Protein 4AFH (pdb70)

Structure (mmCIF, N/CA/C/O backbone):
data_4AFH
#
_entry.id   4AFH
#
_cell.length_a   78.637
_cell.length_b   110.975
_cell.length_c   134.071
_cell.angle_alpha   90.00
_cell.angle_beta   90.00
_cell.angle_gamma   90.00
#
_symmetry.space_group_name_H-M   'P 21 21 21'
#
loop_
_entity.id
_entity.type
_entity.pdbx_description
1 polymer ACHBP
2 branched 2-acetamido-2-deoxy-beta-D-glucopyranose-(1-4)-2-acetamido-2-deoxy-beta-D-glucopyranose
3 branched alpha-D-mannopyranose-(1-3)-beta-D-mannopyranose-(1-4)-2-acetamido-2-deoxy-beta-D-glucopyranose-(1-4)-2-acetamido-2-deoxy-beta-D-glucopyranose
4 non-polymer Alpha-Lobeline
5 water water
#
loop_
_atom_site.group_PDB
_atom_site.id
_atom_site.type_symbol
_atom_site.label_atom_id
_atom_site.label_alt_id
_atom_site.label_comp_id
_atom_site.label_asym_id
_atom_site.label_entity_id
_atom_site.label_seq_id
_atom_site.pdbx_PDB_ins_code
_atom_site.Cartn_x
_atom_site.Cartn_y
_atom_site.Cartn_z
_atom_site.occupancy
_atom_site.B_iso_or_equiv
_atom_site.auth_seq_id
_atom_site.auth_comp_id
_atom_site.auth_asym_id
_atom_site.auth_atom_id
_atom_site.pdbx_PDB_model_num
ATOM 1 N N . SER A 1 1 ? -20.802 140.188 37.699 1.00 73.40 1 SER A N 1
ATOM 2 C CA . SER A 1 1 ? -20.363 139.509 38.914 1.00 75.34 1 SER A CA 1
ATOM 3 C C . SER A 1 1 ? -19.154 138.631 38.603 1.00 71.50 1 SER A C 1
ATOM 4 O O . SER A 1 1 ? -18.494 138.818 37.583 1.00 71.29 1 SER A O 1
ATOM 7 N N . ASN A 1 2 ? -18.863 137.683 39.487 1.00 67.22 2 ASN A N 1
ATOM 8 C CA . ASN A 1 2 ? -17.754 136.760 39.278 1.00 61.45 2 ASN A CA 1
ATOM 9 C C . ASN A 1 2 ? -18.038 135.799 38.128 1.00 46.24 2 ASN A C 1
ATOM 10 O O . ASN A 1 2 ? -19.183 135.421 37.890 1.00 39.54 2 ASN A O 1
ATOM 15 N N . GLY A 1 3 ? -16.989 135.404 37.417 1.00 45.49 3 GLY A N 1
ATOM 16 C CA . GLY A 1 3 ? -17.119 134.385 36.395 1.00 45.99 3 GLY A CA 1
ATOM 17 C C . GLY A 1 3 ? -17.358 133.039 37.052 1.00 45.90 3 GLY A C 1
ATOM 18 O O . GLY A 1 3 ? -17.883 132.109 36.424 1.00 38.09 3 GLY A O 1
ATOM 19 N N . LEU A 1 4 ? -16.955 132.948 38.317 1.00 51.71 4 LEU A N 1
ATOM 20 C CA . LEU A 1 4 ? -17.209 131.777 39.152 1.00 54.23 4 LEU A CA 1
ATOM 21 C C . LEU A 1 4 ? -18.704 131.616 39.387 1.00 44.05 4 LEU A C 1
ATOM 22 O O . LEU A 1 4 ? -19.255 130.537 39.184 1.00 44.93 4 LEU A O 1
ATOM 27 N N . MET A 1 5 ? -19.349 132.696 39.816 1.00 40.28 5 MET A N 1
ATOM 28 C CA . MET A 1 5 ? -20.776 132.695 40.095 1.00 37.01 5 MET A CA 1
ATOM 29 C C . MET A 1 5 ? -21.613 132.425 38.850 1.00 35.05 5 MET A C 1
ATOM 30 O O . MET A 1 5 ? -22.704 131.870 38.943 1.00 36.97 5 MET A O 1
ATOM 35 N N . ALA A 1 6 ? -21.103 132.822 37.689 1.00 32.51 6 ALA A N 1
ATOM 36 C CA . ALA A 1 6 ? -21.800 132.553 36.443 1.00 34.89 6 ALA A CA 1
ATOM 37 C C . ALA A 1 6 ? -21.775 131.050 36.161 1.00 32.07 6 ALA A C 1
ATOM 38 O O . ALA A 1 6 ? -22.787 130.460 35.780 1.00 30.57 6 ALA A O 1
ATOM 40 N N . LYS A 1 7 ? -20.621 130.422 36.355 1.00 32.88 7 LYS A N 1
ATOM 41 C CA . LYS A 1 7 ? -20.545 128.977 36.170 1.00 33.18 7 LYS A CA 1
ATOM 42 C C . LYS A 1 7 ? -21.380 128.235 37.222 1.00 31.47 7 LYS A C 1
ATOM 43 O O . LYS A 1 7 ? -22.005 127.217 36.917 1.00 28.72 7 LYS A O 1
ATOM 49 N N . ARG A 1 8 ? -21.402 128.745 38.454 1.00 31.51 8 ARG A N 1
ATOM 50 C CA . ARG A 1 8 ? -22.197 128.094 39.488 1.00 32.34 8 ARG A CA 1
ATOM 51 C C . ARG A 1 8 ? -23.672 128.224 39.167 1.00 32.79 8 ARG A C 1
ATOM 52 O O . ARG A 1 8 ? -24.434 127.276 39.348 1.00 34.73 8 ARG A O 1
ATOM 60 N N . LEU A 1 9 ? -24.062 129.391 38.664 1.00 32.14 9 LEU A N 1
ATOM 61 C CA . LEU A 1 9 ? -25.434 129.612 38.229 1.00 31.16 9 LEU A CA 1
ATOM 62 C C . LEU A 1 9 ? -25.824 128.559 37.203 1.00 31.14 9 LEU A C 1
ATOM 63 O O . LEU A 1 9 ? -26.846 127.889 37.362 1.00 30.65 9 LEU A O 1
ATOM 68 N N . ARG A 1 10 ? -24.998 128.384 36.171 1.00 30.56 10 ARG A N 1
ATOM 69 C CA . ARG A 1 10 ? -25.252 127.354 35.163 1.00 28.24 10 ARG A CA 1
ATOM 70 C C . ARG A 1 10 ? -25.439 125.962 35.759 1.00 28.17 10 ARG A C 1
ATOM 71 O O . ARG A 1 10 ? -26.360 125.243 35.380 1.00 29.25 10 ARG A O 1
ATOM 79 N N . ARG A 1 11 ? -24.556 125.588 36.680 1.00 30.90 11 ARG A N 1
ATOM 80 C CA . ARG A 1 11 ? -24.581 124.238 37.261 1.00 33.58 11 ARG A CA 1
ATOM 81 C C . ARG A 1 11 ? -25.842 124.019 38.090 1.00 32.71 11 ARG A C 1
ATOM 82 O O . ARG A 1 11 ? -26.439 122.936 38.070 1.00 34.65 11 ARG A O 1
ATOM 90 N N . GLU A 1 12 ? -26.240 125.047 38.820 1.00 28.11 12 GLU A N 1
ATOM 91 C CA . GLU A 1 12 ? -27.477 124.977 39.600 1.00 34.73 12 GLU A CA 1
ATOM 92 C C . GLU A 1 12 ? -28.705 124.861 38.688 1.00 37.66 12 GLU A C 1
ATOM 93 O O . GLU A 1 12 ? -29.586 124.047 38.941 1.00 39.44 12 GLU A O 1
ATOM 99 N N . LEU A 1 13 ? -28.757 125.648 37.617 1.00 33.18 13 LEU A N 1
ATOM 100 C CA . LEU A 1 13 ? -29.875 125.544 36.685 1.00 36.67 13 LEU A CA 1
ATOM 101 C C . LEU A 1 13 ? -29.924 124.172 36.011 1.00 37.44 13 LEU A C 1
ATOM 102 O O . LEU A 1 13 ? -31.001 123.624 35.768 1.00 41.52 13 LEU A O 1
ATOM 107 N N . LEU A 1 14 ? -28.755 123.630 35.691 1.00 31.17 14 LEU A N 1
ATOM 108 C CA . LEU A 1 14 ? -28.687 122.379 34.938 1.00 29.85 14 LEU A CA 1
ATOM 109 C C . LEU A 1 14 ? -28.842 121.160 35.835 1.00 34.79 14 LEU A C 1
ATOM 110 O O . LEU A 1 14 ? -29.041 120.051 35.346 1.00 34.02 14 LEU A O 1
ATOM 115 N N . ASN A 1 15 ? -28.732 121.373 37.135 1.00 39.87 15 ASN A N 1
ATOM 116 C CA . ASN A 1 15 ? -28.883 120.291 38.092 1.00 44.02 15 ASN A CA 1
ATOM 117 C C . ASN A 1 15 ? -30.220 119.597 37.931 1.00 44.78 15 ASN A C 1
ATOM 118 O O . ASN A 1 15 ? -30.295 118.369 37.978 1.00 41.07 15 ASN A O 1
ATOM 123 N N . THR A 1 16 ? -31.273 120.390 37.733 1.00 40.99 16 THR A N 1
ATOM 124 C CA . THR A 1 16 ? -32.613 119.849 37.544 1.00 38.23 16 THR A CA 1
ATOM 125 C C . THR A 1 16 ? -32.658 118.916 36.346 1.00 33.29 16 THR A C 1
ATOM 126 O O . THR A 1 16 ? -33.176 117.806 36.444 1.00 30.90 16 THR A O 1
ATOM 130 N N . TYR A 1 17 ? -32.115 119.370 35.216 1.00 29.21 17 TYR A N 1
ATOM 131 C CA . TYR A 1 17 ? -32.057 118.550 34.017 1.00 26.06 17 TYR A CA 1
ATOM 132 C C . TYR A 1 17 ? -31.146 117.341 34.207 1.00 30.83 17 TYR A C 1
ATOM 133 O O . TYR A 1 17 ? -31.401 116.268 33.656 1.00 29.52 17 TYR A O 1
ATOM 142 N N . GLU A 1 18 ? -30.084 117.509 34.978 1.00 27.74 18 GLU A N 1
ATOM 143 C CA . GLU A 1 18 ? -29.202 116.368 35.233 1.00 35.73 18 GLU A CA 1
ATOM 144 C C . GLU A 1 18 ? -29.893 115.317 36.090 1.00 39.41 18 GLU A C 1
ATOM 145 O O . GLU A 1 18 ? -29.746 114.127 35.844 1.00 43.99 18 GLU A O 1
ATOM 151 N N . GLN A 1 19 ? -30.657 115.768 37.082 1.00 32.80 19 GLN A N 1
ATOM 152 C CA . GLN A 1 19 ? -31.333 114.864 38.000 1.00 44.27 19 GLN A CA 1
ATOM 153 C C . GLN A 1 19 ? -32.584 114.236 37.385 1.00 47.49 19 GLN A C 1
ATOM 154 O O . GLN A 1 19 ? -32.818 113.036 37.540 1.00 41.43 19 GLN A O 1
ATOM 160 N N . LEU A 1 20 ? -33.374 115.044 36.679 1.00 46.67 20 LEU A N 1
ATOM 161 C CA . LEU A 1 20 ? -34.684 114.611 36.193 1.00 43.42 20 LEU A CA 1
ATOM 162 C C . LEU A 1 20 ? -34.696 114.209 34.736 1.00 38.57 20 LEU A C 1
ATOM 163 O O . LEU A 1 20 ? -35.658 113.611 34.260 1.00 39.97 20 LEU A O 1
ATOM 168 N N . GLY A 1 21 ? -33.628 114.537 34.023 1.00 33.35 21 GLY A N 1
ATOM 169 C CA . GLY A 1 21 ? -33.551 114.232 32.608 1.00 30.48 21 GLY A CA 1
ATOM 170 C C . GLY A 1 21 ? -34.114 115.360 31.756 1.00 32.25 21 GLY A C 1
ATOM 171 O O . GLY A 1 21 ? -34.913 116.177 32.223 1.00 35.73 21 GLY A O 1
ATOM 172 N N . LYS A 1 22 ? -33.702 115.377 30.501 1.00 28.74 22 LYS A N 1
ATOM 173 C CA . LYS A 1 22 ? -34.063 116.443 29.574 1.00 35.04 22 LYS A CA 1
ATOM 174 C C . LYS A 1 22 ? -35.389 116.173 28.889 1.00 35.10 22 LYS A C 1
ATOM 175 O O . LYS A 1 22 ? -35.957 117.062 28.263 1.00 39.11 22 LYS A O 1
ATOM 181 N N A SER A 1 23 ? -35.886 114.942 28.994 0.87 30.09 23 SER A N 1
ATOM 182 N N B SER A 1 23 ? -35.884 114.947 28.996 0.13 31.39 23 SER A N 1
ATOM 183 C CA A SER A 1 23 ? -37.134 114.588 28.326 0.87 30.47 23 SER A CA 1
ATOM 184 C CA B SER A 1 23 ? -37.133 114.588 28.341 0.13 30.36 23 SER A CA 1
ATOM 185 C C A SER A 1 23 ? -38.320 115.260 29.017 0.87 28.80 23 SER A C 1
ATOM 186 C C B SER A 1 23 ? -38.331 115.245 29.024 0.13 29.25 23 SER A C 1
ATOM 187 O O A SER A 1 23 ? -38.309 115.463 30.235 0.87 30.13 23 SER A O 1
ATOM 188 O O B SER A 1 23 ? -38.333 115.440 30.241 0.13 30.03 23 SER A O 1
ATOM 193 N N . GLY A 1 24 ? -39.343 115.588 28.234 1.00 26.09 24 GLY A N 1
ATOM 194 C CA . GLY A 1 24 ? -40.572 116.148 28.764 1.00 28.08 24 GLY A CA 1
ATOM 195 C C . GLY A 1 24 ? -40.671 117.658 28.620 1.00 28.58 24 GLY A C 1
ATOM 196 O O . GLY A 1 24 ? -39.659 118.361 28.638 1.00 25.60 24 GLY A O 1
ATOM 197 N N . LEU A 1 25 ? -41.890 118.165 28.477 1.00 27.07 25 LEU A N 1
ATOM 198 C CA . LEU A 1 25 ? -42.070 119.614 28.308 1.00 28.28 25 LEU A CA 1
ATOM 199 C C . LEU A 1 25 ? -41.433 120.377 29.487 1.00 26.45 25 LEU A C 1
ATOM 200 O O . LEU A 1 25 ? -41.406 119.883 30.618 1.00 25.97 25 LEU A O 1
ATOM 205 N N . PRO A 1 26 ? -40.891 121.569 29.220 1.00 25.91 26 PRO A N 1
ATOM 206 C CA . PRO A 1 26 ? -40.136 122.263 30.265 1.00 25.74 26 PRO A CA 1
ATOM 207 C C . PRO A 1 26 ? -41.033 122.988 31.284 1.00 31.99 26 PRO A C 1
ATOM 208 O O . PRO A 1 26 ? -41.053 124.220 31.329 1.00 34.66 26 PRO A O 1
ATOM 212 N N . PHE A 1 27 ? -41.751 122.200 32.087 1.00 27.80 27 PHE A N 1
ATOM 213 C CA . PHE A 1 27 ? -42.594 122.687 33.184 1.00 29.58 27 PHE A CA 1
ATOM 214 C C . PHE A 1 27 ? -42.420 121.814 34.425 1.00 35.94 27 PHE A C 1
ATOM 215 O O . PHE A 1 27 ? -42.304 120.595 34.325 1.00 36.47 27 PHE A O 1
ATOM 223 N N . LEU A 1 28 ? -42.446 122.431 35.601 1.00 37.31 28 LEU A N 1
ATOM 224 C CA . LEU A 1 28 ? -42.402 121.670 36.839 1.00 39.26 28 LEU A CA 1
ATOM 225 C C . LEU A 1 28 ? -43.721 121.794 37.586 1.00 43.64 28 LEU A C 1
ATOM 226 O O . LEU A 1 28 ? -44.077 120.940 38.408 1.00 44.07 28 LEU A O 1
ATOM 231 N N . ASP A 1 29 ? -44.457 122.859 37.289 1.00 43.74 29 ASP A N 1
ATOM 232 C CA . ASP A 1 29 ? -45.774 123.033 37.874 1.00 46.71 29 ASP A CA 1
ATOM 233 C C . ASP A 1 29 ? -46.795 122.593 36.850 1.00 44.84 29 ASP A C 1
ATOM 234 O O . ASP A 1 29 ? -46.634 121.538 36.237 1.00 47.10 29 ASP A O 1
ATOM 239 N N . ASP A 1 30 ? -47.835 123.393 36.656 1.00 44.37 30 ASP A N 1
ATOM 240 C CA . ASP A 1 30 ? -48.852 123.062 35.672 1.00 46.76 30 ASP A CA 1
ATOM 241 C C . ASP A 1 30 ? -48.197 122.971 34.293 1.00 40.23 30 ASP A C 1
ATOM 242 O O . ASP A 1 30 ? -47.485 123.879 33.862 1.00 35.95 30 ASP A O 1
ATOM 247 N N . ILE A 1 31 ? -48.403 121.843 33.632 1.00 42.08 31 ILE A N 1
ATOM 248 C CA . ILE A 1 31 ? -47.886 121.656 32.288 1.00 39.44 31 ILE A CA 1
ATOM 249 C C . ILE A 1 31 ? -48.685 122.552 31.346 1.00 36.76 31 ILE A C 1
ATOM 250 O O . ILE A 1 31 ? -49.909 122.438 31.250 1.00 36.59 31 ILE A O 1
ATOM 255 N N . GLY A 1 32 ? -47.988 123.459 30.678 1.00 34.74 32 GLY A N 1
ATOM 256 C CA . GLY A 1 32 ? -48.628 124.397 29.778 1.00 36.21 32 GLY A CA 1
ATOM 257 C C . GLY A 1 32 ? -48.312 123.991 28.357 1.00 35.01 32 GLY A C 1
ATOM 258 O O . GLY A 1 32 ? -47.981 122.835 28.090 1.00 31.94 32 GLY A O 1
ATOM 259 N N . LYS A 1 33 ? -48.408 124.954 27.450 1.00 34.02 33 LYS A N 1
ATOM 260 C CA . LYS A 1 33 ? -48.101 124.757 26.042 1.00 33.16 33 LYS A CA 1
ATOM 261 C C . LYS A 1 33 ? -46.818 125.525 25.750 1.00 31.70 33 LYS A C 1
ATOM 262 O O . LYS A 1 33 ? -46.674 126.672 26.169 1.00 33.56 33 LYS A O 1
ATOM 268 N N . VAL A 1 34 ? -45.875 124.905 25.054 1.00 21.37 34 VAL A N 1
ATOM 269 C CA . VAL A 1 34 ? -44.705 125.654 24.616 1.00 21.43 34 VAL A CA 1
ATOM 270 C C . VAL A 1 34 ? -44.990 126.287 23.272 1.00 25.34 34 VAL A C 1
ATOM 271 O O . VAL A 1 34 ? -45.365 125.597 22.326 1.00 29.86 34 VAL A O 1
ATOM 275 N N . ASP A 1 35 ? -44.800 127.600 23.172 1.00 24.10 35 ASP A N 1
ATOM 276 C CA . ASP A 1 35 ? -44.877 128.270 21.880 1.00 25.16 35 ASP A CA 1
ATOM 277 C C . ASP A 1 35 ? -43.461 128.532 21.384 1.00 28.54 35 ASP A C 1
ATOM 278 O O . ASP A 1 35 ? -42.700 129.276 22.006 1.00 27.72 35 ASP A O 1
ATOM 283 N N . VAL A 1 36 ? -43.091 127.888 20.278 1.00 19.46 36 VAL A N 1
ATOM 284 C CA . VAL A 1 36 ? -41.757 128.040 19.725 1.00 16.55 36 VAL A CA 1
ATOM 285 C C . VAL A 1 36 ? -41.812 129.079 18.608 1.00 22.49 36 VAL A C 1
ATOM 286 O O . VAL A 1 36 ? -42.654 128.994 17.719 1.00 25.17 36 VAL A O 1
ATOM 290 N N . LYS A 1 37 ? -40.939 130.077 18.656 1.00 18.24 37 LYS A N 1
ATOM 291 C CA . LYS A 1 37 ? -40.825 130.996 17.524 1.00 17.71 37 LYS A CA 1
ATOM 292 C C . LYS A 1 37 ? -39.735 130.479 16.604 1.00 21.89 37 LYS A C 1
ATOM 293 O O . LYS A 1 37 ? -38.644 130.133 17.060 1.00 18.57 37 LYS A O 1
ATOM 299 N N . PHE A 1 38 ? -40.026 130.464 15.294 1.00 19.86 38 PHE A N 1
ATOM 300 C CA . PHE A 1 38 ? -39.213 129.760 14.316 1.00 19.10 38 PHE A CA 1
ATOM 301 C C . PHE A 1 38 ? -38.893 130.677 13.127 1.00 18.64 38 PHE A C 1
ATOM 302 O O . PHE A 1 38 ? -39.782 131.334 12.566 1.00 18.65 38 PHE A O 1
ATOM 310 N N . GLY A 1 39 ? -37.620 130.720 12.758 1.00 20.06 39 GLY A N 1
ATOM 311 C CA . GLY A 1 39 ? -37.205 131.415 11.550 1.00 25.61 39 GLY A CA 1
ATOM 312 C C . GLY A 1 39 ? -36.209 130.590 10.755 1.00 23.90 39 GLY A C 1
ATOM 313 O O . GLY A 1 39 ? -35.421 129.820 11.314 1.00 21.16 39 GLY A O 1
ATOM 314 N N . LEU A 1 40 ? -36.241 130.762 9.445 1.00 24.09 40 LEU A N 1
ATOM 315 C CA . LEU A 1 40 ? -35.336 130.069 8.550 1.00 16.36 40 LEU A CA 1
ATOM 316 C C . LEU A 1 40 ? -34.655 131.130 7.709 1.00 18.40 40 LEU A C 1
ATOM 317 O O . LEU A 1 40 ? -35.315 131.857 6.968 1.00 16.09 40 LEU A O 1
ATOM 322 N N A SER A 1 41 ? -33.340 131.256 7.853 0.51 16.75 41 SER A N 1
ATOM 323 N N B SER A 1 41 ? -33.334 131.180 7.791 0.49 16.44 41 SER A N 1
ATOM 324 C CA A SER A 1 41 ? -32.579 132.251 7.097 0.51 17.41 41 SER A CA 1
ATOM 325 C CA B SER A 1 41 ? -32.576 132.225 7.122 0.49 17.52 41 SER A CA 1
ATOM 326 C C A SER A 1 41 ? -31.702 131.550 6.080 0.51 19.06 41 SER A C 1
ATOM 327 C C B SER A 1 41 ? -31.636 131.625 6.079 0.49 19.19 41 SER A C 1
ATOM 328 O O A SER A 1 41 ? -30.781 130.836 6.454 0.51 18.93 41 SER A O 1
ATOM 329 O O B SER A 1 41 ? -30.607 131.057 6.433 0.49 18.55 41 SER A O 1
ATOM 334 N N . LEU A 1 42 ? -31.979 131.770 4.800 1.00 17.51 42 LEU A N 1
ATOM 335 C CA . LEU A 1 42 ? -31.223 131.112 3.731 1.00 21.19 42 LEU A CA 1
ATOM 336 C C . LEU A 1 42 ? -29.903 131.814 3.471 1.00 16.35 42 LEU A C 1
ATOM 337 O O . LEU A 1 42 ? -29.872 133.016 3.289 1.00 18.61 42 LEU A O 1
ATOM 342 N N . GLN A 1 43 ? -28.816 131.065 3.441 1.00 15.62 43 GLN A N 1
ATOM 343 C CA . GLN A 1 43 ? -27.525 131.653 3.114 1.00 18.96 43 GLN A CA 1
ATOM 344 C C . GLN A 1 43 ? -27.126 131.398 1.675 1.00 18.18 43 GLN A C 1
ATOM 345 O O . GLN A 1 43 ? -26.729 132.322 0.970 1.00 20.51 43 GLN A O 1
ATOM 351 N N . LEU A 1 44 ? -27.179 130.131 1.257 1.00 16.05 44 LEU A N 1
ATOM 352 C CA . LEU A 1 44 ? -26.736 129.774 -0.084 1.00 14.32 44 LEU A CA 1
ATOM 353 C C . LEU A 1 44 ? -27.238 128.393 -0.495 1.00 17.55 44 LEU A C 1
ATOM 354 O O . LEU A 1 44 ? -27.670 127.606 0.358 1.00 15.82 44 LEU A O 1
ATOM 359 N N . LEU A 1 45 ? -27.173 128.107 -1.795 1.00 14.66 45 LEU A N 1
ATOM 360 C CA . LEU A 1 45 ? -27.410 126.752 -2.314 1.00 17.81 45 LEU A CA 1
ATOM 361 C C . LEU A 1 45 ? -26.089 126.000 -2.456 1.00 18.16 45 LEU A C 1
ATOM 362 O O . LEU A 1 45 ? -25.176 126.476 -3.132 1.00 21.54 45 LEU A O 1
ATOM 367 N N . LYS A 1 46 ? -25.975 124.825 -1.848 1.00 17.79 46 LYS A N 1
ATOM 368 C CA . LYS A 1 46 ? -24.783 124.012 -2.068 1.00 14.55 46 LYS A CA 1
ATOM 369 C C . LYS A 1 46 ? -24.832 123.313 -3.420 1.00 17.00 46 LYS A C 1
ATOM 370 O O . LYS A 1 46 ? -23.875 123.376 -4.191 1.00 21.36 46 LYS A O 1
ATOM 376 N N . SER A 1 47 ? -25.953 122.645 -3.713 1.00 18.18 47 SER A N 1
ATOM 377 C CA . SER A 1 47 ? -26.114 121.959 -4.989 1.00 18.27 47 SER A CA 1
ATOM 378 C C . SER A 1 47 ? -27.579 121.706 -5.280 1.00 25.15 47 SER A C 1
ATOM 379 O O . SER A 1 47 ? -28.415 121.664 -4.378 1.00 21.28 47 SER A O 1
ATOM 382 N N . ILE A 1 48 ? -27.891 121.545 -6.555 1.00 22.42 48 ILE A N 1
ATOM 383 C CA . ILE A 1 48 ? -29.196 121.067 -6.949 1.00 25.76 48 ILE A CA 1
ATOM 384 C C . ILE A 1 48 ? -28.934 120.067 -8.062 1.00 25.66 48 ILE A C 1
ATOM 385 O O . ILE A 1 48 ? -28.392 120.394 -9.117 1.00 29.67 48 ILE A O 1
ATOM 390 N N . GLU A 1 49 ? -29.244 118.814 -7.782 1.00 19.61 49 GLU A N 1
ATOM 391 C CA . GLU A 1 49 ? -28.799 117.755 -8.661 1.00 26.43 49 GLU A CA 1
ATOM 392 C C . GLU A 1 49 ? -30.027 117.031 -9.136 1.00 28.11 49 GLU A C 1
ATOM 393 O O . GLU A 1 49 ? -30.799 116.516 -8.318 1.00 20.08 49 GLU A O 1
ATOM 399 N N . GLN A 1 50 ? -30.202 117.002 -10.457 1.00 26.07 50 GLN A N 1
ATOM 400 C CA . GLN A 1 50 ? -31.353 116.367 -11.064 1.00 27.38 50 GLN A CA 1
ATOM 401 C C . GLN A 1 50 ? -31.419 114.914 -10.637 1.00 26.57 50 GLN A C 1
ATOM 402 O O . GLN A 1 50 ? -30.399 114.222 -10.605 1.00 25.65 50 GLN A O 1
ATOM 408 N N . ARG A 1 51 ? -32.618 114.440 -10.310 1.00 25.58 51 ARG A N 1
ATOM 409 C CA . ARG A 1 51 ? -32.770 113.020 -10.002 1.00 27.01 51 ARG A CA 1
ATOM 410 C C . ARG A 1 51 ? -33.093 112.260 -11.282 1.00 28.27 51 ARG A C 1
ATOM 411 O O . ARG A 1 51 ? -34.150 112.460 -11.876 1.00 26.41 51 ARG A O 1
ATOM 419 N N . GLY A 1 52 ? -32.166 111.411 -11.724 1.00 34.99 52 GLY A N 1
ATOM 420 C CA . GLY A 1 52 ? -32.362 110.644 -12.945 1.00 36.63 52 GLY A CA 1
ATOM 421 C C . GLY A 1 52 ? -32.555 111.561 -14.140 1.00 42.41 52 GLY A C 1
ATOM 422 O O . GLY A 1 52 ? -31.850 112.566 -14.278 1.00 38.06 52 GLY A O 1
ATOM 423 N N . MET A 1 53 ? -33.514 111.230 -14.997 1.00 39.56 53 MET A N 1
ATOM 424 C CA . MET A 1 53 ? -33.774 112.042 -16.178 1.00 40.82 53 MET A CA 1
ATOM 425 C C . MET A 1 53 ? -35.108 112.755 -16.063 1.00 40.35 53 MET A C 1
ATOM 426 O O . MET A 1 53 ? -35.629 113.250 -17.056 1.00 34.46 53 MET A O 1
ATOM 431 N N . GLY A 1 54 ? -35.665 112.804 -14.858 1.00 35.67 54 GLY A N 1
ATOM 432 C CA . GLY A 1 54 ? -36.979 113.393 -14.674 1.00 36.49 54 GLY A CA 1
ATOM 433 C C . GLY A 1 54 ? -36.915 114.859 -14.283 1.00 30.95 54 GLY A C 1
ATOM 434 O O . GLY A 1 54 ? -35.862 115.490 -14.345 1.00 29.81 54 GLY A O 1
ATOM 435 N N . PHE A 1 55 ? -38.050 115.400 -13.863 1.00 29.61 55 PHE A N 1
ATOM 436 C CA . PHE A 1 55 ? -38.139 116.818 -13.575 1.00 30.72 55 PHE A CA 1
ATOM 437 C C . PHE A 1 55 ? -37.876 117.142 -12.094 1.00 28.84 55 PHE A C 1
ATOM 438 O O . PHE A 1 55 ? -38.034 118.278 -11.671 1.00 29.41 55 PHE A O 1
ATOM 446 N N . ASN A 1 56 ? -37.467 116.155 -11.306 1.00 24.01 56 ASN A N 1
ATOM 447 C CA . ASN A 1 56 ? -37.179 116.444 -9.900 1.00 22.09 56 ASN A CA 1
ATOM 448 C C . ASN A 1 56 ? -35.690 116.517 -9.654 1.00 19.85 56 ASN A C 1
ATOM 449 O O . ASN A 1 56 ? -34.903 116.033 -10.463 1.00 23.13 56 ASN A O 1
ATOM 454 N N . SER A 1 57 ? -35.308 117.069 -8.509 1.00 20.15 57 SER A N 1
ATOM 455 C CA . SER A 1 57 ? -33.906 117.242 -8.179 1.00 20.72 57 SER A CA 1
ATOM 456 C C . SER A 1 57 ? -33.742 117.255 -6.660 1.00 21.84 57 SER A C 1
ATOM 457 O O . SER A 1 57 ? -34.698 117.487 -5.931 1.00 20.73 57 SER A O 1
ATOM 460 N N . ILE A 1 58 ? -32.532 116.997 -6.194 1.00 18.27 58 ILE A N 1
ATOM 461 C CA . ILE A 1 58 ? -32.241 117.078 -4.769 1.00 16.76 58 ILE A CA 1
ATOM 462 C C . ILE A 1 58 ? -31.558 118.414 -4.539 1.00 17.40 58 ILE A C 1
ATOM 463 O O . ILE A 1 58 ? -30.479 118.669 -5.105 1.00 19.75 58 ILE A O 1
ATOM 468 N N . GLY A 1 59 ? -32.176 119.239 -3.710 1.00 13.76 59 GLY A N 1
ATOM 469 C CA . GLY A 1 59 ? -31.654 120.558 -3.380 1.00 16.04 59 GLY A CA 1
ATOM 470 C C . GLY A 1 59 ? -31.047 120.525 -1.993 1.00 20.03 59 GLY A C 1
ATOM 471 O O . GLY A 1 59 ? -31.707 120.156 -1.026 1.00 16.98 59 GLY A O 1
ATOM 472 N N . THR A 1 60 ? -29.766 120.883 -1.906 1.00 15.38 60 THR A N 1
ATOM 473 C CA . THR A 1 60 ? -29.067 120.926 -0.633 1.00 14.75 60 THR A CA 1
ATOM 474 C C . THR A 1 60 ? -28.774 122.382 -0.318 1.00 18.91 60 THR A C 1
ATOM 475 O O . THR A 1 60 ? -28.141 123.070 -1.118 1.00 19.26 60 THR A O 1
ATOM 479 N N . PHE A 1 61 ? -29.252 122.835 0.841 1.00 16.82 61 PHE A N 1
ATOM 480 C CA . PHE A 1 61 ? -29.236 124.250 1.201 1.00 18.04 61 PHE A CA 1
ATOM 481 C C . PHE A 1 61 ? -28.425 124.481 2.462 1.00 21.49 61 PHE A C 1
ATOM 482 O O . PHE A 1 61 ? -28.401 123.637 3.355 1.00 20.26 61 PHE A O 1
ATOM 490 N N . LYS A 1 62 ? -27.744 125.628 2.522 1.00 13.39 62 LYS A N 1
ATOM 491 C CA . LYS A 1 62 ? -27.155 126.077 3.759 1.00 13.98 62 LYS A CA 1
ATOM 492 C C . LYS A 1 62 ? -28.009 127.213 4.322 1.00 15.21 62 LYS A C 1
ATOM 493 O O . LYS A 1 62 ? -28.343 128.188 3.622 1.00 15.43 62 LYS A O 1
ATOM 499 N N . ALA A 1 63 ? -28.355 127.081 5.591 1.00 11.02 63 ALA A N 1
ATOM 500 C CA . ALA A 1 63 ? -29.210 128.051 6.220 1.00 11.86 63 ALA A CA 1
ATOM 501 C C . ALA A 1 63 ? -28.817 128.243 7.684 1.00 15.48 63 ALA A C 1
ATOM 502 O O . ALA A 1 63 ? -27.940 127.558 8.208 1.00 15.66 63 ALA A O 1
ATOM 504 N N . ILE A 1 64 ? -29.476 129.196 8.324 1.00 14.09 64 ILE A N 1
ATOM 505 C CA . ILE A 1 64 ? -29.379 129.357 9.758 1.00 10.68 64 ILE A CA 1
ATOM 506 C C . ILE A 1 64 ? -30.814 129.264 10.275 1.00 17.77 64 ILE A C 1
ATOM 507 O O . ILE A 1 64 ? -31.707 129.927 9.757 1.00 19.19 64 ILE A O 1
ATOM 512 N N . VAL A 1 65 ? -31.050 128.385 11.240 1.00 12.91 65 VAL A N 1
ATOM 513 C CA . VAL A 1 65 ? -32.391 128.200 11.801 1.00 11.75 65 VAL A CA 1
ATOM 514 C C . VAL A 1 65 ? -32.441 129.009 13.111 1.00 17.50 65 VAL A C 1
ATOM 515 O O . VAL A 1 65 ? -31.477 128.971 13.881 1.00 17.76 65 VAL A O 1
ATOM 519 N N . LYS A 1 66 ? -33.521 129.762 13.343 1.00 16.63 66 LYS A N 1
ATOM 520 C CA . LYS A 1 66 ? -33.678 130.524 14.588 1.00 17.78 66 LYS A CA 1
ATOM 521 C C . LYS A 1 66 ? -34.835 129.950 15.384 1.00 22.34 66 LYS A C 1
ATOM 522 O O . LYS A 1 66 ? -35.916 129.725 14.836 1.00 22.16 66 LYS A O 1
ATOM 528 N N . LEU A 1 67 ? -34.599 129.692 16.673 1.00 18.08 67 LEU A N 1
ATOM 529 C CA . LEU A 1 67 ? -35.573 129.034 17.527 1.00 18.29 67 LEU A CA 1
ATOM 530 C C . LEU A 1 67 ? -35.572 129.741 18.866 1.00 18.98 67 LEU A C 1
ATOM 531 O O . LEU A 1 67 ? -34.506 130.035 19.403 1.00 17.99 67 LEU A O 1
ATOM 536 N N . SER A 1 68 ? -36.759 130.032 19.399 1.00 18.08 68 SER A N 1
ATOM 537 C CA . SER A 1 68 ? -36.865 130.593 20.741 1.00 18.21 68 SER A CA 1
ATOM 538 C C . SER A 1 68 ? -38.108 130.020 21.397 1.00 20.83 68 SER A C 1
ATOM 539 O O . SER A 1 68 ? -39.092 129.725 20.717 1.00 22.37 68 SER A O 1
ATOM 542 N N . TRP A 1 69 ? -38.049 129.832 22.709 1.00 19.59 69 TRP A N 1
ATOM 543 C CA . TRP A 1 69 ? -39.159 129.267 23.464 1.00 20.92 69 TRP A CA 1
ATOM 544 C C . TRP A 1 69 ? -38.856 129.588 24.918 1.00 20.06 69 TRP A C 1
ATOM 545 O O . TRP A 1 69 ? -37.740 129.977 25.244 1.00 24.17 69 TRP A O 1
ATOM 556 N N . VAL A 1 70 ? -39.833 129.430 25.793 1.00 20.79 70 VAL A N 1
ATOM 557 C CA . VAL A 1 70 ? -39.616 129.710 27.206 1.00 18.61 70 VAL A CA 1
ATOM 558 C C . VAL A 1 70 ? -39.459 128.382 27.969 1.00 26.48 70 VAL A C 1
ATOM 559 O O . VAL A 1 70 ? -40.295 127.487 27.855 1.00 23.33 70 VAL A O 1
ATOM 563 N N . ASP A 1 71 ? -38.376 128.263 28.733 1.00 21.38 71 ASP A N 1
ATOM 564 C CA . ASP A 1 71 ? -38.180 127.139 29.642 1.00 21.96 71 ASP A CA 1
ATOM 565 C C . ASP A 1 71 ? -38.233 127.612 31.104 1.00 23.92 71 ASP A C 1
ATOM 566 O O . ASP A 1 71 ? -37.252 128.152 31.620 1.00 26.22 71 ASP A O 1
ATOM 571 N N . THR A 1 72 ? -39.356 127.367 31.783 1.00 24.00 72 THR A N 1
ATOM 572 C CA . THR A 1 72 ? -39.530 127.800 33.166 1.00 23.37 72 THR A CA 1
ATOM 573 C C . THR A 1 72 ? -38.566 127.143 34.165 1.00 28.84 72 THR A C 1
ATOM 574 O O . THR A 1 72 ? -38.409 127.633 35.280 1.00 27.93 72 THR A O 1
ATOM 578 N N . ILE A 1 73 ? -37.948 126.031 33.782 1.00 24.76 73 ILE A N 1
ATOM 579 C CA . ILE A 1 73 ? -36.980 125.345 34.644 1.00 23.58 73 ILE A CA 1
ATOM 580 C C . ILE A 1 73 ? -35.673 126.144 34.722 1.00 27.96 73 ILE A C 1
ATOM 581 O O . ILE A 1 73 ? -34.933 126.079 35.704 1.00 30.51 73 ILE A O 1
ATOM 586 N N . LEU A 1 74 ? -35.411 126.931 33.686 1.00 23.90 74 LEU A N 1
ATOM 587 C CA . LEU A 1 74 ? -34.155 127.656 33.577 1.00 20.09 74 LEU A CA 1
ATOM 588 C C . LEU A 1 74 ? -34.246 129.105 34.035 1.00 29.76 74 LEU A C 1
ATOM 589 O O . LEU A 1 74 ? -33.384 129.903 33.694 1.00 32.40 74 LEU A O 1
ATOM 594 N N . ARG A 1 75 ? -35.286 129.459 34.791 1.00 30.35 75 ARG A N 1
ATOM 595 C CA . ARG A 1 75 ? -35.419 130.841 35.261 1.00 32.97 75 ARG A CA 1
ATOM 596 C C . ARG A 1 75 ? -34.559 131.100 36.479 1.00 32.40 75 ARG A C 1
ATOM 597 O O . ARG A 1 75 ? -34.401 130.228 37.333 1.00 29.08 75 ARG A O 1
ATOM 605 N N . TRP A 1 76 ? -34.042 132.317 36.601 1.00 28.97 76 TRP A N 1
ATOM 606 C CA . TRP A 1 76 ? -33.463 132.726 37.870 1.00 32.14 76 TRP A CA 1
ATOM 607 C C . TRP A 1 76 ? -33.695 134.211 38.138 1.00 34.68 76 TRP A C 1
ATOM 608 O O . TRP A 1 76 ? -33.958 135.007 37.224 1.00 30.08 76 TRP A O 1
ATOM 619 N N . ASP A 1 77 ? -33.586 134.585 39.400 1.00 36.67 77 ASP A N 1
ATOM 620 C CA . ASP A 1 77 ? -33.778 135.977 39.767 1.00 42.95 77 ASP A CA 1
ATOM 621 C C . ASP A 1 77 ? -32.465 136.745 39.578 1.00 38.14 77 ASP A C 1
ATOM 622 O O . ASP A 1 77 ? -31.453 136.402 40.173 1.00 40.13 77 ASP A O 1
ATOM 627 N N . PRO A 1 78 ? -32.476 137.763 38.706 1.00 41.24 78 PRO A N 1
ATOM 628 C CA . PRO A 1 78 ? -31.232 138.448 38.331 1.00 49.57 78 PRO A CA 1
ATOM 629 C C . PRO A 1 78 ? -30.735 139.441 39.393 1.00 58.48 78 PRO A C 1
ATOM 630 O O . PRO A 1 78 ? -30.562 140.628 39.114 1.00 61.97 78 PRO A O 1
ATOM 634 N N . GLU A 1 79 ? -30.503 138.943 40.603 1.00 60.96 79 GLU A N 1
ATOM 635 C CA . GLU A 1 79 ? -29.923 139.752 41.674 1.00 62.62 79 GLU A CA 1
ATOM 636 C C . GLU A 1 79 ? -28.677 139.049 42.205 1.00 57.33 79 GLU A C 1
ATOM 637 O O . GLU A 1 79 ? -28.523 137.834 42.000 1.00 45.96 79 GLU A O 1
ATOM 643 N N . PRO A 1 80 ? -27.777 139.804 42.870 1.00 61.19 80 PRO A N 1
ATOM 644 C CA . PRO A 1 80 ? -26.569 139.177 43.420 1.00 63.93 80 PRO A CA 1
ATOM 645 C C . PRO A 1 80 ? -26.934 137.967 44.270 1.00 67.56 80 PRO A C 1
ATOM 646 O O . PRO A 1 80 ? -27.962 138.001 44.952 1.00 71.44 80 PRO A O 1
ATOM 650 N N . PRO A 1 81 ? -26.115 136.903 44.216 1.00 63.88 81 PRO A N 1
ATOM 651 C CA . PRO A 1 81 ? -24.847 136.833 43.485 1.00 60.18 81 PRO A CA 1
ATOM 652 C C . PRO A 1 81 ? -25.016 136.313 42.055 1.00 52.09 81 PRO A C 1
ATOM 653 O O . PRO A 1 81 ? -24.027 135.982 41.403 1.00 48.52 81 PRO A O 1
ATOM 657 N N . PHE A 1 82 ? -26.257 136.226 41.589 1.00 46.06 82 PHE A N 1
ATOM 658 C CA . PHE A 1 82 ? -26.535 135.788 40.224 1.00 44.40 82 PHE A CA 1
ATOM 659 C C . PHE A 1 82 ? -27.084 136.943 39.384 1.00 43.83 82 PHE A C 1
ATOM 660 O O . PHE A 1 82 ? -28.079 136.790 38.663 1.00 43.17 82 PHE A O 1
ATOM 668 N N . ASP A 1 83 ? -26.429 138.101 39.484 1.00 44.85 83 ASP A N 1
ATOM 669 C CA . ASP A 1 83 ? -26.842 139.281 38.729 1.00 49.64 83 ASP A CA 1
ATOM 670 C C . ASP A 1 83 ? -26.381 139.198 37.271 1.00 45.90 83 ASP A C 1
ATOM 671 O O . ASP A 1 83 ? -25.566 140.001 36.810 1.00 42.26 83 ASP A O 1
ATOM 676 N N . PHE A 1 84 ? -26.913 138.198 36.571 1.00 39.26 84 PHE A N 1
ATOM 677 C CA . PHE A 1 84 ? -26.678 137.998 35.148 1.00 39.94 84 PHE A CA 1
ATOM 678 C C . PHE A 1 84 ? -28.007 138.111 34.408 1.00 41.13 84 PHE A C 1
ATOM 679 O O . PHE A 1 84 ? -29.050 137.670 34.900 1.00 39.10 84 PHE A O 1
ATOM 687 N N . GLN A 1 85 ? -27.966 138.721 33.231 1.00 34.89 85 GLN A N 1
ATOM 688 C CA . GLN A 1 85 ? -29.155 138.890 32.421 1.00 32.96 85 GLN A CA 1
ATOM 689 C C . GLN A 1 85 ? -29.392 137.636 31.587 1.00 30.82 85 GLN A C 1
ATOM 690 O O . GLN A 1 85 ? -30.520 137.342 31.201 1.00 30.38 85 GLN A O 1
ATOM 696 N N . LYS A 1 86 ? -28.317 136.913 31.319 1.00 24.03 86 LYS A N 1
ATOM 697 C CA . LYS A 1 86 ? -28.341 135.756 30.404 1.00 25.50 86 LYS A CA 1
ATOM 698 C C . LYS A 1 86 ? -27.152 134.859 30.692 1.00 28.62 86 LYS A C 1
ATOM 699 O O . LYS A 1 86 ? -26.198 135.280 31.329 1.00 26.08 86 LYS A O 1
ATOM 705 N N . ILE A 1 87 ? -27.226 133.606 30.244 1.00 26.92 87 ILE A N 1
ATOM 706 C CA . ILE A 1 87 ? -26.073 132.715 30.274 1.00 29.73 87 ILE A CA 1
ATOM 707 C C . ILE A 1 87 ? -26.141 131.836 29.033 1.00 25.88 87 ILE A C 1
ATOM 708 O O . ILE A 1 87 ? -27.213 131.661 28.451 1.00 24.10 87 ILE A O 1
ATOM 713 N N . GLU A 1 88 ? -24.988 131.315 28.631 1.00 23.02 88 GLU A N 1
ATOM 714 C CA . GLU A 1 88 ? -24.890 130.470 27.446 1.00 24.33 88 GLU A CA 1
ATOM 715 C C . GLU A 1 88 ? -24.840 129.021 27.888 1.00 20.70 88 GLU A C 1
ATOM 716 O O . GLU A 1 88 ? -24.180 128.682 28.870 1.00 24.01 88 GLU A O 1
ATOM 722 N N . ILE A 1 89 ? -25.577 128.165 27.189 1.00 22.43 89 ILE A N 1
ATOM 723 C CA . ILE A 1 89 ? -25.702 126.762 27.579 1.00 20.68 89 ILE A CA 1
ATOM 724 C C . ILE A 1 89 ? -25.690 125.913 26.321 1.00 22.15 89 ILE A C 1
ATOM 725 O O . ILE A 1 89 ? -26.203 126.330 25.291 1.00 23.52 89 ILE A O 1
ATOM 730 N N . SER A 1 90 ? -25.075 124.750 26.397 1.00 19.40 90 SER A N 1
ATOM 731 C CA . SER A 1 90 ? -25.129 123.789 25.307 1.00 20.97 90 SER A CA 1
ATOM 732 C C . SER A 1 90 ? -26.551 123.251 25.145 1.00 21.11 90 SER A C 1
ATOM 733 O O . SER A 1 90 ? -27.196 122.880 26.129 1.00 23.11 90 SER A O 1
ATOM 736 N N . PRO A 1 91 ? -27.060 123.219 23.893 1.00 19.46 91 PRO A N 1
ATOM 737 C CA . PRO A 1 91 ? -28.420 122.725 23.639 1.00 20.90 91 PRO A CA 1
ATOM 738 C C . PRO A 1 91 ? -28.581 121.238 23.959 1.00 22.90 91 PRO A C 1
ATOM 739 O O . PRO A 1 91 ? -29.708 120.796 24.073 1.00 27.22 91 PRO A O 1
ATOM 743 N N . ASP A 1 92 ? -27.496 120.492 24.091 1.00 17.71 92 ASP A N 1
ATOM 744 C CA . ASP A 1 92 ? -27.622 119.082 24.438 1.00 20.60 92 ASP A CA 1
ATOM 745 C C . ASP A 1 92 ? -27.745 118.907 25.953 1.00 25.30 92 ASP A C 1
ATOM 746 O O . ASP A 1 92 ? -27.919 117.791 26.430 1.00 25.09 92 ASP A O 1
ATOM 751 N N . GLU A 1 93 ? -27.654 120.001 26.712 1.00 21.26 93 GLU A N 1
ATOM 752 C CA . GLU A 1 93 ? -27.799 119.909 28.172 1.00 22.60 93 GLU A CA 1
ATOM 753 C C . GLU A 1 93 ? -29.186 120.320 28.679 1.00 21.80 93 GLU A C 1
ATOM 754 O O . GLU A 1 93 ? -29.470 120.250 29.879 1.00 20.90 93 GLU A O 1
ATOM 760 N N . ILE A 1 94 ? -30.041 120.769 27.767 1.00 18.00 94 ILE A N 1
ATOM 761 C CA . ILE A 1 94 ? -31.382 121.217 28.134 1.00 19.20 94 ILE A CA 1
ATOM 762 C C . ILE A 1 94 ? -32.401 120.592 27.213 1.00 22.43 94 ILE A C 1
ATOM 763 O O . ILE A 1 94 ? -32.045 120.008 26.187 1.00 21.21 94 ILE A O 1
ATOM 768 N N . TRP A 1 95 ? -33.677 120.724 27.563 1.00 19.95 95 TRP A N 1
ATOM 769 C CA . TRP A 1 95 ? -34.734 120.365 26.624 1.00 20.23 95 TRP A CA 1
ATOM 770 C C . TRP A 1 95 ? -34.647 121.300 25.418 1.00 21.77 95 TRP A C 1
ATOM 771 O O . TRP A 1 95 ? -34.381 122.493 25.572 1.00 19.17 95 TRP A O 1
ATOM 782 N N . THR A 1 96 ? -34.831 120.745 24.226 1.00 17.75 96 THR A N 1
ATOM 783 C CA . THR A 1 96 ? -34.997 121.560 23.019 1.00 18.32 96 THR A CA 1
ATOM 784 C C . THR A 1 96 ? -36.188 120.982 22.243 1.00 19.86 96 THR A C 1
ATOM 785 O O . THR A 1 96 ? -36.468 119.783 22.341 1.00 18.39 96 THR A O 1
ATOM 789 N N . PRO A 1 97 ? -36.904 121.824 21.489 1.00 18.95 97 PRO A N 1
ATOM 790 C CA . PRO A 1 97 ? -38.032 121.294 20.703 1.00 22.60 97 PRO A CA 1
ATOM 791 C C . PRO A 1 97 ? -37.561 120.282 19.655 1.00 19.10 97 PRO A C 1
ATOM 792 O O . PRO A 1 97 ? -36.465 120.438 19.093 1.00 18.72 97 PRO A O 1
ATOM 796 N N . ASP A 1 98 ? -38.376 119.255 19.411 1.00 14.07 98 ASP A N 1
ATOM 797 C CA . ASP A 1 98 ? -38.046 118.215 18.429 1.00 13.95 98 ASP A CA 1
ATOM 798 C C . ASP A 1 98 ? -38.582 118.592 17.051 1.00 16.59 98 ASP A C 1
ATOM 799 O O . ASP A 1 98 ? -39.273 117.802 16.388 1.00 21.06 98 ASP A O 1
ATOM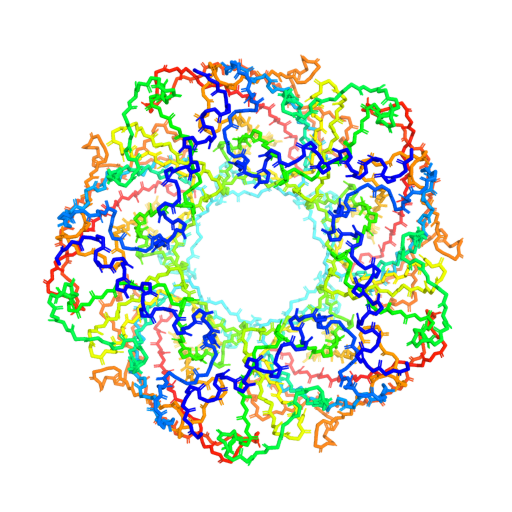 804 N N . ILE A 1 99 ? -38.294 119.816 16.635 1.00 15.97 99 ILE A N 1
ATOM 805 C CA . ILE A 1 99 ? -38.766 120.309 15.355 1.00 16.40 99 ILE A CA 1
ATOM 806 C C . ILE A 1 99 ? -37.886 119.757 14.254 1.00 16.16 99 ILE A C 1
ATOM 807 O O . ILE A 1 99 ? -36.687 119.973 14.242 1.00 17.00 99 ILE A O 1
ATOM 812 N N . LYS A 1 100 ? -38.497 118.990 13.356 1.00 16.60 100 LYS A N 1
ATOM 813 C CA . LYS A 1 100 ? -37.768 118.339 12.282 1.00 15.62 100 LYS A CA 1
ATOM 814 C C . LYS A 1 100 ? -38.245 118.833 10.913 1.00 16.61 100 LYS A C 1
ATOM 815 O O . LYS A 1 100 ? -39.374 119.342 10.771 1.00 14.73 100 LYS A O 1
ATOM 821 N N . LEU A 1 101 ? -37.371 118.664 9.923 1.00 16.78 101 LEU A N 1
ATOM 822 C CA . LEU A 1 101 ? -37.701 118.849 8.511 1.00 14.11 101 LEU A CA 1
ATOM 823 C C . LEU A 1 101 ? -38.341 117.561 8.013 1.00 15.87 101 LEU A C 1
ATOM 824 O O . LEU A 1 101 ? -37.652 116.570 7.713 1.00 14.32 101 LEU A O 1
ATOM 829 N N . PHE A 1 102 ? -39.673 117.559 7.979 1.00 11.14 102 PHE A N 1
ATOM 830 C CA . PHE A 1 102 ? -40.452 116.346 7.737 1.00 12.85 102 PHE A CA 1
ATOM 831 C C . PHE A 1 102 ? -40.141 115.778 6.357 1.00 18.49 102 PHE A C 1
ATOM 832 O O . PHE A 1 102 ? -40.045 114.550 6.181 1.00 13.15 102 PHE A O 1
ATOM 840 N N . ASN A 1 103 ? -39.990 116.667 5.381 1.00 14.75 103 ASN A N 1
ATOM 841 C CA . ASN A 1 103 ? -39.781 116.211 3.985 1.00 17.09 103 ASN A CA 1
ATOM 842 C C . ASN A 1 103 ? -38.302 116.128 3.585 1.00 19.14 103 ASN A C 1
ATOM 843 O O . ASN A 1 103 ? -37.964 116.130 2.398 1.00 16.47 103 ASN A O 1
ATOM 848 N N . SER A 1 104 ? -37.415 116.036 4.578 1.00 13.54 104 SER A N 1
ATOM 849 C CA . SER A 1 104 ? -35.994 115.826 4.290 1.00 16.10 104 SER A CA 1
ATOM 850 C C . SER A 1 104 ? -35.825 114.546 3.452 1.00 15.59 104 SER A C 1
ATOM 851 O O . SER A 1 104 ? -36.536 113.577 3.653 1.00 14.27 104 SER A O 1
ATOM 854 N N . VAL A 1 105 ? -34.910 114.551 2.490 1.00 16.01 105 VAL A N 1
ATOM 855 C CA . VAL A 1 105 ? -34.614 113.318 1.776 1.00 19.09 105 VAL A CA 1
ATOM 856 C C . VAL A 1 105 ? -33.677 112.443 2.609 1.00 14.93 105 VAL A C 1
ATOM 857 O O . VAL A 1 105 ? -33.532 111.255 2.338 1.00 15.07 105 VAL A O 1
ATOM 861 N N . ASP A 1 106 ? -33.057 113.053 3.620 1.00 17.21 106 ASP A N 1
ATOM 862 C CA . ASP A 1 106 ? -32.263 112.319 4.608 1.00 20.50 106 ASP A CA 1
ATOM 863 C C . ASP A 1 106 ? -33.115 112.164 5.847 1.00 20.90 106 ASP A C 1
ATOM 864 O O . ASP A 1 106 ? -34.275 112.554 5.834 1.00 18.64 106 ASP A O 1
ATOM 869 N N . LEU A 1 107 ? -32.558 111.604 6.926 1.00 19.37 107 LEU A N 1
ATOM 870 C CA . LEU A 1 107 ? -33.335 111.481 8.178 1.00 19.78 107 LEU A CA 1
ATOM 871 C C . LEU A 1 107 ? -34.001 112.774 8.613 1.00 17.39 107 LEU A C 1
ATOM 872 O O . LEU A 1 107 ? -35.153 112.772 9.060 1.00 15.30 107 LEU A O 1
ATOM 877 N N . ASP A 1 108 ? -33.267 113.875 8.480 1.00 15.06 108 ASP A N 1
ATOM 878 C CA . ASP A 1 108 ? -33.715 115.179 8.969 1.00 16.10 108 ASP A CA 1
ATOM 879 C C . ASP A 1 108 ? -32.723 116.201 8.405 1.00 14.10 108 ASP A C 1
ATOM 880 O O . ASP A 1 108 ? -31.680 115.834 7.868 1.00 14.24 108 ASP A O 1
ATOM 885 N N . MET A 1 109 ? -33.024 117.477 8.560 1.00 14.26 109 MET A N 1
ATOM 886 C CA . MET A 1 109 ? -31.988 118.485 8.386 1.00 16.76 109 MET A CA 1
ATOM 887 C C . MET A 1 109 ? -30.949 118.224 9.461 1.00 19.54 109 MET A C 1
ATOM 888 O O . MET A 1 109 ? -31.220 117.542 10.454 1.00 18.08 109 MET A O 1
ATOM 893 N N . THR A 1 110 ? -29.753 118.751 9.269 1.00 16.25 110 THR A N 1
ATOM 894 C CA . THR A 1 110 ? -28.750 118.665 10.315 1.00 18.56 110 THR A CA 1
ATOM 895 C C . THR A 1 110 ? -28.556 120.059 10.893 1.00 21.67 110 THR A C 1
ATOM 896 O O . THR A 1 110 ? -28.529 121.036 10.142 1.00 15.29 110 THR A O 1
ATOM 900 N N . LEU A 1 111 ? -28.470 120.153 12.215 1.00 18.32 111 LEU A N 1
ATOM 901 C CA . LEU A 1 111 ? -28.158 121.414 12.894 1.00 18.42 111 LEU A CA 1
ATOM 902 C C . LEU A 1 111 ? -26.777 121.308 13.546 1.00 17.34 111 LEU A C 1
ATOM 903 O O . LEU A 1 111 ? -26.329 120.215 13.925 1.00 16.66 111 LEU A O 1
ATOM 908 N N . ASP A 1 112 ? -26.070 122.430 13.658 1.00 16.03 112 ASP A N 1
ATOM 909 C CA . ASP A 1 112 ? -24.831 122.406 14.406 1.00 18.59 112 ASP A CA 1
ATOM 910 C C . ASP A 1 112 ? -25.173 122.531 15.884 1.00 20.03 112 ASP A C 1
ATOM 911 O O . ASP A 1 112 ? -25.388 123.627 16.383 1.00 16.76 112 ASP A O 1
ATOM 916 N N . ARG A 1 113 ? -25.222 121.397 16.573 1.00 17.51 113 ARG A N 1
ATOM 917 C CA . ARG A 1 113 ? -25.557 121.379 17.988 1.00 17.89 113 ARG A CA 1
ATOM 918 C C . ARG A 1 113 ? -24.363 121.689 18.917 1.00 21.92 113 ARG A C 1
ATOM 919 O O . ARG A 1 113 ? -24.522 121.702 20.137 1.00 20.42 113 ARG A O 1
ATOM 927 N N . THR A 1 114 ? -23.183 121.953 18.357 1.00 14.31 114 THR A N 1
ATOM 928 C CA . THR A 1 114 ? -22.089 122.485 19.179 1.00 19.20 114 THR A CA 1
ATOM 929 C C . THR A 1 114 ? -22.303 123.978 19.424 1.00 20.28 114 THR A C 1
ATOM 930 O O . THR A 1 114 ? -21.663 124.568 20.289 1.00 20.70 114 THR A O 1
ATOM 934 N N A THR A 1 115 ? -23.195 124.575 18.634 0.58 15.33 115 THR A N 1
ATOM 935 N N B THR A 1 115 ? -23.205 124.580 18.662 0.42 16.06 115 THR A N 1
ATOM 936 C CA A THR A 1 115 ? -23.546 125.995 18.762 0.58 17.62 115 THR A CA 1
ATOM 937 C CA B THR A 1 115 ? -23.440 126.012 18.798 0.42 17.87 115 THR A CA 1
ATOM 938 C C A THR A 1 115 ? -24.226 126.234 20.113 0.58 20.27 115 THR A C 1
ATOM 939 C C B THR A 1 115 ? -24.270 126.303 20.060 0.42 19.78 115 THR A C 1
ATOM 940 O O A THR A 1 115 ? -25.097 125.459 20.495 0.58 19.42 115 THR A O 1
ATOM 941 O O B THR A 1 115 ? -25.272 125.639 20.335 0.42 19.76 115 THR A O 1
ATOM 948 N N . GLN A 1 116 ? -23.827 127.266 20.859 1.00 19.65 116 GLN A N 1
ATOM 949 C CA . GLN A 1 116 ? -24.473 127.499 22.165 1.00 18.93 116 GLN A CA 1
ATOM 950 C C . GLN A 1 116 ? -25.829 128.189 22.052 1.00 19.19 116 GLN A C 1
ATOM 951 O O . GLN A 1 116 ? -26.043 128.994 21.154 1.00 19.30 116 GLN A O 1
ATOM 957 N N . ALA A 1 117 ? -26.749 127.830 22.947 1.00 20.58 117 ALA A N 1
ATOM 958 C CA . ALA A 1 117 ? -27.999 128.568 23.122 1.00 19.84 117 ALA A CA 1
ATOM 959 C C . ALA A 1 117 ? -27.779 129.630 24.186 1.00 20.63 117 ALA A C 1
ATOM 960 O O . ALA A 1 117 ? -26.923 129.473 25.051 1.00 20.74 117 ALA A O 1
ATOM 962 N N . ILE A 1 118 ? -28.543 130.713 24.132 1.00 19.72 118 ILE A N 1
ATOM 963 C CA . ILE A 1 118 ? -28.513 131.702 25.217 1.00 22.42 118 ILE A CA 1
ATOM 964 C C . ILE A 1 118 ? -29.839 131.638 25.972 1.00 23.53 118 ILE A C 1
ATOM 965 O O . ILE A 1 118 ? -30.911 131.609 25.353 1.00 23.34 118 ILE A O 1
ATOM 970 N N . VAL A 1 119 ? -29.763 131.596 27.297 1.00 20.67 119 VAL A N 1
ATOM 971 C CA . VAL A 1 119 ? -30.960 131.583 28.132 1.00 20.92 119 VAL A CA 1
ATOM 972 C C . VAL A 1 119 ? -30.944 132.875 28.937 1.00 22.41 119 VAL A C 1
ATOM 973 O O . VAL A 1 119 ? -29.936 133.210 29.549 1.00 20.77 119 VAL A O 1
ATOM 977 N N . PHE A 1 120 ? -32.049 133.609 28.888 1.00 21.95 120 PHE A N 1
ATOM 978 C CA . PHE A 1 120 ? -32.214 134.805 29.698 1.00 22.96 120 PHE A CA 1
ATOM 979 C C . PHE A 1 120 ? -32.838 134.459 31.043 1.00 26.33 120 PHE A C 1
ATOM 980 O O . PHE A 1 120 ? -33.450 133.399 31.193 1.00 22.49 120 PHE A O 1
ATOM 988 N N . SER A 1 121 ? -32.691 135.371 32.015 1.00 23.38 121 SER A N 1
ATOM 989 C CA . SER A 1 121 ? -33.108 135.108 33.392 1.00 24.70 121 SER A CA 1
ATOM 990 C C . SER A 1 121 ? -34.598 134.792 33.501 1.00 28.54 121 SER A C 1
ATOM 991 O O . SER A 1 121 ? -35.037 134.141 34.453 1.00 31.03 121 SER A O 1
ATOM 994 N N . ASN A 1 122 ? -35.371 135.213 32.505 1.00 26.30 122 ASN A N 1
ATOM 995 C CA . ASN A 1 122 ? -36.800 134.949 32.527 1.00 30.66 122 ASN A CA 1
ATOM 996 C C . ASN A 1 122 ? -37.146 133.584 31.935 1.00 27.42 122 ASN A C 1
ATOM 997 O O . ASN A 1 122 ? -38.319 133.242 31.799 1.00 24.34 122 ASN A O 1
ATOM 1002 N N . GLY A 1 123 ? -36.120 132.808 31.574 1.00 25.18 123 GLY A N 1
ATOM 1003 C CA . GLY A 1 123 ? -36.329 131.477 31.011 1.00 22.68 123 GLY A CA 1
ATOM 1004 C C . GLY A 1 123 ? -36.466 131.422 29.492 1.00 21.89 123 GLY A C 1
ATOM 1005 O O . GLY A 1 123 ? -36.601 130.334 28.898 1.00 22.36 123 GLY A O 1
ATOM 1006 N N . THR A 1 124 ? -36.461 132.581 28.844 1.00 22.22 124 THR A N 1
ATOM 1007 C CA . THR A 1 124 ? -36.478 132.598 27.390 1.00 23.78 124 THR A CA 1
ATOM 1008 C C . THR A 1 124 ? -35.165 132.045 26.847 1.00 21.88 124 THR A C 1
ATOM 1009 O O . THR A 1 124 ? -34.089 132.489 27.225 1.00 21.70 124 THR A O 1
ATOM 1013 N N . VAL A 1 125 ? -35.275 131.073 25.951 1.00 19.55 125 VAL A N 1
ATOM 1014 C CA . VAL A 1 125 ? -34.113 130.512 25.289 1.00 15.57 125 VAL A CA 1
ATOM 1015 C C . VAL A 1 125 ? -34.101 131.008 23.849 1.00 19.96 125 VAL A C 1
ATOM 1016 O O . VAL A 1 125 ? -35.148 131.058 23.201 1.00 20.28 125 VAL A O 1
ATOM 1020 N N . LEU A 1 126 ? -32.918 131.396 23.358 1.00 14.16 126 LEU A N 1
ATOM 1021 C CA . LEU A 1 126 ? -32.765 131.775 21.963 1.00 15.78 126 LEU A CA 1
ATOM 1022 C C . LEU A 1 126 ? -31.592 130.988 21.419 1.00 19.54 126 LEU A C 1
ATOM 1023 O O . LEU A 1 126 ? -30.470 131.124 21.906 1.00 16.41 126 LEU A O 1
ATOM 1028 N N . TRP A 1 127 ? -31.864 130.141 20.426 1.00 17.83 127 TRP A N 1
ATOM 1029 C CA . TRP A 1 127 ? -30.850 129.254 19.886 1.00 16.95 127 TRP A CA 1
ATOM 1030 C C . TRP A 1 127 ? -30.865 129.378 18.375 1.00 15.60 127 TRP A C 1
ATOM 1031 O O . TRP A 1 127 ? -31.906 129.179 17.754 1.00 14.51 127 TRP A O 1
ATOM 1042 N N . ILE A 1 128 ? -29.716 129.743 17.789 1.00 16.45 128 ILE A N 1
ATOM 1043 C CA . ILE A 1 128 ? -29.648 130.088 16.370 1.00 16.08 128 ILE A CA 1
ATOM 1044 C C . ILE A 1 128 ? -28.572 129.292 15.617 1.00 16.59 128 ILE A C 1
ATOM 1045 O O . ILE A 1 128 ? -27.548 129.837 15.195 1.00 16.74 128 ILE A O 1
ATOM 1050 N N . PRO A 1 129 ? -28.798 127.978 15.451 1.00 16.15 129 PRO A N 1
ATOM 1051 C CA . PRO A 1 129 ? -27.772 127.142 14.833 1.00 11.11 129 PRO A CA 1
ATOM 1052 C C . PRO A 1 129 ? -27.745 127.195 13.307 1.00 12.11 129 PRO A C 1
ATOM 1053 O O . PRO A 1 129 ? -28.812 127.269 12.680 1.00 13.88 129 PRO A O 1
ATOM 1057 N N . PRO A 1 130 ? -26.534 127.105 12.719 1.00 13.05 130 PRO A N 1
ATOM 1058 C CA . PRO A 1 130 ? -26.392 126.797 11.297 1.00 15.97 130 PRO A CA 1
ATOM 1059 C C . PRO A 1 130 ? -27.072 125.449 10.996 1.00 16.07 130 PRO A C 1
ATOM 1060 O O . PRO A 1 130 ? -27.163 124.596 11.887 1.00 12.69 130 PRO A O 1
ATOM 1064 N N . ALA A 1 131 ? -27.496 125.268 9.755 1.00 15.11 131 ALA A N 1
ATOM 1065 C CA . ALA A 1 131 ? -28.315 124.115 9.363 1.00 12.71 131 ALA A CA 1
ATOM 1066 C C . ALA A 1 131 ? -28.035 123.741 7.915 1.00 13.07 131 ALA A C 1
ATOM 1067 O O . ALA A 1 131 ? -27.764 124.610 7.077 1.00 13.90 131 ALA A O 1
ATOM 1069 N N . VAL A 1 132 ? -28.103 122.441 7.625 1.00 10.53 132 VAL A N 1
ATOM 1070 C CA . VAL A 1 132 ? -28.046 121.964 6.250 1.00 12.64 132 VAL A CA 1
ATOM 1071 C C . VAL A 1 132 ? -29.360 121.238 5.985 1.00 14.24 132 VAL A C 1
ATOM 1072 O O . VAL A 1 132 ? -29.774 120.371 6.773 1.00 16.34 132 VAL A O 1
ATOM 1076 N N . LEU A 1 133 ? -30.014 121.602 4.888 1.00 12.40 133 LEU A N 1
ATOM 1077 C CA . LEU A 1 133 ? -31.340 121.093 4.574 1.00 14.72 133 LEU A CA 1
ATOM 1078 C C . LEU A 1 133 ? -31.293 120.486 3.191 1.00 19.04 133 LEU A C 1
ATOM 1079 O O . LEU A 1 133 ? -30.738 121.078 2.262 1.00 18.14 133 LEU A O 1
ATOM 1084 N N . LYS A 1 134 ? -31.861 119.293 3.071 1.00 13.42 134 LYS A N 1
ATOM 1085 C CA . LYS A 1 134 ? -31.853 118.561 1.814 1.00 13.38 134 LYS A CA 1
ATOM 1086 C C . LYS A 1 134 ? -33.263 118.073 1.482 1.00 17.72 134 LYS A C 1
ATOM 1087 O O . LYS A 1 134 ? -33.852 117.261 2.208 1.00 16.63 134 LYS A O 1
ATOM 1093 N N . VAL A 1 135 ? -33.813 118.583 0.375 1.00 14.98 135 VAL A N 1
ATOM 1094 C CA . VAL A 1 135 ? -35.202 118.307 0.026 1.00 14.29 135 VAL A CA 1
ATOM 1095 C C . VAL A 1 135 ? -35.343 117.972 -1.455 1.00 16.22 135 VAL A C 1
ATOM 1096 O O . VAL A 1 135 ? -34.38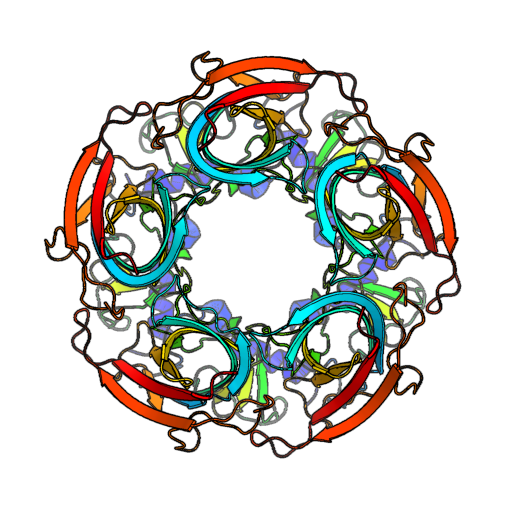9 118.113 -2.216 1.00 19.05 135 VAL A O 1
ATOM 1100 N N . LEU A 1 136 ? -36.534 117.528 -1.848 1.00 14.12 136 LEU A N 1
ATOM 1101 C CA . LEU A 1 136 ? -36.800 117.119 -3.234 1.00 16.74 136 LEU A CA 1
ATOM 1102 C C . LEU A 1 136 ? -37.493 118.281 -3.914 1.00 26.01 136 LEU A C 1
ATOM 1103 O O . LEU A 1 136 ? -38.570 118.700 -3.496 1.00 24.33 136 LEU A O 1
ATOM 1108 N N . CYS A 1 137 ? -36.854 118.831 -4.941 1.00 21.04 137 CYS A N 1
ATOM 1109 C CA . CYS A 1 137 ? -37.372 120.004 -5.618 1.00 19.40 137 CYS A CA 1
ATOM 1110 C C . CYS A 1 137 ? -37.963 119.566 -6.943 1.00 22.14 137 CYS A C 1
ATOM 1111 O O . CYS A 1 137 ? -37.740 118.431 -7.376 1.00 21.15 137 CYS A O 1
ATOM 1114 N N . VAL A 1 138 ? -38.751 120.450 -7.559 1.00 19.12 138 VAL A N 1
ATOM 1115 C CA . VAL A 1 138 ? -39.222 120.260 -8.935 1.00 17.66 138 VAL A CA 1
ATOM 1116 C C . VAL A 1 138 ? -38.489 121.256 -9.834 1.00 26.90 138 VAL A C 1
ATOM 1117 O O . VAL A 1 138 ? -38.478 122.453 -9.546 1.00 26.33 138 VAL A O 1
ATOM 1121 N N . SER A 1 139 ? -37.876 120.762 -10.912 1.00 27.75 139 SER A N 1
ATOM 1122 C CA . SER A 1 139 ? -37.039 121.589 -11.777 1.00 36.47 139 SER A CA 1
ATOM 1123 C C . SER A 1 139 ? -37.626 121.611 -13.162 1.00 46.53 139 SER A C 1
ATOM 1124 O O . SER A 1 139 ? -37.416 120.681 -13.947 1.00 44.09 139 SER A O 1
ATOM 1127 N N . GLN A 1 140 ? -38.360 122.679 -13.457 1.00 50.68 140 GLN A N 1
ATOM 1128 C CA . GLN A 1 140 ? -39.078 122.799 -14.713 1.00 57.99 140 GLN A CA 1
ATOM 1129 C C . GLN A 1 140 ? -39.081 124.246 -15.218 1.00 54.32 140 GLN A C 1
ATOM 1130 O O . GLN A 1 140 ? -39.272 125.187 -14.440 1.00 47.41 140 GLN A O 1
ATOM 1136 N N . ASP A 1 141 ? -38.859 124.408 -16.522 1.00 51.48 141 ASP A N 1
ATOM 1137 C CA . ASP A 1 141 ? -38.796 125.721 -17.175 1.00 51.54 141 ASP A CA 1
ATOM 1138 C C . ASP A 1 141 ? -37.750 126.678 -16.581 1.00 41.11 141 ASP A C 1
ATOM 1139 O O . ASP A 1 141 ? -38.018 127.866 -16.412 1.00 41.30 141 ASP A O 1
ATOM 1144 N N . ASP A 1 142 ? -36.563 126.154 -16.280 1.00 32.56 142 ASP A N 1
ATOM 1145 C CA . ASP A 1 142 ? -35.477 126.949 -15.697 1.00 33.76 142 ASP A CA 1
ATOM 1146 C C . ASP A 1 142 ? -35.821 127.540 -14.324 1.00 26.91 142 ASP A C 1
ATOM 1147 O O . ASP A 1 142 ? -35.202 128.505 -13.876 1.00 28.71 142 ASP A O 1
ATOM 1152 N N . VAL A 1 143 ? -36.801 126.942 -13.652 1.00 25.70 143 VAL A N 1
ATOM 1153 C CA . VAL A 1 143 ? -37.139 127.315 -12.275 1.00 23.25 143 VAL A CA 1
ATOM 1154 C C . VAL A 1 143 ? -37.020 126.074 -11.384 1.00 25.56 143 VAL A C 1
ATOM 1155 O O . VAL A 1 143 ? -37.527 125.007 -11.733 1.00 32.19 143 VAL A O 1
ATOM 1159 N N . ASP A 1 144 ? -36.352 126.203 -10.249 1.00 21.70 144 ASP A N 1
ATOM 1160 C CA . ASP A 1 144 ? -36.293 125.110 -9.288 1.00 25.07 144 ASP A CA 1
ATOM 1161 C C . ASP A 1 144 ? -37.169 125.478 -8.111 1.00 23.36 144 ASP A C 1
ATOM 1162 O O . ASP A 1 144 ? -36.880 126.445 -7.410 1.00 26.46 144 ASP A O 1
ATOM 1167 N N . SER A 1 145 ? -38.255 124.735 -7.903 1.00 18.98 145 SER A N 1
ATOM 1168 C CA . SER A 1 145 ? -39.137 125.009 -6.767 1.00 21.06 145 SER A CA 1
ATOM 1169 C C . SER A 1 145 ? -38.945 123.966 -5.675 1.00 21.45 145 SER A C 1
ATOM 1170 O O . SER A 1 145 ? -38.997 122.769 -5.960 1.00 21.65 145 SER A O 1
ATOM 1173 N N . CYS A 1 146 ? -38.766 124.429 -4.436 1.00 20.20 146 CYS A N 1
ATOM 1174 C CA . CYS A 1 146 ? -38.492 123.553 -3.304 1.00 22.31 146 CYS A CA 1
ATOM 1175 C C . CYS A 1 146 ? -39.377 123.953 -2.138 1.00 23.67 146 CYS A C 1
ATOM 1176 O O . CYS A 1 146 ? -39.645 125.141 -1.935 1.00 20.46 146 CYS A O 1
ATOM 1179 N N . HIS A 1 147 ? -39.839 122.972 -1.376 1.00 18.87 147 HIS A N 1
ATOM 1180 C CA . HIS A 1 147 ? -40.614 123.277 -0.169 1.00 13.78 147 HIS A CA 1
ATOM 1181 C C . HIS A 1 147 ? -39.925 122.710 1.067 1.00 19.08 147 HIS A C 1
ATOM 1182 O O . HIS A 1 147 ? -39.090 121.786 0.979 1.00 16.37 147 HIS A O 1
ATOM 1189 N N . PHE A 1 148 ? -40.272 123.257 2.218 1.00 17.64 148 PHE A N 1
ATOM 1190 C CA . PHE A 1 148 ? -39.656 122.819 3.469 1.00 15.81 148 PHE A CA 1
ATOM 1191 C C . PHE A 1 148 ? -40.781 122.768 4.471 1.00 19.61 148 PHE A C 1
ATOM 1192 O O . PHE A 1 148 ? -41.458 123.774 4.684 1.00 20.39 148 PHE A O 1
ATOM 1200 N N . GLN A 1 149 ? -40.981 121.607 5.094 1.00 16.94 149 GLN A N 1
ATOM 1201 C CA . GLN A 1 149 ? -42.035 121.441 6.093 1.00 16.27 149 GLN A CA 1
ATOM 1202 C C . GLN A 1 149 ? -41.438 121.159 7.467 1.00 19.75 149 GLN A C 1
ATOM 1203 O O . GLN A 1 149 ? -40.760 120.132 7.655 1.00 18.88 149 GLN A O 1
ATOM 1209 N N . PHE A 1 150 ? -41.680 122.053 8.414 1.00 15.94 150 PHE A N 1
ATOM 1210 C CA . PHE A 1 150 ? -41.141 121.900 9.768 1.00 15.52 150 PHE A CA 1
ATOM 1211 C C . PHE A 1 150 ? -42.250 121.700 10.773 1.00 17.86 150 PHE A C 1
ATOM 1212 O O . PHE A 1 150 ? -43.298 122.323 10.678 1.00 21.36 150 PHE A O 1
ATOM 1220 N N . GLY A 1 151 ? -42.026 120.833 11.759 1.00 16.96 151 GLY A N 1
ATOM 1221 C CA . GLY A 1 151 ? -42.980 120.700 12.836 1.00 17.65 151 GLY A CA 1
ATOM 1222 C C . GLY A 1 151 ? -42.387 119.840 13.926 1.00 19.59 151 GLY A C 1
ATOM 1223 O O . GLY A 1 151 ? -41.404 119.145 13.687 1.00 18.60 151 GLY A O 1
ATOM 1224 N N . SER A 1 152 ? -42.979 119.896 15.116 1.00 18.93 152 SER A N 1
ATOM 1225 C CA . SER A 1 152 ? -42.614 118.997 16.193 1.00 19.79 152 SER A CA 1
ATOM 1226 C C . SER A 1 152 ? -42.941 117.547 15.811 1.00 17.03 152 SER A C 1
ATOM 1227 O O . SER A 1 152 ? -44.041 117.236 15.325 1.00 16.59 152 SER A O 1
ATOM 1230 N N . TRP A 1 153 ? -42.001 116.655 16.048 1.00 16.41 153 TRP A N 1
ATOM 1231 C CA . TRP A 1 153 ? -42.241 115.255 15.690 1.00 17.00 153 TRP A CA 1
ATOM 1232 C C . TRP A 1 153 ? -43.329 114.608 16.526 1.00 21.84 153 TRP A C 1
ATOM 1233 O O . TRP A 1 153 ? -44.207 113.920 15.991 1.00 21.96 153 TRP A O 1
ATOM 1244 N N . VAL A 1 154 ? -43.294 114.825 17.841 1.00 20.23 154 VAL A N 1
ATOM 1245 C CA . VAL A 1 154 ? -44.234 114.106 18.690 1.00 23.72 154 VAL A CA 1
ATOM 1246 C C . VAL A 1 154 ? -45.262 114.975 19.395 1.00 20.18 154 VAL A C 1
ATOM 1247 O O . VAL A 1 154 ? -46.246 114.451 19.889 1.00 23.80 154 VAL A O 1
ATOM 1251 N N . TYR A 1 155 ? -45.034 116.280 19.461 1.00 21.79 155 TYR A N 1
ATOM 1252 C CA . TYR A 1 155 ? -45.948 117.145 20.210 1.00 23.95 155 TYR A CA 1
ATOM 1253 C C . TYR A 1 155 ? -46.966 117.824 19.319 1.00 22.05 155 TYR A C 1
ATOM 1254 O O . TYR A 1 155 ? -46.613 118.496 18.346 1.00 25.00 155 TYR A O 1
ATOM 1263 N N . SER A 1 156 ? -48.233 117.665 19.674 1.00 19.91 156 SER A N 1
ATOM 1264 C CA . SER A 1 156 ? -49.323 118.284 18.936 1.00 26.76 156 SER A CA 1
ATOM 1265 C C . SER A 1 156 ? -49.457 119.735 19.369 1.00 23.47 156 SER A C 1
ATOM 1266 O O . SER A 1 156 ? -48.726 120.187 20.245 1.00 25.28 156 SER A O 1
ATOM 1269 N N . VAL A 1 157 ? -50.389 120.452 18.755 1.00 26.12 157 VAL A N 1
ATOM 1270 C CA . VAL A 1 157 ? -50.552 121.892 18.979 1.00 28.49 157 VAL A CA 1
ATOM 1271 C C . VAL A 1 157 ? -50.906 122.264 20.428 1.00 31.99 157 VAL A C 1
ATOM 1272 O O . VAL A 1 157 ? -50.651 123.385 20.867 1.00 35.03 157 VAL A O 1
ATOM 1276 N N . ASP A 1 158 ? -51.474 121.326 21.175 1.00 30.54 158 ASP A N 1
ATOM 1277 C CA . ASP A 1 158 ? -51.818 121.591 22.567 1.00 37.04 158 ASP A CA 1
ATOM 1278 C C . ASP A 1 158 ? -50.614 121.407 23.481 1.00 32.11 158 ASP A C 1
ATOM 1279 O O . ASP A 1 158 ? -50.694 121.638 24.688 1.00 29.88 158 ASP A O 1
ATOM 1284 N N . GLU A 1 159 ? -49.492 120.999 22.897 1.00 23.25 159 GLU A N 1
ATOM 1285 C CA . GLU A 1 159 ? -48.271 120.783 23.663 1.00 24.96 159 GLU A CA 1
ATOM 1286 C C . GLU A 1 159 ? -47.122 121.652 23.147 1.00 26.06 159 GLU A C 1
ATOM 1287 O O . GLU A 1 159 ? -46.436 122.306 23.933 1.00 25.23 159 GLU A O 1
ATOM 1293 N N . VAL A 1 160 ? -46.885 121.626 21.836 1.00 24.75 160 VAL A N 1
ATOM 1294 C CA . VAL A 1 160 ? -45.918 122.549 21.223 1.00 26.42 160 VAL A CA 1
ATOM 1295 C C . VAL A 1 160 ? -46.590 123.292 20.085 1.00 26.52 160 VAL A C 1
ATOM 1296 O O . VAL A 1 160 ? -47.083 122.688 19.124 1.00 27.37 160 VAL A O 1
ATOM 1300 N N . ASP A 1 161 ? -46.631 124.612 20.219 1.00 21.29 161 ASP A N 1
ATOM 1301 C CA . ASP A 1 161 ? -47.117 125.476 19.166 1.00 20.12 161 ASP A CA 1
ATOM 1302 C C . ASP A 1 161 ? -45.911 126.073 18.477 1.00 20.79 161 ASP A C 1
ATOM 1303 O O . ASP A 1 161 ? -44.811 126.085 19.033 1.00 18.32 161 ASP A O 1
ATOM 1308 N N . ILE A 1 162 ? -46.108 126.547 17.246 1.00 19.40 162 ILE A N 1
ATOM 1309 C CA . ILE A 1 162 ? -45.043 127.200 16.517 1.00 18.46 162 ILE A CA 1
ATOM 1310 C C . ILE A 1 162 ? -45.616 128.420 15.800 1.00 17.81 162 ILE A C 1
ATOM 1311 O O . ILE A 1 162 ? -46.717 128.361 15.232 1.00 22.92 162 ILE A O 1
ATOM 1316 N N . HIS A 1 163 ? -44.878 129.511 15.873 1.00 17.47 163 HIS A N 1
ATOM 1317 C CA . HIS A 1 163 ? -45.205 130.731 15.135 1.00 16.75 163 HIS A CA 1
ATOM 1318 C C . HIS A 1 163 ? -43.954 131.281 14.509 1.00 18.38 163 HIS A C 1
ATOM 1319 O O . HIS A 1 163 ? -42.844 130.954 14.927 1.00 20.69 163 HIS A O 1
ATOM 1326 N N . PHE A 1 164 ? -44.126 132.101 13.477 1.00 19.01 164 PHE A N 1
ATOM 1327 C CA . PHE A 1 164 ? -42.985 132.671 12.786 1.00 21.21 164 PHE A CA 1
ATOM 1328 C C . PHE A 1 164 ? -42.305 133.671 13.688 1.00 20.59 164 PHE A C 1
ATOM 1329 O O . PHE A 1 164 ? -42.966 134.518 14.252 1.00 20.87 164 PHE A O 1
ATOM 1337 N N . MET A 1 165 ? -40.988 133.562 13.834 1.00 21.73 165 MET A N 1
ATOM 1338 C CA . MET A 1 165 ? -40.253 134.545 14.608 1.00 19.65 165 MET A CA 1
ATOM 1339 C C . MET A 1 165 ? -40.419 135.927 13.975 1.00 23.60 165 MET A C 1
ATOM 1340 O O . MET A 1 165 ? -40.326 136.072 12.760 1.00 22.74 165 MET A O 1
ATOM 1345 N N . ASP A 1 166 ? -40.675 136.908 14.817 1.00 22.14 166 ASP A N 1
ATOM 1346 C CA . ASP A 1 166 ? -40.971 138.286 14.412 1.00 30.63 166 ASP A CA 1
ATOM 1347 C C . ASP A 1 166 ? -42.132 138.401 13.426 1.00 28.08 166 ASP A C 1
ATOM 1348 O O . ASP A 1 166 ? -42.217 139.389 12.708 1.00 25.70 166 ASP A O 1
ATOM 1353 N N . ASP A 1 167 ? -43.004 137.391 13.399 1.00 28.39 167 ASP A N 1
ATOM 1354 C CA . ASP A 1 167 ? -44.166 137.354 12.510 1.00 27.11 167 ASP A CA 1
ATOM 1355 C C . ASP A 1 167 ? -43.777 137.391 11.039 1.00 25.85 167 ASP A C 1
ATOM 1356 O O . ASP A 1 167 ? -44.589 137.717 10.187 1.00 26.56 167 ASP A O 1
ATOM 1361 N N . LYS A 1 168 ? -42.525 137.057 10.744 1.00 24.70 168 LYS A N 1
ATOM 1362 C CA . LYS A 1 168 ? -42.049 137.052 9.374 1.00 25.07 168 LYS A CA 1
ATOM 1363 C C . LYS A 1 168 ? -42.338 135.718 8.684 1.00 21.04 168 LYS A C 1
ATOM 1364 O O . LYS A 1 168 ? -41.641 134.721 8.902 1.00 17.65 168 LYS A O 1
ATOM 1370 N N . ALA A 1 169 ? -43.364 135.729 7.847 1.00 22.59 169 ALA A N 1
ATOM 1371 C CA . ALA A 1 169 ? -43.856 134.521 7.196 1.00 20.20 169 ALA A CA 1
ATOM 1372 C C . ALA A 1 169 ? -43.180 134.379 5.842 1.00 20.31 169 ALA A C 1
ATOM 1373 O O . ALA A 1 169 ? -43.825 134.476 4.812 1.00 23.12 169 ALA A O 1
ATOM 1375 N N . GLU A 1 170 ? -41.870 134.147 5.855 1.00 18.71 170 GLU A N 1
ATOM 1376 C CA . GLU A 1 170 ? -41.063 134.139 4.654 1.00 18.61 170 GLU A CA 1
ATOM 1377 C C . GLU A 1 170 ? -39.715 133.562 5.041 1.00 21.39 170 GLU A C 1
ATOM 1378 O O . GLU A 1 170 ? -39.352 133.610 6.222 1.00 18.42 170 GLU A O 1
ATOM 1384 N N . VAL A 1 171 ? -38.991 133.003 4.067 1.00 18.09 171 VAL A N 1
ATOM 1385 C CA . VAL A 1 171 ? -37.562 132.718 4.235 1.00 17.75 171 VAL A CA 1
ATOM 1386 C C . VAL A 1 171 ? -36.852 134.067 4.437 1.00 23.11 171 VAL A C 1
ATOM 1387 O O . VAL A 1 171 ? -37.028 135.003 3.643 1.00 19.08 171 VAL A O 1
ATOM 1391 N N . LEU A 1 172 ? -36.075 134.166 5.508 1.00 19.16 172 LEU A N 1
ATOM 1392 C CA . LEU A 1 172 ? -35.338 135.384 5.823 1.00 21.40 172 LEU A CA 1
ATOM 1393 C C . LEU A 1 172 ? -34.079 135.450 4.960 1.00 19.43 172 LEU A C 1
ATOM 1394 O O . LEU A 1 172 ? -33.438 134.436 4.680 1.00 18.95 172 LEU A O 1
ATOM 1399 N N . LEU A 1 173 ? -33.719 136.658 4.555 1.00 19.62 173 LEU A N 1
ATOM 1400 C CA . LEU A 1 173 ? -32.679 136.841 3.561 1.00 20.65 173 LEU A CA 1
ATOM 1401 C C . LEU A 1 173 ? -31.627 137.783 4.114 1.00 20.81 173 LEU A C 1
ATOM 1402 O O . LEU A 1 173 ? -30.799 138.317 3.379 1.00 22.23 173 LEU A O 1
ATOM 1407 N N . ASP A 1 174 ? -31.667 137.963 5.431 1.00 23.74 174 ASP A N 1
ATOM 1408 C CA . ASP A 1 174 ? -30.714 138.796 6.151 1.00 28.66 174 ASP A CA 1
ATOM 1409 C C . ASP A 1 174 ? -29.272 138.307 5.952 1.00 27.63 174 ASP A C 1
ATOM 1410 O O . ASP A 1 174 ? -28.340 139.105 5.916 1.00 27.87 174 ASP A O 1
ATOM 1415 N N . PHE A 1 175 ? -29.099 136.996 5.805 1.00 21.39 175 PHE A N 1
ATOM 1416 C CA . PHE A 1 175 ? -27.771 136.398 5.634 1.00 23.14 175 PHE A CA 1
ATOM 1417 C C . PHE A 1 175 ? -27.573 135.828 4.217 1.00 24.99 175 PHE A C 1
ATOM 1418 O O . PHE A 1 175 ? -26.639 135.047 3.974 1.00 23.65 175 PHE A O 1
ATOM 1426 N N . TYR A 1 176 ? -28.452 136.182 3.284 1.00 21.38 176 TYR A N 1
ATOM 1427 C CA . TYR A 1 176 ? -28.368 135.608 1.944 1.00 23.46 176 TYR A CA 1
ATOM 1428 C C . TYR A 1 176 ? -27.122 136.089 1.211 1.00 30.41 176 TYR A C 1
ATOM 1429 O O . TYR A 1 176 ? -26.899 137.289 1.078 1.00 28.50 176 TYR A O 1
ATOM 1438 N N . GLN A 1 177 ? -26.335 135.143 0.708 1.00 25.13 177 GLN A N 1
ATOM 1439 C CA . GLN A 1 177 ? -25.034 135.446 0.125 1.00 29.11 177 GLN A CA 1
ATOM 1440 C C . GLN A 1 177 ? -24.785 134.761 -1.209 1.00 32.76 177 GLN A C 1
ATOM 1441 O O . GLN A 1 177 ? -23.635 134.543 -1.589 1.00 45.24 177 GLN A O 1
ATOM 1447 N N . ASP A 1 178 ? -25.840 134.380 -1.897 1.00 27.32 178 ASP A N 1
ATOM 1448 C CA . ASP A 1 178 ? -25.688 133.609 -3.120 1.00 23.78 178 ASP A CA 1
ATOM 1449 C C . ASP A 1 178 ? -26.044 134.532 -4.273 1.00 23.45 178 ASP A C 1
ATOM 1450 O O . ASP A 1 178 ? -26.561 135.626 -4.038 1.00 22.61 178 ASP A O 1
ATOM 1455 N N . SER A 1 179 ? -25.755 134.126 -5.497 1.00 20.74 179 SER A N 1
ATOM 1456 C CA . SER A 1 179 ? -26.084 134.957 -6.658 1.00 27.46 179 SER A CA 1
ATOM 1457 C C . SER A 1 179 ? -27.432 134.584 -7.274 1.00 30.17 179 SER A C 1
ATOM 1458 O O . SER A 1 179 ? -27.907 135.252 -8.184 1.00 33.89 179 SER A O 1
ATOM 1461 N N . LEU A 1 180 ? -28.035 133.502 -6.802 1.00 23.31 180 LEU A N 1
ATOM 1462 C CA . LEU A 1 180 ? -29.253 132.983 -7.436 1.00 28.28 180 LEU A CA 1
ATOM 1463 C C . LEU A 1 180 ? -30.432 133.918 -7.225 1.00 26.82 180 LEU A C 1
ATOM 1464 O O . LEU A 1 180 ? -30.634 134.448 -6.133 1.00 27.01 180 LEU A O 1
ATOM 1469 N N . GLU A 1 181 ? -31.207 134.120 -8.283 1.00 22.64 181 GLU A N 1
ATOM 1470 C CA . GLU A 1 181 ? -32.413 134.930 -8.201 1.00 26.71 181 GLU A CA 1
ATOM 1471 C C . GLU A 1 181 ? -33.494 134.177 -7.448 1.00 24.90 181 GLU A C 1
ATOM 1472 O O . GLU A 1 181 ? -33.835 133.057 -7.822 1.00 25.24 181 GLU A O 1
ATOM 1478 N N . ILE A 1 182 ? -34.054 134.801 -6.424 1.00 24.53 182 ILE A N 1
ATOM 1479 C CA . ILE A 1 182 ? -35.210 134.233 -5.718 1.00 25.38 182 ILE A CA 1
ATOM 1480 C C . ILE A 1 182 ? -36.517 134.638 -6.398 1.00 23.49 182 ILE A C 1
ATOM 1481 O O . ILE A 1 182 ? -36.805 135.832 -6.567 1.00 24.60 182 ILE A O 1
ATOM 1486 N N . LEU A 1 183 ? -37.311 133.639 -6.787 1.00 18.12 183 LEU A N 1
ATOM 1487 C CA . LEU A 1 183 ? -38.467 133.886 -7.647 1.00 20.91 183 LEU A CA 1
ATOM 1488 C C . LEU A 1 183 ? -39.781 133.746 -6.885 1.00 19.76 183 LEU A C 1
ATOM 1489 O O . LEU A 1 183 ? -40.794 134.346 -7.253 1.00 22.29 183 LEU A O 1
ATOM 1494 N N . GLU A 1 184 ? -39.749 132.944 -5.832 1.00 17.36 184 GLU A N 1
ATOM 1495 C CA . GLU A 1 184 ? -40.904 132.745 -4.978 1.00 22.14 184 GLU A CA 1
ATOM 1496 C C . GLU A 1 184 ? -40.376 132.556 -3.567 1.00 18.67 184 GLU A C 1
ATOM 1497 O O . GLU A 1 184 ? -39.390 131.836 -3.347 1.00 21.18 184 GLU A O 1
ATOM 1503 N N . ASN A 1 185 ? -41.023 133.175 -2.605 1.00 18.28 185 ASN A N 1
ATOM 1504 C CA . ASN A 1 185 ? -40.575 133.038 -1.219 1.00 18.76 185 ASN A CA 1
ATOM 1505 C C . ASN A 1 185 ? -41.762 133.301 -0.312 1.00 19.85 185 ASN A C 1
ATOM 1506 O O . ASN A 1 185 ? -42.080 134.446 -0.024 1.00 21.77 185 ASN A O 1
ATOM 1511 N N . SER A 1 186 ? -42.445 132.242 0.130 1.00 14.89 186 SER A N 1
ATOM 1512 C CA . SER A 1 186 ? -43.589 132.432 1.021 1.00 16.91 186 SER A CA 1
ATOM 1513 C C . SER A 1 186 ? -43.641 131.331 2.067 1.00 19.80 186 SER A C 1
ATOM 1514 O O . SER A 1 186 ? -42.952 130.305 1.946 1.00 21.00 186 SER A O 1
ATOM 1517 N N . ALA A 1 187 ? -44.438 131.537 3.104 1.00 20.93 187 ALA A N 1
ATOM 1518 C CA . ALA A 1 187 ? -44.504 130.539 4.160 1.00 23.17 187 ALA A CA 1
ATOM 1519 C C . ALA A 1 187 ? -45.849 130.623 4.827 1.00 23.72 187 ALA A C 1
ATOM 1520 O O . ALA A 1 187 ? -46.492 131.682 4.826 1.00 22.30 187 ALA A O 1
ATOM 1522 N N . GLN A 1 188 ? -46.277 129.497 5.382 1.00 19.18 188 GLN A N 1
ATOM 1523 C CA . GLN A 1 188 ? -47.595 129.400 5.986 1.00 20.58 188 GLN A CA 1
ATOM 1524 C C . GLN A 1 188 ? -47.532 128.518 7.227 1.00 24.90 188 GLN A C 1
ATOM 1525 O O . GLN A 1 188 ? -46.847 127.494 7.243 1.00 21.68 188 GLN A O 1
ATOM 1531 N N . ARG A 1 189 ? -48.237 128.936 8.276 1.00 23.08 189 ARG A N 1
ATOM 1532 C CA . ARG A 1 189 ? -48.411 128.109 9.450 1.00 23.49 189 ARG A CA 1
ATOM 1533 C C . ARG A 1 189 ? -49.757 127.432 9.275 1.00 23.81 189 ARG A C 1
ATOM 1534 O O . ARG A 1 189 ? -50.737 128.099 8.962 1.00 22.98 189 ARG A O 1
ATOM 1542 N N . GLN A 1 190 ? -49.800 126.112 9.452 1.00 20.49 190 GLN A N 1
ATOM 1543 C CA . GLN A 1 190 ? -51.053 125.367 9.361 1.00 26.97 190 GLN A CA 1
ATOM 1544 C C . GLN A 1 190 ? -51.085 124.316 10.461 1.00 29.27 190 GLN A C 1
ATOM 1545 O O . GLN A 1 190 ? -50.062 123.720 10.775 1.00 26.63 190 GLN A O 1
ATOM 1551 N N . GLU A 1 191 ? -52.269 124.072 11.020 1.00 27.78 191 GLU A N 1
ATOM 1552 C CA . GLU A 1 191 ? -52.469 122.960 11.940 1.00 30.10 191 GLU A CA 1
ATOM 1553 C C . GLU A 1 191 ? -52.949 121.737 11.168 1.00 34.52 191 GLU A C 1
ATOM 1554 O O . GLU A 1 191 ? -54.028 121.757 10.591 1.00 37.05 191 GLU A O 1
ATOM 1560 N N . VAL A 1 192 ? -52.136 120.681 11.147 1.00 32.88 192 VAL A N 1
ATOM 1561 C CA . VAL A 1 192 ? -52.391 119.537 10.276 1.00 30.68 192 VAL A CA 1
ATOM 1562 C C . VAL A 1 192 ? -52.678 118.271 11.058 1.00 30.03 192 VAL A C 1
ATOM 1563 O O . VAL A 1 192 ? -51.929 117.905 11.961 1.00 28.00 192 VAL A O 1
ATOM 1567 N N . VAL A 1 193 ? -53.754 117.583 10.694 1.00 37.05 193 VAL A N 1
ATOM 1568 C CA . VAL A 1 193 ? -54.115 116.363 11.404 1.00 42.42 193 VAL A CA 1
ATOM 1569 C C . VAL A 1 193 ? -53.400 115.153 10.821 1.00 43.40 193 VAL A C 1
ATOM 1570 O O . VAL A 1 193 ? -53.412 114.911 9.612 1.00 40.56 193 VAL A O 1
ATOM 1574 N N . TYR A 1 194 ? -52.750 114.404 11.702 1.00 43.20 194 TYR A N 1
ATOM 1575 C CA . TYR A 1 194 ? -52.056 113.198 11.304 1.00 40.11 194 TYR A CA 1
ATOM 1576 C C . TYR A 1 194 ? -52.849 111.959 11.755 1.00 48.30 194 TYR A C 1
ATOM 1577 O O . TYR A 1 194 ? -53.615 112.026 12.728 1.00 46.10 194 TYR A O 1
ATOM 1586 N N . PRO A 1 195 ? -52.696 110.835 11.027 1.00 56.64 195 PRO A N 1
ATOM 1587 C CA . PRO A 1 195 ? -53.438 109.607 11.345 1.00 60.84 195 PRO A CA 1
ATOM 1588 C C . PRO A 1 195 ? -53.209 109.147 12.778 1.00 57.20 195 PRO A C 1
ATOM 1589 O O . PRO A 1 195 ? -54.144 108.665 13.414 1.00 60.46 195 PRO A O 1
ATOM 1593 N N . CYS A 1 196 ? -51.983 109.315 13.271 1.00 47.06 196 CYS A N 1
ATOM 1594 C CA . CYS A 1 196 ? -51.605 108.853 14.601 1.00 48.39 196 CYS A CA 1
ATOM 1595 C C . CYS A 1 196 ? -52.493 109.434 15.699 1.00 47.55 196 CYS A C 1
ATOM 1596 O O . CYS A 1 196 ? -52.766 108.776 16.704 1.00 48.49 196 CYS A O 1
ATOM 1599 N N . CYS A 1 197 ? -52.943 110.669 15.508 1.00 45.04 197 CYS A N 1
ATOM 1600 C CA . CYS A 1 197 ? -53.327 111.485 16.652 1.00 44.26 197 CYS A CA 1
ATOM 1601 C C . CYS A 1 197 ? -54.559 112.361 16.480 1.00 45.88 197 CYS A C 1
ATOM 1602 O O . CYS A 1 197 ? -54.848 112.880 15.399 1.00 46.89 197 CYS A O 1
ATOM 1605 N N . GLU A 1 198 ? -55.256 112.535 17.592 1.00 45.24 198 GLU A N 1
ATOM 1606 C CA . GLU A 1 198 ? -56.447 113.357 17.663 1.00 51.53 198 GLU A CA 1
ATOM 1607 C C . GLU A 1 198 ? -56.135 114.835 17.445 1.00 47.62 198 GLU A C 1
ATOM 1608 O O . GLU A 1 198 ? -56.837 115.527 16.707 1.00 51.52 198 GLU A O 1
ATOM 1614 N N . SER A 1 199 ? -55.092 115.325 18.108 1.00 40.89 199 SER A N 1
ATOM 1615 C CA . SER A 1 199 ? -54.781 116.743 18.048 1.00 38.89 199 SER A CA 1
ATOM 1616 C C . SER A 1 199 ? -53.887 117.060 16.861 1.00 38.23 199 SER A C 1
ATOM 1617 O O . SER A 1 199 ? -53.047 116.257 16.468 1.00 37.76 199 SER A O 1
ATOM 1620 N N . ALA A 1 200 ? -54.082 118.242 16.290 1.00 38.06 200 ALA A N 1
ATOM 1621 C CA . ALA A 1 200 ? -53.343 118.626 15.108 1.00 33.31 200 ALA A CA 1
ATOM 1622 C C . ALA A 1 200 ? -51.888 118.962 15.453 1.00 28.71 200 ALA A C 1
ATOM 1623 O O . ALA A 1 200 ? -51.576 119.329 16.583 1.00 25.59 200 ALA A O 1
ATOM 1625 N N . TYR A 1 201 ? -51.013 118.806 14.467 1.00 20.39 201 TYR A N 1
ATOM 1626 C CA . TYR A 1 201 ? -49.623 119.232 14.570 1.00 21.79 201 TYR A CA 1
ATOM 1627 C C . TYR A 1 201 ? -49.452 120.530 13.806 1.00 26.73 201 TYR A C 1
ATOM 1628 O O . TYR A 1 201 ? -50.044 120.710 12.742 1.00 30.51 201 TYR A O 1
ATOM 1637 N N . VAL A 1 202 ? -48.655 121.444 14.353 1.00 17.65 202 VAL A N 1
ATOM 1638 C CA . VAL A 1 202 ? -48.424 122.728 13.692 1.00 18.75 202 VAL A CA 1
ATOM 1639 C C . VAL A 1 202 ? -47.356 122.542 12.624 1.00 19.64 202 VAL A C 1
ATOM 1640 O O . VAL A 1 202 ? -46.265 122.072 12.916 1.00 20.32 202 VAL A O 1
ATOM 1644 N N . GLU A 1 203 ? -47.674 122.884 11.385 1.00 22.22 203 GLU A N 1
ATOM 1645 C CA . GLU A 1 203 ? -46.672 122.794 10.324 1.00 20.98 203 GLU A CA 1
ATOM 1646 C C . GLU A 1 203 ? -46.305 124.184 9.837 1.00 20.36 203 GLU A C 1
ATOM 1647 O O . GLU A 1 203 ? -47.199 124.957 9.485 1.00 20.47 203 GLU A O 1
ATOM 1653 N N . MET A 1 204 ? -45.004 124.482 9.803 1.00 17.40 204 MET A N 1
ATOM 1654 C CA . MET A 1 204 ? -44.489 125.676 9.160 1.00 19.15 204 MET A CA 1
ATOM 1655 C C . MET A 1 204 ? -43.987 125.254 7.781 1.00 18.30 204 MET A C 1
ATOM 1656 O O . MET A 1 204 ? -43.002 124.525 7.678 1.00 17.76 204 MET A O 1
ATOM 1661 N N . LYS A 1 205 ? -44.667 125.688 6.721 1.00 17.58 205 LYS A N 1
ATOM 1662 C CA . LYS A 1 205 ? -44.322 125.228 5.375 1.00 18.36 205 LYS A CA 1
ATOM 1663 C C . LYS A 1 205 ? -43.809 126.387 4.565 1.00 19.11 205 LYS A C 1
ATOM 1664 O O . LYS A 1 205 ? -44.505 127.386 4.405 1.00 20.82 205 LYS A O 1
ATOM 1670 N N . TYR A 1 206 ? -42.583 126.266 4.065 1.00 15.38 206 TYR A N 1
ATOM 1671 C CA . TYR A 1 206 ? -41.994 127.323 3.258 1.00 19.22 206 TYR A CA 1
ATOM 1672 C C . TYR A 1 206 ? -41.937 126.881 1.801 1.00 23.95 206 TYR A C 1
ATOM 1673 O O . TYR A 1 206 ? -41.649 125.721 1.511 1.00 18.41 206 TYR A O 1
ATOM 1682 N N . LEU A 1 207 ? -42.222 127.810 0.896 1.00 18.53 207 LEU A N 1
ATOM 1683 C CA . LEU A 1 207 ? -42.075 127.577 -0.538 1.00 16.14 207 LEU A CA 1
ATOM 1684 C C . LEU A 1 207 ? -40.997 128.512 -1.063 1.00 23.01 207 LEU A C 1
ATOM 1685 O O . LEU A 1 207 ? -41.078 129.745 -0.887 1.00 21.79 207 LEU A O 1
ATOM 1690 N N . LEU A 1 208 ? -39.981 127.928 -1.696 1.00 18.98 208 LEU A N 1
ATOM 1691 C CA . LEU A 1 208 ? -38.863 128.692 -2.258 1.00 17.21 208 LEU A CA 1
ATOM 1692 C C . LEU A 1 208 ? -38.619 128.309 -3.705 1.00 23.51 208 LEU A C 1
ATOM 1693 O O . LEU A 1 208 ? -38.467 127.132 -4.029 1.00 26.43 208 LEU A O 1
ATOM 1698 N N . ALA A 1 209 ? -38.572 129.291 -4.592 1.00 18.39 209 ALA A N 1
ATOM 1699 C CA . ALA A 1 209 ? -38.262 128.975 -5.980 1.00 18.14 209 ALA A CA 1
ATOM 1700 C C . ALA A 1 209 ? -37.086 129.830 -6.411 1.00 25.11 209 ALA A C 1
ATOM 1701 O O . ALA A 1 209 ? -37.015 131.010 -6.078 1.00 21.61 209 ALA A O 1
ATOM 1703 N N . LEU A 1 210 ? -36.145 129.207 -7.113 1.00 19.35 210 LEU A N 1
ATOM 1704 C CA . LEU A 1 210 ? -34.939 129.874 -7.544 1.00 19.28 210 LEU A CA 1
ATOM 1705 C C . LEU A 1 210 ? -34.781 129.712 -9.037 1.00 20.00 210 LEU A C 1
ATOM 1706 O O . LEU A 1 210 ? -35.212 128.716 -9.630 1.00 22.37 210 LEU A O 1
ATOM 1711 N N . ARG A 1 211 ? -34.108 130.668 -9.649 1.00 18.25 211 ARG A N 1
ATOM 1712 C CA . ARG A 1 211 ? -33.838 130.557 -11.070 1.00 23.43 211 ARG A CA 1
ATOM 1713 C C . ARG A 1 211 ? -32.725 129.527 -11.274 1.00 22.53 211 ARG A C 1
ATOM 1714 O O . ARG A 1 211 ? -31.727 129.558 -10.578 1.00 22.24 211 ARG A O 1
ATOM 1722 N N . SER A 1 212 ? -32.902 128.604 -12.219 1.00 22.94 212 SER A N 1
ATOM 1723 C CA . SER A 1 212 ? -31.897 127.573 -12.451 1.00 26.25 212 SER A CA 1
ATOM 1724 C C . SER A 1 212 ? -30.651 128.187 -13.061 1.00 28.34 212 SER A C 1
ATOM 1725 O O . SER A 1 212 ? -30.744 129.159 -13.799 1.00 30.96 212 SER A O 1
ATOM 1728 N N . GLU A 1 213 ? -29.492 127.610 -12.766 1.00 31.63 213 GLU A N 1
ATOM 1729 C CA . GLU A 1 213 ? -28.224 128.091 -13.307 1.00 34.96 213 GLU A CA 1
ATOM 1730 C C . GLU A 1 213 ? -27.874 127.475 -14.653 1.00 42.56 213 GLU A C 1
ATOM 1731 O O . GLU A 1 213 ? -28.090 126.283 -14.870 1.00 48.84 213 GLU A O 1
ATOM 1737 N N . SER B 1 1 ? -50.497 115.529 38.030 1.00 78.77 1 SER B N 1
ATOM 1738 C CA . SER B 1 1 ? -50.824 116.591 37.080 1.00 81.60 1 SER B CA 1
ATOM 1739 C C . SER B 1 1 ? -49.670 117.579 36.883 1.00 73.86 1 SER B C 1
ATOM 1740 O O . SER B 1 1 ? -49.625 118.307 35.888 1.00 73.85 1 SER B O 1
ATOM 1743 N N . ASN B 1 2 ? -48.744 117.601 37.838 1.00 63.89 2 ASN B N 1
ATOM 1744 C CA . ASN B 1 2 ? -47.561 118.452 37.755 1.00 57.69 2 ASN B CA 1
ATOM 1745 C C . ASN B 1 2 ? -46.550 117.959 36.729 1.00 44.87 2 ASN B C 1
ATOM 1746 O O . ASN B 1 2 ? -46.418 116.752 36.504 1.00 43.61 2 ASN B O 1
ATOM 1751 N N . GLY B 1 3 ? -45.824 118.891 36.129 1.00 37.44 3 GLY B N 1
ATOM 1752 C CA . GLY B 1 3 ? -44.698 118.537 35.279 1.00 37.98 3 GLY B CA 1
ATOM 1753 C C . GLY B 1 3 ? -43.633 117.813 36.081 1.00 36.84 3 GLY B C 1
ATOM 1754 O O . GLY B 1 3 ? -43.028 116.851 35.600 1.00 34.06 3 GLY B O 1
ATOM 1755 N N . LEU B 1 4 ? -43.409 118.272 37.311 1.00 36.08 4 LEU B N 1
ATOM 1756 C CA . LEU B 1 4 ? -42.492 117.591 38.230 1.00 40.30 4 LEU B CA 1
ATOM 1757 C C . LEU B 1 4 ? -42.846 116.106 38.387 1.00 37.35 4 LEU B C 1
ATOM 1758 O O . LEU B 1 4 ? -41.977 115.240 38.301 1.00 35.64 4 LEU B O 1
ATOM 1763 N N . MET B 1 5 ? -44.128 115.819 38.600 1.00 36.51 5 MET B N 1
ATOM 1764 C CA . MET B 1 5 ? -44.602 114.443 38.745 1.00 35.88 5 MET B CA 1
ATOM 1765 C C . MET B 1 5 ? -44.430 113.595 37.473 1.00 34.90 5 MET B C 1
ATOM 1766 O O . MET B 1 5 ? -44.193 112.383 37.541 1.00 35.32 5 MET B O 1
ATOM 1771 N N . ALA B 1 6 ? -44.564 114.224 36.316 1.00 32.75 6 ALA B N 1
ATOM 1772 C CA . ALA B 1 6 ? -44.327 113.510 35.068 1.00 27.74 6 ALA B CA 1
ATOM 1773 C C . ALA B 1 6 ? -42.854 113.133 34.956 1.00 29.74 6 ALA B C 1
ATOM 1774 O O . ALA B 1 6 ? -42.512 112.044 34.484 1.00 33.37 6 ALA B O 1
ATOM 1776 N N . LYS B 1 7 ? -41.980 114.032 35.388 1.00 27.98 7 LYS B N 1
ATOM 1777 C CA . LYS B 1 7 ? -40.548 113.792 35.286 1.00 26.92 7 LYS B CA 1
ATOM 1778 C C . LYS B 1 7 ? -40.122 112.725 36.303 1.00 27.21 7 LYS B C 1
ATOM 1779 O O . LYS B 1 7 ? -39.315 111.853 35.988 1.00 25.50 7 LYS B O 1
ATOM 1785 N N . ARG B 1 8 ? -40.682 112.788 37.507 1.00 27.20 8 ARG B N 1
ATOM 1786 C CA . ARG B 1 8 ? -40.428 111.763 38.528 1.00 33.94 8 ARG B CA 1
ATOM 1787 C C . ARG B 1 8 ? -40.923 110.382 38.096 1.00 33.47 8 ARG B C 1
ATOM 1788 O O . ARG B 1 8 ? -40.238 109.375 38.309 1.00 28.98 8 ARG B O 1
ATOM 1796 N N . LEU B 1 9 ? -42.113 110.344 37.501 1.00 31.84 9 LEU B N 1
ATOM 1797 C CA . LEU B 1 9 ? -42.650 109.115 36.923 1.00 33.15 9 LEU B CA 1
ATOM 1798 C C . LEU B 1 9 ? -41.664 108.483 35.945 1.00 30.05 9 LEU B C 1
ATOM 1799 O O . LEU B 1 9 ? -41.378 107.286 36.031 1.00 29.84 9 LEU B O 1
ATOM 1804 N N . ARG B 1 10 ? -41.145 109.288 35.031 1.00 26.52 10 ARG B N 1
ATOM 1805 C CA . ARG B 1 10 ? -40.206 108.792 34.039 1.00 25.63 10 ARG B CA 1
ATOM 1806 C C . ARG B 1 10 ? -38.982 108.205 34.725 1.00 26.96 10 ARG B C 1
ATOM 1807 O O . ARG B 1 10 ? -38.510 107.120 34.358 1.00 25.07 10 ARG B O 1
ATOM 1815 N N . ARG B 1 11 ? -38.476 108.918 35.725 1.00 26.32 11 ARG B N 1
ATOM 1816 C CA . ARG B 1 11 ? -37.269 108.473 36.415 1.00 29.40 11 ARG B CA 1
ATOM 1817 C C . ARG B 1 11 ? -37.507 107.174 37.163 1.00 32.66 11 ARG B C 1
ATOM 1818 O O . ARG B 1 11 ? -36.635 106.303 37.193 1.00 36.45 11 ARG B O 1
ATOM 1826 N N . GLU B 1 12 ? -38.697 107.028 37.729 1.00 32.78 12 GLU B N 1
ATOM 1827 C CA . GLU B 1 12 ? -39.057 105.782 38.402 1.00 34.67 12 GLU B CA 1
ATOM 1828 C C . GLU B 1 12 ? -39.206 104.623 37.421 1.00 34.33 12 GLU B C 1
ATOM 1829 O O . GLU B 1 12 ? -38.758 103.514 37.706 1.00 29.19 12 GLU B O 1
ATOM 1835 N N . LEU B 1 13 ? -39.840 104.877 36.273 1.00 25.13 13 LEU B N 1
ATOM 1836 C CA . LEU B 1 13 ? -39.978 103.855 35.239 1.00 30.66 13 LEU B CA 1
ATOM 1837 C C . LEU B 1 13 ? -38.621 103.433 34.694 1.00 31.74 13 LEU B C 1
ATOM 1838 O O . LEU B 1 13 ? -38.385 102.254 34.431 1.00 38.80 13 LEU B O 1
ATOM 1843 N N . LEU B 1 14 ? -37.733 104.399 34.519 1.00 26.83 14 LEU B N 1
ATOM 1844 C CA . LEU B 1 14 ? -36.444 104.128 33.903 1.00 26.33 14 LEU B CA 1
ATOM 1845 C C . LEU B 1 14 ? -35.401 103.608 34.891 1.00 29.95 14 LEU B C 1
ATOM 1846 O O . LEU B 1 14 ? -34.328 103.162 34.493 1.00 28.71 14 LEU B O 1
ATOM 1851 N N . ASN B 1 15 ? -35.704 103.670 36.183 1.00 28.92 15 ASN B N 1
ATOM 1852 C CA . ASN B 1 15 ? -34.759 103.181 37.165 1.00 32.41 15 ASN B CA 1
ATOM 1853 C C . ASN B 1 15 ? -34.344 101.726 36.928 1.00 35.51 15 ASN B C 1
ATOM 1854 O O . ASN B 1 15 ? -33.165 101.396 37.028 1.00 36.32 15 ASN B O 1
ATOM 1859 N N . THR B 1 16 ? -35.314 100.879 36.595 1.00 32.00 16 THR B N 1
ATOM 1860 C CA . THR B 1 16 ? -35.051 99.466 36.341 1.00 33.39 16 THR B CA 1
ATOM 1861 C C . THR B 1 16 ? -34.040 99.330 35.213 1.00 31.16 16 THR B C 1
ATOM 1862 O O . THR B 1 16 ? -33.061 98.608 35.341 1.00 29.80 16 THR B O 1
ATOM 1866 N N . TYR B 1 17 ? -34.263 100.066 34.125 1.00 29.00 17 TYR B N 1
ATOM 1867 C CA . TYR B 1 17 ? -33.350 100.048 32.994 1.00 29.68 17 TYR B CA 1
ATOM 1868 C C . TYR B 1 17 ? -31.989 100.615 33.364 1.00 34.58 17 TYR B C 1
ATOM 1869 O O . TYR B 1 17 ? -30.962 100.147 32.876 1.00 29.80 17 TYR B O 1
ATOM 1878 N N . GLU B 1 18 ? -31.979 101.635 34.217 1.00 30.21 18 GLU B N 1
ATOM 1879 C CA . GLU B 1 18 ? -30.723 102.260 34.593 1.00 38.29 18 GLU B CA 1
ATOM 1880 C C . GLU B 1 18 ? -29.900 101.359 35.506 1.00 39.25 18 GLU B C 1
ATOM 1881 O O . GLU B 1 18 ? -28.677 101.319 35.391 1.00 41.91 18 GLU B O 1
ATOM 1887 N N . GLN B 1 19 ? -30.581 100.625 36.381 1.00 36.53 19 GLN B N 1
ATOM 1888 C CA . GLN B 1 19 ? -29.930 99.709 37.326 1.00 41.12 19 GLN B CA 1
ATOM 1889 C C . GLN B 1 19 ? -29.487 98.408 36.673 1.00 44.04 19 GLN B C 1
ATOM 1890 O O . GLN B 1 19 ? -28.431 97.859 37.000 1.00 41.10 19 GLN B O 1
ATOM 1896 N N . LEU B 1 20 ? -30.329 97.879 35.790 1.00 36.78 20 LEU B N 1
ATOM 1897 C CA . LEU B 1 20 ? -30.128 96.526 35.301 1.00 34.56 20 LEU B CA 1
ATOM 1898 C C . LEU B 1 20 ? -29.745 96.501 33.836 1.00 35.71 20 LEU B C 1
ATOM 1899 O O . LEU B 1 20 ? -29.259 95.489 33.343 1.00 38.33 20 LEU B O 1
ATOM 1904 N N . GLY B 1 21 ? -29.970 97.609 33.136 1.00 30.49 21 GLY B N 1
ATOM 1905 C CA . GLY B 1 21 ? -29.531 97.716 31.761 1.00 32.48 21 GLY B CA 1
ATOM 1906 C C . GLY B 1 21 ? -30.661 97.530 30.767 1.00 33.46 21 GLY B C 1
ATOM 1907 O O . GLY B 1 21 ? -31.693 96.935 31.088 1.00 32.52 21 GLY B O 1
ATOM 1908 N N . LYS B 1 22 ? -30.454 98.035 29.560 1.00 31.72 22 LYS B N 1
ATOM 1909 C CA . LYS B 1 22 ? -31.460 97.972 28.507 1.00 33.67 22 LYS B CA 1
ATOM 1910 C C . LYS B 1 22 ? -31.534 96.631 27.797 1.00 35.40 22 LYS B C 1
ATOM 1911 O O . LYS B 1 22 ? -32.572 96.291 27.239 1.00 41.68 22 LYS B O 1
ATOM 1917 N N . SER B 1 23 ? -30.436 95.880 27.806 1.00 30.41 23 SER B N 1
ATOM 1918 C CA . SER B 1 23 ? -30.388 94.583 27.140 1.00 29.28 23 SER B CA 1
ATOM 1919 C C . SER B 1 23 ? -31.375 93.592 27.765 1.00 26.57 23 SER B C 1
ATOM 1920 O O . SER B 1 23 ? -31.568 93.578 28.988 1.00 26.57 23 SER B O 1
ATOM 1923 N N . GLY B 1 24 ? -31.977 92.757 26.932 1.00 22.93 24 GLY B N 1
ATOM 1924 C CA . GLY B 1 24 ? -32.846 91.689 27.421 1.00 25.45 24 GLY B CA 1
ATOM 1925 C C . GLY B 1 24 ? -34.286 92.006 27.093 1.00 24.90 24 GLY B C 1
ATOM 1926 O O . GLY B 1 24 ? -34.670 93.182 27.090 1.00 25.51 24 GLY B O 1
ATOM 1927 N N . LEU B 1 25 ? -35.084 90.980 26.804 1.00 25.44 25 LEU B N 1
ATOM 1928 C CA . LEU B 1 25 ? -36.488 91.200 26.459 1.00 21.81 25 LEU B CA 1
ATOM 1929 C C . LEU B 1 25 ? -37.203 91.972 27.576 1.00 23.25 25 LEU B C 1
ATOM 1930 O O . LEU B 1 25 ? -36.896 91.777 28.762 1.00 22.19 25 LEU B O 1
ATOM 1935 N N . PRO B 1 26 ? -38.130 92.863 27.196 1.00 25.27 26 PRO B N 1
ATOM 1936 C CA . PRO B 1 26 ? -38.766 93.786 28.138 1.00 27.16 26 PRO B CA 1
ATOM 1937 C C . PRO B 1 26 ? -39.850 93.112 28.980 1.00 31.81 26 PRO B C 1
ATOM 1938 O O . PRO B 1 26 ? -41.042 93.333 28.755 1.00 28.64 26 PRO B O 1
ATOM 1942 N N . PHE B 1 27 ? -39.417 92.290 29.943 1.00 31.77 27 PHE B N 1
ATOM 1943 C CA . PHE B 1 27 ? -40.309 91.604 30.876 1.00 26.78 27 PHE B CA 1
ATOM 1944 C C . PHE B 1 27 ? -39.791 91.711 32.309 1.00 33.74 27 PHE B C 1
ATOM 1945 O O . PHE B 1 27 ? -38.606 91.497 32.554 1.00 35.51 27 PHE B O 1
ATOM 1953 N N . LEU B 1 28 ? -40.673 92.055 33.242 1.00 43.40 28 LEU B N 1
ATOM 1954 C CA . LEU B 1 28 ? -40.373 91.937 34.675 1.00 54.39 28 LEU B CA 1
ATOM 1955 C C . LEU B 1 28 ? -40.532 90.476 35.090 1.00 51.43 28 LEU B C 1
ATOM 1956 O O . LEU B 1 28 ? -39.660 89.869 35.730 1.00 49.62 28 LEU B O 1
ATOM 1961 N N . ASP B 1 29 ? -41.660 89.898 34.707 1.00 49.07 29 ASP B N 1
ATOM 1962 C CA . ASP B 1 29 ? -41.951 88.521 35.090 1.00 44.15 29 ASP B CA 1
ATOM 1963 C C . ASP B 1 29 ? -41.467 87.510 34.045 1.00 32.61 29 ASP B C 1
ATOM 1964 O O . ASP B 1 29 ? -40.473 87.769 33.363 1.00 33.04 29 ASP B O 1
ATOM 1969 N N . ASP B 1 30 ? -42.132 86.359 33.939 1.00 28.75 30 ASP B N 1
ATOM 1970 C CA . ASP B 1 30 ? -41.659 85.284 33.063 1.00 33.28 30 ASP B CA 1
ATOM 1971 C C . ASP B 1 30 ? -41.496 85.855 31.655 1.00 35.32 30 ASP B C 1
ATOM 1972 O O . ASP B 1 30 ? -42.342 86.607 31.176 1.00 34.12 30 ASP B O 1
ATOM 1977 N N . ILE B 1 31 ? -40.357 85.575 31.037 1.00 35.29 31 ILE B N 1
ATOM 1978 C CA . ILE B 1 31 ? -40.076 86.121 29.723 1.00 34.66 31 ILE B CA 1
ATOM 1979 C C . ILE B 1 31 ? -41.064 85.528 28.737 1.00 35.13 31 ILE B C 1
ATOM 1980 O O . ILE B 1 31 ? -41.146 84.309 28.583 1.00 36.70 31 ILE B O 1
ATOM 1985 N N . GLY B 1 32 ? -41.844 86.388 28.092 1.00 27.84 32 GLY B N 1
ATOM 1986 C CA . GLY B 1 32 ? -42.821 85.925 27.125 1.00 31.50 32 GLY B CA 1
ATOM 1987 C C . GLY B 1 32 ? -42.366 86.218 25.700 1.00 36.44 32 GLY B C 1
ATOM 1988 O O . GLY B 1 32 ? -41.195 86.045 25.357 1.00 41.76 32 GLY B O 1
ATOM 1989 N N . LYS B 1 33 ? -43.291 86.671 24.869 1.00 34.14 33 LYS B N 1
ATOM 1990 C CA . LYS B 1 33 ? -42.974 86.975 23.479 1.00 33.98 33 LYS B CA 1
ATOM 1991 C C . LYS B 1 33 ? -43.348 88.416 23.191 1.00 29.48 33 LYS B C 1
ATOM 1992 O O . LYS B 1 33 ? -44.447 88.843 23.526 1.00 28.90 33 LYS B O 1
ATOM 1998 N N . VAL B 1 34 ? -42.442 89.189 22.584 1.00 22.56 34 VAL B N 1
ATOM 1999 C CA . VAL B 1 34 ? -42.806 90.541 22.205 1.00 24.47 34 VAL B CA 1
ATOM 2000 C C . VAL B 1 34 ? -43.510 90.450 20.861 1.00 29.28 34 VAL B C 1
ATOM 2001 O O . VAL B 1 34 ? -43.027 89.779 19.942 1.00 30.96 34 VAL B O 1
ATOM 2005 N N . ASP B 1 35 ? -44.669 91.093 20.761 1.00 25.46 35 ASP B N 1
ATOM 2006 C CA . ASP B 1 35 ? -45.330 91.234 19.484 1.00 24.41 35 ASP B CA 1
ATOM 2007 C C . ASP B 1 35 ? -45.190 92.653 18.947 1.00 24.81 35 ASP B C 1
ATOM 2008 O O . ASP B 1 35 ? -45.857 93.584 19.403 1.00 26.10 35 ASP B O 1
ATOM 2013 N N . VAL B 1 36 ? -44.316 92.806 17.967 1.00 22.33 36 VAL B N 1
ATOM 2014 C CA . VAL B 1 36 ? -44.077 94.103 17.368 1.00 20.70 36 VAL B CA 1
ATOM 2015 C C . VAL B 1 36 ? -45.078 94.340 16.242 1.00 24.11 36 VAL B C 1
ATOM 2016 O O . VAL B 1 36 ? -45.281 93.470 15.390 1.00 25.60 36 VAL B O 1
ATOM 2020 N N . LYS B 1 37 ? -45.727 95.497 16.261 1.00 21.24 37 LYS B N 1
ATOM 2021 C CA . LYS B 1 37 ? -46.484 95.954 15.099 1.00 21.36 37 LYS B CA 1
ATOM 2022 C C . LYS B 1 37 ? -45.552 96.823 14.272 1.00 26.08 37 LYS B C 1
ATOM 2023 O O . LYS B 1 37 ? -44.897 97.715 14.812 1.00 19.33 37 LYS B O 1
ATOM 2029 N N . PHE B 1 38 ? -45.469 96.525 12.968 1.00 19.46 38 PHE B N 1
ATOM 2030 C CA . PHE B 1 38 ? -44.516 97.172 12.073 1.00 19.62 38 PHE B CA 1
ATOM 2031 C C . PHE B 1 38 ? -45.222 97.810 10.871 1.00 22.60 38 PHE B C 1
ATOM 2032 O O . PHE B 1 38 ? -46.072 97.196 10.234 1.00 22.55 38 PHE B O 1
ATOM 2040 N N . GLY B 1 39 ? -44.855 99.041 10.544 1.00 22.80 39 GLY B N 1
ATOM 2041 C CA . GLY B 1 39 ? -45.434 99.700 9.390 1.00 22.45 39 GLY B CA 1
ATOM 2042 C C . GLY B 1 39 ? -44.337 100.434 8.663 1.00 24.04 39 GLY B C 1
ATOM 2043 O O . GLY B 1 39 ? -43.427 100.986 9.296 1.00 23.39 39 GLY B O 1
ATOM 2044 N N . LEU B 1 40 ? -44.406 100.437 7.338 1.00 20.50 40 LEU B N 1
ATOM 2045 C CA . LEU B 1 40 ? -43.420 101.146 6.536 1.00 21.96 40 LEU B CA 1
ATOM 2046 C C . LEU B 1 40 ? -44.125 102.187 5.668 1.00 21.76 40 LEU B C 1
ATOM 2047 O O . LEU B 1 40 ? -44.919 101.825 4.796 1.00 21.95 40 LEU B O 1
ATOM 2052 N N . SER B 1 41 ? -43.855 103.474 5.899 1.00 18.85 41 SER B N 1
ATOM 2053 C CA . SER B 1 41 ? -44.476 104.524 5.082 1.00 21.32 41 SER B CA 1
ATOM 2054 C C . SER B 1 41 ? -43.457 105.162 4.142 1.00 22.50 41 SER B C 1
ATOM 2055 O O . SER B 1 41 ? -42.537 105.828 4.604 1.00 25.21 41 SER B O 1
ATOM 2058 N N . LEU B 1 42 ? -43.623 104.970 2.834 1.00 19.28 42 LEU B N 1
ATOM 2059 C CA . LEU B 1 42 ? -42.717 105.591 1.854 1.00 18.43 42 LEU B CA 1
ATOM 2060 C C . LEU B 1 42 ? -42.987 107.082 1.718 1.00 18.76 42 LEU B C 1
ATOM 2061 O O . LEU B 1 42 ? -44.117 107.485 1.470 1.00 17.26 42 LEU B O 1
ATOM 2066 N N . GLN B 1 43 ? -41.954 107.914 1.858 1.00 19.75 43 GLN B N 1
ATOM 2067 C CA . GLN B 1 43 ? -42.134 109.334 1.558 1.00 19.03 43 GLN B CA 1
ATOM 2068 C C . GLN B 1 43 ? -41.680 109.685 0.156 1.00 17.13 43 GLN B C 1
ATOM 2069 O O . GLN B 1 43 ? -42.425 110.293 -0.597 1.00 21.23 43 GLN B O 1
ATOM 2075 N N . LEU B 1 44 ? -40.455 109.300 -0.189 1.00 18.86 44 LEU B N 1
ATOM 2076 C CA . LEU B 1 44 ? -39.912 109.678 -1.478 1.00 17.57 44 LEU B CA 1
ATOM 2077 C C . LEU B 1 44 ? -38.692 108.834 -1.813 1.00 18.76 44 LEU B C 1
ATOM 2078 O O . LEU B 1 44 ? -38.120 108.162 -0.932 1.00 16.70 44 LEU B O 1
ATOM 2083 N N . LEU B 1 45 ? -38.303 108.875 -3.088 1.00 20.69 45 LEU B N 1
ATOM 2084 C CA . LEU B 1 45 ? -37.066 108.271 -3.570 1.00 19.73 45 LEU B CA 1
ATOM 2085 C C . LEU B 1 45 ? -35.973 109.324 -3.617 1.00 20.67 45 LEU B C 1
ATOM 2086 O O . LEU B 1 45 ? -36.113 110.338 -4.297 1.00 22.58 45 LEU B O 1
ATOM 2091 N N . LYS B 1 46 ? -34.879 109.096 -2.900 1.00 17.48 46 LYS B N 1
ATOM 2092 C CA . LYS B 1 46 ? -33.764 110.024 -2.974 1.00 19.32 46 LYS B CA 1
ATOM 2093 C C . LYS B 1 46 ? -33.067 109.830 -4.300 1.00 21.57 46 LYS B C 1
ATOM 2094 O O . LYS B 1 46 ? -32.844 110.788 -5.027 1.00 27.27 46 LYS B O 1
ATOM 2100 N N . SER B 1 47 ? -32.750 108.575 -4.634 1.00 19.18 47 SER B N 1
ATOM 2101 C CA . SER B 1 47 ? -31.965 108.295 -5.819 1.00 23.07 47 SER B CA 1
ATOM 2102 C C . SER B 1 47 ? -32.060 106.845 -6.213 1.00 25.70 47 SER B C 1
ATOM 2103 O O . SER B 1 47 ? -32.204 105.961 -5.365 1.00 20.54 47 SER B O 1
ATOM 2106 N N . ILE B 1 48 ? -31.945 106.608 -7.512 1.00 24.00 48 ILE B N 1
ATOM 2107 C CA . ILE B 1 48 ? -31.857 105.267 -8.047 1.00 24.57 48 ILE B CA 1
ATOM 2108 C C . ILE B 1 48 ? -30.672 105.315 -9.018 1.00 34.53 48 ILE B C 1
ATOM 2109 O O . ILE B 1 48 ? -30.665 106.081 -9.984 1.00 33.88 48 ILE B O 1
ATOM 2114 N N . GLU B 1 49 ? -29.625 104.557 -8.719 1.00 27.83 49 GLU B N 1
ATOM 2115 C CA . GLU B 1 49 ? -28.384 104.682 -9.473 1.00 28.71 49 GLU B CA 1
ATOM 2116 C C . GLU B 1 49 ? -27.961 103.332 -9.992 1.00 29.24 49 GLU B C 1
ATOM 2117 O O . GLU B 1 49 ? -27.732 102.405 -9.215 1.00 22.33 49 GLU B O 1
ATOM 2123 N N . GLN B 1 50 ? -27.869 103.234 -11.310 1.00 26.42 50 GLN B N 1
ATOM 2124 C CA . GLN B 1 50 ? -27.465 102.011 -11.977 1.00 29.76 50 GLN B CA 1
ATOM 2125 C C . GLN B 1 50 ? -26.167 101.495 -11.385 1.00 29.16 50 GLN B C 1
ATOM 2126 O O . GLN B 1 50 ? -25.237 102.261 -11.158 1.00 30.20 50 GLN B O 1
ATOM 2132 N N . ARG B 1 51 ? -26.103 100.196 -11.120 1.00 25.48 51 ARG B N 1
ATOM 2133 C CA . ARG B 1 51 ? -24.844 99.599 -10.716 1.00 29.05 51 ARG B CA 1
ATOM 2134 C C . ARG B 1 51 ? -24.102 99.127 -11.947 1.00 31.86 51 ARG B C 1
ATOM 2135 O O . ARG B 1 51 ? -24.552 98.202 -12.636 1.00 30.55 51 ARG B O 1
ATOM 2143 N N . GLY B 1 52 ? -22.963 99.760 -12.216 1.00 34.44 52 GLY B N 1
ATOM 2144 C CA . GLY B 1 52 ? -22.189 99.453 -13.406 1.00 29.84 52 GLY B CA 1
ATOM 2145 C C . GLY B 1 52 ? -22.996 99.618 -14.679 1.00 39.60 52 GLY B C 1
ATOM 2146 O O . GLY B 1 52 ? -23.650 100.643 -14.895 1.00 40.39 52 GLY B O 1
ATOM 2147 N N . MET B 1 53 ? -22.959 98.601 -15.530 1.00 39.79 53 MET B N 1
ATOM 2148 C CA . MET B 1 53 ? -23.704 98.641 -16.778 1.00 46.12 53 MET B CA 1
ATOM 2149 C C . MET B 1 53 ? -24.761 97.543 -16.850 1.00 47.74 53 MET B C 1
ATOM 2150 O O . MET B 1 53 ? -25.327 97.290 -17.911 1.00 50.28 53 MET B O 1
ATOM 2155 N N . GLY B 1 54 ? -25.037 96.908 -15.715 1.00 41.77 54 GLY B N 1
ATOM 2156 C CA . GLY B 1 54 ? -26.050 95.869 -15.653 1.00 33.58 54 GLY B CA 1
ATOM 2157 C C . GLY B 1 54 ? -27.460 96.402 -15.437 1.00 33.30 54 GLY B C 1
ATOM 2158 O O . GLY B 1 54 ? -27.704 97.606 -15.522 1.00 36.42 54 GLY B O 1
ATOM 2159 N N . PHE B 1 55 ? -28.383 95.497 -15.153 1.00 32.93 55 PHE B N 1
ATOM 2160 C CA . PHE B 1 55 ? -29.780 95.850 -14.956 1.00 40.80 55 PHE B CA 1
ATOM 2161 C C . PHE B 1 55 ? -30.095 96.131 -13.484 1.00 33.28 55 PHE B C 1
ATOM 2162 O O . PHE B 1 55 ? -31.234 96.416 -13.138 1.00 31.13 55 PHE B O 1
ATOM 2170 N N . ASN B 1 56 ? -29.093 96.050 -12.620 1.00 27.50 56 ASN B N 1
ATOM 2171 C CA . ASN B 1 56 ? -29.311 96.373 -11.207 1.00 22.93 56 ASN B CA 1
ATOM 2172 C C . ASN B 1 56 ? -28.955 97.821 -10.862 1.00 21.26 56 ASN B C 1
ATOM 2173 O O . ASN B 1 56 ? -28.215 98.477 -11.585 1.00 22.84 56 ASN B O 1
ATOM 2178 N N . SER B 1 57 ? -29.479 98.287 -9.739 1.00 20.21 57 SER B N 1
ATOM 2179 C CA . SER B 1 57 ? -29.305 99.662 -9.312 1.00 24.41 57 SER B CA 1
ATOM 2180 C C . SER B 1 57 ? -29.388 99.732 -7.787 1.00 18.74 57 SER B C 1
ATOM 2181 O O . SER B 1 57 ? -29.976 98.863 -7.137 1.00 24.26 57 SER B O 1
ATOM 2184 N N . ILE B 1 58 ? -28.783 100.769 -7.222 1.00 17.09 58 ILE B N 1
ATOM 2185 C CA . ILE B 1 58 ? -28.912 101.029 -5.810 1.00 15.58 58 ILE B CA 1
ATOM 2186 C C . ILE B 1 58 ? -30.071 102.016 -5.620 1.00 17.72 58 ILE B C 1
ATOM 2187 O O . ILE B 1 58 ? -30.011 103.138 -6.126 1.00 21.04 58 ILE B O 1
ATOM 2192 N N . GLY B 1 59 ? -31.119 101.609 -4.917 1.00 14.24 59 GLY B N 1
ATOM 2193 C CA . GLY B 1 59 ? -32.239 102.508 -4.665 1.00 19.53 59 GLY B CA 1
ATOM 2194 C C . GLY B 1 59 ? -32.144 103.069 -3.260 1.00 21.51 59 GLY B C 1
ATOM 2195 O O . GLY B 1 59 ? -32.038 102.301 -2.316 1.00 17.51 59 GLY B O 1
ATOM 2196 N N . THR B 1 60 ? -32.160 104.402 -3.115 1.00 19.99 60 THR B N 1
ATOM 2197 C CA . THR B 1 60 ? -32.096 105.026 -1.792 1.00 15.78 60 THR B CA 1
ATOM 2198 C C . THR B 1 60 ? -33.422 105.735 -1.520 1.00 17.69 60 THR B C 1
ATOM 2199 O O . THR B 1 60 ? -33.843 106.599 -2.304 1.00 18.95 60 THR B O 1
ATOM 2203 N N . PHE B 1 61 ? -34.085 105.342 -0.442 1.00 17.29 61 PHE B N 1
ATOM 2204 C CA . PHE B 1 61 ? -35.450 105.796 -0.142 1.00 16.05 61 PHE B CA 1
ATOM 2205 C C . PHE B 1 61 ? -35.508 106.532 1.186 1.00 19.87 61 PHE B C 1
ATOM 2206 O O . PHE B 1 61 ? -34.731 106.271 2.111 1.00 20.57 61 PHE B O 1
ATOM 2214 N N . LYS B 1 62 ? -36.449 107.455 1.268 1.00 16.32 62 LYS B N 1
ATOM 2215 C CA . LYS B 1 62 ? -36.776 108.102 2.525 1.00 15.66 62 LYS B CA 1
ATOM 2216 C C . LYS B 1 62 ? -38.133 107.544 2.940 1.00 15.02 62 LYS B C 1
ATOM 2217 O O . LYS B 1 62 ? -39.077 107.527 2.157 1.00 15.53 62 LYS B O 1
ATOM 2223 N N . ALA B 1 63 ? -38.225 107.091 4.181 1.00 12.64 63 ALA B N 1
ATOM 2224 C CA . ALA B 1 63 ? -39.438 106.511 4.689 1.00 15.28 63 ALA B CA 1
ATOM 2225 C C . ALA B 1 63 ? -39.610 106.873 6.156 1.00 16.10 63 ALA B C 1
ATOM 2226 O O . ALA B 1 63 ? -38.715 107.441 6.786 1.00 16.05 63 ALA B O 1
ATOM 2228 N N . ILE B 1 64 ? -40.776 106.525 6.674 1.00 16.39 64 ILE B N 1
ATOM 2229 C CA . ILE B 1 64 ? -41.060 106.633 8.085 1.00 19.62 64 ILE B CA 1
ATOM 2230 C C . ILE B 1 64 ? -41.455 105.233 8.581 1.00 18.09 64 ILE B C 1
ATOM 2231 O O . ILE B 1 64 ? -42.305 104.571 8.000 1.00 17.80 64 ILE B O 1
ATOM 2236 N N . VAL B 1 65 ? -40.799 104.774 9.628 1.00 17.73 65 VAL B N 1
ATOM 2237 C CA . VAL B 1 65 ? -41.032 103.424 10.110 1.00 19.05 65 VAL B CA 1
ATOM 2238 C C . VAL B 1 65 ? -41.908 103.497 11.352 1.00 19.34 65 VAL B C 1
ATOM 2239 O O . VAL B 1 65 ? -41.658 104.301 12.240 1.00 21.86 65 VAL B O 1
ATOM 2243 N N . LYS B 1 66 ? -42.970 102.709 11.397 1.00 16.22 66 LYS B N 1
ATOM 2244 C CA . LYS B 1 66 ? -43.809 102.703 12.592 1.00 18.42 66 LYS B CA 1
ATOM 2245 C C . LYS B 1 66 ? -43.603 101.409 13.375 1.00 23.44 66 LYS B C 1
ATOM 2246 O O . LYS B 1 66 ? -43.648 100.319 12.795 1.00 21.84 66 LYS B O 1
ATOM 2252 N N . LEU B 1 67 ? -43.354 101.539 14.680 1.00 19.90 67 LEU B N 1
ATOM 2253 C CA . LEU B 1 67 ? -43.051 100.398 15.552 1.00 16.65 67 LEU B CA 1
ATOM 2254 C C . LEU B 1 67 ? -43.884 100.529 16.821 1.00 20.60 67 LEU B C 1
ATOM 2255 O O . LEU B 1 67 ? -43.953 101.602 17.415 1.00 22.02 67 LEU B O 1
ATOM 2260 N N . SER B 1 68 ? -44.530 99.445 17.216 1.00 22.31 68 SER B N 1
ATOM 2261 C CA . SER B 1 68 ? -45.251 99.422 18.475 1.00 21.09 68 SER B CA 1
ATOM 2262 C C . SER B 1 68 ? -45.068 98.055 19.122 1.00 23.06 68 SER B C 1
ATOM 2263 O O . SER B 1 68 ? -45.092 97.029 18.435 1.00 22.99 68 SER B O 1
ATOM 2266 N N . TRP B 1 69 ? -44.866 98.049 20.440 1.00 18.54 69 TRP B N 1
ATOM 2267 C CA . TRP B 1 69 ? -44.763 96.809 21.210 1.00 18.35 69 TRP B CA 1
ATOM 2268 C C . TRP B 1 69 ? -45.089 97.110 22.668 1.00 20.89 69 TRP B C 1
ATOM 2269 O O . TRP B 1 69 ? -45.201 98.275 23.065 1.00 21.74 69 TRP B O 1
ATOM 2280 N N . VAL B 1 70 ? -45.236 96.061 23.463 1.00 21.27 70 VAL B N 1
ATOM 2281 C CA . VAL B 1 70 ? -45.487 96.222 24.892 1.00 22.36 70 VAL B CA 1
ATOM 2282 C C . VAL B 1 70 ? -44.223 96.013 25.725 1.00 24.55 70 VAL B C 1
ATOM 2283 O O . VAL B 1 70 ? -43.525 94.997 25.597 1.00 25.15 70 VAL B O 1
ATOM 2287 N N . ASP B 1 71 ? -43.940 96.983 26.590 1.00 22.96 71 ASP B N 1
ATOM 2288 C CA . ASP B 1 71 ? -42.882 96.854 27.586 1.00 23.03 71 ASP B CA 1
ATOM 2289 C C . ASP B 1 71 ? -43.499 96.819 28.995 1.00 25.35 71 ASP B C 1
ATOM 2290 O O . ASP B 1 71 ? -43.877 97.857 29.538 1.00 25.67 71 ASP B O 1
ATOM 2295 N N . THR B 1 72 ? -43.586 95.621 29.578 1.00 24.74 72 THR B N 1
ATOM 2296 C CA . THR B 1 72 ? -44.196 95.446 30.892 1.00 29.45 72 THR B CA 1
ATOM 2297 C C . THR B 1 72 ? -43.379 96.065 32.021 1.00 32.48 72 THR B C 1
ATOM 2298 O O . THR B 1 72 ? -43.864 96.196 33.145 1.00 36.87 72 THR B O 1
ATOM 2302 N N . ILE B 1 73 ? -42.138 96.440 31.732 1.00 28.09 73 ILE B N 1
ATOM 2303 C CA . ILE B 1 73 ? -41.319 97.157 32.705 1.00 29.93 73 ILE B CA 1
ATOM 2304 C C . ILE B 1 73 ? -41.775 98.617 32.843 1.00 29.26 73 ILE B C 1
ATOM 2305 O O . ILE B 1 73 ? -41.638 99.226 33.897 1.00 32.18 73 ILE B O 1
ATOM 2310 N N . LEU B 1 74 ? -42.358 99.161 31.775 1.00 25.57 74 LEU B N 1
ATOM 2311 C CA . LEU B 1 74 ? -42.694 100.577 31.725 1.00 25.08 74 LEU B CA 1
ATOM 2312 C C . LEU B 1 74 ? -44.147 100.869 32.135 1.00 32.57 74 LEU B C 1
ATOM 2313 O O . LEU B 1 74 ? -44.637 101.973 31.933 1.00 37.11 74 LEU B O 1
ATOM 2318 N N . ARG B 1 75 ? -44.819 99.892 32.729 1.00 32.40 75 ARG B N 1
ATOM 2319 C CA . ARG B 1 75 ? -46.216 100.046 33.146 1.00 31.30 75 ARG B CA 1
ATOM 2320 C C . ARG B 1 75 ? -46.373 100.873 34.413 1.00 39.56 75 ARG B C 1
ATOM 2321 O O . ARG B 1 75 ? -45.533 100.813 35.306 1.00 43.04 75 ARG B O 1
ATOM 2329 N N . TRP B 1 76 ? -47.473 101.617 34.500 1.00 40.15 76 TRP B N 1
ATOM 2330 C CA . TRP B 1 76 ? -47.847 102.282 35.746 1.00 38.54 76 TRP B CA 1
ATOM 2331 C C . TRP B 1 76 ? -49.359 102.452 35.849 1.00 40.24 76 TRP B C 1
ATOM 2332 O O . TRP B 1 76 ? -50.074 102.356 34.847 1.00 33.55 76 TRP B O 1
ATOM 2343 N N . ASP B 1 77 ? -49.841 102.705 37.068 1.00 44.06 77 ASP B N 1
ATOM 2344 C CA . ASP B 1 77 ? -51.248 103.028 37.282 1.00 46.74 77 ASP B CA 1
ATOM 2345 C C . ASP B 1 77 ? -51.477 104.510 37.140 1.00 44.50 77 ASP B C 1
ATOM 2346 O O . ASP B 1 77 ? -50.926 105.296 37.914 1.00 43.35 77 ASP B O 1
ATOM 2351 N N . PRO B 1 78 ? -52.318 104.898 36.168 1.00 45.16 78 PRO B N 1
ATOM 2352 C CA . PRO B 1 78 ? -52.634 106.306 35.924 1.00 46.54 78 PRO B CA 1
ATOM 2353 C C . PRO B 1 78 ? -53.545 106.891 37.006 1.00 51.69 78 PRO B C 1
ATOM 2354 O O . PRO B 1 78 ? -54.703 107.203 36.734 1.00 54.62 78 PRO B O 1
ATOM 2358 N N . GLU B 1 79 ? -53.004 107.032 38.213 1.00 58.28 79 GLU B N 1
ATOM 2359 C CA . GLU B 1 79 ? -53.701 107.630 39.344 1.00 65.83 79 GLU B CA 1
ATOM 2360 C C . GLU B 1 79 ? -52.768 108.628 40.013 1.00 67.85 79 GLU B C 1
ATOM 2361 O O . GLU B 1 79 ? -51.556 108.406 40.037 1.00 67.00 79 GLU B O 1
ATOM 2367 N N . PRO B 1 80 ? -53.325 109.732 40.554 1.00 65.77 80 PRO B N 1
ATOM 2368 C CA . PRO B 1 80 ? -52.538 110.747 41.264 1.00 64.14 80 PRO B CA 1
ATOM 2369 C C . PRO B 1 80 ? -51.615 110.097 42.287 1.00 67.46 80 PRO B C 1
ATOM 2370 O O . PRO B 1 80 ? -52.033 109.144 42.941 1.00 68.66 80 PRO B O 1
ATOM 2374 N N . PRO B 1 81 ? -50.372 110.592 42.414 1.00 66.73 81 PRO B N 1
ATOM 2375 C CA . PRO B 1 81 ? -49.849 111.764 41.708 1.00 63.47 81 PRO B CA 1
ATOM 2376 C C . PRO B 1 81 ? -49.239 111.434 40.341 1.00 58.73 81 PRO B C 1
ATOM 2377 O O . PRO B 1 81 ? -48.588 112.295 39.758 1.00 62.26 81 PRO B O 1
ATOM 2381 N N . PHE B 1 82 ? -49.447 110.221 39.837 1.00 53.23 82 PHE B N 1
ATOM 2382 C CA . PHE B 1 82 ? -48.950 109.862 38.504 1.00 50.09 82 PHE B CA 1
ATOM 2383 C C . PHE B 1 82 ? -50.080 109.727 37.480 1.00 46.31 82 PHE B C 1
ATOM 2384 O O . PHE B 1 82 ? -50.077 108.828 36.638 1.00 41.92 82 PHE B O 1
ATOM 2392 N N A ASP B 1 83 ? -51.046 110.635 37.562 0.55 51.27 83 ASP B N 1
ATOM 2393 N N B ASP B 1 83 ? -51.035 110.648 37.557 0.45 51.22 83 ASP B N 1
ATOM 2394 C CA A ASP B 1 83 ? -52.212 110.610 36.689 0.55 52.61 83 ASP B CA 1
ATOM 2395 C CA B ASP B 1 83 ? -52.211 110.646 36.696 0.45 52.92 83 ASP B CA 1
ATOM 2396 C C A ASP B 1 83 ? -51.876 111.057 35.264 0.55 50.93 83 ASP B C 1
ATOM 2397 C C B ASP B 1 83 ? -51.859 111.076 35.267 0.45 50.88 83 ASP B C 1
ATOM 2398 O O A ASP B 1 83 ? -52.327 112.108 34.808 0.55 52.80 83 ASP B O 1
ATOM 2399 O O B ASP B 1 83 ? -52.280 112.141 34.813 0.45 52.61 83 ASP B O 1
ATOM 2408 N N . PHE B 1 84 ? -51.078 110.250 34.570 1.00 44.29 84 PHE B N 1
ATOM 2409 C CA . PHE B 1 84 ? -50.723 110.508 33.170 1.00 42.75 84 PHE B CA 1
ATOM 2410 C C . PHE B 1 84 ? -51.052 109.279 32.335 1.00 41.00 84 PHE B C 1
ATOM 2411 O O . PHE B 1 84 ? -50.798 108.158 32.763 1.00 39.50 84 PHE B O 1
ATOM 2419 N N . GLN B 1 85 ? -51.613 109.486 31.147 1.00 39.31 85 GLN B N 1
ATOM 2420 C CA . GLN B 1 85 ? -52.007 108.363 30.301 1.00 41.57 85 GLN B CA 1
ATOM 2421 C C . GLN B 1 85 ? -50.844 107.893 29.435 1.00 37.94 85 GLN B C 1
ATOM 2422 O O . GLN B 1 85 ? -50.828 106.752 28.968 1.00 36.27 85 GLN B O 1
ATOM 2428 N N . LYS B 1 86 ? -49.880 108.784 29.232 1.00 32.60 86 LYS B N 1
ATOM 2429 C CA . LYS B 1 86 ? -48.714 108.497 28.409 1.00 32.08 86 LYS B CA 1
ATOM 2430 C C . LYS B 1 86 ? -47.552 109.428 28.771 1.00 32.24 86 LYS B C 1
ATOM 2431 O O . LYS B 1 86 ? -47.753 110.470 29.395 1.00 33.80 86 LYS B O 1
ATOM 2437 N N . ILE B 1 87 ? -46.334 109.035 28.403 1.00 25.48 87 ILE B N 1
ATOM 2438 C CA . ILE B 1 87 ? -45.160 109.889 28.561 1.00 27.10 87 ILE B CA 1
ATOM 2439 C C . ILE B 1 87 ? -44.185 109.673 27.420 1.00 25.89 87 ILE B C 1
ATOM 2440 O O . ILE B 1 87 ? -44.196 108.625 26.781 1.00 26.97 87 ILE B O 1
ATOM 2445 N N . GLU B 1 88 ? -43.332 110.664 27.171 1.00 20.92 88 GLU B N 1
ATOM 2446 C CA . GLU B 1 88 ? -42.349 110.550 26.100 1.00 23.31 88 GLU B CA 1
ATOM 2447 C C . GLU B 1 88 ? -41.043 110.069 26.702 1.00 27.92 88 GLU B C 1
ATOM 2448 O O . GLU B 1 88 ? -40.691 110.446 27.817 1.00 30.40 88 GLU B O 1
ATOM 2454 N N . ILE B 1 89 ? -40.332 109.211 25.970 1.00 26.93 89 ILE B N 1
ATOM 2455 C CA . ILE B 1 89 ? -39.074 108.645 26.451 1.00 23.95 89 ILE B CA 1
ATOM 2456 C C . ILE B 1 89 ? -38.156 108.435 25.261 1.00 25.66 89 ILE B C 1
ATOM 2457 O O . ILE B 1 89 ? -38.619 108.036 24.197 1.00 26.07 89 ILE B O 1
ATOM 2462 N N . SER B 1 90 ? -36.864 108.722 25.432 1.00 24.35 90 SER B N 1
ATOM 2463 C CA . SER B 1 90 ? -35.880 108.477 24.383 1.00 25.79 90 SER B CA 1
ATOM 2464 C C . SER B 1 90 ? -35.691 106.969 24.140 1.00 25.22 90 SER B C 1
ATOM 2465 O O . SER B 1 90 ? -35.598 106.183 25.079 1.00 22.09 90 SER B O 1
ATOM 2468 N N . PRO B 1 91 ? -35.655 106.561 22.870 1.00 18.85 91 PRO B N 1
ATOM 2469 C CA . PRO B 1 91 ? -35.573 105.130 22.586 1.00 20.60 91 PRO B CA 1
ATOM 2470 C C . PRO B 1 91 ? -34.255 104.535 23.048 1.00 25.02 91 PRO B C 1
ATOM 2471 O O . PRO B 1 91 ? -34.175 103.330 23.237 1.00 29.31 91 PRO B O 1
ATOM 2475 N N . ASP B 1 92 ? -33.242 105.365 23.230 1.00 20.57 92 ASP B N 1
ATOM 2476 C CA . ASP B 1 92 ? -31.964 104.868 23.691 1.00 25.32 92 ASP B CA 1
ATOM 2477 C C . ASP B 1 92 ? -31.902 104.717 25.219 1.00 21.49 92 ASP B C 1
ATOM 2478 O O . ASP B 1 92 ? -30.861 104.347 25.755 1.00 25.82 92 ASP B O 1
ATOM 2483 N N . GLU B 1 93 ? -33.005 104.996 25.916 1.00 19.35 93 GLU B N 1
ATOM 2484 C CA . GLU B 1 93 ? -33.079 104.734 27.368 1.00 22.86 93 GLU B CA 1
ATOM 2485 C C . GLU B 1 93 ? -33.889 103.484 27.695 1.00 25.13 93 GLU B C 1
ATOM 2486 O O . GLU B 1 93 ? -34.016 103.101 28.862 1.00 21.58 93 GLU B O 1
ATOM 2492 N N . ILE B 1 94 ? -34.428 102.846 26.661 1.00 21.19 94 ILE B N 1
ATOM 2493 C CA . ILE B 1 94 ? -35.247 101.653 26.843 1.00 20.02 94 ILE B CA 1
ATOM 2494 C C . ILE B 1 94 ? -34.841 100.561 25.851 1.00 21.03 94 ILE B C 1
ATOM 2495 O O . ILE B 1 94 ? -34.063 100.801 24.937 1.00 19.33 94 ILE B O 1
ATOM 2500 N N . TRP B 1 95 ? -35.357 99.352 26.061 1.00 16.47 95 TRP B N 1
ATOM 2501 C CA . TRP B 1 95 ? -35.229 98.308 25.070 1.00 18.02 95 TRP B CA 1
ATOM 2502 C C . TRP B 1 95 ? -36.014 98.681 23.820 1.00 18.12 95 TRP B C 1
ATOM 2503 O O . TRP B 1 95 ? -37.114 99.243 23.887 1.00 17.11 95 TRP B O 1
ATOM 2514 N N . THR B 1 96 ? -35.414 98.431 22.667 1.00 17.96 96 THR B N 1
ATOM 2515 C CA . THR B 1 96 ? -36.144 98.552 21.422 1.00 17.33 96 THR B CA 1
ATOM 2516 C C . THR B 1 96 ? -35.826 97.303 20.614 1.00 14.69 96 THR B C 1
ATOM 2517 O O . THR B 1 96 ? -34.759 96.698 20.796 1.00 18.97 96 THR B O 1
ATOM 2521 N N . PRO B 1 97 ? -36.739 96.915 19.734 1.00 19.89 97 PRO B N 1
ATOM 2522 C CA . PRO B 1 97 ? -36.499 95.739 18.899 1.00 21.24 97 PRO B CA 1
ATOM 2523 C C . PRO B 1 97 ? -35.285 95.941 17.991 1.00 20.06 97 PRO B C 1
ATOM 2524 O O . PRO B 1 97 ? -35.079 97.048 17.469 1.00 17.82 97 PRO B O 1
ATOM 2528 N N . ASP B 1 98 ? -34.500 94.877 17.799 1.00 14.23 98 ASP B N 1
ATOM 2529 C CA . ASP B 1 98 ? -33.346 94.936 16.916 1.00 12.96 98 ASP B CA 1
ATOM 2530 C C . ASP B 1 98 ? -33.757 94.617 15.469 1.00 16.96 98 ASP B C 1
ATOM 2531 O O . ASP B 1 98 ? -33.169 93.755 14.805 1.00 16.77 98 ASP B O 1
ATOM 2536 N N . ILE B 1 99 ? -34.769 95.326 14.990 1.00 21.83 99 ILE B N 1
ATOM 2537 C CA . ILE B 1 99 ? -35.303 95.085 13.656 1.00 19.58 99 ILE B CA 1
ATOM 2538 C C . ILE B 1 99 ? -34.421 95.797 12.638 1.00 17.45 99 ILE B C 1
ATOM 2539 O O . ILE B 1 99 ? -34.212 97.004 12.711 1.00 17.09 99 ILE B O 1
ATOM 2544 N N . LYS B 1 100 ? -33.867 95.007 11.721 1.00 13.50 100 LYS B N 1
ATOM 2545 C CA . LYS B 1 100 ? -32.905 95.498 10.756 1.00 11.34 100 LYS B CA 1
ATOM 2546 C C . LYS B 1 100 ? -33.413 95.250 9.349 1.00 17.10 100 LYS B C 1
ATOM 2547 O O . LYS B 1 100 ? -34.270 94.397 9.131 1.00 16.03 100 LYS B O 1
ATOM 2553 N N . LEU B 1 101 ? -32.854 96.003 8.412 1.00 16.80 101 LEU B N 1
ATOM 2554 C CA . LEU B 1 101 ? -33.100 95.842 6.990 1.00 17.63 101 LEU B CA 1
ATOM 2555 C C . LEU B 1 101 ? -32.037 94.862 6.497 1.00 14.51 101 LEU B C 1
ATOM 2556 O O . LEU B 1 101 ? -30.886 95.228 6.267 1.00 13.54 101 LEU B O 1
ATOM 2561 N N . PHE B 1 102 ? -32.428 93.594 6.415 1.00 14.43 102 PHE B N 1
ATOM 2562 C CA . PHE B 1 102 ? -31.518 92.481 6.158 1.00 15.15 102 PHE B CA 1
ATOM 2563 C C . PHE B 1 102 ? -30.772 92.645 4.830 1.00 15.33 102 PHE B C 1
ATOM 2564 O O . PHE B 1 102 ? -29.565 92.378 4.730 1.00 15.96 102 PHE B O 1
ATOM 2572 N N . ASN B 1 103 ? -31.496 93.079 3.797 1.00 13.82 103 ASN B N 1
ATOM 2573 C CA . ASN B 1 103 ? -30.910 93.198 2.470 1.00 15.85 103 ASN B CA 1
ATOM 2574 C C . ASN B 1 103 ? -30.368 94.612 2.171 1.00 18.62 103 ASN B C 1
ATOM 2575 O O . ASN B 1 103 ? -30.152 94.976 1.011 1.00 16.88 103 ASN B O 1
ATOM 2580 N N . SER B 1 104 ? -30.149 95.407 3.210 1.00 13.85 104 SER B N 1
ATOM 2581 C CA . SER B 1 104 ? -29.475 96.712 3.029 1.00 13.13 104 SER B CA 1
ATOM 2582 C C . SER B 1 104 ? -28.138 96.550 2.296 1.00 16.91 104 SER B C 1
ATOM 2583 O O . SER B 1 104 ? -27.418 95.579 2.524 1.00 15.09 104 SER B O 1
ATOM 2586 N N . VAL B 1 105 ? -27.806 97.482 1.401 1.00 17.30 105 VAL B N 1
ATOM 2587 C CA . VAL B 1 105 ? -26.497 97.416 0.741 1.00 16.02 105 VAL B CA 1
ATOM 2588 C C . VAL B 1 105 ? -25.414 97.978 1.679 1.00 18.09 105 VAL B C 1
ATOM 2589 O O . VAL B 1 105 ? -24.206 97.752 1.479 1.00 18.88 105 VAL B O 1
ATOM 2593 N N . ASP B 1 106 ? -25.854 98.707 2.703 1.00 17.33 106 ASP B N 1
ATOM 2594 C CA . ASP B 1 106 ? -24.946 99.152 3.776 1.00 22.02 106 ASP B CA 1
ATOM 2595 C C . ASP B 1 106 ? -25.154 98.249 4.972 1.00 22.15 106 ASP B C 1
ATOM 2596 O O . ASP B 1 106 ? -25.818 97.215 4.855 1.00 20.42 106 ASP B O 1
ATOM 2601 N N . LEU B 1 107 ? -24.610 98.628 6.133 1.00 18.57 107 LEU B N 1
ATOM 2602 C CA . LEU B 1 107 ? -24.769 97.764 7.308 1.00 20.17 107 LEU B CA 1
ATOM 2603 C C . LEU B 1 107 ? -26.232 97.527 7.650 1.00 20.17 107 LEU B C 1
ATOM 2604 O O . LEU B 1 107 ? -26.609 96.439 8.053 1.00 19.39 107 LEU B O 1
ATOM 2609 N N . ASP B 1 108 ? -27.061 98.552 7.466 1.00 14.45 108 ASP B N 1
ATOM 2610 C CA . ASP B 1 108 ? -28.462 98.505 7.852 1.00 13.78 108 ASP B CA 1
ATOM 2611 C C . ASP B 1 108 ? -29.070 99.810 7.323 1.00 15.38 108 ASP B C 1
ATOM 2612 O O . ASP B 1 108 ? -28.337 100.714 6.896 1.00 15.47 108 ASP B O 1
ATOM 2617 N N . MET B 1 109 ? -30.394 99.888 7.326 1.00 14.29 109 MET B N 1
ATOM 2618 C CA . MET B 1 109 ? -31.073 101.173 7.219 1.00 14.56 109 MET B CA 1
ATOM 2619 C C . MET B 1 109 ? -30.643 102.003 8.421 1.00 17.46 109 MET B C 1
ATOM 2620 O O . MET B 1 109 ? -30.143 101.473 9.413 1.00 17.94 109 MET B O 1
ATOM 2625 N N . THR B 1 110 ? -30.854 103.306 8.339 1.00 17.90 110 THR B N 1
ATOM 2626 C CA . THR B 1 110 ? -30.604 104.145 9.479 1.00 22.22 110 THR B CA 1
ATOM 2627 C C . THR B 1 110 ? -31.932 104.707 9.910 1.00 20.89 110 THR B C 1
ATOM 2628 O O . THR B 1 110 ? -32.799 104.978 9.073 1.00 19.19 110 THR B O 1
ATOM 2632 N N . LEU B 1 111 ? -32.114 104.802 11.221 1.00 21.74 111 LEU B N 1
ATOM 2633 C CA . LEU B 1 111 ? -33.300 105.411 11.804 1.00 23.37 111 LEU B CA 1
ATOM 2634 C C . LEU B 1 111 ? -32.842 106.627 12.568 1.00 25.05 111 LEU B C 1
ATOM 2635 O O . LEU B 1 111 ? -31.697 106.684 13.025 1.00 24.42 111 LEU B O 1
ATOM 2640 N N . ASP B 1 112 ? -33.722 107.612 12.715 1.00 19.80 112 ASP B N 1
ATOM 2641 C CA . ASP B 1 112 ? -33.375 108.740 13.546 1.00 20.67 112 ASP B CA 1
ATOM 2642 C C . ASP B 1 112 ? -33.689 108.367 14.982 1.00 17.69 112 ASP B C 1
ATOM 2643 O O . ASP B 1 112 ? -34.821 108.473 15.421 1.00 16.97 112 ASP B O 1
ATOM 2648 N N . ARG B 1 113 ? -32.678 107.935 15.718 1.00 13.59 113 ARG B N 1
ATOM 2649 C CA . ARG B 1 113 ? -32.917 107.499 17.089 1.00 17.11 113 ARG B CA 1
ATOM 2650 C C . ARG B 1 113 ? -32.992 108.670 18.061 1.00 18.62 113 ARG B C 1
ATOM 2651 O O . ARG B 1 113 ? -33.145 108.473 19.250 1.00 21.52 113 ARG B O 1
ATOM 2659 N N . THR B 1 114 ? -32.916 109.905 17.558 1.00 17.06 114 THR B N 1
ATOM 2660 C CA . THR B 1 114 ? -33.148 111.052 18.439 1.00 20.22 114 THR B CA 1
ATOM 2661 C C . THR B 1 114 ? -34.635 111.280 18.615 1.00 22.37 114 THR B C 1
ATOM 2662 O O . THR B 1 114 ? -35.062 111.986 19.530 1.00 21.84 114 THR B O 1
ATOM 2666 N N A THR B 1 115 ? -35.422 110.668 17.732 0.56 16.50 115 THR B N 1
ATOM 2667 N N B THR B 1 115 ? -35.438 110.702 17.734 0.44 17.04 115 THR B N 1
ATOM 2668 C CA A THR B 1 115 ? -36.890 110.746 17.754 0.56 17.33 115 THR B CA 1
ATOM 2669 C CA B THR B 1 115 ? -36.873 110.925 17.834 0.44 16.67 115 THR B CA 1
ATOM 2670 C C A THR B 1 115 ? -37.456 110.117 19.027 0.56 22.05 115 THR B C 1
ATOM 2671 C C B THR B 1 115 ? -37.434 110.168 19.029 0.44 21.07 115 THR B C 1
ATOM 2672 O O A THR B 1 115 ? -37.106 108.988 19.351 0.56 21.60 115 THR B O 1
ATOM 2673 O O B THR B 1 115 ? -37.052 109.032 19.310 0.44 21.76 115 THR B O 1
ATOM 2680 N N . GLN B 1 116 ? -38.336 110.811 19.745 1.00 18.77 116 GLN B N 1
ATOM 2681 C CA . GLN B 1 116 ? -38.865 110.243 20.972 1.00 17.40 116 GLN B CA 1
ATOM 2682 C C . GLN B 1 116 ? -39.944 109.196 20.716 1.00 15.67 116 GLN B C 1
ATOM 2683 O O . GLN B 1 116 ? -40.662 109.250 19.715 1.00 19.03 116 GLN B O 1
ATOM 2689 N N . ALA B 1 117 ? -40.017 108.226 21.621 1.00 18.31 117 ALA B N 1
ATOM 2690 C CA . ALA B 1 117 ? -41.067 107.224 21.623 1.00 20.12 117 ALA B CA 1
ATOM 2691 C C . ALA B 1 117 ? -42.110 107.657 22.652 1.00 24.48 117 ALA B C 1
ATOM 2692 O O . ALA B 1 117 ? -41.786 108.357 23.603 1.00 23.25 117 ALA B O 1
ATOM 2694 N N . ILE B 1 118 ? -43.362 107.269 22.456 1.00 22.54 118 ILE B N 1
ATOM 2695 C CA . ILE B 1 118 ? -44.380 107.522 23.466 1.00 23.88 118 ILE B CA 1
ATOM 2696 C C . ILE B 1 118 ? -44.735 106.192 24.149 1.00 20.16 118 ILE B C 1
ATOM 2697 O O . ILE B 1 118 ? -44.956 105.182 23.478 1.00 21.36 118 ILE B O 1
ATOM 2702 N N . VAL B 1 119 ? -44.774 106.195 25.479 1.00 17.66 119 VAL B N 1
ATOM 2703 C CA . VAL B 1 119 ? -45.176 105.022 26.232 1.00 22.30 119 VAL B CA 1
ATOM 2704 C C . VAL B 1 119 ? -46.483 105.316 26.943 1.00 24.51 119 VAL B C 1
ATOM 2705 O O . VAL B 1 119 ? -46.607 106.337 27.618 1.00 24.28 119 VAL B O 1
ATOM 2709 N N . PHE B 1 120 ? -47.449 104.410 26.806 1.00 27.08 120 PHE B N 1
ATOM 2710 C CA . PHE B 1 120 ? -48.742 104.569 27.458 1.00 30.13 120 PHE B CA 1
ATOM 2711 C C . PHE B 1 120 ? -48.715 103.829 28.787 1.00 32.20 120 PHE B C 1
ATOM 2712 O O . PHE B 1 120 ? -47.833 102.994 29.008 1.00 27.64 120 PHE B O 1
ATOM 2720 N N . SER B 1 121 ? -49.669 104.132 29.670 1.00 32.00 121 SER B N 1
ATOM 2721 C CA . SER B 1 121 ? -49.644 103.578 31.029 1.00 30.04 121 SER B CA 1
ATOM 2722 C C . SER B 1 121 ? -49.679 102.050 31.076 1.00 29.16 121 SER B C 1
ATOM 2723 O O . SER B 1 121 ? -49.195 101.452 32.034 1.00 28.89 121 SER B O 1
ATOM 2726 N N . ASN B 1 122 ? -50.248 101.412 30.052 1.00 29.01 122 ASN B N 1
ATOM 2727 C CA . ASN B 1 122 ? -50.292 99.955 30.041 1.00 34.22 122 ASN B CA 1
ATOM 2728 C C . ASN B 1 122 ? -49.033 99.318 29.471 1.00 31.24 122 ASN B C 1
ATOM 2729 O O . ASN B 1 122 ? -48.997 98.113 29.248 1.00 30.01 122 ASN B O 1
ATOM 2734 N N . GLY B 1 123 ? -48.011 100.139 29.214 1.00 28.32 123 GLY B N 1
ATOM 2735 C CA . GLY B 1 123 ? -46.734 99.633 28.732 1.00 21.54 123 GLY B CA 1
ATOM 2736 C C . GLY B 1 123 ? -46.608 99.626 27.219 1.00 22.75 123 GLY B C 1
ATOM 2737 O O . GLY B 1 123 ? -45.549 99.311 26.683 1.00 23.03 123 GLY B O 1
ATOM 2738 N N . THR B 1 124 ? -47.684 99.965 26.517 1.00 22.05 124 THR B N 1
ATOM 2739 C CA . THR B 1 124 ? -47.587 100.068 25.062 1.00 23.99 124 THR B CA 1
ATOM 2740 C C . THR B 1 124 ? -46.662 101.207 24.657 1.00 24.97 124 THR B C 1
ATOM 2741 O O . THR B 1 124 ? -46.848 102.343 25.086 1.0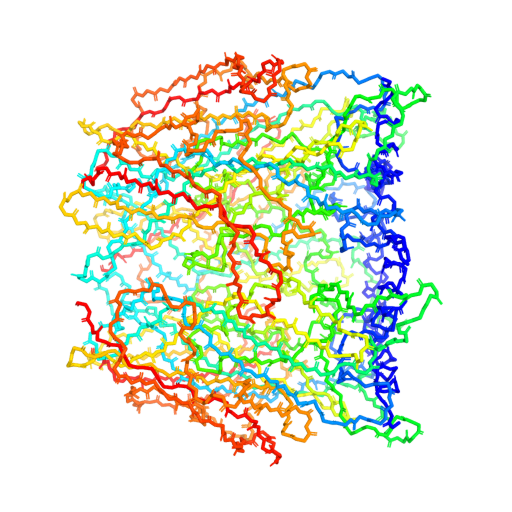0 26.95 124 THR B O 1
ATOM 2745 N N . VAL B 1 125 ? -45.660 100.879 23.838 1.00 19.13 125 VAL B N 1
ATOM 2746 C CA . VAL B 1 125 ? -44.712 101.855 23.303 1.00 21.70 125 VAL B CA 1
ATOM 2747 C C . VAL B 1 125 ? -45.088 102.051 21.853 1.00 26.06 125 VAL B C 1
ATOM 2748 O O . VAL B 1 125 ? -45.362 101.080 21.151 1.00 20.14 125 VAL B O 1
ATOM 2752 N N . LEU B 1 126 ? -45.121 103.307 21.411 1.00 21.81 126 LEU B N 1
ATOM 2753 C CA . LEU B 1 126 ? -45.294 103.627 19.996 1.00 20.51 126 LEU B CA 1
ATOM 2754 C C . LEU B 1 126 ? -44.165 104.546 19.566 1.00 18.46 126 LEU B C 1
ATOM 2755 O O . LEU B 1 126 ? -43.984 105.628 20.126 1.00 21.06 126 LEU B O 1
ATOM 2760 N N . TRP B 1 127 ? -43.395 104.114 18.571 1.00 17.71 127 TRP B N 1
ATOM 2761 C CA . TRP B 1 127 ? -42.224 104.860 18.156 1.00 17.39 127 TRP B CA 1
ATOM 2762 C C . TRP B 1 127 ? -42.194 104.929 16.629 1.00 19.32 127 TRP B C 1
ATOM 2763 O O . TRP B 1 127 ? -42.308 103.905 15.956 1.00 22.47 127 TRP B O 1
ATOM 2774 N N . ILE B 1 128 ? -42.076 106.140 16.085 1.00 15.52 128 ILE B N 1
ATOM 2775 C CA . ILE B 1 128 ? -42.279 106.357 14.633 1.00 16.23 128 ILE B CA 1
ATOM 2776 C C . ILE B 1 128 ? -41.128 107.183 14.039 1.00 17.86 128 ILE B C 1
ATOM 2777 O O . ILE B 1 128 ? -41.306 108.342 13.656 1.00 21.05 128 ILE B O 1
ATOM 2782 N N . PRO B 1 129 ? -39.923 106.591 13.975 1.00 18.58 129 PRO B N 1
ATOM 2783 C CA . PRO B 1 129 ? -38.776 107.357 13.489 1.00 14.71 129 PRO B CA 1
ATOM 2784 C C . PRO B 1 129 ? -38.715 107.443 11.965 1.00 17.57 129 PRO B C 1
ATOM 2785 O O . PRO B 1 129 ? -39.094 106.490 11.259 1.00 17.06 129 PRO B O 1
ATOM 2789 N N . PRO B 1 130 ? -38.216 108.571 11.457 1.00 18.19 130 PRO B N 1
ATOM 2790 C CA . PRO B 1 130 ? -37.837 108.644 10.038 1.00 16.98 130 PRO B CA 1
ATOM 2791 C C . PRO B 1 130 ? -36.711 107.649 9.773 1.00 20.59 130 PRO B C 1
ATOM 2792 O O . PRO B 1 130 ? -35.979 107.318 10.706 1.00 14.64 130 PRO B O 1
ATOM 2796 N N . ALA B 1 131 ? -36.539 107.249 8.517 1.00 16.93 131 ALA B N 1
ATOM 2797 C CA . ALA B 1 131 ? -35.594 106.195 8.143 1.00 14.60 131 ALA B CA 1
ATOM 2798 C C . ALA B 1 131 ? -35.071 106.405 6.736 1.00 15.57 131 ALA B C 1
ATOM 2799 O O . ALA B 1 131 ? -35.774 106.936 5.869 1.00 17.66 131 ALA B O 1
ATOM 2801 N N . VAL B 1 132 ? -33.834 105.976 6.507 1.00 12.91 132 VAL B N 1
ATOM 2802 C CA . VAL B 1 132 ? -33.285 105.964 5.163 1.00 14.96 132 VAL B CA 1
ATOM 2803 C C . VAL B 1 132 ? -32.971 104.484 4.834 1.00 14.77 132 VAL B C 1
ATOM 2804 O O . VAL B 1 132 ? -32.335 103.807 5.624 1.00 16.45 132 VAL B O 1
ATOM 2808 N N A LEU B 1 133 ? -33.467 104.025 3.689 0.49 17.47 133 LEU B N 1
ATOM 2809 N N B LEU B 1 133 ? -33.420 104.028 3.669 0.51 17.59 133 LEU B N 1
ATOM 2810 C CA A LEU B 1 133 ? -33.323 102.634 3.259 0.49 17.04 133 LEU B CA 1
ATOM 2811 C CA B LEU B 1 133 ? -33.335 102.615 3.281 0.51 16.91 133 LEU B CA 1
ATOM 2812 C C A LEU B 1 133 ? -32.508 102.601 1.971 0.49 17.72 133 LEU B C 1
ATOM 2813 C C B LEU B 1 133 ? -32.595 102.499 1.945 0.51 17.56 133 LEU B C 1
ATOM 2814 O O A LEU B 1 133 ? -32.781 103.361 1.046 0.49 18.47 133 LEU B O 1
ATOM 2815 O O B LEU B 1 133 ? -33.013 103.097 0.958 0.51 18.13 133 LEU B O 1
ATOM 2824 N N . LYS B 1 134 ? -31.511 101.725 1.903 1.00 14.78 134 LYS B N 1
ATOM 2825 C CA . LYS B 1 134 ? -30.724 101.611 0.678 1.00 16.08 134 LYS B CA 1
ATOM 2826 C C . LYS B 1 134 ? -30.614 100.142 0.302 1.00 17.21 134 LYS B C 1
ATOM 2827 O O . LYS B 1 134 ? -30.015 99.352 1.038 1.00 14.71 134 LYS B O 1
ATOM 2833 N N . VAL B 1 135 ? -31.203 99.787 -0.836 1.00 14.82 135 VAL B N 1
ATOM 2834 C CA . VAL B 1 135 ? -31.321 98.389 -1.251 1.00 15.17 135 VAL B CA 1
ATOM 2835 C C . VAL B 1 135 ? -30.946 98.247 -2.734 1.00 18.49 135 VAL B C 1
ATOM 2836 O O . VAL B 1 135 ? -30.805 99.241 -3.461 1.00 21.82 135 VAL B O 1
ATOM 2840 N N . LEU B 1 136 ? -30.769 97.011 -3.164 1.00 15.40 136 LEU B N 1
ATOM 2841 C CA . LEU B 1 136 ? -30.398 96.701 -4.538 1.00 17.59 136 LEU B CA 1
ATOM 2842 C C . LEU B 1 136 ? -31.663 96.396 -5.308 1.00 22.40 136 LEU B C 1
ATOM 2843 O O . LEU B 1 136 ? -32.390 95.462 -4.962 1.00 29.34 136 LEU B O 1
ATOM 2848 N N . CYS B 1 137 ? -31.931 97.185 -6.344 1.00 22.94 137 CYS B N 1
ATOM 2849 C CA . CYS B 1 137 ? -33.162 97.068 -7.132 1.00 20.56 137 CYS B CA 1
ATOM 2850 C C . CYS B 1 137 ? -32.847 96.484 -8.494 1.00 22.96 137 CYS B C 1
ATOM 2851 O O . CYS B 1 137 ? -31.690 96.407 -8.871 1.00 22.92 137 CYS B O 1
ATOM 2854 N N . VAL B 1 138 ? -33.880 96.091 -9.231 1.00 20.81 138 VAL B N 1
ATOM 2855 C CA . VAL B 1 138 ? -33.720 95.684 -10.624 1.00 25.75 138 VAL B CA 1
ATOM 2856 C C . VAL B 1 138 ? -34.393 96.755 -11.474 1.00 34.26 138 VAL B C 1
ATOM 2857 O O . VAL B 1 138 ? -35.547 97.107 -11.228 1.00 31.03 138 VAL B O 1
ATOM 2861 N N . SER B 1 139 ? -33.661 97.285 -12.448 1.00 33.43 139 SER B N 1
ATOM 2862 C CA . SER B 1 139 ? -34.106 98.447 -13.215 1.00 33.17 139 SER B CA 1
ATOM 2863 C C . SER B 1 139 ? -34.203 98.033 -14.655 1.00 37.50 139 SER B C 1
ATOM 2864 O O . SER B 1 139 ? -33.229 98.124 -15.404 1.00 39.55 139 SER B O 1
ATOM 2867 N N . GLN B 1 140 ? -35.381 97.582 -15.047 1.00 39.94 140 GLN B N 1
ATOM 2868 C CA . GLN B 1 140 ? -35.541 97.005 -16.366 1.00 49.26 140 GLN B CA 1
ATOM 2869 C C . GLN B 1 140 ? -36.898 97.357 -16.954 1.00 48.54 140 GLN B C 1
ATOM 2870 O O . GLN B 1 140 ? -37.906 97.366 -16.244 1.00 46.73 140 GLN B O 1
ATOM 2876 N N . ASP B 1 141 ? -36.914 97.650 -18.253 1.00 47.16 141 ASP B N 1
ATOM 2877 C CA . ASP B 1 141 ? -38.149 97.951 -18.973 1.00 48.48 141 ASP B CA 1
ATOM 2878 C C . ASP B 1 141 ? -38.994 99.045 -18.309 1.00 41.48 141 ASP B C 1
ATOM 2879 O O . ASP B 1 141 ? -40.180 98.846 -18.053 1.00 44.42 141 ASP B O 1
ATOM 2884 N N A ASP B 1 142 ? -38.373 100.187 -18.030 0.50 39.07 142 ASP B N 1
ATOM 2885 N N B ASP B 1 142 ? -38.362 100.182 -18.031 0.50 39.06 142 ASP B N 1
ATOM 2886 C CA A ASP B 1 142 ? -39.067 101.347 -17.463 0.50 37.38 142 ASP B CA 1
ATOM 2887 C CA B ASP B 1 142 ? -39.030 101.345 -17.443 0.50 37.35 142 ASP B CA 1
ATOM 2888 C C A ASP B 1 142 ? -39.625 101.108 -16.063 0.50 34.27 142 ASP B C 1
ATOM 2889 C C B ASP B 1 142 ? -39.635 101.098 -16.069 0.50 34.28 142 ASP B C 1
ATOM 2890 O O A ASP B 1 142 ? -40.408 101.918 -15.564 0.50 30.40 142 ASP B O 1
ATOM 2891 O O B ASP B 1 142 ? -40.446 101.892 -15.592 0.50 30.53 142 ASP B O 1
ATOM 2900 N N . VAL B 1 143 ? -39.235 100.002 -15.433 1.00 34.90 143 VAL B N 1
ATOM 2901 C CA . VAL B 1 143 ? -39.676 99.718 -14.065 1.00 33.37 143 VAL B CA 1
ATOM 2902 C C . VAL B 1 143 ? -38.480 99.526 -13.119 1.00 28.93 143 VAL B C 1
ATOM 2903 O O . VAL B 1 143 ? -37.516 98.851 -13.455 1.00 31.51 143 VAL B O 1
ATOM 2907 N N . ASP B 1 144 ? -38.535 100.144 -11.946 1.00 24.57 144 ASP B N 1
ATOM 2908 C CA . ASP B 1 144 ? -37.537 99.884 -10.917 1.00 25.53 144 ASP B CA 1
ATOM 2909 C C . ASP B 1 144 ? -38.198 99.055 -9.833 1.00 24.65 144 ASP B C 1
ATOM 2910 O O . ASP B 1 144 ? -39.146 99.512 -9.200 1.00 27.74 144 ASP B O 1
ATOM 2915 N N . SER B 1 145 ? -37.708 97.836 -9.626 1.00 24.46 145 SER B N 1
ATOM 2916 C CA . SER B 1 145 ? -38.298 96.948 -8.633 1.00 21.66 145 SER B CA 1
ATOM 2917 C C . SER B 1 145 ? -37.342 96.705 -7.503 1.00 22.75 145 SER B C 1
ATOM 2918 O O . SER B 1 145 ? -36.211 96.246 -7.724 1.00 20.78 145 SER B O 1
ATOM 2921 N N . CYS B 1 146 ? -37.817 96.966 -6.291 1.00 19.83 146 CYS B N 1
ATOM 2922 C CA . CYS B 1 146 ? -36.985 96.884 -5.098 1.00 19.54 146 CYS B CA 1
ATOM 2923 C C . CYS B 1 146 ? -37.703 96.064 -4.056 1.00 21.66 146 CYS B C 1
ATOM 2924 O O . CYS B 1 146 ? -38.926 96.040 -4.029 1.00 25.23 146 CYS B O 1
ATOM 2927 N N . HIS B 1 147 ? -36.948 95.406 -3.183 1.00 19.15 147 HIS B N 1
ATOM 2928 C CA . HIS B 1 147 ? -37.558 94.691 -2.066 1.00 18.21 147 HIS B CA 1
ATOM 2929 C C . HIS B 1 147 ? -36.911 95.123 -0.758 1.00 18.21 147 HIS B C 1
ATOM 2930 O O . HIS B 1 147 ? -35.784 95.624 -0.753 1.00 20.37 147 HIS B O 1
ATOM 2937 N N . PHE B 1 148 ? -37.644 94.967 0.343 1.00 18.41 148 PHE B N 1
ATOM 2938 C CA . PHE B 1 148 ? -37.140 95.337 1.669 1.00 14.59 148 PHE B CA 1
ATOM 2939 C C . PHE B 1 148 ? -37.488 94.196 2.610 1.00 15.59 148 PHE B C 1
ATOM 2940 O O . PHE B 1 148 ? -38.659 93.789 2.696 1.00 19.89 148 PHE B O 1
ATOM 2948 N N . GLN B 1 149 ? -36.481 93.647 3.269 1.00 13.85 149 GLN B N 1
ATOM 2949 C CA . GLN B 1 149 ? -36.705 92.548 4.207 1.00 15.73 149 GLN B CA 1
ATOM 2950 C C . GLN B 1 149 ? -36.362 92.980 5.623 1.00 17.45 149 GLN B C 1
ATOM 2951 O O . GLN B 1 149 ? -35.192 93.281 5.905 1.00 16.31 149 GLN B O 1
ATOM 2957 N N . PHE B 1 150 ? -37.364 93.012 6.506 1.00 18.38 150 PHE B N 1
ATOM 2958 C CA . PHE B 1 150 ? -37.168 93.429 7.904 1.00 16.53 150 PHE B CA 1
ATOM 2959 C C . PHE B 1 150 ? -37.374 92.248 8.860 1.00 22.18 150 PHE B C 1
ATOM 2960 O O . PHE B 1 150 ? -38.229 91.388 8.637 1.00 20.68 150 PHE B O 1
ATOM 2968 N N . GLY B 1 151 ? -36.579 92.203 9.918 1.00 18.27 151 GLY B N 1
ATOM 2969 C CA . GLY B 1 151 ? -36.754 91.179 10.943 1.00 20.62 151 GLY B CA 1
ATOM 2970 C C . GLY B 1 151 ? -35.821 91.431 12.115 1.00 20.68 151 GLY B C 1
ATOM 2971 O O . GLY B 1 151 ? -34.835 92.149 11.966 1.00 20.23 151 GLY B O 1
ATOM 2972 N N . SER B 1 152 ? -36.153 90.885 13.279 1.00 20.91 152 SER B N 1
ATOM 2973 C CA . SER B 1 152 ? -35.240 90.922 14.422 1.00 20.59 152 SER B CA 1
ATOM 2974 C C . SER B 1 152 ? -33.956 90.224 14.036 1.00 19.15 152 SER B C 1
ATOM 2975 O O . SER B 1 152 ? -33.978 89.138 13.445 1.00 20.45 152 SER B O 1
ATOM 2978 N N . TRP B 1 153 ? -32.827 90.837 14.378 1.00 18.88 153 TRP B N 1
ATOM 2979 C CA . TRP B 1 153 ? -31.561 90.203 14.069 1.00 18.35 153 TRP B CA 1
ATOM 2980 C C . TRP B 1 153 ? -31.327 88.930 14.866 1.00 19.63 153 TRP B C 1
ATOM 2981 O O . TRP B 1 153 ? -31.002 87.893 14.293 1.00 21.60 153 TRP B O 1
ATOM 2992 N N . VAL B 1 154 ? -31.509 88.990 16.183 1.00 16.04 154 VAL B N 1
ATOM 2993 C CA . VAL B 1 154 ? -31.160 87.851 17.028 1.00 18.24 154 VAL B CA 1
ATOM 2994 C C . VAL B 1 154 ? -32.331 87.118 17.672 1.00 17.90 154 VAL B C 1
ATOM 2995 O O . VAL B 1 154 ? -32.156 86.007 18.151 1.00 21.53 154 VAL B O 1
ATOM 2999 N N . TYR B 1 155 ? -33.507 87.720 17.715 1.00 19.44 155 TYR B N 1
ATOM 3000 C CA . TYR B 1 155 ? -34.639 87.041 18.358 1.00 20.70 155 TYR B CA 1
ATOM 3001 C C . TYR B 1 155 ? -35.504 86.274 17.369 1.00 20.75 155 TYR B C 1
ATOM 3002 O O . TYR B 1 155 ? -35.966 86.811 16.355 1.00 20.16 155 TYR B O 1
ATOM 3011 N N . SER B 1 156 ? -35.723 85.001 17.690 1.00 19.74 156 SER B N 1
ATOM 3012 C CA . SER B 1 156 ? -36.562 84.131 16.895 1.00 20.73 156 SER B CA 1
ATOM 3013 C C . SER B 1 156 ? -38.015 84.435 17.200 1.00 25.40 156 SER B C 1
ATOM 3014 O O . SER B 1 156 ? -38.321 85.245 18.076 1.00 26.50 156 SER B O 1
ATOM 3017 N N . VAL B 1 157 ? -38.906 83.763 16.478 1.00 26.47 157 VAL B N 1
ATOM 3018 C CA . VAL B 1 157 ? -40.342 84.021 16.540 1.00 26.42 157 VAL B CA 1
ATOM 3019 C C . VAL B 1 157 ? -40.939 83.742 17.926 1.00 30.56 157 VAL B C 1
ATOM 3020 O O . VAL B 1 157 ? -41.966 84.309 18.295 1.00 35.67 157 VAL B O 1
ATOM 3024 N N . ASP B 1 158 ? -40.291 82.888 18.700 1.00 29.19 158 ASP B N 1
ATOM 3025 C CA . ASP B 1 158 ? -40.738 82.640 20.073 1.00 35.47 158 ASP B CA 1
ATOM 3026 C C . ASP B 1 158 ? -40.338 83.762 21.029 1.00 30.23 158 ASP B C 1
ATOM 3027 O O . ASP B 1 158 ? -40.720 83.763 22.202 1.00 26.45 158 ASP B O 1
ATOM 3032 N N . GLU B 1 159 ? -39.563 84.721 20.525 1.00 24.74 159 GLU B N 1
ATOM 3033 C CA . GLU B 1 159 ? -39.070 85.808 21.365 1.00 24.72 159 GLU B CA 1
ATOM 3034 C C . GLU B 1 159 ? -39.590 87.151 20.909 1.00 25.45 159 GLU B C 1
ATOM 3035 O O . GLU B 1 159 ? -40.131 87.922 21.706 1.00 24.28 159 GLU B O 1
ATOM 3041 N N . VAL B 1 160 ? -39.381 87.440 19.627 1.00 22.95 160 VAL B N 1
ATOM 3042 C CA . VAL B 1 160 ? -39.932 88.630 19.000 1.00 22.29 160 VAL B CA 1
ATOM 3043 C C . VAL B 1 160 ? -40.727 88.200 17.778 1.00 24.68 160 VAL B C 1
ATOM 3044 O O . VAL B 1 160 ? -40.192 87.568 16.861 1.00 27.97 160 VAL B O 1
ATOM 3048 N N . ASP B 1 161 ? -42.018 88.500 17.806 1.00 23.19 161 ASP B N 1
ATOM 3049 C CA . ASP B 1 161 ? -42.891 88.300 16.658 1.00 24.04 161 ASP B CA 1
ATOM 3050 C C . ASP B 1 161 ? -43.134 89.663 16.034 1.00 22.72 161 ASP B C 1
ATOM 3051 O O . ASP B 1 161 ? -42.961 90.700 16.682 1.00 23.32 161 ASP B O 1
ATOM 3056 N N A ILE B 1 162 ? -43.504 89.674 14.757 0.94 18.97 162 ILE B N 1
ATOM 3057 N N B ILE B 1 162 ? -43.531 89.684 14.774 0.06 20.64 162 ILE B N 1
ATOM 3058 C CA A ILE B 1 162 ? -43.805 90.931 14.085 0.94 19.90 162 ILE B CA 1
ATOM 3059 C CA B ILE B 1 162 ? -43.852 90.963 14.167 0.06 19.94 162 ILE B CA 1
ATOM 3060 C C A ILE B 1 162 ? -45.049 90.724 13.243 0.94 21.69 162 ILE B C 1
ATOM 3061 C C B ILE B 1 162 ? -44.941 90.843 13.106 0.06 21.20 162 ILE B C 1
ATOM 3062 O O A ILE B 1 162 ? -45.199 89.671 12.630 0.94 21.68 162 ILE B O 1
ATOM 3063 O O B ILE B 1 162 ? -44.898 89.966 12.244 0.06 21.59 162 ILE B O 1
ATOM 3072 N N . HIS B 1 163 ? -45.943 91.709 13.223 1.00 22.63 163 HIS B N 1
ATOM 3073 C CA . HIS B 1 163 ? -47.132 91.668 12.354 1.00 21.96 163 HIS B CA 1
ATOM 3074 C C . HIS B 1 163 ? -47.320 93.053 11.763 1.00 22.53 163 HIS B C 1
ATOM 3075 O O . HIS B 1 163 ? -46.820 94.022 12.319 1.00 21.38 163 HIS B O 1
ATOM 3082 N N . PHE B 1 164 ? -48.003 93.156 10.618 1.00 21.13 164 PHE B N 1
ATOM 3083 C CA . PHE B 1 164 ? -48.187 94.453 9.978 1.00 21.13 164 PHE B CA 1
ATOM 3084 C C . PHE B 1 164 ? -49.058 95.344 10.848 1.00 27.56 164 PHE B C 1
ATOM 3085 O O . PHE B 1 164 ? -50.066 94.891 11.386 1.00 26.18 164 PHE B O 1
ATOM 3093 N N . MET B 1 165 ? -48.662 96.602 11.008 1.00 20.50 165 MET B N 1
ATOM 3094 C CA . MET B 1 165 ? -49.459 97.493 11.834 1.00 27.89 165 MET B CA 1
ATOM 3095 C C . MET B 1 165 ? -50.787 97.698 11.133 1.00 30.30 165 MET B C 1
ATOM 3096 O O . MET B 1 165 ? -50.816 97.888 9.916 1.00 30.95 165 MET B O 1
ATOM 3101 N N . ASP B 1 166 ? -51.877 97.609 11.891 1.00 30.45 166 ASP B N 1
ATOM 3102 C CA . ASP B 1 166 ? -53.235 97.735 11.341 1.00 42.95 166 ASP B CA 1
ATOM 3103 C C . ASP B 1 166 ? -53.556 96.659 10.294 1.00 40.35 166 ASP B C 1
ATOM 3104 O O . ASP B 1 166 ? -54.456 96.839 9.476 1.00 37.52 166 ASP B O 1
ATOM 3109 N N . ASP B 1 167 ? -52.818 95.550 10.336 1.00 38.96 167 ASP B N 1
ATOM 3110 C CA . ASP B 1 167 ? -52.962 94.435 9.383 1.00 36.49 167 ASP B CA 1
ATOM 3111 C C . ASP B 1 167 ? -52.932 94.837 7.900 1.00 36.34 167 ASP B C 1
ATOM 3112 O O . ASP B 1 167 ? -53.572 94.199 7.069 1.00 34.97 167 ASP B O 1
ATOM 3117 N N . LYS B 1 168 ? -52.192 95.890 7.566 1.00 33.43 168 LYS B N 1
ATOM 3118 C CA . LYS B 1 168 ? -52.055 96.300 6.166 1.00 33.21 168 LYS B CA 1
ATOM 3119 C C . LYS B 1 168 ? -50.756 95.766 5.578 1.00 26.72 168 LYS B C 1
ATOM 3120 O O . LYS B 1 168 ? -49.672 96.269 5.907 1.00 24.19 168 LYS B O 1
ATOM 3126 N N . ALA B 1 169 ? -50.852 94.743 4.732 1.00 24.47 169 ALA B N 1
ATOM 3127 C CA . ALA B 1 169 ? -49.642 94.125 4.180 1.00 26.25 169 ALA B CA 1
ATOM 3128 C C . ALA B 1 169 ? -49.200 94.874 2.932 1.00 25.92 169 ALA B C 1
ATOM 3129 O O . ALA B 1 169 ? -49.279 94.349 1.818 1.00 21.20 169 ALA B O 1
ATOM 3131 N N . GLU B 1 170 ? -48.732 96.103 3.116 1.00 22.92 170 GLU B N 1
ATOM 3132 C CA . GLU B 1 170 ? -48.319 96.913 1.981 1.00 22.58 170 GLU B CA 1
ATOM 3133 C C . GLU B 1 170 ? -47.454 98.073 2.443 1.00 19.22 170 GLU B C 1
ATOM 3134 O O . GLU B 1 170 ? -47.441 98.430 3.627 1.00 20.31 170 GLU B O 1
ATOM 3140 N N . VAL B 1 171 ? -46.723 98.671 1.506 1.00 19.10 171 VAL B N 1
ATOM 3141 C CA . VAL B 1 171 ? -46.070 99.935 1.814 1.00 22.08 171 VAL B CA 1
ATOM 3142 C C . VAL B 1 171 ? -47.172 100.958 1.994 1.00 23.16 171 VAL B C 1
ATOM 3143 O O . VAL B 1 171 ? -48.051 101.082 1.135 1.00 25.48 171 VAL B O 1
ATOM 3147 N N . LEU B 1 172 ? -47.146 101.669 3.119 1.00 24.96 172 LEU B N 1
ATOM 3148 C CA . LEU B 1 172 ? -48.151 102.699 3.407 1.00 26.31 172 LEU B CA 1
ATOM 3149 C C . LEU B 1 172 ? -47.797 103.968 2.650 1.00 24.78 172 LEU B C 1
ATOM 3150 O O . LEU B 1 172 ? -46.629 104.329 2.535 1.00 24.81 172 LEU B O 1
ATOM 3155 N N . LEU B 1 173 ? -48.815 104.644 2.128 1.00 19.97 173 LEU B N 1
ATOM 3156 C CA . LEU B 1 173 ? -48.598 105.812 1.283 1.00 20.67 173 LEU B CA 1
ATOM 3157 C C . LEU B 1 173 ? -49.223 107.044 1.933 1.00 22.74 173 LEU B C 1
ATOM 3158 O O . LEU B 1 173 ? -49.452 108.054 1.271 1.00 25.89 173 LEU B O 1
ATOM 3163 N N . ASP B 1 174 ? -49.521 106.948 3.226 1.00 28.75 174 ASP B N 1
ATOM 3164 C CA . ASP B 1 174 ? -50.123 108.066 3.951 1.00 28.03 174 ASP B CA 1
ATOM 3165 C C . ASP B 1 174 ? -49.190 109.284 3.964 1.00 31.92 174 ASP B C 1
ATOM 3166 O O . ASP B 1 174 ? -49.649 110.417 4.059 1.00 33.21 174 ASP B O 1
ATOM 3171 N N . PHE B 1 175 ? -47.887 109.047 3.849 1.00 22.75 175 PHE B N 1
ATOM 3172 C CA . PHE B 1 175 ? -46.918 110.148 3.822 1.00 25.54 175 PHE B CA 1
ATOM 3173 C C . PHE B 1 175 ? -46.236 110.318 2.456 1.00 26.35 175 PHE B C 1
ATOM 3174 O O . PHE B 1 175 ? -45.236 111.022 2.345 1.00 25.58 175 PHE B O 1
ATOM 3182 N N . TYR B 1 176 ? -46.774 109.685 1.418 1.00 21.18 176 TYR B N 1
ATOM 3183 C CA . TYR B 1 176 ? -46.137 109.713 0.102 1.00 25.11 176 TYR B CA 1
ATOM 3184 C C . TYR B 1 176 ? -46.190 111.092 -0.553 1.00 28.49 176 TYR B C 1
ATOM 3185 O O . TYR B 1 176 ? -47.260 111.656 -0.762 1.00 28.38 176 TYR B O 1
ATOM 3194 N N . GLN B 1 177 ? -45.021 111.624 -0.896 1.00 22.31 177 GLN B N 1
ATOM 3195 C CA . GLN B 1 177 ? -44.937 112.977 -1.387 1.00 33.41 177 GLN B CA 1
ATOM 3196 C C . GLN B 1 177 ? -44.271 113.100 -2.758 1.00 34.10 177 GLN B C 1
ATOM 3197 O O . GLN B 1 177 ? -44.090 114.200 -3.271 1.00 42.52 177 GLN B O 1
ATOM 3203 N N . ASP B 1 178 ? -43.909 111.980 -3.356 1.00 27.73 178 ASP B N 1
ATOM 3204 C CA . ASP B 1 178 ? -43.120 112.013 -4.583 1.00 19.27 178 ASP B CA 1
ATOM 3205 C C . ASP B 1 178 ? -44.015 111.984 -5.805 1.00 24.54 178 ASP B C 1
ATOM 3206 O O . ASP B 1 178 ? -45.227 111.821 -5.693 1.00 27.57 178 ASP B O 1
ATOM 3211 N N . SER B 1 179 ? -43.420 112.122 -6.988 1.00 24.42 179 SER B N 1
ATOM 3212 C CA . SER B 1 179 ? -44.205 112.127 -8.214 1.00 27.75 179 SER B CA 1
ATOM 3213 C C . SER B 1 179 ? -44.146 110.800 -8.964 1.00 30.93 179 SER B C 1
ATOM 3214 O O . SER B 1 179 ? -44.721 110.681 -10.038 1.00 29.81 179 SER B O 1
ATOM 3217 N N . LEU B 1 180 ? -43.416 109.818 -8.434 1.00 27.41 180 LEU B N 1
ATOM 3218 C CA . LEU B 1 180 ? -43.296 108.527 -9.109 1.00 32.36 180 LEU B CA 1
ATOM 3219 C C . LEU B 1 180 ? -44.576 107.698 -9.053 1.00 29.05 180 LEU B C 1
ATOM 3220 O O . LEU B 1 180 ? -45.257 107.642 -8.033 1.00 26.32 180 LEU B O 1
ATOM 3225 N N . GLU B 1 181 ? -44.884 107.035 -10.157 1.00 29.51 181 GLU B N 1
ATOM 3226 C CA . GLU B 1 181 ? -46.025 106.143 -10.198 1.00 31.30 181 GLU B CA 1
ATOM 3227 C C . GLU B 1 181 ? -45.651 104.826 -9.537 1.00 31.18 181 GLU B C 1
ATOM 3228 O O . GLU B 1 181 ? -44.628 104.221 -9.870 1.00 27.95 181 GLU B O 1
ATOM 3234 N N . ILE B 1 182 ? -46.477 104.388 -8.604 1.00 27.91 182 ILE B N 1
ATOM 3235 C CA . ILE B 1 182 ? -46.253 103.106 -7.952 1.00 28.35 182 ILE B CA 1
ATOM 3236 C C . ILE B 1 182 ? -46.985 102.011 -8.717 1.00 27.78 182 ILE B C 1
ATOM 3237 O O . ILE B 1 182 ? -48.199 102.072 -8.875 1.00 31.04 182 ILE B O 1
ATOM 3242 N N . LEU B 1 183 ? -46.240 101.029 -9.210 1.00 27.42 183 LEU B N 1
ATOM 3243 C CA . LEU B 1 183 ? -46.817 99.998 -10.090 1.00 30.33 183 LEU B CA 1
ATOM 3244 C C . LEU B 1 183 ? -47.078 98.688 -9.365 1.00 29.30 183 LEU B C 1
ATOM 3245 O O . LEU B 1 183 ? -47.940 97.897 -9.756 1.00 35.41 183 LEU B O 1
ATOM 3250 N N . GLU B 1 184 ? -46.309 98.434 -8.319 1.00 26.53 184 GLU B N 1
ATOM 3251 C CA . GLU B 1 184 ? -46.542 97.245 -7.517 1.00 26.87 184 GLU B CA 1
ATOM 3252 C C . GLU B 1 184 ? -46.239 97.643 -6.093 1.00 22.16 184 GLU B C 1
ATOM 3253 O O . GLU B 1 184 ? -45.343 98.460 -5.842 1.00 23.19 184 GLU B O 1
ATOM 3259 N N . ASN B 1 185 ? -47.000 97.077 -5.176 1.00 21.63 185 ASN B N 1
ATOM 3260 C CA . ASN B 1 185 ? -46.894 97.379 -3.759 1.00 21.50 185 ASN B CA 1
ATOM 3261 C C . ASN B 1 185 ? -47.548 96.243 -2.968 1.00 22.97 185 ASN B C 1
ATOM 3262 O O . ASN B 1 185 ? -48.775 96.159 -2.881 1.00 25.87 185 ASN B O 1
ATOM 3267 N N . SER B 1 186 ? -46.731 95.350 -2.418 1.00 21.62 186 SER B N 1
ATOM 3268 C CA . SER B 1 186 ? -47.246 94.269 -1.592 1.00 23.43 186 SER B CA 1
ATOM 3269 C C . SER B 1 186 ? -46.214 93.920 -0.543 1.00 23.97 186 SER B C 1
ATOM 3270 O O . SER B 1 186 ? -45.045 94.299 -0.661 1.00 24.20 186 SER B O 1
ATOM 3273 N N . ALA B 1 187 ? -46.656 93.201 0.484 1.00 21.81 187 ALA B N 1
ATOM 3274 C CA . ALA B 1 187 ? -45.778 92.767 1.549 1.00 20.43 187 ALA B CA 1
ATOM 3275 C C . ALA B 1 187 ? -46.285 91.459 2.113 1.00 24.70 187 ALA B C 1
ATOM 3276 O O . ALA B 1 187 ? -47.484 91.167 2.069 1.00 23.52 187 ALA B O 1
ATOM 3278 N N . GLN B 1 188 ? -45.368 90.654 2.632 1.00 23.15 188 GLN B N 1
ATOM 3279 C CA . GLN B 1 188 ? -45.772 89.412 3.260 1.00 19.37 188 GLN B CA 1
ATOM 3280 C C . GLN B 1 188 ? -44.933 89.097 4.504 1.00 21.59 188 GLN B C 1
ATOM 3281 O O . GLN B 1 188 ? -43.732 89.378 4.543 1.00 21.86 188 GLN B O 1
ATOM 3287 N N . ARG B 1 189 ? -45.590 88.546 5.526 1.00 21.53 189 ARG B N 1
ATOM 3288 C CA . ARG B 1 189 ? -44.934 88.048 6.732 1.00 23.68 189 ARG B CA 1
ATOM 3289 C C . ARG B 1 189 ? -44.698 86.553 6.581 1.00 28.02 189 ARG B C 1
ATOM 3290 O O . ARG B 1 189 ? -45.623 85.825 6.219 1.00 27.97 189 ARG B O 1
ATOM 3298 N N . GLN B 1 190 ? -43.468 86.095 6.835 1.00 24.41 190 GLN B N 1
ATOM 3299 C CA . GLN B 1 190 ? -43.136 84.662 6.805 1.00 28.89 190 GLN B CA 1
ATOM 3300 C C . GLN B 1 190 ? -42.209 84.293 7.935 1.00 31.29 190 GLN B C 1
ATOM 3301 O O . GLN B 1 190 ? -41.377 85.091 8.341 1.00 27.33 190 GLN B O 1
ATOM 3307 N N . GLU B 1 191 ? -42.292 83.053 8.396 1.00 28.06 191 GLU B N 1
ATOM 3308 C CA . GLU B 1 191 ? -41.320 82.575 9.364 1.00 33.59 191 GLU B CA 1
ATOM 3309 C C . GLU B 1 191 ? -40.234 81.791 8.629 1.00 34.73 191 GLU B C 1
ATOM 3310 O O . GLU B 1 191 ? -40.516 80.784 7.989 1.00 37.44 191 GLU B O 1
ATOM 3316 N N . VAL B 1 192 ? -38.995 82.270 8.706 1.00 31.99 192 VAL B N 1
ATOM 3317 C CA . VAL B 1 192 ? -37.904 81.678 7.943 1.00 34.50 192 VAL B CA 1
ATOM 3318 C C . VAL B 1 192 ? -36.859 81.058 8.871 1.00 32.58 192 VAL B C 1
ATOM 3319 O O . VAL B 1 192 ? -36.458 81.657 9.872 1.00 25.34 192 VAL B O 1
ATOM 3323 N N . VAL B 1 193 ? -36.442 79.833 8.546 1.00 36.40 193 VAL B N 1
ATOM 3324 C CA . VAL B 1 193 ? -35.387 79.157 9.294 1.00 34.31 193 VAL B CA 1
ATOM 3325 C C . VAL B 1 193 ? -34.036 79.437 8.640 1.00 37.42 193 VAL B C 1
ATOM 3326 O O . VAL B 1 193 ? -33.895 79.335 7.422 1.00 37.40 193 VAL B O 1
ATOM 3330 N N . TYR B 1 194 ? -33.051 79.805 9.452 1.00 37.65 194 TYR B N 1
ATOM 3331 C CA . TYR B 1 194 ? -31.689 80.011 8.966 1.00 47.43 194 TYR B CA 1
ATOM 3332 C C . TYR B 1 194 ? -30.750 78.983 9.592 1.00 50.65 194 TYR B C 1
ATOM 3333 O O . TYR B 1 194 ? -31.028 78.488 10.680 1.00 52.73 194 TYR B O 1
ATOM 3342 N N . PRO B 1 195 ? -29.640 78.663 8.907 1.00 61.33 195 PRO B N 1
ATOM 3343 C CA . PRO B 1 195 ? -28.632 77.719 9.413 1.00 67.91 195 PRO B CA 1
ATOM 3344 C C . PRO B 1 195 ? -28.248 77.864 10.899 1.00 65.23 195 PRO B C 1
ATOM 3345 O O . PRO B 1 195 ? -28.069 76.842 11.562 1.00 67.57 195 PRO B O 1
ATOM 3349 N N . CYS B 1 196 ? -28.149 79.090 11.411 1.00 52.40 196 CYS B N 1
ATOM 3350 C CA . CYS B 1 196 ? -27.693 79.321 12.780 1.00 50.43 196 CYS B CA 1
ATOM 3351 C C . CYS B 1 196 ? -28.533 78.618 13.839 1.00 52.59 196 CYS B C 1
ATOM 3352 O O . CYS B 1 196 ? -28.014 78.174 14.869 1.00 52.32 196 CYS B O 1
ATOM 3355 N N . CYS B 1 197 ? -29.837 78.540 13.600 1.00 46.21 197 CYS B N 1
ATOM 3356 C CA . CYS B 1 197 ? -30.773 78.307 14.687 1.00 43.35 197 CYS B CA 1
ATOM 3357 C C . CYS B 1 197 ? -31.895 77.413 14.272 1.00 49.77 197 CYS B C 1
ATOM 3358 O O . CYS B 1 197 ? -32.246 77.346 13.091 1.00 52.09 197 CYS B O 1
ATOM 3361 N N . GLU B 1 198 ? -32.481 76.752 15.259 1.00 53.77 198 GLU B N 1
ATOM 3362 C CA . GLU B 1 198 ? -33.557 75.813 15.005 1.00 61.09 198 GLU B CA 1
ATOM 3363 C C . GLU B 1 198 ? -34.852 76.580 14.829 1.00 54.49 198 GLU B C 1
ATOM 3364 O O . GLU B 1 198 ? -35.657 76.277 13.946 1.00 50.97 198 GLU B O 1
ATOM 3370 N N . SER B 1 199 ? -35.040 77.587 15.672 1.00 51.80 199 SER B N 1
ATOM 3371 C CA . SER B 1 199 ? -36.261 78.374 15.653 1.00 47.48 199 SER B CA 1
ATOM 3372 C C . SER B 1 199 ? -36.264 79.351 14.485 1.00 41.39 199 SER B C 1
ATOM 3373 O O . SER B 1 199 ? -35.226 79.871 14.087 1.00 39.06 199 SER B O 1
ATOM 3376 N N . ALA B 1 200 ? -37.453 79.580 13.948 1.00 38.28 200 ALA B N 1
ATOM 3377 C CA . ALA B 1 200 ? -37.659 80.463 12.816 1.00 29.16 200 ALA B CA 1
ATOM 3378 C C . ALA B 1 200 ? -37.584 81.954 13.208 1.00 26.85 200 ALA B C 1
ATOM 3379 O O . ALA B 1 200 ? -37.802 82.310 14.361 1.00 25.83 200 ALA B O 1
ATOM 3381 N N . TYR B 1 201 ? -37.264 82.798 12.236 1.00 25.48 201 TYR B N 1
ATOM 3382 C CA . TYR B 1 201 ? -37.221 84.245 12.426 1.00 22.05 201 TYR B CA 1
ATOM 3383 C C . TYR B 1 201 ? -38.313 84.886 11.606 1.00 25.89 201 TYR B C 1
ATOM 3384 O O . TYR B 1 201 ? -38.569 84.450 10.489 1.00 28.38 201 TYR B O 1
ATOM 3393 N N . VAL B 1 202 ? -38.953 85.931 12.127 1.00 20.55 202 VAL B N 1
ATOM 3394 C CA . VAL B 1 202 ? -40.019 86.569 11.358 1.00 18.87 202 VAL B CA 1
ATOM 3395 C C . VAL B 1 202 ? -39.467 87.547 10.324 1.00 22.07 202 VAL B C 1
ATOM 3396 O O . VAL B 1 202 ? -38.723 88.463 10.664 1.00 22.25 202 VAL B O 1
ATOM 3400 N N . GLU B 1 203 ? -39.836 87.334 9.064 1.00 21.12 203 GLU B N 1
ATOM 3401 C CA . GLU B 1 203 ? -39.452 88.243 7.985 1.00 21.16 203 GLU B CA 1
ATOM 3402 C C . GLU B 1 203 ? -40.675 89.017 7.487 1.00 21.66 203 GLU B C 1
ATOM 3403 O O . GLU B 1 203 ? -41.688 88.420 7.106 1.00 23.24 203 GLU B O 1
ATOM 3409 N N . MET B 1 204 ? -40.586 90.345 7.488 1.00 19.74 204 MET B N 1
ATOM 3410 C CA . MET B 1 204 ? -41.559 91.161 6.782 1.00 17.97 204 MET B CA 1
ATOM 3411 C C . MET B 1 204 ? -40.937 91.552 5.447 1.00 21.80 204 MET B C 1
ATOM 3412 O O . MET B 1 204 ? -39.942 92.282 5.399 1.00 21.14 204 MET B O 1
ATOM 3417 N N . LYS B 1 205 ? -41.514 91.069 4.361 1.00 18.67 205 LYS B N 1
ATOM 3418 C CA . LYS B 1 205 ? -40.926 91.324 3.055 1.00 15.40 205 LYS B CA 1
ATOM 3419 C C . LYS B 1 205 ? -41.824 92.174 2.192 1.00 17.86 205 LYS B C 1
ATOM 3420 O O . LYS B 1 205 ? -42.916 91.748 1.808 1.00 19.22 205 LYS B O 1
ATOM 3426 N N . TYR B 1 206 ? -41.352 93.381 1.884 1.00 15.96 206 TYR B N 1
ATOM 3427 C CA . TYR B 1 206 ? -42.073 94.330 1.032 1.00 15.29 206 TYR B CA 1
ATOM 3428 C C . TYR B 1 206 ? -41.503 94.351 -0.372 1.00 15.65 206 TYR B C 1
ATOM 3429 O O . TYR B 1 206 ? -40.279 94.339 -0.559 1.00 18.54 206 TYR B O 1
ATOM 3438 N N . LEU B 1 207 ? -42.389 94.400 -1.360 1.00 17.55 207 LEU B N 1
ATOM 3439 C CA . LEU B 1 207 ? -41.989 94.516 -2.761 1.00 22.68 207 LEU B CA 1
ATOM 3440 C C . LEU B 1 207 ? -42.595 95.789 -3.301 1.00 25.50 207 LEU B C 1
ATOM 3441 O O . LEU B 1 207 ? -43.795 96.017 -3.171 1.00 25.93 207 LEU B O 1
ATOM 3446 N N . LEU B 1 208 ? -41.759 96.621 -3.901 1.00 21.61 208 LEU B N 1
ATOM 3447 C CA . LEU B 1 208 ? -42.204 97.902 -4.441 1.00 25.30 208 LEU B CA 1
ATOM 3448 C C . LEU B 1 208 ? -41.695 98.035 -5.869 1.00 23.10 208 LEU B C 1
ATOM 3449 O O . LEU B 1 208 ? -40.512 97.797 -6.129 1.00 27.44 208 LEU B O 1
ATOM 3454 N N . ALA B 1 209 ? -42.572 98.405 -6.791 1.00 25.01 209 ALA B N 1
ATOM 3455 C CA . ALA B 1 209 ? -42.114 98.742 -8.134 1.00 24.33 209 ALA B CA 1
ATOM 3456 C C . ALA B 1 209 ? -42.608 100.125 -8.525 1.00 29.10 209 ALA B C 1
ATOM 3457 O O . ALA B 1 209 ? -43.768 100.462 -8.311 1.00 23.71 209 ALA B O 1
ATOM 3459 N N . LEU B 1 210 ? -41.700 100.913 -9.094 1.00 26.50 210 LEU B N 1
ATOM 3460 C CA . LEU B 1 210 ? -41.972 102.284 -9.484 1.00 24.46 210 LEU B CA 1
ATOM 3461 C C . LEU B 1 210 ? -41.708 102.432 -10.972 1.00 28.48 210 LEU B C 1
ATOM 3462 O O . LEU B 1 210 ? -40.779 101.822 -11.516 1.00 28.50 210 LEU B O 1
ATOM 3467 N N . ARG B 1 211 ? -42.530 103.238 -11.629 1.00 35.99 211 ARG B N 1
ATOM 3468 C CA . ARG B 1 211 ? -42.252 103.643 -12.996 1.00 35.99 211 ARG B CA 1
ATOM 3469 C C . ARG B 1 211 ? -40.970 104.489 -13.003 1.00 33.14 211 ARG B C 1
ATOM 3470 O O . ARG B 1 211 ? -40.795 105.383 -12.176 1.00 33.24 211 ARG B O 1
ATOM 3478 N N . SER B 1 212 ? -40.059 104.153 -13.904 1.00 31.82 212 SER B N 1
ATOM 3479 C CA . SER B 1 212 ? -38.809 104.879 -14.070 1.00 35.53 212 SER B CA 1
ATOM 3480 C C . SER B 1 212 ? -39.062 106.254 -14.692 1.00 38.29 212 SER B C 1
ATOM 3481 O O . SER B 1 212 ? -39.998 106.423 -15.480 1.00 35.10 212 SER B O 1
ATOM 3484 N N . GLU B 1 213 ? -38.218 107.221 -14.341 1.00 40.37 213 GLU B N 1
ATOM 3485 C CA . GLU B 1 213 ? -38.311 108.580 -14.883 1.00 46.09 213 GLU B CA 1
ATOM 3486 C C . GLU B 1 213 ? -37.650 108.770 -16.252 1.00 47.68 213 GLU B C 1
ATOM 3487 O O . GLU B 1 213 ? -36.679 108.092 -16.595 1.00 48.62 213 GLU B O 1
ATOM 3493 N N . SER C 1 1 ? -35.714 82.752 36.566 1.00 57.96 1 SER C N 1
ATOM 3494 C CA . SER C 1 1 ? -36.469 82.278 35.413 1.00 66.21 1 SER C CA 1
ATOM 3495 C C . SER C 1 1 ? -37.203 83.440 34.757 1.00 69.12 1 SER C C 1
ATOM 3496 O O . SER C 1 1 ? -37.854 83.280 33.722 1.00 77.97 1 SER C O 1
ATOM 3499 N N . ASN C 1 2 ? -37.078 84.615 35.363 1.00 54.67 2 ASN C N 1
ATOM 3500 C CA . ASN C 1 2 ? -37.860 85.780 34.968 1.00 37.90 2 ASN C CA 1
ATOM 3501 C C . ASN C 1 2 ? -36.998 86.899 34.342 1.00 33.88 2 ASN C C 1
ATOM 3502 O O . ASN C 1 2 ? -35.770 86.852 34.414 1.00 33.06 2 ASN C O 1
ATOM 3507 N N . GLY C 1 3 ? -37.635 87.878 33.712 1.00 32.35 3 GLY C N 1
ATOM 3508 C CA . GLY C 1 3 ? -36.906 88.901 32.969 1.00 34.57 3 GLY C CA 1
ATOM 3509 C C . GLY C 1 3 ? -35.923 89.681 33.827 1.00 37.19 3 GLY C C 1
ATOM 3510 O O . GLY C 1 3 ? -34.831 90.047 33.378 1.00 34.59 3 GLY C O 1
ATOM 3511 N N . LEU C 1 4 ? -36.316 89.936 35.066 1.00 37.53 4 LEU C N 1
ATOM 3512 C CA . LEU C 1 4 ? -35.446 90.599 36.035 1.00 43.47 4 LEU C CA 1
ATOM 3513 C C . LEU C 1 4 ? -34.207 89.766 36.396 1.00 37.40 4 LEU C C 1
ATOM 3514 O O . LEU C 1 4 ? -33.097 90.296 36.464 1.00 33.42 4 LEU C O 1
ATOM 3519 N N . MET C 1 5 ? -34.397 88.470 36.622 1.00 30.63 5 MET C N 1
ATOM 3520 C CA . MET C 1 5 ? -33.273 87.578 36.898 1.00 28.12 5 MET C CA 1
ATOM 3521 C C . MET C 1 5 ? -32.331 87.471 35.700 1.00 27.62 5 MET C C 1
ATOM 3522 O O . MET C 1 5 ? -31.129 87.317 35.876 1.00 28.47 5 MET C O 1
ATOM 3527 N N . ALA C 1 6 ? -32.868 87.554 34.486 1.00 27.53 6 ALA C N 1
ATOM 3528 C CA . ALA C 1 6 ? -32.000 87.504 33.314 1.00 27.65 6 ALA C CA 1
ATOM 3529 C C . ALA C 1 6 ? -31.086 88.726 33.271 1.00 29.62 6 ALA C C 1
ATOM 3530 O O . ALA C 1 6 ? -29.894 88.597 33.003 1.00 23.65 6 ALA C O 1
ATOM 3532 N N . LYS C 1 7 ? -31.643 89.910 33.545 1.00 32.60 7 LYS C N 1
ATOM 3533 C CA . LYS C 1 7 ? -30.833 91.132 33.605 1.00 29.22 7 LYS C CA 1
ATOM 3534 C C . LYS C 1 7 ? -29.814 91.100 34.755 1.00 22.02 7 LYS C C 1
ATOM 3535 O O . LYS C 1 7 ? -28.678 91.525 34.568 1.00 28.71 7 LYS C O 1
ATOM 3541 N N . ARG C 1 8 ? -30.215 90.623 35.938 1.00 23.58 8 ARG C N 1
ATOM 3542 C CA . ARG C 1 8 ? -29.253 90.440 37.038 1.00 29.30 8 ARG C CA 1
ATOM 3543 C C . ARG C 1 8 ? -28.117 89.477 36.672 1.00 29.37 8 ARG C C 1
ATOM 3544 O O . ARG C 1 8 ? -26.965 89.695 37.063 1.00 26.82 8 ARG C O 1
ATOM 3552 N N . LEU C 1 9 ? -28.437 88.425 35.925 1.00 31.39 9 LEU C N 1
ATOM 3553 C CA . LEU C 1 9 ? -27.401 87.502 35.445 1.00 32.28 9 LEU C CA 1
ATOM 3554 C C . LEU C 1 9 ? -26.417 88.255 34.573 1.00 26.47 9 LEU C C 1
ATOM 3555 O O . LEU C 1 9 ? -25.194 88.140 34.735 1.00 25.69 9 LEU C O 1
ATOM 3560 N N . ARG C 1 10 ? -26.961 89.007 33.623 1.00 25.86 10 ARG C N 1
ATOM 3561 C CA . ARG C 1 10 ? -26.122 89.773 32.719 1.00 28.94 10 ARG C CA 1
ATOM 3562 C C . ARG C 1 10 ? -25.220 90.722 33.511 1.00 28.02 10 ARG C C 1
ATOM 3563 O O . ARG C 1 10 ? -24.024 90.801 33.242 1.00 24.81 10 ARG C O 1
ATOM 3571 N N . ARG C 1 11 ? -25.799 91.411 34.495 1.00 24.00 11 ARG C N 1
ATOM 3572 C CA . ARG C 1 11 ? -25.044 92.354 35.339 1.00 26.69 11 ARG C CA 1
ATOM 3573 C C . ARG C 1 11 ? -23.908 91.668 36.109 1.00 29.40 11 ARG C C 1
ATOM 3574 O O . ARG C 1 11 ? -22.799 92.195 36.188 1.00 29.02 11 ARG C O 1
ATOM 3582 N N . GLU C 1 12 ? -24.187 90.502 36.668 1.00 26.97 12 GLU C N 1
ATOM 3583 C CA . GLU C 1 12 ? -23.148 89.731 37.360 1.00 33.51 12 GLU C CA 1
ATOM 3584 C C . GLU C 1 12 ? -22.011 89.269 36.422 1.00 30.76 12 GLU C C 1
ATOM 3585 O O . GLU C 1 12 ? -20.831 89.450 36.730 1.00 32.31 12 GLU C O 1
ATOM 3591 N N . LEU C 1 13 ? -22.358 88.698 35.274 1.00 30.16 13 LEU C N 1
ATOM 3592 C CA . LEU C 1 13 ? -21.338 88.275 34.318 1.00 26.90 13 LEU C CA 1
ATOM 3593 C C . LEU C 1 13 ? -20.480 89.457 33.868 1.00 31.48 13 LEU C C 1
ATOM 3594 O O . LEU C 1 13 ? -19.261 89.345 33.738 1.00 33.18 13 LEU C O 1
ATOM 3599 N N . LEU C 1 14 ? -21.125 90.587 33.612 1.00 26.47 14 LEU C N 1
ATOM 3600 C CA . LEU C 1 14 ? -20.433 91.745 33.043 1.00 29.42 14 LEU C CA 1
ATOM 3601 C C . LEU C 1 14 ? -19.647 92.542 34.075 1.00 33.27 14 LEU C C 1
ATOM 3602 O O . LEU C 1 14 ? -18.818 93.374 33.716 1.00 29.13 14 LEU C O 1
ATOM 3607 N N . ASN C 1 15 ? -19.919 92.290 35.352 1.00 33.59 15 ASN C N 1
ATOM 3608 C CA . ASN C 1 15 ? -19.245 92.999 36.428 1.00 30.01 15 ASN C CA 1
ATOM 3609 C C . ASN C 1 15 ? -17.726 92.913 36.288 1.00 30.77 15 ASN C C 1
ATOM 3610 O O . ASN C 1 15 ? -17.014 93.909 36.434 1.00 30.58 15 ASN C O 1
ATOM 3615 N N . THR C 1 16 ? -17.239 91.721 35.979 1.00 32.09 16 THR C N 1
ATOM 3616 C CA . THR C 1 16 ? -15.810 91.498 35.767 1.00 28.67 16 THR C CA 1
ATOM 3617 C C . THR C 1 16 ? -15.235 92.378 34.662 1.00 28.50 16 THR C C 1
ATOM 3618 O O . THR C 1 16 ? -14.152 92.949 34.811 1.00 32.60 16 THR C O 1
ATOM 3622 N N . TYR C 1 17 ? -15.963 92.476 33.547 1.00 23.33 17 TYR C N 1
ATOM 3623 C CA . TYR C 1 17 ? -15.575 93.346 32.440 1.00 22.28 17 TYR C CA 1
ATOM 3624 C C . TYR C 1 17 ? -15.695 94.826 32.778 1.00 26.88 17 TYR C C 1
ATOM 3625 O O . TYR C 1 17 ? -14.883 95.638 32.334 1.00 25.97 17 TYR C O 1
ATOM 3634 N N . GLU C 1 18 ? -16.718 95.179 33.539 1.00 28.14 18 GLU C N 1
ATOM 3635 C CA . GLU C 1 18 ? -16.877 96.573 33.950 1.00 33.79 18 GLU C CA 1
ATOM 3636 C C . GLU C 1 18 ? -15.782 97.009 34.926 1.00 33.12 18 GLU C C 1
ATOM 3637 O O . GLU C 1 18 ? -15.222 98.093 34.786 1.00 31.68 18 GLU C O 1
ATOM 3643 N N . GLN C 1 19 ? -15.463 96.150 35.889 1.00 29.39 19 GLN C N 1
ATOM 3644 C CA . GLN C 1 19 ? -14.460 96.473 36.898 1.00 36.15 19 GLN C CA 1
ATOM 3645 C C . GLN C 1 19 ? -13.016 96.365 36.401 1.00 39.72 19 GLN C C 1
ATOM 3646 O O . GLN C 1 19 ? -12.162 97.157 36.796 1.00 40.69 19 GLN C O 1
ATOM 3652 N N . LEU C 1 20 ? -12.741 95.392 35.539 1.00 34.17 20 LEU C N 1
ATOM 3653 C CA . LEU C 1 20 ? -11.365 95.150 35.096 1.00 35.44 20 LEU C CA 1
ATOM 3654 C C . LEU C 1 20 ? -11.100 95.517 33.633 1.00 33.34 20 LEU C C 1
ATOM 3655 O O . LEU C 1 20 ? -9.950 95.540 33.199 1.00 38.90 20 LEU C O 1
ATOM 3660 N N . GLY C 1 21 ? -12.155 95.802 32.870 1.00 30.21 21 GLY C N 1
ATOM 3661 C CA . GLY C 1 21 ? -11.986 96.201 31.478 1.00 27.76 21 GLY C CA 1
ATOM 3662 C C . GLY C 1 21 ? -12.084 95.024 30.513 1.00 26.99 21 GLY C C 1
ATOM 3663 O O . GLY C 1 21 ? -11.921 93.871 30.929 1.00 27.97 21 GLY C O 1
ATOM 3664 N N . LYS C 1 22 ? -12.330 95.337 29.239 1.00 25.91 22 LYS C N 1
ATOM 3665 C CA . LYS C 1 22 ? -12.562 94.355 28.169 1.00 32.76 22 LYS C CA 1
ATOM 3666 C C . LYS C 1 22 ? -11.286 93.886 27.482 1.00 32.30 22 LYS C C 1
ATOM 3667 O O . LYS C 1 22 ? -11.291 92.872 26.794 1.00 34.84 22 LYS C O 1
ATOM 3673 N N . SER C 1 23 ? -10.207 94.645 27.635 1.00 24.73 23 SER C N 1
ATOM 3674 C CA . SER C 1 23 ? -8.913 94.256 27.090 1.00 29.03 23 SER C CA 1
ATOM 3675 C C . SER C 1 23 ? -8.420 92.945 27.716 1.00 28.64 23 SER C C 1
ATOM 3676 O O . SER C 1 23 ? -8.618 92.694 28.914 1.00 27.20 23 SER C O 1
ATOM 3679 N N . GLY C 1 24 ? -7.763 92.131 26.909 1.00 28.30 24 GLY C N 1
ATOM 3680 C CA . GLY C 1 24 ? -7.124 90.933 27.428 1.00 33.08 24 GLY C CA 1
ATOM 3681 C C . GLY C 1 24 ? -7.916 89.736 26.966 1.00 32.09 24 GLY C C 1
ATOM 3682 O O . GLY C 1 24 ? -9.128 89.821 26.787 1.00 26.60 24 GLY C O 1
ATOM 3683 N N . LEU C 1 25 ? -7.229 88.629 26.750 1.00 24.23 25 LEU C N 1
ATOM 3684 C CA . LEU C 1 25 ? -7.877 87.423 26.296 1.00 18.86 25 LEU C CA 1
ATOM 3685 C C . LEU C 1 25 ? -8.921 86.946 27.314 1.00 21.32 25 LEU C C 1
ATOM 3686 O O . LEU C 1 25 ? -8.761 87.135 28.518 1.00 24.20 25 LEU C O 1
ATOM 3691 N N . PRO C 1 26 ? -10.011 86.358 26.821 1.00 23.56 26 PRO C N 1
ATOM 3692 C CA . PRO C 1 26 ? -11.175 86.093 27.667 1.00 22.38 26 PRO C CA 1
ATOM 3693 C C . PRO C 1 26 ? -11.038 84.815 28.507 1.00 28.12 26 PRO C C 1
ATOM 3694 O O . PRO C 1 26 ? -11.711 83.815 28.244 1.00 27.88 26 PRO C O 1
ATOM 3698 N N . PHE C 1 27 ? -10.178 84.857 29.517 1.00 28.07 27 PHE C N 1
ATOM 3699 C CA . PHE C 1 27 ? -10.005 83.725 30.416 1.00 27.49 27 PHE C CA 1
ATOM 3700 C C . PHE C 1 27 ? -10.143 84.145 31.858 1.00 32.87 27 PHE C C 1
ATOM 3701 O O . PHE C 1 27 ? -9.499 85.094 32.296 1.00 32.33 27 PHE C O 1
ATOM 3709 N N . LEU C 1 28 ? -11.001 83.437 32.584 1.00 35.42 28 LEU C N 1
ATOM 3710 C CA . LEU C 1 28 ? -11.193 83.675 34.007 1.00 41.97 28 LEU C CA 1
ATOM 3711 C C . LEU C 1 28 ? -9.956 83.183 34.752 1.00 43.78 28 LEU C C 1
ATOM 3712 O O . LEU C 1 28 ? -9.382 83.882 35.589 1.00 45.54 28 LEU C O 1
ATOM 3717 N N . ASP C 1 29 ? -9.531 81.976 34.418 1.00 34.84 29 ASP C N 1
ATOM 3718 C CA . ASP C 1 29 ? -8.377 81.373 35.072 1.00 38.71 29 ASP C CA 1
ATOM 3719 C C . ASP C 1 29 ? -7.184 81.402 34.117 1.00 31.58 29 ASP C C 1
ATOM 3720 O O . ASP C 1 29 ? -6.946 82.414 33.482 1.00 31.03 29 ASP C O 1
ATOM 3725 N N . ASP C 1 30 ? -6.447 80.300 34.000 1.00 27.06 30 ASP C N 1
ATOM 3726 C CA . ASP C 1 30 ? -5.267 80.277 33.137 1.00 29.98 30 ASP C CA 1
ATOM 3727 C C . ASP C 1 30 ? -5.560 80.761 31.710 1.00 35.55 30 ASP C C 1
ATOM 3728 O O . ASP C 1 30 ? -6.575 80.402 31.096 1.00 28.67 30 ASP C O 1
ATOM 3733 N N . ILE C 1 31 ? -4.682 81.626 31.209 1.00 36.33 31 ILE C N 1
ATOM 3734 C CA . ILE C 1 31 ? -4.831 82.154 29.862 1.00 36.57 31 ILE C CA 1
ATOM 3735 C C . ILE C 1 31 ? -4.449 81.077 28.842 1.00 34.20 31 ILE C C 1
ATOM 3736 O O . ILE C 1 31 ? -3.284 80.705 28.733 1.00 30.35 31 ILE C O 1
ATOM 3741 N N . GLY C 1 32 ? -5.441 80.568 28.115 1.00 35.66 32 GLY C N 1
ATOM 3742 C CA . GLY C 1 32 ? -5.214 79.540 27.107 1.00 26.55 32 GLY C CA 1
ATOM 3743 C C . GLY C 1 32 ? -5.186 80.125 25.704 1.00 30.48 32 GLY C C 1
ATOM 3744 O O . GLY C 1 32 ? -4.698 81.230 25.483 1.00 30.00 32 GLY C O 1
ATOM 3745 N N . LYS C 1 33 ? -5.718 79.392 24.736 1.00 21.55 33 LYS C N 1
ATOM 3746 C CA . LYS C 1 33 ? -5.706 79.867 23.364 1.00 22.83 33 LYS C CA 1
ATOM 3747 C C . LYS C 1 33 ? -7.155 80.035 22.957 1.00 24.56 33 LYS C C 1
ATOM 3748 O O . LYS C 1 33 ? -7.961 79.135 23.172 1.00 30.17 33 LYS C O 1
ATOM 3754 N N . VAL C 1 34 ? -7.521 81.185 22.403 1.00 19.96 34 VAL C N 1
ATOM 3755 C CA . VAL C 1 34 ? -8.886 81.336 21.931 1.00 19.56 34 VAL C CA 1
ATOM 3756 C C . VAL C 1 34 ? -8.988 80.655 20.558 1.00 25.76 34 VAL C C 1
ATOM 3757 O O . VAL C 1 34 ? -8.082 80.796 19.739 1.00 27.25 34 VAL C O 1
ATOM 3761 N N . ASP C 1 35 ? -10.050 79.905 20.300 1.00 23.30 35 ASP C N 1
ATOM 3762 C CA . ASP C 1 35 ? -10.217 79.331 18.956 1.00 25.39 35 ASP C CA 1
ATOM 3763 C C . ASP C 1 35 ? -11.452 79.902 18.311 1.00 22.99 35 ASP C C 1
ATOM 3764 O O . ASP C 1 35 ? -12.583 79.542 18.644 1.00 26.10 35 ASP C O 1
ATOM 3769 N N . VAL C 1 36 ? -11.227 80.824 17.398 1.00 20.34 36 VAL C N 1
ATOM 3770 C CA . VAL C 1 36 ? -12.332 81.514 16.786 1.00 16.73 36 VAL C CA 1
ATOM 3771 C C . VAL C 1 36 ? -12.789 80.704 15.586 1.00 22.02 36 VAL C C 1
ATOM 3772 O O . VAL C 1 36 ? -11.965 80.228 14.805 1.00 23.32 36 VAL C O 1
ATOM 3776 N N . LYS C 1 37 ? -14.098 80.510 15.470 1.00 18.25 37 LYS C N 1
ATOM 3777 C CA . LYS C 1 37 ? -14.667 79.894 14.286 1.00 17.86 37 LYS C CA 1
ATOM 3778 C C . LYS C 1 37 ? -15.158 81.068 13.454 1.00 19.98 37 LYS C C 1
ATOM 3779 O O . LYS C 1 37 ? -15.769 81.988 13.989 1.00 20.13 37 LYS C O 1
ATOM 3785 N N . PHE C 1 38 ? -14.838 81.067 12.161 1.00 20.35 38 PHE C N 1
ATOM 3786 C CA . PHE C 1 38 ? -15.080 82.240 11.319 1.00 18.36 38 PHE C CA 1
ATOM 3787 C C . PHE C 1 38 ? -15.830 81.834 10.055 1.00 18.53 38 PHE C C 1
ATOM 3788 O O . PHE C 1 38 ? -15.467 80.855 9.416 1.00 19.47 38 PHE C O 1
ATOM 3796 N N . GLY C 1 39 ? -16.860 82.583 9.700 1.00 17.53 39 GLY C N 1
ATOM 3797 C CA . GLY C 1 39 ? -17.604 82.335 8.472 1.00 18.58 39 GLY C CA 1
ATOM 3798 C C . GLY C 1 39 ? -17.875 83.653 7.765 1.00 22.90 39 GLY C C 1
ATOM 3799 O O . GLY C 1 39 ? -18.127 84.675 8.410 1.00 19.01 39 GLY C O 1
ATOM 3800 N N . LEU C 1 40 ? -17.798 83.648 6.437 1.00 20.01 40 LEU C N 1
ATOM 3801 C CA . LEU C 1 40 ? -18.090 84.850 5.667 1.00 21.49 40 LEU C CA 1
ATOM 3802 C C . LEU C 1 40 ? -19.180 84.530 4.659 1.00 20.02 40 LEU C C 1
ATOM 3803 O O . LEU C 1 40 ? -19.007 83.646 3.806 1.00 20.96 40 LEU C O 1
ATOM 3808 N N A SER C 1 41 ? -20.312 85.225 4.786 0.67 21.00 41 SER C N 1
ATOM 3809 N N B SER C 1 41 ? -20.277 85.275 4.737 0.33 20.61 41 SER C N 1
ATOM 3810 C CA A SER C 1 41 ? -21.459 85.036 3.898 0.67 19.80 41 SER C CA 1
ATOM 3811 C CA B SER C 1 41 ? -21.448 85.026 3.908 0.33 19.84 41 SER C CA 1
ATOM 3812 C C A SER C 1 41 ? -21.682 86.262 3.016 0.67 19.27 41 SER C C 1
ATOM 3813 C C B SER C 1 41 ? -21.753 86.232 3.011 0.33 19.45 41 SER C C 1
ATOM 3814 O O A SER C 1 41 ? -22.059 87.334 3.501 0.67 19.52 41 SER C O 1
ATOM 3815 O O B SER C 1 41 ? -22.234 87.266 3.483 0.33 18.89 41 SER C O 1
ATOM 3820 N N . LEU C 1 42 ? -21.473 86.097 1.715 1.00 18.46 42 LEU C N 1
ATOM 3821 C CA . LEU C 1 42 ? -21.689 87.192 0.766 1.00 21.50 42 LEU C CA 1
ATOM 3822 C C . LEU C 1 42 ? -23.171 87.429 0.502 1.00 20.24 42 LEU C C 1
ATOM 3823 O O . LEU C 1 42 ? -23.894 86.515 0.092 1.00 20.55 42 LEU C O 1
ATOM 3828 N N . GLN C 1 43 ? -23.635 88.659 0.716 1.00 13.12 43 GLN C N 1
ATOM 3829 C CA . GLN C 1 43 ? -25.017 88.970 0.365 1.00 17.80 43 GLN C CA 1
ATOM 3830 C C . GLN C 1 43 ? -25.138 89.553 -1.022 1.00 20.56 43 GLN C C 1
ATOM 3831 O O . GLN C 1 43 ? -25.907 89.053 -1.835 1.00 20.64 43 GLN C O 1
ATOM 3837 N N . LEU C 1 44 ? -24.385 90.627 -1.276 1.00 17.59 44 LEU C N 1
ATOM 3838 C CA . LEU C 1 44 ? -24.420 91.301 -2.557 1.00 18.69 44 LEU C CA 1
ATOM 3839 C C . LEU C 1 44 ? -23.196 92.191 -2.787 1.00 18.70 44 LEU C C 1
ATOM 3840 O O . LEU C 1 44 ? -22.448 92.500 -1.863 1.00 19.86 44 LEU C O 1
ATOM 3845 N N . LEU C 1 45 ? -23.025 92.615 -4.031 1.00 15.39 45 LEU C N 1
ATOM 3846 C CA . LEU C 1 45 ? -22.044 93.622 -4.406 1.00 17.10 45 LEU C CA 1
ATOM 3847 C C . LEU C 1 45 ? -22.731 95.001 -4.428 1.00 20.20 45 LEU C C 1
ATOM 3848 O O . LEU C 1 45 ? -23.716 95.201 -5.143 1.00 19.83 45 LEU C O 1
ATOM 3853 N N . LYS C 1 46 ? -22.225 95.945 -3.650 1.00 17.16 46 LYS C N 1
ATOM 3854 C CA . LYS C 1 46 ? -22.727 97.317 -3.741 1.00 18.63 46 LYS C CA 1
ATOM 3855 C C . LYS C 1 46 ? -22.179 97.979 -5.001 1.00 24.15 46 LYS C C 1
ATOM 3856 O O . LYS C 1 46 ? -22.926 98.544 -5.804 1.00 24.86 46 LYS C O 1
ATOM 3862 N N . SER C 1 47 ? -20.867 97.884 -5.195 1.00 22.44 47 SER C N 1
ATOM 3863 C CA . SER C 1 47 ? -20.259 98.490 -6.365 1.00 24.15 47 SER C CA 1
ATOM 3864 C C . SER C 1 47 ? -18.891 97.926 -6.698 1.00 20.95 47 SER C C 1
ATOM 3865 O O . SER C 1 47 ? -18.188 97.395 -5.846 1.00 22.30 47 SER C O 1
ATOM 3868 N N A ILE C 1 48 ? -18.512 98.063 -7.962 0.70 22.50 48 ILE C N 1
ATOM 3869 N N B ILE C 1 48 ? -18.558 97.983 -7.980 0.30 23.02 48 ILE C N 1
ATOM 3870 C CA A ILE C 1 48 ? -17.156 97.777 -8.385 0.70 24.03 48 ILE C CA 1
ATOM 3871 C CA B ILE C 1 48 ? -17.194 97.797 -8.434 0.30 24.64 48 ILE C CA 1
ATOM 3872 C C A ILE C 1 48 ? -16.761 98.865 -9.384 0.70 27.83 48 ILE C C 1
ATOM 3873 C C B ILE C 1 48 ? -16.895 99.022 -9.281 0.30 27.18 48 ILE C C 1
ATOM 3874 O O A ILE C 1 48 ? -17.355 98.986 -10.463 0.70 29.01 48 ILE C O 1
ATOM 3875 O O B ILE C 1 48 ? -17.677 99.399 -10.154 0.30 28.37 48 ILE C O 1
ATOM 3884 N N . GLU C 1 49 ? -15.790 99.685 -8.986 1.00 22.93 49 GLU C N 1
ATOM 3885 C CA . GLU C 1 49 ? -15.451 100.904 -9.706 1.00 28.31 49 GLU C CA 1
ATOM 3886 C C . GLU C 1 49 ? -14.004 100.823 -10.127 1.00 30.40 49 GLU C C 1
ATOM 3887 O O . GLU C 1 49 ? -13.109 100.644 -9.296 1.00 22.47 49 GLU C O 1
ATOM 3893 N N . GLN C 1 50 ? -13.786 100.924 -11.430 1.00 28.18 50 GLN C N 1
ATOM 3894 C CA . GLN C 1 50 ? -12.461 100.896 -11.994 1.00 30.65 50 GLN C CA 1
ATOM 3895 C C . GLN C 1 50 ? -11.621 101.982 -11.349 1.00 29.12 50 GLN C C 1
ATOM 3896 O O . GLN C 1 50 ? -12.091 103.107 -11.162 1.00 28.01 50 GLN C O 1
ATOM 3902 N N . ARG C 1 51 ? -10.384 101.639 -11.008 1.00 30.05 51 ARG C N 1
ATOM 3903 C CA . ARG C 1 51 ? -9.418 102.640 -10.569 1.00 31.13 51 ARG C CA 1
ATOM 3904 C C . ARG C 1 51 ? -8.636 103.175 -11.763 1.00 34.22 51 ARG C C 1
ATOM 3905 O O . ARG C 1 51 ? -7.901 102.442 -12.428 1.00 29.17 51 ARG C O 1
ATOM 3913 N N . GLY C 1 52 ? -8.813 104.467 -12.030 1.00 40.72 52 GLY C N 1
ATOM 3914 C CA . GLY C 1 52 ? -8.203 105.105 -13.178 1.00 41.77 52 GLY C CA 1
ATOM 3915 C C . GLY C 1 52 ? -8.590 104.397 -14.459 1.00 39.78 52 GLY C C 1
ATOM 3916 O O . GLY C 1 52 ? -9.763 104.105 -14.699 1.00 35.35 52 GLY C O 1
ATOM 3917 N N . MET C 1 53 ? -7.587 104.099 -15.271 1.00 40.17 53 MET C N 1
ATOM 3918 C CA . MET C 1 53 ? -7.803 103.407 -16.524 1.00 44.56 53 MET C CA 1
ATOM 3919 C C . MET C 1 53 ? -6.999 102.113 -16.564 1.00 44.29 53 MET C C 1
ATOM 3920 O O . MET C 1 53 ? -6.589 101.653 -17.622 1.00 48.26 53 MET C O 1
ATOM 3925 N N . GLY C 1 54 ? -6.792 101.515 -15.395 1.00 36.43 54 GLY C N 1
ATOM 3926 C CA . GLY C 1 54 ? -6.008 100.305 -15.312 1.00 31.35 54 GLY C CA 1
ATOM 3927 C C . GLY C 1 54 ? -6.873 99.073 -15.169 1.00 32.55 54 GLY C C 1
ATOM 3928 O O . GLY C 1 54 ? -8.082 99.114 -15.398 1.00 34.30 54 GLY C O 1
ATOM 3929 N N . PHE C 1 55 ? -6.257 97.966 -14.781 1.00 31.78 55 PHE C N 1
ATOM 3930 C CA . PHE C 1 55 ? -6.991 96.715 -14.671 1.00 35.94 55 PHE C CA 1
ATOM 3931 C C . PHE C 1 55 ? -7.543 96.488 -13.268 1.00 35.22 55 PHE C C 1
ATOM 3932 O O . PHE C 1 55 ? -8.223 95.495 -13.035 1.00 33.45 55 PHE C O 1
ATOM 3940 N N . ASN C 1 56 ? -7.271 97.409 -12.339 1.00 31.39 56 ASN C N 1
ATOM 3941 C CA . ASN C 1 56 ? -7.781 97.263 -10.974 1.00 28.81 56 ASN C CA 1
ATOM 3942 C C . ASN C 1 56 ? -9.081 98.043 -10.704 1.00 25.21 56 ASN C C 1
ATOM 3943 O O . ASN C 1 56 ? -9.463 98.935 -11.464 1.00 25.03 56 ASN C O 1
ATOM 3948 N N . SER C 1 57 ? -9.760 97.685 -9.626 1.00 24.69 57 SER C N 1
ATOM 3949 C CA . SER C 1 57 ? -11.032 98.299 -9.283 1.00 24.31 57 SER C CA 1
ATOM 3950 C C . SER C 1 57 ? -11.261 98.193 -7.782 1.00 24.03 57 SER C C 1
ATOM 3951 O O . SER C 1 57 ? -10.715 97.311 -7.124 1.00 24.44 57 SER C O 1
ATOM 3954 N N . ILE C 1 58 ? -12.061 99.105 -7.241 1.00 22.87 58 ILE C N 1
ATOM 3955 C CA . ILE C 1 58 ? -12.476 99.012 -5.863 1.00 21.65 58 ILE C CA 1
ATOM 3956 C C . ILE C 1 58 ? -13.811 98.250 -5.789 1.00 18.07 58 ILE C C 1
ATOM 3957 O O . ILE C 1 58 ? -14.811 98.650 -6.394 1.00 21.07 58 ILE C O 1
ATOM 3962 N N . GLY C 1 59 ? -13.805 97.118 -5.102 1.00 16.18 59 GLY C N 1
ATOM 3963 C CA . GLY C 1 59 ? -15.017 96.336 -4.969 1.00 20.66 59 GLY C CA 1
ATOM 3964 C C . GLY C 1 59 ? -15.565 96.569 -3.579 1.00 19.07 59 GLY C C 1
ATOM 3965 O O . GLY C 1 59 ? -14.837 96.416 -2.606 1.00 20.98 59 GLY C O 1
ATOM 3966 N N . THR C 1 60 ? -16.830 96.949 -3.486 1.00 18.15 60 THR C N 1
ATOM 3967 C CA . THR C 1 60 ? -17.487 97.180 -2.189 1.00 17.66 60 THR C CA 1
ATOM 3968 C C . THR C 1 60 ? -18.604 96.156 -2.017 1.00 21.18 60 THR C C 1
ATOM 3969 O O . THR C 1 60 ? -19.545 96.120 -2.823 1.00 18.14 60 THR C O 1
ATOM 3973 N N . PHE C 1 61 ? -18.498 95.331 -0.964 1.00 17.64 61 PHE C N 1
ATOM 3974 C CA . PHE C 1 61 ? -19.392 94.188 -0.751 1.00 17.17 61 PHE C CA 1
ATOM 3975 C C . PHE C 1 61 ? -20.226 94.304 0.529 1.00 21.61 61 PHE C C 1
ATOM 3976 O O . PHE C 1 61 ? -19.802 94.909 1.515 1.00 20.00 61 PHE C O 1
ATOM 3984 N N . LYS C 1 62 ? -21.430 93.748 0.499 1.00 15.54 62 LYS C N 1
ATOM 3985 C CA . LYS C 1 62 ? -22.238 93.622 1.712 1.00 14.01 62 LYS C CA 1
ATOM 3986 C C . LYS C 1 62 ? -22.186 92.150 2.049 1.00 16.74 62 LYS C C 1
ATOM 3987 O O . LYS C 1 62 ? -22.454 91.307 1.184 1.00 12.80 62 LYS C O 1
ATOM 3993 N N . ALA C 1 63 ? -21.802 91.849 3.287 1.00 12.06 63 ALA C N 1
ATOM 3994 C CA . ALA C 1 63 ? -21.695 90.481 3.739 1.00 16.33 63 ALA C CA 1
ATOM 3995 C C . ALA C 1 63 ? -22.212 90.356 5.163 1.00 17.91 63 ALA C C 1
ATOM 3996 O O . ALA C 1 63 ? -22.523 91.348 5.831 1.00 16.13 63 ALA C O 1
ATOM 3998 N N . ILE C 1 64 ? -22.309 89.115 5.623 1.00 18.54 64 ILE C N 1
ATOM 3999 C CA . ILE C 1 64 ? -22.582 88.864 7.021 1.00 22.67 64 ILE C CA 1
ATOM 4000 C C . ILE C 1 64 ? -21.403 88.046 7.559 1.00 22.50 64 ILE C C 1
ATOM 4001 O O . ILE C 1 64 ? -21.018 87.041 6.964 1.00 17.74 64 ILE C O 1
ATOM 4006 N N . VAL C 1 65 ? -20.794 88.491 8.652 1.00 18.70 65 VAL C N 1
ATOM 4007 C CA . VAL C 1 65 ? -19.637 87.773 9.189 1.00 16.22 65 VAL C CA 1
ATOM 4008 C C . VAL C 1 65 ? -20.104 86.957 10.382 1.00 19.88 65 VAL C C 1
ATOM 4009 O O . VAL C 1 65 ? -20.869 87.463 11.198 1.00 19.20 65 VAL C O 1
ATOM 4013 N N . LYS C 1 66 ? -19.680 85.690 10.481 1.00 19.17 66 LYS C N 1
ATOM 4014 C CA . LYS C 1 66 ? -20.070 84.864 11.621 1.00 20.13 66 LYS C CA 1
ATOM 4015 C C . LYS C 1 66 ? -18.855 84.550 12.478 1.00 19.71 66 LYS C C 1
ATOM 4016 O O . LYS C 1 66 ? -17.828 84.126 11.963 1.00 23.41 66 LYS C O 1
ATOM 4022 N N . LEU C 1 67 ? -18.971 84.759 13.786 1.00 19.20 67 LEU C N 1
ATOM 4023 C CA . LEU C 1 67 ? -17.844 84.587 14.695 1.00 15.43 67 LEU C CA 1
ATOM 4024 C C . LEU C 1 67 ? -18.301 83.815 15.905 1.00 18.31 67 LEU C C 1
ATOM 4025 O O . LEU C 1 67 ? -19.319 84.140 16.495 1.00 20.67 67 LEU C O 1
ATOM 4030 N N . SER C 1 68 ? -17.551 82.785 16.291 1.00 17.63 68 SER C N 1
ATOM 4031 C CA . SER C 1 68 ? -17.841 82.133 17.557 1.00 16.69 68 SER C CA 1
ATOM 4032 C C . SER C 1 68 ? -16.539 81.882 18.285 1.00 19.80 68 SER C C 1
ATOM 4033 O O . SER C 1 68 ? -15.534 81.557 17.665 1.00 20.37 68 SER C O 1
ATOM 4036 N N . TRP C 1 69 ? -16.554 81.997 19.605 1.00 18.24 69 TRP C N 1
ATOM 4037 C CA . TRP C 1 69 ? -15.376 81.654 20.381 1.00 18.19 69 TRP C CA 1
ATOM 4038 C C . TRP C 1 69 ? -15.866 81.414 21.789 1.00 19.32 69 TRP C C 1
ATOM 4039 O O . TRP C 1 69 ? -17.038 81.654 22.073 1.00 20.96 69 TRP C O 1
ATOM 4050 N N . VAL C 1 70 ? -14.988 80.966 22.671 1.00 17.54 70 VAL C N 1
ATOM 4051 C CA . VAL C 1 70 ? -15.406 80.725 24.059 1.00 20.90 70 VAL C CA 1
ATOM 4052 C C . VAL C 1 70 ? -14.838 81.779 24.996 1.00 20.80 70 VAL C C 1
ATOM 4053 O O . VAL C 1 70 ? -13.661 82.084 24.951 1.00 18.77 70 VAL C O 1
ATOM 4057 N N . ASP C 1 71 ? -15.693 82.336 25.848 1.00 24.16 71 ASP C N 1
ATOM 4058 C CA . ASP C 1 71 ? -15.252 83.287 26.850 1.00 24.51 71 ASP C CA 1
ATOM 4059 C C . ASP C 1 71 ? -15.558 82.696 28.222 1.00 22.47 71 ASP C C 1
ATOM 4060 O O . ASP C 1 71 ? -16.712 82.666 28.639 1.00 21.91 71 ASP C O 1
ATOM 4065 N N . THR C 1 72 ? -14.524 82.239 28.932 1.00 21.41 72 THR C N 1
ATOM 4066 C CA . THR C 1 72 ? -14.743 81.576 30.219 1.00 25.67 72 THR C CA 1
ATOM 4067 C C . THR C 1 72 ? -15.143 82.528 31.347 1.00 26.17 72 THR C C 1
ATOM 4068 O O . THR C 1 72 ? -15.624 82.091 32.388 1.00 25.17 72 THR C O 1
ATOM 4072 N N . ILE C 1 73 ? -14.955 83.831 31.142 1.00 25.48 73 ILE C N 1
ATOM 4073 C CA . ILE C 1 73 ? -15.466 84.832 32.082 1.00 28.48 73 ILE C CA 1
ATOM 4074 C C . ILE C 1 73 ? -17.005 84.871 32.084 1.00 27.58 73 ILE C C 1
ATOM 4075 O O . ILE C 1 73 ? -17.640 85.156 33.105 1.00 30.06 73 ILE C O 1
ATOM 4080 N N . LEU C 1 74 ? -17.604 84.571 30.938 1.00 23.36 74 LEU C N 1
ATOM 4081 C CA . LEU C 1 74 ? -19.055 84.706 30.784 1.00 21.61 74 LEU C CA 1
ATOM 4082 C C . LEU C 1 74 ? -19.814 83.407 31.058 1.00 25.24 74 LEU C C 1
ATOM 4083 O O . LEU C 1 74 ? -20.979 83.279 30.694 1.00 32.69 74 LEU C O 1
ATOM 4088 N N . ARG C 1 75 ? -19.153 82.446 31.695 1.00 29.94 75 ARG C N 1
ATOM 4089 C CA . ARG C 1 75 ? -19.805 81.188 32.086 1.00 26.79 75 ARG C CA 1
ATOM 4090 C C . ARG C 1 75 ? -20.685 81.286 33.327 1.00 27.37 75 ARG C C 1
ATOM 4091 O O . ARG C 1 75 ? -20.315 81.918 34.312 1.00 28.64 75 ARG C O 1
ATOM 4099 N N . TRP C 1 76 ? -21.821 80.596 33.304 1.00 28.78 76 TRP C N 1
ATOM 4100 C CA . TRP C 1 76 ? -22.627 80.416 34.508 1.00 32.06 76 TRP C CA 1
ATOM 4101 C C . TRP C 1 76 ? -23.264 79.017 34.541 1.00 31.07 76 TRP C C 1
ATOM 4102 O O . TRP C 1 76 ? -23.371 78.365 33.505 1.00 28.47 76 TRP C O 1
ATOM 4113 N N . ASP C 1 77 ? -23.653 78.551 35.731 1.00 33.31 77 ASP C N 1
ATOM 4114 C CA . ASP C 1 77 ? -24.423 77.311 35.870 1.00 34.97 77 ASP C CA 1
ATOM 4115 C C . ASP C 1 77 ? -25.902 77.638 35.703 1.00 31.27 77 ASP C C 1
ATOM 4116 O O . ASP C 1 77 ? -26.446 78.433 36.476 1.00 33.63 77 ASP C O 1
ATOM 4121 N N . PRO C 1 78 ? -26.559 77.032 34.702 1.00 32.59 78 PRO C N 1
ATOM 4122 C CA . PRO C 1 78 ? -27.974 77.322 34.430 1.00 33.04 78 PRO C CA 1
ATOM 4123 C C . PRO C 1 78 ? -28.923 76.637 35.422 1.00 40.52 78 PRO C C 1
ATOM 4124 O O . PRO C 1 78 ? -29.740 75.794 35.044 1.00 43.79 78 PRO C O 1
ATOM 4128 N N . GLU C 1 79 ? -28.800 77.014 36.691 1.00 42.75 79 GLU C N 1
ATOM 4129 C CA . GLU C 1 79 ? -29.698 76.537 37.736 1.00 49.30 79 GLU C CA 1
ATOM 4130 C C . GLU C 1 79 ? -30.518 77.713 38.243 1.00 47.11 79 GLU C C 1
ATOM 4131 O O . GLU C 1 79 ? -30.003 78.828 38.321 1.00 45.56 79 GLU C O 1
ATOM 4137 N N . PRO C 1 80 ? -31.802 77.473 38.574 1.00 49.74 80 PRO C N 1
ATOM 4138 C CA . PRO C 1 80 ? -32.680 78.517 39.118 1.00 50.45 80 PRO C CA 1
ATOM 4139 C C . PRO C 1 80 ? -31.989 79.284 40.242 1.00 49.90 80 PRO C C 1
ATOM 4140 O O . PRO C 1 80 ? -31.254 78.664 41.005 1.00 46.77 80 PRO C O 1
ATOM 4144 N N . PRO C 1 81 ? -32.195 80.616 40.325 1.00 52.71 81 PRO C N 1
ATOM 4145 C CA . PRO C 1 81 ? -33.045 81.440 39.448 1.00 47.64 81 PRO C CA 1
ATOM 4146 C C . PRO C 1 81 ? -32.367 81.905 38.153 1.00 38.29 81 PRO C C 1
ATOM 4147 O O . PRO C 1 81 ? -32.948 82.712 37.427 1.00 36.32 81 PRO C O 1
ATOM 4151 N N . PHE C 1 82 ? -31.163 81.416 37.882 1.00 36.28 82 PHE C N 1
ATOM 4152 C CA . PHE C 1 82 ? -30.452 81.754 36.651 1.00 35.68 82 PHE C CA 1
ATOM 4153 C C . PHE C 1 82 ? -30.532 80.600 35.660 1.00 33.83 82 PHE C C 1
ATOM 4154 O O . PHE C 1 82 ? -29.538 80.235 35.021 1.00 31.61 82 PHE C O 1
ATOM 4162 N N . ASP C 1 83 ? -31.728 80.031 35.539 1.00 33.33 83 ASP C N 1
ATOM 4163 C CA . ASP C 1 83 ? -31.962 78.917 34.639 1.00 38.21 83 ASP C CA 1
ATOM 4164 C C . ASP C 1 83 ? -32.216 79.429 33.223 1.00 34.85 83 ASP C C 1
ATOM 4165 O O . ASP C 1 83 ? -33.334 79.348 32.699 1.00 37.74 83 ASP C O 1
ATOM 4170 N N . PHE C 1 84 ? -31.156 79.994 32.637 1.00 29.51 84 PHE C N 1
ATOM 4171 C CA . PHE C 1 84 ? -31.140 80.500 31.267 1.00 32.18 84 PHE C CA 1
ATOM 4172 C C . PHE C 1 84 ? -30.052 79.757 30.508 1.00 31.22 84 PHE C C 1
ATOM 4173 O O . PHE C 1 84 ? -28.944 79.597 31.010 1.00 30.26 84 PHE C O 1
ATOM 4181 N N . GLN C 1 85 ? -30.372 79.299 29.304 1.00 31.24 85 GLN C N 1
ATOM 4182 C CA . GLN C 1 85 ? -29.396 78.604 28.477 1.00 30.68 85 GLN C CA 1
ATOM 4183 C C . GLN C 1 85 ? -28.535 79.587 27.691 1.00 25.84 85 GLN C C 1
ATOM 4184 O O . GLN C 1 85 ? -27.449 79.252 27.221 1.00 25.33 85 GLN C O 1
ATOM 4190 N N . LYS C 1 86 ? -29.029 80.806 27.541 1.00 19.22 86 LYS C N 1
ATOM 4191 C CA . LYS C 1 86 ? -28.300 81.797 26.763 1.00 22.72 86 LYS C CA 1
ATOM 4192 C C . LYS C 1 86 ? -28.771 83.172 27.173 1.00 26.44 86 LYS C C 1
ATOM 4193 O O . LYS C 1 86 ? -29.874 83.311 27.677 1.00 28.05 86 LYS C O 1
ATOM 4199 N N . ILE C 1 87 ? -27.936 84.182 26.954 1.00 22.50 87 ILE C N 1
ATOM 4200 C CA . ILE C 1 87 ? -28.367 85.570 27.098 1.00 26.01 87 ILE C CA 1
ATOM 4201 C C . ILE C 1 87 ? -27.757 86.426 25.988 1.00 24.66 87 ILE C C 1
ATOM 4202 O O . ILE C 1 87 ? -26.688 86.104 25.453 1.00 22.59 87 ILE C O 1
ATOM 4207 N N . GLU C 1 88 ? -28.432 87.521 25.648 1.00 23.43 88 GLU C N 1
ATOM 4208 C CA . GLU C 1 88 ? -27.925 88.417 24.615 1.00 24.78 88 GLU C CA 1
ATOM 4209 C C . GLU C 1 88 ? -27.077 89.493 25.275 1.00 24.96 88 GLU C C 1
ATOM 4210 O O . GLU C 1 88 ? -27.421 89.974 26.353 1.00 25.92 88 GLU C O 1
ATOM 4216 N N . ILE C 1 89 ? -25.941 89.838 24.657 1.00 20.75 89 ILE C N 1
ATOM 4217 C CA . ILE C 1 89 ? -25.042 90.873 25.191 1.00 23.23 89 ILE C CA 1
ATOM 4218 C C . ILE C 1 89 ? -24.509 91.770 24.073 1.00 24.26 89 ILE C C 1
ATOM 4219 O O . ILE C 1 89 ? -24.290 91.307 22.957 1.00 22.59 89 ILE C O 1
ATOM 4224 N N . SER C 1 90 ? -24.313 93.054 24.362 1.00 21.51 90 SER C N 1
ATOM 4225 C CA . SER C 1 90 ? -23.661 93.924 23.397 1.00 21.15 90 SER C CA 1
ATOM 4226 C C . SER C 1 90 ? -22.180 93.576 23.210 1.00 20.53 90 SER C C 1
ATOM 4227 O O . SER C 1 90 ? -21.448 93.348 24.179 1.00 25.07 90 SER C O 1
ATOM 4230 N N . PRO C 1 91 ? -21.725 93.509 21.947 1.00 18.92 91 PRO C N 1
ATOM 4231 C CA . PRO C 1 91 ? -20.330 93.153 21.695 1.00 17.71 91 PRO C CA 1
ATOM 4232 C C . PRO C 1 91 ? -19.334 94.203 22.205 1.00 22.48 91 PRO C C 1
ATOM 4233 O O . PRO C 1 91 ? -18.151 93.907 22.318 1.00 29.22 91 PRO C O 1
ATOM 4237 N N . ASP C 1 92 ? -19.799 95.406 22.488 1.00 20.72 92 ASP C N 1
ATOM 4238 C CA . ASP C 1 92 ? -18.909 96.428 23.010 1.00 25.02 92 ASP C CA 1
ATOM 4239 C C . ASP C 1 92 ? -18.837 96.364 24.535 1.00 26.12 92 ASP C C 1
ATOM 4240 O O . ASP C 1 92 ? -18.195 97.203 25.166 1.00 26.68 92 ASP C O 1
ATOM 4245 N N . GLU C 1 93 ? -19.506 95.382 25.131 1.00 21.48 93 GLU C N 1
ATOM 4246 C CA . GLU C 1 93 ? -19.445 95.220 26.581 1.00 18.83 93 GLU C CA 1
ATOM 4247 C C . GLU C 1 93 ? -18.561 94.040 26.961 1.00 24.53 93 GLU C C 1
ATOM 4248 O O . GLU C 1 93 ? -18.380 93.721 28.142 1.00 21.72 93 GLU C O 1
ATOM 4254 N N . ILE C 1 94 ? -18.021 93.365 25.949 1.00 19.31 94 ILE C N 1
ATOM 4255 C CA . ILE C 1 94 ? -17.218 92.172 26.210 1.00 21.53 94 ILE C CA 1
ATOM 4256 C C . ILE C 1 94 ? -15.988 92.193 25.312 1.00 22.40 94 ILE C C 1
ATOM 4257 O O . ILE C 1 94 ? -15.911 92.986 24.383 1.00 20.75 94 ILE C O 1
ATOM 4262 N N . TRP C 1 95 ? -15.024 91.315 25.575 1.00 19.44 95 TRP C N 1
ATOM 4263 C CA . TRP C 1 95 ? -13.928 91.139 24.641 1.00 20.96 95 TRP C CA 1
ATOM 4264 C C . TRP C 1 95 ? -14.481 90.579 23.343 1.00 18.13 95 TRP C C 1
ATOM 4265 O O . TRP C 1 95 ? -15.367 89.719 23.363 1.00 20.48 95 TRP C O 1
ATOM 4276 N N . THR C 1 96 ? -13.971 91.058 22.216 1.00 18.04 96 THR C N 1
ATOM 4277 C CA . THR C 1 96 ? -14.256 90.421 20.939 1.00 17.32 96 THR C CA 1
ATOM 4278 C C . THR C 1 96 ? -12.931 90.327 20.209 1.00 20.85 96 THR C C 1
ATOM 4279 O O . THR C 1 96 ? -12.031 91.151 20.442 1.00 16.70 96 THR C O 1
ATOM 4283 N N . PRO C 1 97 ? -12.789 89.309 19.337 1.00 23.30 97 PRO C N 1
ATOM 4284 C CA . PRO C 1 97 ? -11.521 89.151 18.617 1.00 24.35 97 PRO C CA 1
ATOM 4285 C C . PRO C 1 97 ? -11.269 90.378 17.764 1.00 19.63 97 PRO C C 1
ATOM 4286 O O . PRO C 1 97 ? -12.233 90.915 17.221 1.00 21.41 97 PRO C O 1
ATOM 4290 N N . ASP C 1 98 ? -10.018 90.800 17.656 1.00 13.22 98 ASP C N 1
ATOM 4291 C CA . ASP C 1 98 ? -9.635 91.941 16.816 1.00 17.10 98 ASP C CA 1
ATOM 4292 C C . ASP C 1 98 ? -9.354 91.467 15.384 1.00 16.02 98 ASP C C 1
ATOM 4293 O O . ASP C 1 98 ? -8.306 91.762 14.802 1.00 19.50 98 ASP C O 1
ATOM 4298 N N . ILE C 1 99 ? -10.304 90.743 14.816 1.00 19.46 99 ILE C N 1
ATOM 4299 C CA . ILE C 1 99 ? -10.136 90.219 13.470 1.00 18.01 99 ILE C CA 1
ATOM 4300 C C . ILE C 1 99 ? -10.474 91.332 12.490 1.00 16.02 99 ILE C C 1
ATOM 4301 O O . ILE C 1 99 ? -11.559 91.910 12.526 1.00 16.66 99 ILE C O 1
ATOM 4306 N N . LYS C 1 100 ? -9.505 91.648 11.650 1.00 14.66 100 LYS C N 1
ATOM 4307 C CA . LYS C 1 100 ? -9.632 92.755 10.727 1.00 18.37 100 LYS C CA 1
ATOM 4308 C C . LYS C 1 100 ? -9.452 92.261 9.299 1.00 19.96 100 LYS C C 1
ATOM 4309 O O . LYS C 1 100 ? -8.884 91.191 9.065 1.00 17.71 100 LYS C O 1
ATOM 4315 N N . LEU C 1 101 ? -9.957 93.038 8.364 1.00 18.93 101 LEU C N 1
ATOM 4316 C CA . LEU C 1 101 ? -9.721 92.804 6.944 1.00 15.44 101 LEU C CA 1
ATOM 4317 C C . LEU C 1 101 ? -8.417 93.501 6.569 1.00 14.34 101 LEU C C 1
ATOM 4318 O O . LEU C 1 101 ? -8.375 94.723 6.341 1.00 15.48 101 LEU C O 1
ATOM 4323 N N . PHE C 1 102 ? -7.348 92.704 6.498 1.00 14.19 102 PHE C N 1
ATOM 4324 C CA . PHE C 1 102 ? -5.984 93.186 6.302 1.00 17.96 102 PHE C CA 1
ATOM 4325 C C . PHE C 1 102 ? -5.823 94.024 5.032 1.00 17.84 102 PHE C C 1
ATOM 4326 O O . PHE C 1 102 ? -5.157 95.068 5.041 1.00 17.30 102 PHE C O 1
ATOM 4334 N N . ASN C 1 103 ? -6.438 93.569 3.942 1.00 17.16 103 ASN C N 1
ATOM 4335 C CA . ASN C 1 103 ? -6.289 94.229 2.638 1.00 16.19 103 ASN C CA 1
ATOM 4336 C C . ASN C 1 103 ? -7.405 95.225 2.311 1.00 18.10 103 ASN C C 1
ATOM 4337 O O . ASN C 1 103 ? -7.584 95.603 1.150 1.00 19.17 103 ASN C O 1
ATOM 4342 N N . SER C 1 104 ? -8.147 95.657 3.335 1.00 18.26 104 SER C N 1
ATOM 4343 C CA . SER C 1 104 ? -9.160 96.695 3.151 1.00 14.89 104 SER C CA 1
ATOM 4344 C C . SER C 1 104 ? -8.512 97.911 2.474 1.00 16.02 104 SER C C 1
ATOM 4345 O O . SER C 1 104 ? -7.368 98.239 2.765 1.00 18.04 104 SER C O 1
ATOM 4348 N N . VAL C 1 105 ? -9.209 98.550 1.545 1.00 18.36 105 VAL C N 1
ATOM 4349 C CA . VAL C 1 105 ? -8.685 99.806 1.006 1.00 15.79 105 VAL C CA 1
ATOM 4350 C C . VAL C 1 105 ? -8.964 100.966 1.987 1.00 15.66 105 VAL C C 1
ATOM 4351 O O . VAL C 1 105 ? -8.358 102.049 1.879 1.00 17.93 105 VAL C O 1
ATOM 4355 N N . ASP C 1 106 ? -9.877 100.740 2.927 1.00 19.00 106 ASP C N 1
ATOM 4356 C CA . ASP C 1 106 ? -10.129 101.695 4.021 1.00 18.07 106 ASP C CA 1
ATOM 4357 C C . ASP C 1 106 ? -9.418 101.165 5.235 1.00 19.69 106 ASP C C 1
ATOM 4358 O O . ASP C 1 106 ? -8.680 100.202 5.126 1.00 18.43 106 ASP C O 1
ATOM 4363 N N . LEU C 1 107 ? -9.635 101.767 6.405 1.00 17.39 107 LEU C N 1
ATOM 4364 C CA . LEU C 1 107 ? -8.936 101.322 7.602 1.00 17.72 107 LEU C CA 1
ATOM 4365 C C . LEU C 1 107 ? -9.178 99.845 7.883 1.00 20.88 107 LEU C C 1
ATOM 4366 O O . LEU C 1 107 ? -8.290 99.144 8.346 1.00 16.51 107 LEU C O 1
ATOM 4371 N N . ASP C 1 108 ? -10.400 99.389 7.612 1.00 16.73 108 ASP C N 1
ATOM 4372 C CA . ASP C 1 108 ? -10.814 98.036 7.941 1.00 17.37 108 ASP C CA 1
ATOM 4373 C C . ASP C 1 108 ? -12.194 97.877 7.344 1.00 19.35 108 ASP C C 1
ATOM 4374 O O . ASP C 1 108 ? -12.803 98.850 6.894 1.00 17.18 108 ASP C O 1
ATOM 4379 N N . MET C 1 109 ? -12.698 96.650 7.330 1.00 17.78 109 MET C N 1
ATOM 4380 C CA . MET C 1 109 ? -14.112 96.466 7.096 1.00 15.51 109 MET C CA 1
ATOM 4381 C C . MET C 1 109 ? -14.859 97.120 8.233 1.00 19.21 109 MET C C 1
ATOM 4382 O O . MET C 1 109 ? -14.295 97.378 9.303 1.00 19.37 109 MET C O 1
ATOM 4387 N N . THR C 1 110 ? -16.146 97.355 8.027 1.00 20.21 110 THR C N 1
ATOM 4388 C CA . THR C 1 110 ? -16.955 97.827 9.135 1.00 21.80 110 THR C CA 1
ATOM 4389 C C . THR C 1 110 ? -17.966 96.743 9.479 1.00 22.76 110 THR C C 1
ATOM 4390 O O . THR C 1 110 ? -18.510 96.085 8.587 1.00 20.27 110 THR C O 1
ATOM 4394 N N . LEU C 1 111 ? -18.144 96.509 10.774 1.00 21.86 111 LEU C N 1
ATOM 4395 C CA . LEU C 1 111 ? -19.150 95.584 11.276 1.00 21.18 111 LEU C CA 1
ATOM 4396 C C . LEU C 1 111 ? -20.225 96.384 11.976 1.00 22.40 111 LEU C C 1
ATOM 4397 O O . LEU C 1 111 ? -19.962 97.481 12.503 1.00 22.38 111 LEU C O 1
ATOM 4402 N N . ASP C 1 112 ? -21.447 95.875 11.973 1.00 15.64 112 ASP C N 1
ATOM 4403 C CA . ASP C 1 112 ? -22.478 96.580 12.699 1.00 20.18 112 ASP C CA 1
ATOM 4404 C C . ASP C 1 112 ? -22.359 96.163 14.164 1.00 20.89 112 ASP C C 1
ATOM 4405 O O . ASP C 1 112 ? -22.858 95.128 14.554 1.00 19.25 112 ASP C O 1
ATOM 4410 N N . ARG C 1 113 ? -21.706 96.976 14.980 1.00 16.95 113 ARG C N 1
ATOM 4411 C CA . ARG C 1 113 ? -21.486 96.567 16.349 1.00 20.24 113 ARG C CA 1
ATOM 4412 C C . ARG C 1 113 ? -22.663 96.879 17.264 1.00 20.75 113 ARG C C 1
ATOM 4413 O O . ARG C 1 113 ? -22.571 96.659 18.458 1.00 20.01 113 ARG C O 1
ATOM 4421 N N . THR C 1 114 ? -23.779 97.372 16.717 1.00 16.83 114 THR C N 1
ATOM 4422 C CA . THR C 1 114 ? -25.013 97.430 17.504 1.00 23.85 114 THR C CA 1
ATOM 4423 C C . THR C 1 114 ? -25.731 96.077 17.543 1.00 22.02 114 THR C C 1
ATOM 4424 O O . THR C 1 114 ? -26.619 95.866 18.356 1.00 23.89 114 THR C O 1
ATOM 4428 N N A THR C 1 115 ? -25.322 95.169 16.661 0.49 15.53 115 THR C N 1
ATOM 4429 N N B THR C 1 115 ? -25.379 95.170 16.641 0.51 15.40 115 THR C N 1
ATOM 4430 C CA A THR C 1 115 ? -25.847 93.802 16.626 0.49 19.02 115 THR C CA 1
ATOM 4431 C CA B THR C 1 115 ? -26.015 93.860 16.685 0.51 18.25 115 THR C CA 1
ATOM 4432 C C A THR C 1 115 ? -25.463 93.008 17.881 0.49 21.64 115 THR C C 1
ATOM 4433 C C B THR C 1 115 ? -25.520 93.096 17.909 0.51 21.38 115 THR C C 1
ATOM 4434 O O A THR C 1 115 ? -24.287 92.939 18.228 0.49 20.39 115 THR C O 1
ATOM 4435 O O B THR C 1 115 ? -24.345 93.146 18.267 0.51 21.11 115 THR C O 1
ATOM 4442 N N . GLN C 1 116 ? -26.439 92.409 18.565 1.00 19.62 116 GLN C N 1
ATOM 4443 C CA . GLN C 1 116 ? -26.126 91.676 19.789 1.00 19.46 116 GLN C CA 1
ATOM 4444 C C . GLN C 1 116 ? -25.404 90.342 19.545 1.00 18.46 116 GLN C C 1
ATOM 4445 O O . GLN C 1 116 ? -25.611 89.695 18.520 1.00 18.42 116 GLN C O 1
ATOM 4451 N N . ALA C 1 117 ? -24.547 89.968 20.487 1.00 18.73 117 ALA C N 1
ATOM 4452 C CA . ALA C 1 117 ? -23.942 88.644 20.523 1.00 22.52 117 ALA C CA 1
ATOM 4453 C C . ALA C 1 117 ? -24.800 87.785 21.445 1.00 23.32 117 ALA C C 1
ATOM 4454 O O . ALA C 1 117 ? -25.481 88.312 22.313 1.00 24.22 117 ALA C O 1
ATOM 4456 N N . ILE C 1 118 ? -24.789 86.470 21.253 1.00 19.21 118 ILE C N 1
ATOM 4457 C CA . ILE C 1 118 ? -25.514 85.569 22.156 1.00 18.11 118 ILE C CA 1
ATOM 4458 C C . ILE C 1 118 ? -24.472 84.744 22.878 1.00 21.40 118 ILE C C 1
ATOM 4459 O O . ILE C 1 118 ? -23.582 84.188 22.245 1.00 21.10 118 ILE C O 1
ATOM 4464 N N . VAL C 1 119 ? -24.553 84.711 24.207 1.00 20.54 119 VAL C N 1
ATOM 4465 C CA . VAL C 1 119 ? -23.620 83.921 25.005 1.00 19.31 119 VAL C CA 1
ATOM 4466 C C . VAL C 1 119 ? -24.385 82.764 25.639 1.00 20.09 119 VAL C C 1
ATOM 4467 O O . VAL C 1 119 ? -25.424 82.977 26.265 1.00 23.57 119 VAL C O 1
ATOM 4471 N N . PHE C 1 120 ? -23.894 81.545 25.432 1.00 20.84 120 PHE C N 1
ATOM 4472 C CA . PHE C 1 120 ? -24.493 80.352 26.022 1.00 20.03 120 PHE C CA 1
ATOM 4473 C C . PHE C 1 120 ? -23.882 80.101 27.391 1.00 23.55 120 PHE C C 1
ATOM 4474 O O . PHE C 1 120 ? -22.804 80.626 27.696 1.00 20.07 120 PHE C O 1
ATOM 4482 N N . SER C 1 121 ? -24.567 79.303 28.215 1.00 21.56 121 SER C N 1
ATOM 4483 C CA . SER C 1 121 ? -24.151 79.138 29.609 1.00 20.52 121 SER C CA 1
ATOM 4484 C C . SER C 1 121 ? -22.726 78.583 29.761 1.00 25.16 121 SER C C 1
ATOM 4485 O O . SER C 1 121 ? -22.071 78.847 30.758 1.00 26.10 121 SER C O 1
ATOM 4488 N N . ASN C 1 122 ? -22.228 77.862 28.760 1.00 29.22 122 ASN C N 1
ATOM 4489 C CA . ASN C 1 122 ? -20.871 77.317 28.842 1.00 22.22 122 ASN C CA 1
ATOM 4490 C C . ASN C 1 122 ? -19.778 78.279 28.379 1.00 22.90 122 ASN C C 1
ATOM 4491 O O . ASN C 1 122 ? -18.607 77.911 28.297 1.00 25.34 122 ASN C O 1
ATOM 4496 N N . GLY C 1 123 ? -20.175 79.512 28.088 1.00 23.66 123 GLY C N 1
ATOM 4497 C CA . GLY C 1 123 ? -19.236 80.560 27.726 1.00 24.38 123 GLY C CA 1
ATOM 4498 C C . GLY C 1 123 ? -19.053 80.713 26.222 1.00 19.75 123 GLY C C 1
ATOM 4499 O O . GLY C 1 123 ? -18.358 81.637 25.782 1.00 18.07 123 GLY C O 1
ATOM 4500 N N . THR C 1 124 ? -19.649 79.811 25.437 1.00 20.17 124 THR C N 1
ATOM 4501 C CA . THR C 1 124 ? -19.630 79.954 23.970 1.00 18.76 124 THR C CA 1
ATOM 4502 C C . THR C 1 124 ? -20.384 81.197 23.530 1.00 19.69 124 THR C C 1
ATOM 4503 O O . THR C 1 124 ? -21.555 81.366 23.863 1.00 23.37 124 THR C O 1
ATOM 4507 N N . VAL C 1 125 ? -19.698 82.069 22.792 1.00 16.57 125 VAL C N 1
ATOM 4508 C CA . VAL C 1 125 ? -20.296 83.280 22.257 1.00 15.88 125 VAL C CA 1
ATOM 4509 C C . VAL C 1 125 ? -20.500 83.102 20.749 1.00 19.91 125 VAL C C 1
ATOM 4510 O O . VAL C 1 125 ? -19.624 82.552 20.081 1.00 15.99 125 VAL C O 1
ATOM 4514 N N . LEU C 1 126 ? -21.654 83.527 20.226 1.00 15.95 126 LEU C N 1
ATOM 4515 C CA . LEU C 1 126 ? -21.923 83.493 18.779 1.00 17.66 126 LEU C CA 1
ATOM 4516 C C . LEU C 1 126 ? -22.435 84.874 18.385 1.00 19.10 126 LEU C C 1
ATOM 4517 O O . LEU C 1 126 ? -23.416 85.352 18.933 1.00 18.98 126 LEU C O 1
ATOM 4522 N N . TRP C 1 127 ? -21.747 85.519 17.455 1.00 18.34 127 TRP C N 1
ATOM 4523 C CA . TRP C 1 127 ? -22.032 86.899 17.097 1.00 19.21 127 TRP C CA 1
ATOM 4524 C C . TRP C 1 127 ? -21.999 86.978 15.576 1.00 17.33 127 TRP C C 1
ATOM 4525 O O . TRP C 1 127 ? -21.001 86.596 14.960 1.00 16.33 127 TRP C O 1
ATOM 4536 N N . ILE C 1 128 ? -23.082 87.440 14.958 1.00 14.89 128 ILE C N 1
ATOM 4537 C CA . ILE C 1 128 ? -23.174 87.329 13.491 1.00 16.02 128 ILE C CA 1
ATOM 4538 C C . ILE C 1 128 ? -23.524 88.678 12.874 1.00 13.65 128 ILE C C 1
ATOM 4539 O O . ILE C 1 128 ? -24.646 88.880 12.423 1.00 15.07 128 ILE C O 1
ATOM 4544 N N . PRO C 1 129 ? -22.569 89.630 12.890 1.00 16.75 129 PRO C N 1
ATOM 4545 C CA . PRO C 1 129 ? -22.906 90.983 12.425 1.00 16.52 129 PRO C CA 1
ATOM 4546 C C . PRO C 1 129 ? -22.888 91.159 10.902 1.00 15.40 129 PRO C C 1
ATOM 4547 O O . PRO C 1 129 ? -22.045 90.573 10.237 1.00 18.04 129 PRO C O 1
ATOM 4551 N N . PRO C 1 130 ? -23.783 92.003 10.368 1.00 17.87 130 PRO C N 1
ATOM 4552 C CA . PRO C 1 130 ? -23.596 92.470 8.984 1.00 20.49 130 PRO C CA 1
ATOM 4553 C C . PRO C 1 130 ? -22.271 93.235 8.876 1.00 20.23 130 PRO C C 1
ATOM 4554 O O . PRO C 1 130 ? -21.754 93.764 9.880 1.00 17.95 130 PRO C O 1
ATOM 4558 N N . ALA C 1 131 ? -21.747 93.302 7.659 1.00 16.98 131 ALA C N 1
ATOM 4559 C CA . ALA C 1 131 ? -20.410 93.824 7.418 1.00 14.68 131 ALA C CA 1
ATOM 4560 C C . ALA C 1 131 ? -20.363 94.450 6.041 1.00 15.45 131 ALA C C 1
ATOM 4561 O O . ALA C 1 131 ? -21.053 94.003 5.127 1.00 18.09 131 ALA C O 1
ATOM 4563 N N . VAL C 1 132 ? -19.531 95.485 5.891 1.00 13.58 132 VAL C N 1
ATOM 4564 C CA . VAL C 1 132 ? -19.267 96.079 4.593 1.00 18.47 132 VAL C CA 1
ATOM 4565 C C . VAL C 1 132 ? -17.764 95.942 4.350 1.00 17.63 132 VAL C C 1
ATOM 4566 O O . VAL C 1 132 ? -16.974 96.241 5.236 1.00 18.12 132 VAL C O 1
ATOM 4570 N N . LEU C 1 133 ? -17.386 95.447 3.175 1.00 15.60 133 LEU C N 1
ATOM 4571 C CA . LEU C 1 133 ? -15.997 95.084 2.890 1.00 19.56 133 LEU C CA 1
ATOM 4572 C C . LEU C 1 133 ? -15.596 95.784 1.605 1.00 19.81 133 LEU C C 1
ATOM 4573 O O . LEU C 1 133 ? -16.314 95.703 0.610 1.00 19.53 133 LEU C O 1
ATOM 4578 N N . LYS C 1 134 ? -14.452 96.459 1.607 1.00 13.63 134 LYS C N 1
ATOM 4579 C CA . LYS C 1 134 ? -14.022 97.188 0.419 1.00 13.19 134 LYS C CA 1
ATOM 4580 C C . LYS C 1 134 ? -12.588 96.818 0.129 1.00 16.31 134 LYS C C 1
ATOM 4581 O O . LYS C 1 134 ? -11.705 97.072 0.944 1.00 17.68 134 LYS C O 1
ATOM 4587 N N . VAL C 1 135 ? -12.346 96.220 -1.032 1.00 15.78 135 VAL C N 1
ATOM 4588 C CA . VAL C 1 135 ? -11.018 95.692 -1.347 1.00 19.64 135 VAL C CA 1
ATOM 4589 C C . VAL C 1 135 ? -10.645 96.072 -2.772 1.00 23.38 135 VAL C C 1
ATOM 4590 O O . VAL C 1 135 ? -11.497 96.514 -3.542 1.00 22.24 135 VAL C O 1
ATOM 4594 N N . LEU C 1 136 ? -9.371 95.887 -3.116 1.00 20.49 136 LEU C N 1
ATOM 4595 C CA . LEU C 1 136 ? -8.874 96.174 -4.455 1.00 22.88 136 LEU C CA 1
ATOM 4596 C C . LEU C 1 136 ? -8.943 94.902 -5.283 1.00 23.38 136 LEU C C 1
ATOM 4597 O O . LEU C 1 136 ? -8.303 93.903 -4.950 1.00 23.03 136 LEU C O 1
ATOM 4602 N N . CYS C 1 137 ? -9.718 94.949 -6.357 1.00 23.71 137 CYS C N 1
ATOM 4603 C CA . CYS C 1 137 ? -9.967 93.779 -7.196 1.00 24.09 137 CYS C CA 1
ATOM 4604 C C . CYS C 1 137 ? -9.227 93.922 -8.517 1.00 26.94 137 CYS C C 1
ATOM 4605 O O . CYS C 1 137 ? -8.762 95.002 -8.849 1.00 25.73 137 CYS C O 1
ATOM 4608 N N . VAL C 1 138 ? -9.117 92.828 -9.262 1.00 24.06 138 VAL C N 1
ATOM 4609 C CA . VAL C 1 138 ? -8.624 92.888 -10.633 1.00 30.70 138 VAL C CA 1
ATOM 4610 C C . VAL C 1 138 ? -9.808 92.690 -11.553 1.00 32.58 138 VAL C C 1
ATOM 4611 O O . VAL C 1 138 ? -10.612 91.791 -11.339 1.00 30.94 138 VAL C O 1
ATOM 4615 N N . SER C 1 139 ? -9.921 93.533 -12.570 1.00 28.33 139 SER C N 1
ATOM 4616 C CA . SER C 1 139 ? -11.061 93.491 -13.467 1.00 36.82 139 SER C CA 1
ATOM 4617 C C . SER C 1 139 ? -10.468 93.385 -14.843 1.00 42.58 139 SER C C 1
ATOM 4618 O O . SER C 1 139 ? -9.972 94.369 -15.389 1.00 44.35 139 SER C O 1
ATOM 4621 N N . GLN C 1 140 ? -10.497 92.178 -15.384 1.00 43.09 140 GLN C N 1
ATOM 4622 C CA . GLN C 1 140 ? -9.856 91.885 -16.654 1.00 47.26 140 GLN C CA 1
ATOM 4623 C C . GLN C 1 140 ? -10.645 90.784 -17.348 1.00 44.44 140 GLN C C 1
ATOM 4624 O O . GLN C 1 140 ? -11.090 89.840 -16.692 1.00 43.37 140 GLN C O 1
ATOM 4630 N N . ASP C 1 141 ? -10.825 90.903 -18.666 1.00 41.24 141 ASP C N 1
ATOM 4631 C CA . ASP C 1 141 ? -11.437 89.840 -19.459 1.00 43.91 141 ASP C CA 1
ATOM 4632 C C . ASP C 1 141 ? -12.824 89.427 -18.955 1.00 40.91 141 ASP C C 1
ATOM 4633 O O . ASP C 1 141 ? -13.127 88.237 -18.874 1.00 38.79 141 ASP C O 1
ATOM 4638 N N A ASP C 1 142 ? -13.628 90.434 -18.608 0.31 38.36 142 ASP C N 1
ATOM 4639 N N B ASP C 1 142 ? -13.650 90.414 -18.605 0.69 38.38 142 ASP C N 1
ATOM 4640 C CA A ASP C 1 142 ? -15.008 90.269 -18.144 0.31 36.54 142 ASP C CA 1
ATOM 4641 C CA B ASP C 1 142 ? -15.037 90.180 -18.186 0.69 36.66 142 ASP C CA 1
ATOM 4642 C C A ASP C 1 142 ? -15.162 89.479 -16.840 0.31 33.10 142 ASP C C 1
ATOM 4643 C C B ASP C 1 142 ? -15.177 89.488 -16.819 0.69 32.73 142 ASP C C 1
ATOM 4644 O O A ASP C 1 142 ? -16.235 88.955 -16.542 0.31 33.08 142 ASP C O 1
ATOM 4645 O O B ASP C 1 142 ? -16.260 89.034 -16.455 0.69 32.94 142 ASP C O 1
ATOM 4654 N N . VAL C 1 143 ? -14.086 89.411 -16.067 1.00 29.26 143 VAL C N 1
ATOM 4655 C CA . VAL C 1 143 ? -14.115 88.782 -14.756 1.00 28.29 143 VAL C CA 1
ATOM 4656 C C . VAL C 1 143 ? -13.588 89.775 -13.718 1.00 29.74 143 VAL C C 1
ATOM 4657 O O . VAL C 1 143 ? -12.562 90.423 -13.941 1.00 27.91 143 VAL C O 1
ATOM 4661 N N . ASP C 1 144 ? -14.304 89.915 -12.603 1.00 24.91 144 ASP C N 1
ATOM 4662 C CA . ASP C 1 144 ? -13.802 90.684 -11.464 1.00 23.82 144 ASP C CA 1
ATOM 4663 C C . ASP C 1 144 ? -13.312 89.723 -10.386 1.00 27.44 144 ASP C C 1
ATOM 4664 O O . ASP C 1 144 ? -14.101 88.966 -9.818 1.00 26.92 144 ASP C O 1
ATOM 4669 N N . SER C 1 145 ? -12.007 89.748 -10.109 1.00 22.16 145 SER C N 1
ATOM 4670 C CA . SER C 1 145 ? -11.423 88.864 -9.112 1.00 22.00 145 SER C CA 1
ATOM 4671 C C . SER C 1 145 ? -11.003 89.649 -7.866 1.00 22.95 145 SER C C 1
ATOM 4672 O O . SER C 1 145 ? -10.225 90.592 -7.980 1.00 23.55 145 SER C O 1
ATOM 4675 N N . CYS C 1 146 ? -11.491 89.231 -6.701 1.00 22.58 146 CYS C N 1
ATOM 4676 C CA . CYS C 1 146 ? -11.229 89.930 -5.436 1.00 21.94 146 CYS C CA 1
ATOM 4677 C C . CYS C 1 146 ? -10.734 88.969 -4.361 1.00 23.56 146 CYS C C 1
ATOM 4678 O O . CYS C 1 146 ? -11.118 87.798 -4.347 1.00 28.23 146 CYS C O 1
ATOM 4681 N N . HIS C 1 147 ? -9.867 89.447 -3.463 1.00 21.01 147 HIS C N 1
ATOM 4682 C CA . HIS C 1 147 ? -9.464 88.615 -2.323 1.00 20.55 147 HIS C CA 1
ATOM 4683 C C . HIS C 1 147 ? -9.767 89.295 -1.002 1.00 20.01 147 HIS C C 1
ATOM 4684 O O . HIS C 1 147 ? -9.915 90.523 -0.944 1.00 18.53 147 HIS C O 1
ATOM 4691 N N . PHE C 1 148 ? -9.856 88.493 0.056 1.00 17.26 148 PHE C N 1
ATOM 4692 C CA . PHE C 1 148 ? -10.175 89.005 1.392 1.00 18.86 148 PHE C CA 1
ATOM 4693 C C . PHE C 1 148 ? -9.311 88.270 2.400 1.00 19.61 148 PHE C C 1
ATOM 4694 O O . PHE C 1 148 ? -9.403 87.035 2.520 1.00 19.10 148 PHE C O 1
ATOM 4702 N N . GLN C 1 149 ? -8.477 89.015 3.114 1.00 19.70 149 GLN C N 1
ATOM 4703 C CA . GLN C 1 149 ? -7.581 88.426 4.104 1.00 21.13 149 GLN C CA 1
ATOM 4704 C C . GLN C 1 149 ? -7.993 88.845 5.504 1.00 20.59 149 GLN C C 1
ATOM 4705 O O . GLN C 1 149 ? -7.919 90.033 5.831 1.00 18.13 149 GLN C O 1
ATOM 4711 N N . PHE C 1 150 ? -8.423 87.881 6.309 1.00 17.85 150 PHE C N 1
ATOM 4712 C CA . PHE C 1 150 ? -8.859 88.154 7.681 1.00 18.40 150 PHE C CA 1
ATOM 4713 C C . PHE C 1 150 ? -7.895 87.541 8.687 1.00 20.53 150 PHE C C 1
ATOM 4714 O O . PHE C 1 150 ? -7.390 86.443 8.484 1.00 19.21 150 PHE C O 1
ATOM 4722 N N . GLY C 1 151 ? -7.639 88.257 9.775 1.00 19.59 151 GLY C N 1
ATOM 4723 C CA . GLY C 1 151 ? -6.847 87.709 10.863 1.00 21.29 151 GLY C CA 1
ATOM 4724 C C . GLY C 1 151 ? -6.859 88.638 12.055 1.00 24.81 151 GLY C C 1
ATOM 4725 O O . GLY C 1 151 ? -7.201 89.841 11.922 1.00 16.35 151 GLY C O 1
ATOM 4726 N N . SER C 1 152 ? -6.498 88.098 13.218 1.00 19.59 152 SER C N 1
ATOM 4727 C CA . SER C 1 152 ? -6.366 88.929 14.430 1.00 17.22 152 SER C CA 1
ATOM 4728 C C . SER C 1 152 ? -5.254 89.929 14.227 1.00 18.94 152 SER C C 1
ATOM 4729 O O . SER C 1 152 ? -4.171 89.574 13.772 1.00 17.95 152 SER C O 1
ATOM 4732 N N . TRP C 1 153 ? -5.475 91.191 14.589 1.00 17.11 153 TRP C N 1
ATOM 4733 C CA . TRP C 1 153 ? -4.412 92.151 14.360 1.00 16.43 153 TRP C CA 1
ATOM 4734 C C . TRP C 1 153 ? -3.179 91.943 15.229 1.00 20.31 153 TRP C C 1
ATOM 4735 O O . TRP C 1 153 ? -2.071 91.978 14.717 1.00 22.18 153 TRP C O 1
ATOM 4746 N N . VAL C 1 154 ? -3.357 91.725 16.536 1.00 15.88 154 VAL C N 1
ATOM 4747 C CA . VAL C 1 154 ? -2.203 91.651 17.442 1.00 20.34 154 VAL C CA 1
ATOM 4748 C C . VAL C 1 154 ? -1.972 90.255 18.061 1.00 23.13 154 VAL C C 1
ATOM 4749 O O . VAL C 1 154 ? -0.926 90.001 18.641 1.00 22.79 154 VAL C O 1
ATOM 4753 N N . TYR C 1 155 ? -2.929 89.348 17.953 1.00 19.26 155 TYR C N 1
ATOM 4754 C CA . TYR C 1 155 ? -2.708 88.048 18.579 1.00 22.26 155 TYR C CA 1
ATOM 4755 C C . TYR C 1 155 ? -2.220 86.999 17.601 1.00 21.07 155 TYR C C 1
ATOM 4756 O O . TYR C 1 155 ? -2.857 86.745 16.593 1.00 21.42 155 TYR C O 1
ATOM 4765 N N . SER C 1 156 ? -1.095 86.373 17.935 1.00 23.66 156 SER C N 1
ATOM 4766 C CA . SER C 1 156 ? -0.544 85.293 17.126 1.00 21.33 156 SER C CA 1
ATOM 4767 C C . SER C 1 156 ? -1.332 84.016 17.380 1.00 20.55 156 SER C C 1
ATOM 4768 O O . SER C 1 156 ? -2.263 83.988 18.200 1.00 24.01 156 SER C O 1
ATOM 4771 N N . VAL C 1 157 ? -0.942 82.960 16.666 1.00 25.25 157 VAL C N 1
ATOM 4772 C CA . VAL C 1 157 ? -1.624 81.670 16.680 1.00 24.94 157 VAL C CA 1
ATOM 4773 C C . VAL C 1 157 ? -1.630 80.962 18.042 1.00 27.68 157 VAL C C 1
ATOM 4774 O O . VAL C 1 157 ? -2.503 80.129 18.309 1.00 30.80 157 VAL C O 1
ATOM 4778 N N A ASP C 1 158 ? -0.669 81.308 18.897 0.54 26.12 158 ASP C N 1
ATOM 4779 N N B ASP C 1 158 ? -0.675 81.274 18.907 0.46 26.49 158 ASP C N 1
ATOM 4780 C CA A ASP C 1 158 ? -0.590 80.751 20.248 0.54 29.88 158 ASP C CA 1
ATOM 4781 C CA B ASP C 1 158 ? -0.684 80.670 20.237 0.46 29.33 158 ASP C CA 1
ATOM 4782 C C A ASP C 1 158 ? -1.528 81.469 21.217 0.54 26.77 158 ASP C C 1
ATOM 4783 C C B ASP C 1 158 ? -1.673 81.373 21.162 0.46 26.70 158 ASP C C 1
ATOM 4784 O O A ASP C 1 158 ? -1.663 81.069 22.376 0.54 26.91 158 ASP C O 1
ATOM 4785 O O B ASP C 1 158 ? -1.996 80.863 22.235 0.46 26.60 158 ASP C O 1
ATOM 4794 N N . GLU C 1 159 ? -2.156 82.541 20.744 1.00 23.16 159 GLU C N 1
ATOM 4795 C CA . GLU C 1 159 ? -3.122 83.298 21.539 1.00 23.92 159 GLU C CA 1
ATOM 4796 C C . GLU C 1 159 ? -4.526 83.260 20.958 1.00 21.45 159 GLU C C 1
ATOM 4797 O O . GLU C 1 159 ? -5.488 82.970 21.665 1.00 22.16 159 GLU C O 1
ATOM 4803 N N . VAL C 1 160 ? -4.651 83.583 19.675 1.00 20.21 160 VAL C N 1
ATOM 4804 C CA . VAL C 1 160 ? -5.931 83.498 18.984 1.00 16.25 160 VAL C CA 1
ATOM 4805 C C . VAL C 1 160 ? -5.760 82.647 17.720 1.00 23.82 160 VAL C C 1
ATOM 4806 O O . VAL C 1 160 ? -4.982 82.986 16.838 1.00 25.25 160 VAL C O 1
ATOM 4810 N N . ASP C 1 161 ? -6.461 81.522 17.653 1.00 20.92 161 ASP C N 1
ATOM 4811 C CA . ASP C 1 161 ? -6.451 80.686 16.456 1.00 19.25 161 ASP C CA 1
ATOM 4812 C C . ASP C 1 161 ? -7.750 80.954 15.747 1.00 18.72 161 ASP C C 1
ATOM 4813 O O . ASP C 1 161 ? -8.707 81.436 16.352 1.00 21.80 161 ASP C O 1
ATOM 4818 N N . ILE C 1 162 ? -7.791 80.650 14.459 1.00 17.74 162 ILE C N 1
ATOM 4819 C CA . ILE C 1 162 ? -9.014 80.800 13.688 1.00 14.92 162 ILE C CA 1
ATOM 4820 C C . ILE C 1 162 ? -9.187 79.598 12.782 1.00 19.68 162 ILE C C 1
ATOM 4821 O O . ILE C 1 162 ? -8.217 79.146 12.165 1.00 20.69 162 ILE C O 1
ATOM 4826 N N . HIS C 1 163 ? -10.412 79.080 12.708 1.00 19.28 163 HIS C N 1
ATOM 4827 C CA . HIS C 1 163 ? -10.750 78.012 11.769 1.00 18.74 163 HIS C CA 1
ATOM 4828 C C . HIS C 1 163 ? -12.074 78.313 11.112 1.00 21.44 163 HIS C C 1
ATOM 4829 O O . HIS C 1 163 ? -12.882 79.078 11.650 1.00 19.80 163 HIS C O 1
ATOM 4836 N N . PHE C 1 164 ? -12.309 77.722 9.942 1.00 18.72 164 PHE C N 1
ATOM 4837 C CA . PHE C 1 164 ? -13.583 77.933 9.249 1.00 20.60 164 PHE C CA 1
ATOM 4838 C C . PHE C 1 164 ? -14.771 77.351 9.997 1.00 22.45 164 PHE C C 1
ATOM 4839 O O . PHE C 1 164 ? -14.732 76.201 10.462 1.00 23.04 164 PHE C O 1
ATOM 4847 N N A MET C 1 165 ? -15.830 78.141 10.112 0.55 21.84 165 MET C N 1
ATOM 4848 N N B MET C 1 165 ? -15.827 78.149 10.099 0.45 21.98 165 MET C N 1
ATOM 4849 C CA A MET C 1 165 ? -17.046 77.684 10.777 0.55 26.46 165 MET C CA 1
ATOM 4850 C CA B MET C 1 165 ? -17.083 77.710 10.697 0.45 26.62 165 MET C CA 1
ATOM 4851 C C A MET C 1 165 ? -17.660 76.535 9.972 0.55 26.36 165 MET C C 1
ATOM 4852 C C B MET C 1 165 ? -17.601 76.491 9.936 0.45 26.40 165 MET C C 1
ATOM 4853 O O A MET C 1 165 ? -17.773 76.612 8.747 0.55 27.85 165 MET C O 1
ATOM 4854 O O B MET C 1 165 ? -17.591 76.473 8.702 0.45 27.51 165 MET C O 1
ATOM 4863 N N . ASP C 1 166 ? -18.014 75.462 10.668 1.00 28.74 166 ASP C N 1
ATOM 4864 C CA . ASP C 1 166 ? -18.506 74.222 10.037 1.00 33.42 166 ASP C CA 1
ATOM 4865 C C . ASP C 1 166 ? -17.519 73.603 9.031 1.00 34.30 166 ASP C C 1
ATOM 4866 O O . ASP C 1 166 ? -17.905 72.771 8.202 1.00 34.15 166 ASP C O 1
ATOM 4871 N N . ASP C 1 167 ? -16.252 74.009 9.120 1.00 32.61 167 ASP C N 1
ATOM 4872 C CA . ASP C 1 167 ? -15.170 73.503 8.272 1.00 26.65 167 ASP C CA 1
ATOM 4873 C C . ASP C 1 167 ? -15.385 73.780 6.783 1.00 23.80 167 ASP C C 1
ATOM 4874 O O . ASP C 1 167 ? -14.846 73.075 5.930 1.00 25.40 167 ASP C O 1
ATOM 4879 N N . LYS C 1 168 ? -16.162 74.809 6.470 1.00 23.80 168 LYS C N 1
ATOM 4880 C CA . LYS C 1 168 ? -16.428 75.133 5.081 1.00 26.03 168 LYS C CA 1
ATOM 4881 C C . LYS C 1 168 ? -15.455 76.198 4.593 1.00 26.99 168 LYS C C 1
ATOM 4882 O O . LYS C 1 168 ? -15.595 77.373 4.936 1.00 23.67 168 LYS C O 1
ATOM 4888 N N . ALA C 1 169 ? -14.462 75.781 3.810 1.00 25.55 169 ALA C N 1
ATOM 4889 C CA . ALA C 1 169 ? -13.428 76.690 3.327 1.00 24.07 169 ALA C CA 1
ATOM 4890 C C . ALA C 1 169 ? -13.877 77.432 2.061 1.00 23.30 169 ALA C C 1
ATOM 4891 O O . ALA C 1 169 ? -13.345 77.220 0.972 1.00 22.60 169 ALA C O 1
ATOM 4893 N N . GLU C 1 170 ? -14.857 78.311 2.212 1.00 20.15 170 GLU C N 1
ATOM 4894 C CA . GLU C 1 170 ? -15.412 79.024 1.065 1.00 23.71 170 GLU C CA 1
ATOM 4895 C C . GLU C 1 170 ? -16.220 80.213 1.513 1.00 21.80 170 GLU C C 1
ATOM 4896 O O . GLU C 1 170 ? -16.623 80.300 2.683 1.00 18.71 170 GLU C O 1
ATOM 4902 N N . VAL C 1 171 ? -16.472 81.130 0.581 1.00 17.81 171 VAL C N 1
ATOM 4903 C CA . VAL C 1 171 ? -17.462 82.156 0.844 1.00 21.74 171 VAL C CA 1
ATOM 4904 C C . VAL C 1 171 ? -18.802 81.428 0.922 1.00 24.39 171 VAL C C 1
ATOM 4905 O O . VAL C 1 171 ? -19.165 80.686 0.001 1.00 26.51 171 VAL C O 1
ATOM 4909 N N . LEU C 1 172 ? -19.518 81.605 2.028 1.00 17.47 172 LEU C N 1
ATOM 4910 C CA . LEU C 1 172 ? -20.846 81.018 2.178 1.00 21.30 172 LEU C CA 1
ATOM 4911 C C . LEU C 1 172 ? -21.889 81.763 1.345 1.00 23.30 172 LEU C C 1
ATOM 4912 O O . LEU C 1 172 ? -21.897 82.996 1.282 1.00 23.12 172 LEU C O 1
ATOM 4917 N N . LEU C 1 173 ? -22.775 81.010 0.703 1.00 18.59 173 LEU C N 1
ATOM 4918 C CA . LEU C 1 173 ? -23.804 81.610 -0.140 1.00 25.00 173 LEU C CA 1
ATOM 4919 C C . LEU C 1 173 ? -25.199 81.461 0.453 1.00 23.81 173 LEU C C 1
ATOM 4920 O O . LEU C 1 173 ? -26.189 81.651 -0.254 1.00 24.45 173 LEU C O 1
ATOM 4925 N N . ASP C 1 174 ? -25.271 81.151 1.750 1.00 24.49 174 ASP C N 1
ATOM 4926 C CA . ASP C 1 174 ? -26.562 80.932 2.415 1.00 28.79 174 ASP C CA 1
ATOM 4927 C C . ASP C 1 174 ? -27.461 82.178 2.396 1.00 29.52 174 ASP C C 1
ATOM 4928 O O . ASP C 1 174 ? -28.689 82.069 2.426 1.00 29.80 174 ASP C O 1
ATOM 4933 N N . PHE C 1 175 ? -26.842 83.353 2.324 1.00 26.90 175 PHE C N 1
ATOM 4934 C CA . PHE C 1 175 ? -27.563 84.619 2.330 1.00 19.70 175 PHE C CA 1
ATOM 4935 C C . PHE C 1 175 ? -27.373 85.363 1.000 1.00 25.33 175 PHE C C 1
ATOM 4936 O O . PHE C 1 175 ? -27.613 86.570 0.925 1.00 26.90 175 PHE C O 1
ATOM 4944 N N . TYR C 1 176 ? -26.918 84.674 -0.038 1.00 24.35 176 TYR C N 1
ATOM 4945 C CA . TYR C 1 176 ? -26.591 85.364 -1.288 1.00 27.10 176 TYR C CA 1
ATOM 4946 C C . TYR C 1 176 ? -27.834 85.794 -2.028 1.00 30.52 176 TYR C C 1
ATOM 4947 O O . TYR C 1 176 ? -28.721 84.982 -2.297 1.00 32.08 176 TYR C O 1
ATOM 4956 N N . GLN C 1 177 ? -27.887 87.069 -2.381 1.00 25.99 177 GLN C N 1
ATOM 4957 C CA . GLN C 1 177 ? -29.091 87.638 -2.972 1.00 32.62 177 GLN C CA 1
ATOM 4958 C C . GLN C 1 177 ? -28.842 88.351 -4.283 1.00 35.55 177 GLN C C 1
ATOM 4959 O O . GLN C 1 177 ? -29.735 89.006 -4.801 1.00 46.38 177 GLN C O 1
ATOM 4965 N N . ASP C 1 178 ? -27.628 88.286 -4.800 1.00 29.37 178 ASP C N 1
ATOM 4966 C CA . ASP C 1 178 ? -27.309 89.085 -5.965 1.00 22.20 178 ASP C CA 1
ATOM 4967 C C . ASP C 1 178 ? -27.527 88.272 -7.234 1.00 25.37 178 ASP C C 1
ATOM 4968 O O . ASP C 1 178 ? -27.761 87.065 -7.177 1.00 27.90 178 ASP C O 1
ATOM 4973 N N . SER C 1 179 ? -27.464 88.944 -8.369 1.00 24.44 179 SER C N 1
ATOM 4974 C CA . SER C 1 179 ? -27.695 88.298 -9.654 1.00 28.41 179 SER C CA 1
ATOM 4975 C C . SER C 1 179 ? -26.379 87.951 -10.330 1.00 31.20 179 SER C C 1
ATOM 4976 O O . SER C 1 179 ? -26.374 87.460 -11.458 1.00 29.61 179 SER C O 1
ATOM 4979 N N . LEU C 1 180 ? -25.261 88.228 -9.657 1.00 29.13 180 LEU C N 1
ATOM 4980 C CA . LEU C 1 180 ? -23.943 87.995 -10.257 1.00 29.96 180 LEU C CA 1
ATOM 4981 C C . LEU C 1 180 ? -23.548 86.523 -10.269 1.00 29.86 180 LEU C C 1
ATOM 4982 O O . LEU C 1 180 ? -23.756 85.786 -9.305 1.00 29.85 180 LEU C O 1
ATOM 4987 N N . GLU C 1 181 ? -22.972 86.105 -11.380 1.00 29.70 181 GLU C N 1
ATOM 4988 C CA . GLU C 1 181 ? -22.478 84.751 -11.500 1.00 30.50 181 GLU C CA 1
ATOM 4989 C C . GLU C 1 181 ? -21.164 84.632 -10.751 1.00 27.76 181 GLU C C 1
ATOM 4990 O O . GLU C 1 181 ? -20.205 85.353 -11.034 1.00 27.14 181 GLU C O 1
ATOM 4996 N N . ILE C 1 182 ? -21.128 83.717 -9.797 1.00 26.14 182 ILE C N 1
ATOM 4997 C CA . ILE C 1 182 ? -19.908 83.429 -9.070 1.00 26.81 182 ILE C CA 1
ATOM 4998 C C . ILE C 1 182 ? -19.091 82.372 -9.818 1.00 29.89 182 ILE C C 1
ATOM 4999 O O . ILE C 1 182 ? -19.517 81.227 -9.967 1.00 29.56 182 ILE C O 1
ATOM 5004 N N . LEU C 1 183 ? -17.917 82.777 -10.282 1.00 24.23 183 LEU C N 1
ATOM 5005 C CA . LEU C 1 183 ? -17.048 81.929 -11.086 1.00 31.23 183 LEU C CA 1
ATOM 5006 C C . LEU C 1 183 ? -15.977 81.231 -10.273 1.00 34.32 183 LEU C C 1
ATOM 5007 O O . LEU C 1 183 ? -15.486 80.161 -10.634 1.00 37.34 183 LEU C O 1
ATOM 5012 N N . GLU C 1 184 ? -15.565 81.867 -9.193 1.00 35.31 184 GLU C N 1
ATOM 5013 C CA . GLU C 1 184 ? -14.564 81.254 -8.353 1.00 34.91 184 GLU C CA 1
ATOM 5014 C C . GLU C 1 184 ? -14.877 81.587 -6.921 1.00 28.54 184 GLU C C 1
ATOM 5015 O O . GLU C 1 184 ? -15.228 82.724 -6.596 1.00 25.84 184 GLU C O 1
ATOM 5021 N N . ASN C 1 185 ? -14.753 80.587 -6.059 1.00 26.32 185 ASN C N 1
ATOM 5022 C CA . ASN C 1 185 ? -15.069 80.766 -4.654 1.00 20.66 185 ASN C CA 1
ATOM 5023 C C . ASN C 1 185 ? -14.261 79.776 -3.821 1.00 26.36 185 ASN C C 1
ATOM 5024 O O . ASN C 1 185 ? -14.550 78.575 -3.788 1.00 26.46 185 ASN C O 1
ATOM 5029 N N . SER C 1 186 ? -13.237 80.268 -3.151 1.00 22.32 186 SER C N 1
ATOM 5030 C CA . SER C 1 186 ? -12.477 79.387 -2.293 1.00 21.69 186 SER C CA 1
ATOM 5031 C C . SER C 1 186 ? -11.905 80.145 -1.110 1.00 19.83 186 SER C C 1
ATOM 5032 O O . SER C 1 186 ? -11.852 81.381 -1.103 1.00 24.59 186 SER C O 1
ATOM 5035 N N . ALA C 1 187 ? -11.505 79.395 -0.098 1.00 19.96 187 ALA C N 1
ATOM 5036 C CA . ALA C 1 187 ? -10.867 79.989 1.058 1.00 22.74 187 ALA C CA 1
ATOM 5037 C C . ALA C 1 187 ? -9.797 79.046 1.542 1.00 22.50 187 ALA C C 1
ATOM 5038 O O . ALA C 1 187 ? -9.865 77.822 1.302 1.00 25.07 187 ALA C O 1
ATOM 5040 N N . GLN C 1 188 ? -8.781 79.609 2.184 1.00 23.49 188 GLN C N 1
ATOM 5041 C CA . GLN C 1 188 ? -7.754 78.778 2.815 1.00 22.06 188 GLN C CA 1
ATOM 5042 C C . GLN C 1 188 ? -7.212 79.411 4.104 1.00 21.57 188 GLN C C 1
ATOM 5043 O O . GLN C 1 188 ? -6.973 80.620 4.160 1.00 24.36 188 GLN C O 1
ATOM 5049 N N . ARG C 1 189 ? -7.043 78.593 5.137 1.00 20.15 189 ARG C N 1
ATOM 5050 C CA . ARG C 1 189 ? -6.398 79.003 6.385 1.00 22.29 189 ARG C CA 1
ATOM 5051 C C . ARG C 1 189 ? -4.889 78.757 6.324 1.00 27.28 189 ARG C C 1
ATOM 5052 O O . ARG C 1 189 ? -4.451 77.652 6.003 1.00 28.75 189 ARG C O 1
ATOM 5060 N N . GLN C 1 190 ? -4.081 79.762 6.642 1.00 24.75 190 GLN C N 1
ATOM 5061 C CA . GLN C 1 190 ? -2.641 79.536 6.718 1.00 29.36 190 GLN C CA 1
ATOM 5062 C C . GLN C 1 190 ? -2.012 80.305 7.856 1.00 29.90 190 GLN C C 1
ATOM 5063 O O . GLN C 1 190 ? -2.526 81.330 8.261 1.00 27.57 190 GLN C O 1
ATOM 5069 N N . GLU C 1 191 ? -0.890 79.807 8.375 1.00 27.58 191 GLU C N 1
ATOM 5070 C CA . GLU C 1 191 ? -0.167 80.515 9.415 1.00 29.57 191 GLU C CA 1
ATOM 5071 C C . GLU C 1 191 ? 0.964 81.291 8.756 1.00 34.10 191 GLU C C 1
ATOM 5072 O O . GLU C 1 191 ? 1.787 80.716 8.044 1.00 34.07 191 GLU C O 1
ATOM 5078 N N . VAL C 1 192 ? 0.978 82.604 8.965 1.00 34.45 192 VAL C N 1
ATOM 5079 C CA . VAL C 1 192 ? 1.899 83.493 8.255 1.00 32.53 192 VAL C CA 1
ATOM 5080 C C . VAL C 1 192 ? 2.771 84.266 9.234 1.00 29.82 192 VAL C C 1
ATOM 5081 O O . VAL C 1 192 ? 2.279 84.852 10.196 1.00 26.62 192 VAL C O 1
ATOM 5085 N N . VAL C 1 193 ? 4.073 84.262 8.988 1.00 28.47 193 VAL C N 1
ATOM 5086 C CA . VAL C 1 193 ? 4.995 84.970 9.850 1.00 30.53 193 VAL C CA 1
ATOM 5087 C C . VAL C 1 193 ? 5.196 86.375 9.320 1.00 38.53 193 VAL C C 1
ATOM 5088 O O . VAL C 1 193 ? 5.572 86.578 8.162 1.00 37.13 193 VAL C O 1
ATOM 5092 N N . TYR C 1 194 ? 4.920 87.348 10.176 1.00 36.61 194 TYR C N 1
ATOM 5093 C CA . TYR C 1 194 ? 5.201 88.732 9.854 1.00 40.62 194 TYR C CA 1
ATOM 5094 C C . TYR C 1 194 ? 6.489 89.165 10.570 1.00 45.92 194 TYR C C 1
ATOM 5095 O O . TYR C 1 194 ? 6.812 88.636 11.636 1.00 44.87 194 TYR C O 1
ATOM 5104 N N . PRO C 1 195 ? 7.233 90.118 9.976 1.00 53.35 195 PRO C N 1
ATOM 5105 C CA . PRO C 1 195 ? 8.492 90.659 10.523 1.00 55.44 195 PRO C CA 1
ATOM 5106 C C . PRO C 1 195 ? 8.443 91.142 11.987 1.00 50.39 195 PRO C C 1
ATOM 5107 O O . PRO C 1 195 ? 9.482 91.140 12.656 1.00 56.10 195 PRO C O 1
ATOM 5111 N N . CYS C 1 196 ? 7.272 91.551 12.470 1.00 41.09 196 CYS C N 1
ATOM 5112 C CA . CYS C 1 196 ? 7.146 92.077 13.821 1.00 44.71 196 CYS C CA 1
ATOM 5113 C C . CYS C 1 196 ? 7.429 91.028 14.887 1.00 49.70 196 CYS C C 1
ATOM 5114 O O . CYS C 1 196 ? 7.900 91.354 15.982 1.00 51.61 196 CYS C O 1
ATOM 5117 N N . CYS C 1 197 ? 7.131 89.772 14.576 1.00 48.29 197 CYS C N 1
ATOM 5118 C CA . CYS C 1 197 ? 6.874 88.795 15.631 1.00 45.62 197 CYS C CA 1
ATOM 5119 C C . CYS C 1 197 ? 7.401 87.402 15.343 1.00 45.19 197 CYS C C 1
ATOM 5120 O O . CYS C 1 197 ? 7.418 86.963 14.196 1.00 46.31 197 CYS C O 1
ATOM 5123 N N . GLU C 1 198 ? 7.809 86.704 16.398 1.00 47.45 198 GLU C N 1
ATOM 5124 C CA . GLU C 1 198 ? 8.331 85.346 16.259 1.00 53.20 198 GLU C CA 1
ATOM 5125 C C . GLU C 1 198 ? 7.229 84.361 15.876 1.00 47.96 198 GLU C C 1
ATOM 5126 O O . GLU C 1 198 ? 7.404 83.543 14.968 1.00 48.37 198 GLU C O 1
ATOM 5132 N N A SER C 1 199 ? 6.097 84.452 16.569 0.53 42.22 199 SER C N 1
ATOM 5133 N N B SER C 1 199 ? 6.099 84.440 16.574 0.47 42.26 199 SER C N 1
ATOM 5134 C CA A SER C 1 199 ? 4.983 83.536 16.351 0.53 39.46 199 SER C CA 1
ATOM 5135 C CA B SER C 1 199 ? 4.990 83.522 16.337 0.47 39.48 199 SER C CA 1
ATOM 5136 C C A SER C 1 199 ? 4.159 83.956 15.131 0.53 37.73 199 SER C C 1
ATOM 5137 C C B SER C 1 199 ? 4.167 83.954 15.126 0.47 37.71 199 SER C C 1
ATOM 5138 O O A SER C 1 199 ? 4.017 85.142 14.844 0.53 34.37 199 SER C O 1
ATOM 5139 O O B SER C 1 199 ? 4.028 85.141 14.843 0.47 34.55 199 SER C O 1
ATOM 5144 N N . ALA C 1 200 ? 3.637 82.969 14.412 1.00 39.10 200 ALA C N 1
ATOM 5145 C CA . ALA C 1 200 ? 2.855 83.212 13.215 1.00 31.75 200 ALA C CA 1
ATOM 5146 C C . ALA C 1 200 ? 1.469 83.744 13.545 1.00 28.97 200 ALA C C 1
ATOM 5147 O O . ALA C 1 200 ? 0.988 83.602 14.673 1.00 22.67 200 ALA C O 1
ATOM 5149 N N . TYR C 1 201 ? 0.835 84.330 12.540 1.00 24.23 201 TYR C N 1
ATOM 5150 C CA . TYR C 1 201 ? -0.530 84.820 12.641 1.00 24.32 201 TYR C CA 1
ATOM 5151 C C . TYR C 1 201 ? -1.419 84.000 11.732 1.00 24.99 201 TYR C C 1
ATOM 5152 O O . TYR C 1 201 ? -0.998 83.635 10.637 1.00 27.63 201 TYR C O 1
ATOM 5161 N N . VAL C 1 202 ? -2.645 83.716 12.163 1.00 22.21 202 VAL C N 1
ATOM 5162 C CA . VAL C 1 202 ? -3.556 82.936 11.327 1.00 18.80 202 VAL C CA 1
ATOM 5163 C C . VAL C 1 202 ? -4.231 83.837 10.302 1.00 22.75 202 VAL C C 1
ATOM 5164 O O . VAL C 1 202 ? -4.863 84.833 10.656 1.00 21.28 202 VAL C O 1
ATOM 5168 N N . GLU C 1 203 ? -4.091 83.478 9.025 1.00 22.12 203 GLU C N 1
ATOM 5169 C CA . GLU C 1 203 ? -4.739 84.197 7.927 1.00 20.83 203 GLU C CA 1
ATOM 5170 C C . GLU C 1 203 ? -5.849 83.349 7.319 1.00 21.80 203 GLU C C 1
ATOM 5171 O O . GLU C 1 203 ? -5.615 82.196 6.911 1.00 20.81 203 GLU C O 1
ATOM 5177 N N . MET C 1 204 ? -7.045 83.914 7.260 1.00 18.27 204 MET C N 1
ATOM 5178 C CA . MET C 1 204 ? -8.142 83.322 6.500 1.00 20.66 204 MET C CA 1
ATOM 5179 C C . MET C 1 204 ? -8.244 84.072 5.180 1.00 21.41 204 MET C C 1
ATOM 5180 O O . MET C 1 204 ? -8.620 85.240 5.156 1.00 19.68 204 MET C O 1
ATOM 5185 N N . LYS C 1 205 ? -7.896 83.408 4.083 1.00 18.99 205 LYS C N 1
ATOM 5186 C CA . LYS C 1 205 ? -7.835 84.088 2.801 1.00 17.96 205 LYS C CA 1
ATOM 5187 C C . LYS C 1 205 ? -8.902 83.544 1.877 1.00 19.75 205 LYS C C 1
ATOM 5188 O O . LYS C 1 205 ? -8.877 82.363 1.501 1.00 19.29 205 LYS C O 1
ATOM 5194 N N . TYR C 1 206 ? -9.830 84.417 1.511 1.00 14.95 206 TYR C N 1
ATOM 5195 C CA . TYR C 1 206 ? -10.917 84.101 0.600 1.00 18.22 206 TYR C CA 1
ATOM 5196 C C . TYR C 1 206 ? -10.656 84.675 -0.786 1.00 22.11 206 TYR C C 1
ATOM 5197 O O . TYR C 1 206 ? -10.212 85.820 -0.924 1.00 21.36 206 TYR C O 1
ATOM 5206 N N . LEU C 1 207 ? -10.959 83.890 -1.803 1.00 20.60 207 LEU C N 1
ATOM 5207 C CA . LEU C 1 207 ? -10.842 84.344 -3.186 1.00 21.77 207 LEU C CA 1
ATOM 5208 C C . LEU C 1 207 ? -12.197 84.250 -3.844 1.00 24.01 207 LEU C C 1
ATOM 5209 O O . LEU C 1 207 ? -12.837 83.188 -3.839 1.00 26.17 207 LEU C O 1
ATOM 5214 N N . LEU C 1 208 ? -12.624 85.363 -4.423 1.00 20.14 208 LEU C N 1
ATOM 5215 C CA . LEU C 1 208 ? -13.909 85.436 -5.086 1.00 25.88 208 LEU C CA 1
ATOM 5216 C C . LEU C 1 208 ? -13.680 86.000 -6.477 1.00 30.10 208 LEU C C 1
ATOM 5217 O O . LEU C 1 208 ? -12.950 86.970 -6.642 1.00 32.88 208 LEU C O 1
ATOM 5222 N N . ALA C 1 209 ? -14.269 85.366 -7.480 1.00 27.75 209 ALA C N 1
ATOM 5223 C CA . ALA C 1 209 ? -14.273 85.920 -8.829 1.00 28.38 209 ALA C CA 1
ATOM 5224 C C . ALA C 1 209 ? -15.705 85.901 -9.328 1.00 31.50 209 ALA C C 1
ATOM 5225 O O . ALA C 1 209 ? -16.403 84.882 -9.214 1.00 28.98 209 ALA C O 1
ATOM 5227 N N . LEU C 1 210 ? -16.136 87.047 -9.855 1.00 27.41 210 LEU C N 1
ATOM 5228 C CA . LEU C 1 210 ? -17.498 87.255 -10.325 1.00 27.79 210 LEU C CA 1
ATOM 5229 C C . LEU C 1 210 ? -17.461 87.611 -11.794 1.00 27.82 210 LEU C C 1
ATOM 5230 O O . LEU C 1 210 ? -16.493 88.197 -12.268 1.00 31.12 210 LEU C O 1
ATOM 5235 N N . ARG C 1 211 ? -18.515 87.258 -12.522 1.00 28.46 211 ARG C N 1
ATOM 5236 C CA . ARG C 1 211 ? -18.613 87.648 -13.918 1.00 28.40 211 ARG C CA 1
ATOM 5237 C C . ARG C 1 211 ? -18.943 89.140 -13.940 1.00 29.33 211 ARG C C 1
ATOM 5238 O O . ARG C 1 211 ? -19.793 89.598 -13.182 1.00 34.43 211 ARG C O 1
ATOM 5246 N N . SER C 1 212 ? -18.243 89.909 -14.772 1.00 35.23 212 SER C N 1
ATOM 5247 C CA . SER C 1 212 ? -18.504 91.344 -14.868 1.00 36.37 212 SER C CA 1
ATOM 5248 C C . SER C 1 212 ? -19.876 91.582 -15.500 1.00 35.36 212 SER C C 1
ATOM 5249 O O . SER C 1 212 ? -20.336 90.770 -16.297 1.00 35.83 212 SER C O 1
ATOM 5252 N N . GLU C 1 213 ? -20.523 92.685 -15.133 1.00 37.31 213 GLU C N 1
ATOM 5253 C CA . GLU C 1 213 ? -21.802 93.077 -15.735 1.00 46.01 213 GLU C CA 1
ATOM 5254 C C . GLU C 1 213 ? -21.615 93.895 -17.018 1.00 49.98 213 GLU C C 1
ATOM 5255 O O . GLU C 1 213 ? -20.812 94.830 -17.064 1.00 53.57 213 GLU C O 1
ATOM 5261 N N . SER D 1 1 ? -0.560 84.759 36.403 1.00 54.81 1 SER D N 1
ATOM 5262 C CA . SER D 1 1 ? -0.536 83.761 35.340 1.00 57.71 1 SER D CA 1
ATOM 5263 C C . SER D 1 1 ? -1.907 83.653 34.665 1.00 59.24 1 SER D C 1
ATOM 5264 O O . SER D 1 1 ? -2.057 83.128 33.539 1.00 62.59 1 SER D O 1
ATOM 5267 N N . ASN D 1 2 ? -2.899 84.174 35.370 1.00 40.99 2 ASN D N 1
ATOM 5268 C CA . ASN D 1 2 ? -4.287 83.924 35.045 1.00 40.17 2 ASN D CA 1
ATOM 5269 C C . ASN D 1 2 ? -4.946 85.164 34.464 1.00 40.24 2 ASN D C 1
ATOM 5270 O O . ASN D 1 2 ? -4.441 86.283 34.625 1.00 34.74 2 ASN D O 1
ATOM 5275 N N . GLY D 1 3 ? -6.051 84.948 33.752 1.00 40.50 3 GLY D N 1
ATOM 5276 C CA . GLY D 1 3 ? -6.688 86.011 32.986 1.00 36.94 3 GLY D CA 1
ATOM 5277 C C . GLY D 1 3 ? -7.084 87.209 33.820 1.00 36.23 3 GLY D C 1
ATOM 5278 O O . GLY D 1 3 ? -6.905 88.350 33.394 1.00 36.86 3 GLY D O 1
ATOM 5279 N N . LEU D 1 4 ? -7.631 86.954 35.001 1.00 37.04 4 LEU D N 1
ATOM 5280 C CA . LEU D 1 4 ? -7.985 88.037 35.926 1.00 43.50 4 LEU D CA 1
ATOM 5281 C C . LEU D 1 4 ? -6.771 88.841 36.428 1.00 46.61 4 LEU D C 1
ATOM 5282 O O . LEU D 1 4 ? -6.869 90.055 36.615 1.00 42.59 4 LEU D O 1
ATOM 5287 N N . MET D 1 5 ? -5.639 88.170 36.644 1.00 44.63 5 MET D N 1
ATOM 5288 C CA . MET D 1 5 ? -4.412 88.839 37.095 1.00 41.89 5 MET D CA 1
ATOM 5289 C C . MET D 1 5 ? -3.814 89.750 36.028 1.00 39.77 5 MET D C 1
ATOM 5290 O O . MET D 1 5 ? -3.285 90.813 36.346 1.00 34.03 5 MET D O 1
ATOM 5295 N N . ALA D 1 6 ? -3.874 89.323 34.767 1.00 31.42 6 ALA D N 1
ATOM 5296 C CA . ALA D 1 6 ? -3.437 90.169 33.668 1.00 30.94 6 ALA D CA 1
ATOM 5297 C C . ALA D 1 6 ? -4.268 91.461 33.605 1.00 34.01 6 ALA D C 1
ATOM 5298 O O . ALA D 1 6 ? -3.738 92.536 33.327 1.00 30.83 6 ALA D O 1
ATOM 5300 N N . LYS D 1 7 ? -5.569 91.353 33.852 1.00 34.60 7 LYS D N 1
ATOM 5301 C CA . LYS D 1 7 ? -6.427 92.531 33.836 1.00 30.67 7 LYS D CA 1
ATOM 5302 C C . LYS D 1 7 ? -6.093 93.439 35.023 1.00 31.84 7 LYS D C 1
ATOM 5303 O O . LYS D 1 7 ? -6.003 94.663 34.883 1.00 27.26 7 LYS D O 1
ATOM 5309 N N . ARG D 1 8 ? -5.887 92.837 36.189 1.00 31.08 8 ARG D N 1
ATOM 5310 C CA . ARG D 1 8 ? -5.461 93.617 37.354 1.00 36.59 8 ARG D CA 1
ATOM 5311 C C . ARG D 1 8 ? -4.159 94.388 37.103 1.00 35.27 8 ARG D C 1
ATOM 5312 O O . ARG D 1 8 ? -4.061 95.557 37.465 1.00 36.01 8 ARG D O 1
ATOM 5320 N N . LEU D 1 9 ? -3.185 93.759 36.452 1.00 32.84 9 LEU D N 1
ATOM 5321 C CA . LEU D 1 9 ? -1.948 94.455 36.093 1.00 31.36 9 LEU D CA 1
ATOM 5322 C C . LEU D 1 9 ? -2.232 95.666 35.216 1.00 33.68 9 LEU D C 1
ATOM 5323 O O . LEU D 1 9 ? -1.736 96.775 35.485 1.00 28.28 9 LEU D O 1
ATOM 5328 N N . ARG D 1 10 ? -3.025 95.461 34.169 1.00 30.78 10 ARG D N 1
ATOM 5329 C CA . ARG D 1 10 ? -3.397 96.574 33.290 1.00 28.85 10 ARG D CA 1
ATOM 5330 C C . ARG D 1 10 ? -4.056 97.703 34.089 1.00 26.10 10 ARG D C 1
ATOM 5331 O O . ARG D 1 10 ? -3.756 98.881 33.868 1.00 21.93 10 ARG D O 1
ATOM 5339 N N . ARG D 1 11 ? -4.943 97.339 35.014 1.00 26.59 11 ARG D N 1
ATOM 5340 C CA . ARG D 1 11 ? -5.694 98.343 35.764 1.00 32.35 11 ARG D CA 1
ATOM 5341 C C . ARG D 1 11 ? -4.738 99.136 36.637 1.00 33.16 11 ARG D C 1
ATOM 5342 O O . ARG D 1 11 ? -4.874 100.352 36.784 1.00 34.00 11 ARG D O 1
ATOM 5350 N N . GLU D 1 12 ? -3.751 98.451 37.194 1.00 28.98 12 GLU D N 1
ATOM 5351 C CA . GLU D 1 12 ? -2.766 99.125 38.032 1.00 32.59 12 GLU D CA 1
ATOM 5352 C C . GLU D 1 12 ? -1.842 100.032 37.210 1.00 35.57 12 GLU D C 1
ATOM 5353 O O . GLU D 1 12 ? -1.538 101.155 37.628 1.00 31.58 12 GLU D O 1
ATOM 5359 N N . LEU D 1 13 ? -1.432 99.568 36.034 1.00 31.25 13 LEU D N 1
ATOM 5360 C CA . LEU D 1 13 ? -0.631 100.398 35.138 1.00 33.62 13 LEU D CA 1
ATOM 5361 C C . LEU D 1 13 ? -1.400 101.619 34.676 1.00 37.55 13 LEU D C 1
ATOM 5362 O O . LEU D 1 13 ? -0.861 102.723 34.648 1.00 35.74 13 LEU D O 1
ATOM 5367 N N . LEU D 1 14 ? -2.658 101.417 34.298 1.00 33.22 14 LEU D N 1
ATOM 5368 C CA . LEU D 1 14 ? -3.457 102.503 33.748 1.00 30.53 14 LEU D CA 1
ATOM 5369 C C . LEU D 1 14 ? -3.999 103.464 34.826 1.00 29.00 14 LEU D C 1
ATOM 5370 O O . LEU D 1 14 ? -4.425 104.580 34.506 1.00 30.32 14 LEU D O 1
ATOM 5375 N N . ASN D 1 15 ? -3.960 103.039 36.084 1.00 29.36 15 ASN D N 1
ATOM 5376 C CA . ASN D 1 15 ? -4.405 103.874 37.206 1.00 35.05 15 ASN D CA 1
ATOM 5377 C C . ASN D 1 15 ? -3.835 105.300 37.158 1.00 34.77 15 ASN D C 1
ATOM 5378 O O . ASN D 1 15 ? -4.558 106.279 37.332 1.00 33.62 15 ASN D O 1
ATOM 5383 N N . THR D 1 16 ? -2.535 105.391 36.917 1.00 32.95 16 THR D N 1
ATOM 5384 C CA . THR D 1 16 ? -1.844 106.660 36.764 1.00 37.71 16 THR D CA 1
ATOM 5385 C C . THR D 1 16 ? -2.467 107.512 35.666 1.00 34.07 16 THR D C 1
ATOM 5386 O O . THR D 1 16 ? -2.740 108.697 35.863 1.00 38.95 16 THR D O 1
ATOM 5390 N N . TYR D 1 17 ? -2.706 106.903 34.510 1.00 28.35 17 TYR D N 1
ATOM 5391 C CA . TYR D 1 17 ? -3.304 107.626 33.405 1.00 28.48 17 TYR D CA 1
ATOM 5392 C C . TYR D 1 17 ? -4.747 108.006 33.690 1.00 29.82 17 TYR D C 1
ATOM 5393 O O . TYR D 1 17 ? -5.224 109.031 33.203 1.00 26.94 17 TYR D O 1
ATOM 5402 N N . GLU D 1 18 ? -5.447 107.193 34.473 1.00 28.76 18 GLU D N 1
ATOM 5403 C CA . GLU D 1 18 ? -6.857 107.470 34.740 1.00 31.75 18 GLU D CA 1
ATOM 5404 C C . GLU D 1 18 ? -6.949 108.578 35.775 1.00 34.28 18 GLU D C 1
ATOM 5405 O O . GLU D 1 18 ? -7.817 109.439 35.697 1.00 41.27 18 GLU D O 1
ATOM 5411 N N . GLN D 1 19 ? -6.036 108.535 36.736 1.00 33.73 19 GLN D N 1
ATOM 5412 C CA . GLN D 1 19 ? -5.991 109.512 37.813 1.00 41.22 19 GLN D CA 1
ATOM 5413 C C . GLN D 1 19 ? -5.435 110.846 37.307 1.00 42.91 19 GLN D C 1
ATOM 5414 O O . GLN D 1 19 ? -6.030 111.895 37.547 1.00 42.88 19 GLN D O 1
ATOM 5420 N N . LEU D 1 20 ? -4.312 110.798 36.594 1.00 39.70 20 LEU D N 1
ATOM 5421 C CA . LEU D 1 20 ? -3.599 112.017 36.205 1.00 37.86 20 LEU D CA 1
ATOM 5422 C C . LEU D 1 20 ? -3.878 112.504 34.788 1.00 39.85 20 LEU D C 1
ATOM 5423 O O . LEU D 1 20 ? -3.560 113.645 34.447 1.00 36.18 20 LEU D O 1
ATOM 5428 N N . GLY D 1 21 ? -4.471 111.645 33.965 1.00 33.12 21 GLY D N 1
ATOM 5429 C CA . GLY D 1 21 ? -4.754 111.997 32.586 1.00 36.00 21 GLY D CA 1
ATOM 5430 C C . GLY D 1 21 ? -3.638 111.589 31.634 1.00 31.71 21 GLY D C 1
ATOM 5431 O O . GLY D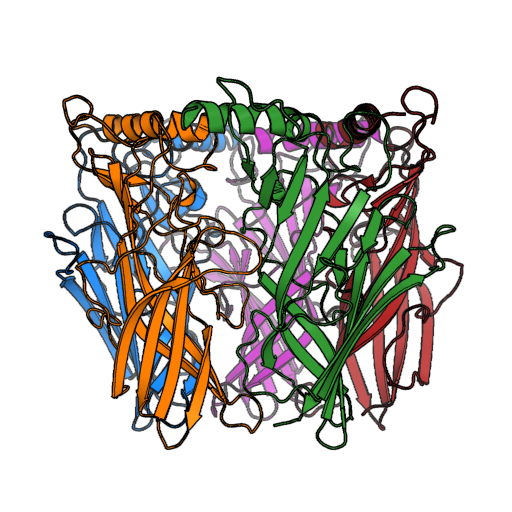 1 21 ? -2.501 111.377 32.052 1.00 31.54 21 GLY D O 1
ATOM 5432 N N . LYS D 1 22 ? -3.968 111.507 30.350 1.00 31.06 22 LYS D N 1
ATOM 5433 C CA . LYS D 1 22 ? -3.049 110.979 29.346 1.00 38.71 22 LYS D CA 1
ATOM 5434 C C . LYS D 1 22 ? -2.111 112.025 28.767 1.00 35.30 22 LYS D C 1
ATOM 5435 O O . LYS D 1 22 ? -1.082 111.689 28.179 1.00 36.59 22 LYS D O 1
ATOM 5441 N N . SER D 1 23 ? -2.484 113.295 28.911 1.00 29.04 23 SER D N 1
ATOM 5442 C CA . SER D 1 23 ? -1.679 114.397 28.415 1.00 31.57 23 SER D CA 1
ATOM 5443 C C . SER D 1 23 ? -0.337 114.508 29.146 1.00 31.68 23 SER D C 1
ATOM 5444 O O . SER D 1 23 ? -0.227 114.215 30.353 1.00 26.70 23 SER D O 1
ATOM 5447 N N . GLY D 1 24 ? 0.664 114.966 28.401 1.00 29.20 24 GLY D N 1
ATOM 5448 C CA . GLY D 1 24 ? 2.003 115.181 28.929 1.00 28.48 24 GLY D CA 1
ATOM 5449 C C . GLY D 1 24 ? 2.936 114.022 28.614 1.00 30.31 24 GLY D C 1
ATOM 5450 O O . GLY D 1 24 ? 2.502 112.869 28.540 1.00 30.22 24 GLY D O 1
ATOM 5451 N N . LEU D 1 25 ? 4.218 114.325 28.445 1.00 29.74 25 LEU D N 1
ATOM 5452 C CA . LEU D 1 25 ? 5.216 113.308 28.137 1.00 29.20 25 LEU D CA 1
ATOM 5453 C C . LEU D 1 25 ? 5.208 112.190 29.185 1.00 28.42 25 LEU D C 1
ATOM 5454 O O . LEU D 1 25 ? 4.987 112.447 30.368 1.00 28.81 25 LEU D O 1
ATOM 5459 N N . PRO D 1 26 ? 5.418 110.948 28.737 1.00 31.21 26 PRO D N 1
ATOM 5460 C CA . PRO D 1 26 ? 5.274 109.756 29.584 1.00 30.76 26 PRO D CA 1
ATOM 5461 C C . PRO D 1 26 ? 6.450 109.555 30.551 1.00 33.27 26 PRO D C 1
ATOM 5462 O O . PRO D 1 26 ? 7.215 108.605 30.393 1.00 39.65 26 PRO D O 1
ATOM 5466 N N . PHE D 1 27 ? 6.568 110.449 31.530 1.00 29.09 27 PHE D N 1
ATOM 5467 C CA . PHE D 1 27 ? 7.592 110.399 32.573 1.00 33.61 27 PHE D CA 1
ATOM 5468 C C . PHE D 1 27 ? 6.938 110.812 33.892 1.00 41.84 27 PHE D C 1
ATOM 5469 O O . PHE D 1 27 ? 6.102 111.717 33.903 1.00 49.13 27 PHE D O 1
ATOM 5477 N N . LEU D 1 28 ? 7.316 110.174 35.000 1.00 48.33 28 LEU D N 1
ATOM 5478 C CA . LEU D 1 28 ? 6.850 110.596 36.329 1.00 47.39 28 LEU D CA 1
ATOM 5479 C C . LEU D 1 28 ? 7.982 111.200 37.139 1.00 52.64 28 LEU D C 1
ATOM 5480 O O . LEU D 1 28 ? 7.762 112.031 38.032 1.00 51.34 28 LEU D O 1
ATOM 5485 N N . ASP D 1 29 ? 9.201 110.771 36.820 1.00 54.11 29 ASP D N 1
ATOM 5486 C CA . ASP D 1 29 ? 10.395 111.402 37.356 1.00 52.48 29 ASP D CA 1
ATOM 5487 C C . ASP D 1 29 ? 10.875 112.464 36.378 1.00 52.48 29 ASP D C 1
ATOM 5488 O O . ASP D 1 29 ? 10.066 113.216 35.835 1.00 55.32 29 ASP D O 1
ATOM 5493 N N . ASP D 1 30 ? 12.183 112.536 36.156 1.00 52.63 30 ASP D N 1
ATOM 5494 C CA . ASP D 1 30 ? 12.725 113.588 35.315 1.00 51.47 30 ASP D CA 1
ATOM 5495 C C . ASP D 1 30 ? 12.128 113.478 33.917 1.00 45.51 30 ASP D C 1
ATOM 5496 O O . ASP D 1 30 ? 12.066 112.392 33.337 1.00 44.78 30 ASP D O 1
ATOM 5501 N N . ILE D 1 31 ? 11.633 114.600 33.408 1.00 46.46 31 ILE D N 1
ATOM 5502 C CA . ILE D 1 31 ? 11.046 114.626 32.083 1.00 44.98 31 ILE D CA 1
ATOM 5503 C C . ILE D 1 31 ? 12.176 114.583 31.092 1.00 44.42 31 ILE D C 1
ATOM 5504 O O . ILE D 1 31 ? 13.031 115.466 31.089 1.00 49.02 31 ILE D O 1
ATOM 5509 N N . GLY D 1 32 ? 12.191 113.545 30.262 1.00 41.73 32 GLY D N 1
ATOM 5510 C CA . GLY D 1 32 ? 13.219 113.400 29.254 1.00 43.60 32 GLY D CA 1
ATOM 5511 C C . GLY D 1 32 ? 12.722 113.694 27.848 1.00 42.00 32 GLY D C 1
ATOM 5512 O O . GLY D 1 32 ? 11.810 114.491 27.654 1.00 40.99 32 GLY D O 1
ATOM 5513 N N . LYS D 1 33 ? 13.355 113.047 26.874 1.00 41.09 33 LYS D N 1
ATOM 5514 C CA . LYS D 1 33 ? 13.000 113.131 25.468 1.00 38.36 33 LYS D CA 1
ATOM 5515 C C . LYS D 1 33 ? 12.444 111.779 25.058 1.00 35.52 33 LYS D C 1
ATOM 5516 O O . LYS D 1 33 ? 13.042 110.749 25.375 1.00 36.77 33 LYS D O 1
ATOM 5522 N N . VAL D 1 34 ? 11.308 111.773 24.361 1.00 32.52 34 VAL D N 1
ATOM 5523 C CA . VAL D 1 34 ? 10.738 110.532 23.831 1.00 30.20 34 VAL D CA 1
ATOM 5524 C C . VAL D 1 34 ? 11.343 110.265 22.461 1.00 34.03 34 VAL D C 1
ATOM 5525 O O . VAL D 1 34 ? 11.409 111.158 21.606 1.00 36.16 34 VAL D O 1
ATOM 5529 N N . ASP D 1 35 ? 11.804 109.046 22.253 1.00 32.93 35 ASP D N 1
ATOM 5530 C CA . ASP D 1 35 ? 12.338 108.693 20.950 1.00 34.94 35 ASP D CA 1
ATOM 5531 C C . ASP D 1 35 ? 11.358 107.760 20.274 1.00 33.52 35 ASP D C 1
ATOM 5532 O O . ASP D 1 35 ? 11.197 106.616 20.683 1.00 31.68 35 ASP D O 1
ATOM 5537 N N . VAL D 1 36 ? 10.695 108.271 19.244 1.00 31.44 36 VAL D N 1
ATOM 5538 C CA . VAL D 1 36 ? 9.699 107.514 18.520 1.00 28.08 36 VAL D CA 1
ATOM 5539 C C . VAL D 1 36 ? 10.363 106.870 17.311 1.00 29.92 36 VAL D C 1
ATOM 5540 O O . VAL D 1 36 ? 11.081 107.535 16.572 1.00 33.20 36 VAL D O 1
ATOM 5544 N N . LYS D 1 37 ? 10.156 105.575 17.119 1.00 25.12 37 LYS D N 1
ATOM 5545 C CA . LYS D 1 37 ? 10.605 104.951 15.881 1.00 23.79 37 LYS D CA 1
ATOM 5546 C C . LYS D 1 37 ? 9.381 104.927 14.987 1.00 23.33 37 LYS D C 1
ATOM 5547 O O . LYS D 1 37 ? 8.286 104.619 15.444 1.00 23.82 37 LYS D O 1
ATOM 5553 N N . PHE D 1 38 ? 9.559 105.284 13.722 1.00 24.77 38 PHE D N 1
ATOM 5554 C CA . PHE D 1 38 ? 8.418 105.480 12.843 1.00 25.82 38 PHE D CA 1
ATOM 5555 C C . PHE D 1 38 ? 8.647 104.696 11.561 1.00 28.02 38 PHE D C 1
ATOM 5556 O O . PHE D 1 38 ? 9.729 104.746 10.980 1.00 28.37 38 PHE D O 1
ATOM 5564 N N . GLY D 1 39 ? 7.649 103.922 11.141 1.00 25.89 39 GLY D N 1
ATOM 5565 C CA . GLY D 1 39 ? 7.757 103.217 9.874 1.00 25.29 39 GLY D CA 1
ATOM 5566 C C . GLY D 1 39 ? 6.482 103.386 9.070 1.00 28.34 39 GLY D C 1
ATOM 5567 O O . GLY D 1 39 ? 5.378 103.337 9.630 1.00 27.31 39 GLY D O 1
ATOM 5568 N N . LEU D 1 40 ? 6.619 103.593 7.765 1.00 25.74 40 LEU D N 1
ATOM 5569 C CA . LEU D 1 40 ? 5.448 103.684 6.887 1.00 24.37 40 LEU D CA 1
ATOM 5570 C C . LEU D 1 40 ? 5.448 102.560 5.857 1.00 25.43 40 LEU D C 1
ATOM 5571 O O . LEU D 1 40 ? 6.328 102.502 5.005 1.00 25.46 40 LEU D O 1
ATOM 5576 N N . SER D 1 41 ? 4.452 101.684 5.927 1.00 23.86 41 SER D N 1
ATOM 5577 C CA . SER D 1 41 ? 4.357 100.558 5.004 1.00 22.13 41 SER D CA 1
ATOM 5578 C C . SER D 1 41 ? 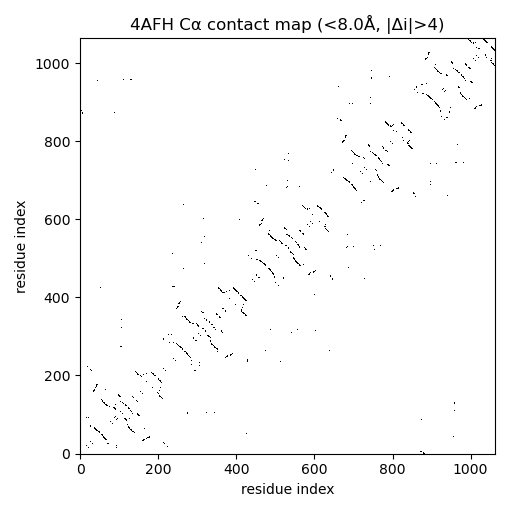3.198 100.755 4.044 1.00 22.12 41 SER D C 1
ATOM 5579 O O . SER D 1 41 ? 2.043 100.705 4.462 1.00 23.69 41 SER D O 1
ATOM 5582 N N . LEU D 1 42 ? 3.497 100.969 2.762 1.00 21.65 42 LEU D N 1
ATOM 5583 C CA . LEU D 1 42 ? 2.435 101.142 1.759 1.00 24.21 42 LEU D CA 1
ATOM 5584 C C . LEU D 1 42 ? 1.799 99.797 1.419 1.00 21.59 42 LEU D C 1
ATOM 5585 O O . LEU D 1 42 ? 2.514 98.849 1.137 1.00 22.66 42 LEU D O 1
ATOM 5590 N N . GLN D 1 43 ? 0.467 99.710 1.445 1.00 20.32 43 GLN D N 1
ATOM 5591 C CA . GLN D 1 43 ? -0.224 98.509 0.989 1.00 18.13 43 GLN D CA 1
ATOM 5592 C C . GLN D 1 43 ? -0.753 98.662 -0.423 1.00 20.52 43 GLN D C 1
ATOM 5593 O O . GLN D 1 43 ? -0.584 97.774 -1.247 1.00 22.61 43 GLN D O 1
ATOM 5599 N N . LEU D 1 44 ? -1.416 99.779 -0.689 1.00 21.81 44 LEU D N 1
ATOM 5600 C CA . LEU D 1 44 ? -2.051 99.986 -1.981 1.00 23.66 44 LEU D CA 1
ATOM 5601 C C . LEU D 1 44 ? -2.499 101.426 -2.186 1.00 24.03 44 LEU D C 1
ATOM 5602 O O . LEU D 1 44 ? -2.606 102.216 -1.235 1.00 19.03 44 LEU D O 1
ATOM 5607 N N . LEU D 1 45 ? -2.767 101.759 -3.444 1.00 22.31 45 LEU D N 1
ATOM 5608 C CA . LEU D 1 45 ? -3.375 103.034 -3.789 1.00 24.15 45 LEU D CA 1
ATOM 5609 C C . LEU D 1 45 ? -4.885 102.860 -3.908 1.00 23.05 45 LEU D C 1
ATOM 5610 O O . LEU D 1 45 ? -5.350 101.999 -4.655 1.00 24.80 45 LEU D O 1
ATOM 5615 N N . LYS D 1 46 ? -5.661 103.656 -3.174 1.00 21.12 46 LYS D N 1
ATOM 5616 C CA . LYS D 1 46 ? -7.110 103.623 -3.360 1.00 20.18 46 LYS D CA 1
ATOM 5617 C C . LYS D 1 46 ? -7.504 104.339 -4.630 1.00 23.51 46 LYS D C 1
ATOM 5618 O O . LYS D 1 46 ? -8.261 103.819 -5.436 1.00 26.31 46 LYS D O 1
ATOM 5624 N N . SER D 1 47 ? -6.985 105.553 -4.816 1.00 24.38 47 SER D N 1
ATOM 5625 C CA . SER D 1 47 ? -7.310 106.327 -6.007 1.00 26.73 47 SER D CA 1
ATOM 5626 C C . SER D 1 47 ? -6.311 107.446 -6.169 1.00 21.73 47 SER D C 1
ATOM 5627 O O . SER D 1 47 ? -5.676 107.876 -5.201 1.00 21.31 47 SER D O 1
ATOM 5630 N N . ILE D 1 48 ? -6.167 107.894 -7.407 1.00 23.88 48 ILE D N 1
ATOM 5631 C CA . ILE D 1 48 ? -5.451 109.117 -7.691 1.00 31.90 48 ILE D CA 1
ATOM 5632 C C . ILE D 1 48 ? -6.273 109.895 -8.715 1.00 30.62 48 ILE D C 1
ATOM 5633 O O . ILE D 1 48 ? -6.508 109.437 -9.828 1.00 34.31 48 ILE D O 1
ATOM 5638 N N . GLU D 1 49 ? -6.767 111.057 -8.297 1.00 24.18 49 GLU D N 1
ATOM 5639 C CA . GLU D 1 49 ? -7.751 111.783 -9.081 1.00 28.95 49 GLU D CA 1
ATOM 5640 C C . GLU D 1 49 ? -7.193 113.153 -9.425 1.00 28.22 49 GLU D C 1
ATOM 5641 O O . GLU D 1 49 ? -6.825 113.910 -8.530 1.00 24.58 49 GLU D O 1
ATOM 5647 N N . GLN D 1 50 ? -7.149 113.474 -10.709 1.00 27.05 50 GLN D N 1
ATOM 5648 C CA . GLN D 1 50 ? -6.649 114.763 -11.145 1.00 31.16 50 GLN D CA 1
ATOM 5649 C C . GLN D 1 50 ? -7.466 115.868 -10.496 1.00 26.99 50 GLN D C 1
ATOM 5650 O O . GLN D 1 50 ? -8.684 115.767 -10.389 1.00 29.98 50 GLN D O 1
ATOM 5656 N N . ARG D 1 51 ? -6.797 116.922 -10.045 1.00 26.71 51 ARG D N 1
ATOM 5657 C CA . ARG D 1 51 ? -7.524 118.081 -9.575 1.00 29.23 51 ARG D CA 1
ATOM 5658 C C . ARG D 1 51 ? -7.760 118.991 -10.769 1.00 30.53 51 ARG D C 1
ATOM 5659 O O . ARG D 1 51 ? -6.807 119.466 -11.392 1.00 30.07 51 ARG D O 1
ATOM 5667 N N . GLY D 1 52 ? -9.032 119.190 -11.110 1.00 32.11 52 GLY D N 1
ATOM 5668 C CA . GLY D 1 52 ? -9.417 120.037 -12.229 1.00 35.03 52 GLY D CA 1
ATOM 5669 C C . GLY D 1 52 ? -8.775 119.595 -13.528 1.00 40.20 52 GLY D C 1
ATOM 5670 O O . GLY D 1 52 ? -8.751 118.407 -13.837 1.00 42.03 52 GLY D O 1
ATOM 5671 N N . MET D 1 53 ? -8.233 120.545 -14.284 1.00 33.30 53 MET D N 1
ATOM 5672 C CA . MET D 1 53 ? -7.517 120.205 -15.507 1.00 43.37 53 MET D CA 1
ATOM 5673 C C . MET D 1 53 ? -6.019 120.492 -15.391 1.00 46.00 53 MET D C 1
ATOM 5674 O O . MET D 1 53 ? -5.333 120.629 -16.398 1.00 51.65 53 MET D O 1
ATOM 5679 N N . GLY D 1 54 ? -5.517 120.580 -14.162 1.00 41.43 54 GLY D N 1
ATOM 5680 C CA . GLY D 1 54 ? -4.118 120.908 -13.934 1.00 38.35 54 GLY D CA 1
ATOM 5681 C C . GLY D 1 54 ? -3.247 119.678 -13.763 1.00 39.41 54 GLY D C 1
ATOM 5682 O O . GLY D 1 54 ? -3.686 118.559 -14.024 1.00 34.58 54 GLY D O 1
ATOM 5683 N N . PHE D 1 55 ? -2.017 119.883 -13.298 1.00 41.44 55 PHE D N 1
ATOM 5684 C CA . PHE D 1 55 ? -1.030 118.812 -13.220 1.00 38.55 55 PHE D CA 1
ATOM 5685 C C . PHE D 1 55 ? -0.965 118.168 -11.841 1.00 37.14 55 PHE D C 1
ATOM 5686 O O . PHE D 1 55 ? -0.135 117.300 -11.589 1.00 37.83 55 PHE D O 1
ATOM 5694 N N . ASN D 1 56 ? -1.851 118.591 -10.951 1.00 31.13 56 ASN D N 1
ATOM 5695 C CA . ASN D 1 56 ? -1.914 118.002 -9.626 1.00 28.77 56 ASN D CA 1
ATOM 5696 C C . ASN D 1 56 ? -3.048 116.991 -9.509 1.00 24.29 56 ASN D C 1
ATOM 5697 O O . ASN D 1 56 ? -3.949 116.943 -10.345 1.00 29.52 56 ASN D O 1
ATOM 5702 N N . SER D 1 57 ? -3.007 116.202 -8.445 1.00 23.68 57 SER D N 1
ATOM 5703 C CA . SER D 1 57 ? -3.989 115.160 -8.243 1.00 25.59 57 SER D CA 1
ATOM 5704 C C . SER D 1 57 ? -4.101 114.894 -6.750 1.00 22.73 57 SER D C 1
ATOM 5705 O O . SER D 1 57 ? -3.181 115.204 -5.989 1.00 26.18 57 SER D O 1
ATOM 5708 N N . ILE D 1 58 ? -5.227 114.338 -6.327 1.00 21.04 58 ILE D N 1
ATOM 5709 C CA . ILE D 1 58 ? -5.365 113.898 -4.947 1.00 18.92 58 ILE D CA 1
ATOM 5710 C C . ILE D 1 58 ? -5.080 112.398 -4.882 1.00 22.97 58 ILE D C 1
ATOM 5711 O O . ILE D 1 58 ? -5.782 111.613 -5.499 1.00 25.09 58 ILE D O 1
ATOM 5716 N N . GLY D 1 59 ? -4.057 111.996 -4.135 1.00 17.65 59 GLY D N 1
ATOM 5717 C CA . GLY D 1 59 ? -3.710 110.587 -4.056 1.00 18.37 59 GLY D CA 1
ATOM 5718 C C . GLY D 1 59 ? -4.177 110.052 -2.717 1.00 22.80 59 GLY D C 1
ATOM 5719 O O . GLY D 1 59 ? -3.858 110.631 -1.680 1.00 20.41 59 GLY D O 1
ATOM 5720 N N . THR D 1 60 ? -4.945 108.973 -2.740 1.00 19.26 60 THR D N 1
ATOM 5721 C CA . THR D 1 60 ? -5.461 108.377 -1.508 1.00 18.20 60 THR D CA 1
ATOM 5722 C C . THR D 1 60 ? -4.844 106.996 -1.340 1.00 22.65 60 THR D C 1
ATOM 5723 O O . THR D 1 60 ? -5.000 106.145 -2.213 1.00 18.51 60 THR D O 1
ATOM 5727 N N . PHE D 1 61 ? -4.152 106.784 -0.223 1.00 17.83 61 PHE D N 1
ATOM 5728 C CA . PHE D 1 61 ? -3.334 105.580 -0.017 1.00 17.68 61 PHE D CA 1
ATOM 5729 C C . PHE D 1 61 ? -3.809 104.779 1.198 1.00 19.50 61 PHE D C 1
ATOM 5730 O O . PHE D 1 61 ? -4.267 105.361 2.187 1.00 18.81 61 PHE D O 1
ATOM 5738 N N . LYS D 1 62 ? -3.710 103.446 1.119 1.00 20.09 62 LYS D N 1
ATOM 5739 C CA . LYS D 1 62 ? -3.866 102.583 2.302 1.00 16.10 62 LYS D CA 1
ATOM 5740 C C . LYS D 1 62 ? -2.473 102.170 2.758 1.00 20.28 62 LYS D C 1
ATOM 5741 O O . LYS D 1 62 ? -1.668 101.665 1.966 1.00 19.43 62 LYS D O 1
ATOM 5747 N N . ALA D 1 63 ? -2.190 102.376 4.045 1.00 19.38 63 ALA D N 1
ATOM 5748 C CA . ALA D 1 63 ? -0.911 101.983 4.592 1.00 21.35 63 ALA D CA 1
ATOM 5749 C C . ALA D 1 63 ? -1.052 101.394 5.995 1.00 20.10 63 ALA D C 1
ATOM 5750 O O . ALA D 1 63 ? -2.145 101.344 6.558 1.00 20.22 63 ALA D O 1
ATOM 5752 N N . ILE D 1 64 ? 0.082 100.960 6.534 1.00 22.71 64 ILE D N 1
ATOM 5753 C CA . ILE D 1 64 ? 0.185 100.532 7.920 1.00 20.68 64 ILE D CA 1
ATOM 5754 C C . ILE D 1 64 ? 1.313 101.338 8.528 1.00 20.00 64 ILE D C 1
ATOM 5755 O O . ILE D 1 64 ? 2.405 101.410 7.979 1.00 22.52 64 ILE D O 1
ATOM 5760 N N . VAL D 1 65 ? 1.031 102.029 9.634 1.00 17.54 65 VAL D N 1
ATOM 5761 C CA . VAL D 1 65 ? 2.032 102.872 10.250 1.00 16.52 65 VAL D CA 1
ATOM 5762 C C . VAL D 1 65 ? 2.550 102.119 11.461 1.00 20.90 65 VAL D C 1
ATOM 5763 O O . VAL D 1 65 ? 1.763 101.513 12.179 1.00 24.04 65 VAL D O 1
ATOM 5767 N N . LYS D 1 66 ? 3.870 102.115 11.649 1.00 21.60 66 LYS D N 1
ATOM 5768 C CA . LYS D 1 66 ? 4.504 101.414 12.764 1.00 21.88 66 LYS D CA 1
ATOM 5769 C C . LYS D 1 66 ? 5.101 102.435 13.715 1.00 25.25 66 LYS D C 1
ATOM 5770 O O . LYS D 1 66 ? 5.881 103.284 13.306 1.00 27.24 66 LYS D O 1
ATOM 5776 N N . LEU D 1 67 ? 4.733 102.355 14.990 1.00 24.44 67 LEU D N 1
ATOM 5777 C CA . LEU D 1 67 ? 5.179 103.335 15.960 1.00 22.67 67 LEU D CA 1
ATOM 5778 C C . LEU D 1 67 ? 5.713 102.612 17.176 1.00 24.04 67 LEU D C 1
ATOM 5779 O O . LEU D 1 67 ? 5.074 101.695 17.686 1.00 25.72 67 LEU D O 1
ATOM 5784 N N . SER D 1 68 ? 6.890 103.007 17.640 1.00 24.85 68 SER D N 1
ATOM 5785 C CA . SER D 1 68 ? 7.394 102.468 18.901 1.00 23.57 68 SER D CA 1
ATOM 5786 C C . SER D 1 68 ? 8.025 103.583 19.699 1.00 26.80 68 SER D C 1
ATOM 5787 O O . SER D 1 68 ? 8.642 104.484 19.131 1.00 23.56 68 SER D O 1
ATOM 5790 N N . TRP D 1 69 ? 7.862 103.522 21.015 1.00 24.22 69 TRP D N 1
ATOM 5791 C CA . TRP D 1 69 ? 8.484 104.478 21.920 1.00 25.61 69 TRP D CA 1
ATOM 5792 C C . TRP D 1 69 ? 8.470 103.850 23.303 1.00 26.51 69 TRP D C 1
ATOM 5793 O O . TRP D 1 69 ? 7.905 102.771 23.508 1.00 26.87 69 TRP D O 1
ATOM 5804 N N . VAL D 1 70 ? 9.091 104.530 24.250 1.00 27.33 70 VAL D N 1
ATOM 5805 C CA . VAL D 1 70 ? 9.188 104.013 25.600 1.00 28.88 70 VAL D CA 1
ATOM 5806 C C . VAL D 1 70 ? 8.315 104.850 26.515 1.00 28.58 70 VAL D C 1
ATOM 5807 O O . VAL D 1 70 ? 8.406 106.080 26.533 1.00 26.96 70 VAL D O 1
ATOM 5811 N N . ASP D 1 71 ? 7.442 104.174 27.255 1.00 28.01 71 ASP D N 1
ATOM 5812 C CA . ASP D 1 71 ? 6.617 104.836 28.258 1.00 24.88 71 ASP D CA 1
ATOM 5813 C C . ASP D 1 71 ? 7.020 104.311 29.632 1.00 30.69 71 ASP D C 1
ATOM 5814 O O . ASP D 1 71 ? 6.662 103.187 30.006 1.00 30.50 71 ASP D O 1
ATOM 5819 N N . THR D 1 72 ? 7.752 105.136 30.381 1.00 28.93 72 THR D N 1
ATOM 5820 C CA . THR D 1 72 ? 8.319 104.721 31.669 1.00 32.08 72 THR D CA 1
ATOM 5821 C C . THR D 1 72 ? 7.226 104.562 32.719 1.00 30.47 72 THR D C 1
ATOM 5822 O O . THR D 1 72 ? 7.431 103.934 33.747 1.00 36.70 72 THR D O 1
ATOM 5826 N N . ILE D 1 73 ? 6.057 105.132 32.456 1.00 25.96 73 ILE D N 1
ATOM 5827 C CA . ILE D 1 73 ? 4.917 104.939 33.344 1.00 28.42 73 ILE D CA 1
ATOM 5828 C C . ILE D 1 73 ? 4.360 103.498 33.266 1.00 30.56 73 ILE D C 1
ATOM 5829 O O . ILE D 1 73 ? 3.860 102.966 34.250 1.00 31.89 73 ILE D O 1
ATOM 5834 N N . LEU D 1 74 ? 4.467 102.864 32.099 1.00 31.64 74 LEU D N 1
ATOM 5835 C CA . LEU D 1 74 ? 3.875 101.544 31.901 1.00 27.84 74 LEU D CA 1
ATOM 5836 C C . LEU D 1 74 ? 4.834 100.391 32.189 1.00 34.25 74 LEU D C 1
ATOM 5837 O O . LEU D 1 74 ? 4.703 99.318 31.610 1.00 42.44 74 LEU D O 1
ATOM 5842 N N . ARG D 1 75 ? 5.790 100.602 33.077 1.00 35.17 75 ARG D N 1
ATOM 5843 C CA . ARG D 1 75 ? 6.787 99.573 33.369 1.00 38.62 75 ARG D CA 1
ATOM 5844 C C . ARG D 1 75 ? 6.325 98.682 34.503 1.00 35.78 75 ARG D C 1
ATOM 5845 O O . ARG D 1 75 ? 5.568 99.110 35.363 1.00 36.34 75 ARG D O 1
ATOM 5853 N N . TRP D 1 76 ? 6.780 97.432 34.503 1.00 35.28 76 TRP D N 1
ATOM 5854 C CA . TRP D 1 76 ? 6.509 96.548 35.622 1.00 34.32 76 TRP D CA 1
ATOM 5855 C C . TRP D 1 76 ? 7.555 95.424 35.655 1.00 36.08 76 TRP D C 1
ATOM 5856 O O . TRP D 1 76 ? 8.165 95.098 34.632 1.00 35.96 76 TRP D O 1
ATOM 5867 N N . ASP D 1 77 ? 7.774 94.868 36.832 1.00 35.77 77 ASP D N 1
ATOM 5868 C CA . ASP D 1 77 ? 8.634 93.699 36.974 1.00 41.95 77 ASP D CA 1
ATOM 5869 C C . ASP D 1 77 ? 7.784 92.463 36.697 1.00 41.99 77 ASP D C 1
ATOM 5870 O O . ASP D 1 77 ? 6.812 92.212 37.408 1.00 42.80 77 ASP D O 1
ATOM 5875 N N . PRO D 1 78 ? 8.131 91.701 35.650 1.00 45.54 78 PRO D N 1
ATOM 5876 C CA . PRO D 1 78 ? 7.326 90.556 35.194 1.00 48.80 78 PRO D CA 1
ATOM 5877 C C . PRO D 1 78 ? 7.459 89.332 36.095 1.00 56.19 78 PRO D C 1
ATOM 5878 O O . PRO D 1 78 ? 8.020 88.308 35.694 1.00 55.14 78 PRO D O 1
ATOM 5882 N N . GLU D 1 79 ? 6.933 89.446 37.312 1.00 57.74 79 GLU D N 1
ATOM 5883 C CA . GLU D 1 79 ? 7.097 88.423 38.334 1.00 55.99 79 GLU D CA 1
ATOM 5884 C C . GLU D 1 79 ? 5.779 88.172 39.054 1.00 54.18 79 GLU D C 1
ATOM 5885 O O . GLU D 1 79 ? 4.953 89.091 39.163 1.00 45.19 79 GLU D O 1
ATOM 5891 N N . PRO D 1 80 ? 5.577 86.930 39.549 1.00 55.79 80 PRO D N 1
ATOM 5892 C CA . PRO D 1 80 ? 4.255 86.489 40.015 1.00 59.42 80 PRO D CA 1
ATOM 5893 C C . PRO D 1 80 ? 3.656 87.421 41.069 1.00 61.96 80 PRO D C 1
ATOM 5894 O O . PRO D 1 80 ? 4.397 87.929 41.910 1.00 62.83 80 PRO D O 1
ATOM 5898 N N . PRO D 1 81 ? 2.330 87.647 41.016 1.00 61.92 81 PRO D N 1
ATOM 5899 C CA . PRO D 1 81 ? 1.419 87.020 40.053 1.00 55.33 81 PRO D CA 1
ATOM 5900 C C . PRO D 1 81 ? 1.186 87.879 38.810 1.00 48.87 81 PRO D C 1
ATOM 5901 O O . PRO D 1 81 ? 0.188 87.671 38.115 1.00 43.93 81 PRO D O 1
ATOM 5905 N N . PHE D 1 82 ? 2.081 88.830 38.550 1.00 39.49 82 PHE D N 1
ATOM 5906 C CA . PHE D 1 82 ? 2.054 89.600 37.305 1.00 43.90 82 PHE D CA 1
ATOM 5907 C C . PHE D 1 82 ? 3.172 89.108 36.387 1.00 40.21 82 PHE D C 1
ATOM 5908 O O . PHE D 1 82 ? 3.960 89.900 35.857 1.00 38.03 82 PHE D O 1
ATOM 5916 N N . ASP D 1 83 ? 3.250 87.792 36.225 1.00 40.71 83 ASP D N 1
ATOM 5917 C CA . ASP D 1 83 ? 4.280 87.177 35.392 1.00 44.87 83 ASP D CA 1
ATOM 5918 C C . ASP D 1 83 ? 3.905 87.195 33.920 1.00 45.64 83 ASP D C 1
ATOM 5919 O O . ASP D 1 83 ? 3.832 86.154 33.259 1.00 44.38 83 ASP D O 1
ATOM 5924 N N . PHE D 1 84 ? 3.667 88.398 33.412 1.00 44.92 84 PHE D N 1
ATOM 5925 C CA . PHE D 1 84 ? 3.357 88.595 32.010 1.00 38.33 84 PHE D CA 1
ATOM 5926 C C . PHE D 1 84 ? 4.456 89.461 31.411 1.00 39.09 84 PHE D C 1
ATOM 5927 O O . PHE D 1 84 ? 4.852 90.463 32.003 1.00 34.07 84 PHE D O 1
ATOM 5935 N N . GLN D 1 85 ? 4.945 89.077 30.239 1.00 37.12 85 GLN D N 1
ATOM 5936 C CA . GLN D 1 85 ? 6.027 89.819 29.604 1.00 39.50 85 GLN D CA 1
ATOM 5937 C C . GLN D 1 85 ? 5.519 90.956 28.702 1.00 37.87 85 GLN D C 1
ATOM 5938 O O . GLN D 1 85 ? 6.265 91.873 28.374 1.00 31.96 85 GLN D O 1
ATOM 5944 N N . LYS D 1 86 ? 4.248 90.889 28.316 1.00 29.44 86 LYS D N 1
ATOM 5945 C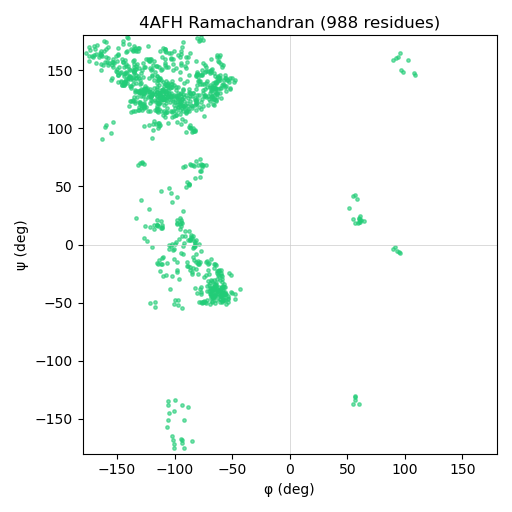 CA . LYS D 1 86 ? 3.637 91.950 27.542 1.00 31.76 86 LYS D CA 1
ATOM 5946 C C . LYS D 1 86 ? 2.155 91.981 27.840 1.00 30.63 86 LYS D C 1
ATOM 5947 O O . LYS D 1 86 ? 1.583 90.994 28.304 1.00 33.41 86 LYS D O 1
ATOM 5953 N N A ILE D 1 87 ? 1.529 93.132 27.641 0.65 28.28 87 ILE D N 1
ATOM 5954 N N B ILE D 1 87 ? 1.537 93.112 27.524 0.35 29.44 87 ILE D N 1
ATOM 5955 C CA A ILE D 1 87 ? 0.077 93.192 27.703 0.65 31.18 87 ILE D CA 1
ATOM 5956 C CA B ILE D 1 87 ? 0.116 93.296 27.741 0.35 31.33 87 ILE D CA 1
ATOM 5957 C C A ILE D 1 87 ? -0.441 94.078 26.579 0.65 30.29 87 ILE D C 1
ATOM 5958 C C B ILE D 1 87 ? -0.457 94.144 26.602 0.35 30.32 87 ILE D C 1
ATOM 5959 O O A ILE D 1 87 ? 0.278 94.932 26.062 0.65 31.02 87 ILE D O 1
ATOM 5960 O O B ILE D 1 87 ? 0.223 95.025 26.072 0.35 30.51 87 ILE D O 1
ATOM 5969 N N . GLU D 1 88 ? -1.689 93.861 26.189 1.00 26.73 88 GLU D N 1
ATOM 5970 C CA . GLU D 1 88 ? -2.293 94.675 25.136 1.00 25.75 88 GLU D CA 1
ATOM 5971 C C . GLU D 1 88 ? -3.085 95.781 25.789 1.00 28.92 88 GLU D C 1
ATOM 5972 O O . GLU D 1 88 ? -3.726 95.572 26.819 1.00 30.96 88 GLU D O 1
ATOM 5978 N N . ILE D 1 89 ? -3.014 96.982 25.209 1.00 25.19 89 ILE D N 1
ATOM 5979 C CA . ILE D 1 89 ? -3.688 98.132 25.785 1.00 28.10 89 ILE D CA 1
ATOM 5980 C C . ILE D 1 89 ? -4.223 98.984 24.634 1.00 27.49 89 ILE D C 1
ATOM 5981 O O . ILE D 1 89 ? -3.589 99.088 23.587 1.00 25.16 89 ILE D O 1
ATOM 5986 N N A SER D 1 90 ? -5.410 99.549 24.824 0.66 25.39 90 SER D N 1
ATOM 5987 N N B SER D 1 90 ? -5.403 99.560 24.815 0.34 25.46 90 SER D N 1
ATOM 5988 C CA A SER D 1 90 ? -5.946 100.533 23.891 0.66 23.29 90 SER D CA 1
ATOM 5989 C CA B SER D 1 90 ? -5.943 100.465 23.812 0.34 23.28 90 SER D CA 1
ATOM 5990 C C A SER D 1 90 ? -5.102 101.793 23.827 0.66 22.02 90 SER D C 1
ATOM 5991 C C B SER D 1 90 ? -5.188 101.788 23.806 0.34 22.16 90 SER D C 1
ATOM 5992 O O A SER D 1 90 ? -4.775 102.390 24.854 0.66 20.45 90 SER D O 1
ATOM 5993 O O B SER D 1 90 ? -4.973 102.398 24.855 0.34 20.99 90 SER D O 1
ATOM 5998 N N . PRO D 1 91 ? -4.787 102.243 22.612 1.00 24.27 91 PRO D N 1
ATOM 5999 C CA . PRO D 1 91 ? -3.992 103.458 22.479 1.00 26.26 91 PRO D CA 1
ATOM 6000 C C . PRO D 1 91 ? -4.728 104.714 22.955 1.00 27.62 91 PRO D C 1
ATOM 6001 O O . PRO D 1 91 ? -4.060 105.715 23.179 1.00 28.80 91 PRO D O 1
ATOM 6005 N N . ASP D 1 92 ? -6.047 104.669 23.102 1.00 22.55 92 ASP D N 1
ATOM 6006 C CA . ASP D 1 92 ? -6.785 105.811 23.654 1.00 23.88 92 ASP D CA 1
ATOM 6007 C C . ASP D 1 92 ? -6.758 105.842 25.186 1.00 24.72 92 ASP D C 1
ATOM 6008 O O . ASP D 1 92 ? -7.319 106.749 25.807 1.00 23.48 92 ASP D O 1
ATOM 6013 N N . GLU D 1 93 ? -6.113 104.846 25.799 1.00 18.94 93 GLU D N 1
ATOM 6014 C CA . GLU D 1 93 ? -5.995 104.811 27.258 1.00 18.79 93 GLU D CA 1
ATOM 6015 C C . GLU D 1 93 ? -4.588 105.198 27.736 1.00 20.22 93 GLU D C 1
ATOM 6016 O O . GLU D 1 93 ? -4.332 105.281 28.940 1.00 20.33 93 GLU D O 1
ATOM 6022 N N . ILE D 1 94 ? -3.674 105.420 26.797 1.00 20.91 94 ILE D N 1
ATOM 6023 C CA . ILE D 1 94 ? -2.323 105.833 27.161 1.00 22.00 94 ILE D CA 1
ATOM 6024 C C . ILE D 1 94 ? -1.901 107.045 26.346 1.00 24.91 94 ILE D C 1
ATOM 6025 O O . ILE D 1 94 ? -2.557 107.398 25.363 1.00 21.43 94 ILE D O 1
ATOM 6030 N N . TRP D 1 95 ? -0.787 107.666 26.735 1.00 22.55 95 TRP D N 1
ATOM 6031 C CA . TRP D 1 95 ? -0.196 108.696 25.890 1.00 20.51 95 TRP D CA 1
ATOM 6032 C C . TRP D 1 95 ? 0.239 108.047 24.585 1.00 23.56 95 TRP D C 1
ATOM 6033 O O . TRP D 1 95 ? 0.774 106.945 24.592 1.00 20.18 95 TRP D O 1
ATOM 6044 N N . THR D 1 96 ? 0.005 108.730 23.474 1.00 20.96 96 THR D N 1
ATOM 6045 C CA . THR D 1 96 ? 0.598 108.349 22.196 1.00 23.33 96 THR D CA 1
ATOM 6046 C C . THR D 1 96 ? 1.186 109.599 21.547 1.00 23.59 96 THR D C 1
ATOM 6047 O O . THR D 1 96 ? 0.760 110.712 21.864 1.00 23.39 96 THR D O 1
ATOM 6051 N N . PRO D 1 97 ? 2.182 109.428 20.657 1.00 25.56 97 PRO D N 1
ATOM 6052 C CA . PRO D 1 97 ? 2.735 110.602 19.963 1.00 26.15 97 PRO D CA 1
ATOM 6053 C C . PRO D 1 97 ? 1.686 111.254 19.084 1.00 25.20 97 PRO D C 1
ATOM 6054 O O . PRO D 1 97 ? 0.892 110.550 18.466 1.00 21.93 97 PRO D O 1
ATOM 6058 N N . ASP D 1 98 ? 1.656 112.591 19.056 1.00 22.47 98 ASP D N 1
ATOM 6059 C CA . ASP D 1 98 ? 0.688 113.299 18.231 1.00 23.02 98 ASP D CA 1
ATOM 6060 C C . ASP D 1 98 ? 1.284 113.461 16.846 1.00 21.79 98 ASP D C 1
ATOM 6061 O O . ASP D 1 98 ? 1.331 114.556 16.297 1.00 20.08 98 ASP D O 1
ATOM 6066 N N . ILE D 1 99 ? 1.767 112.365 16.273 1.00 17.31 99 ILE D N 1
ATOM 6067 C CA . ILE D 1 99 ? 2.391 112.467 14.966 1.00 22.39 99 ILE D CA 1
ATOM 6068 C C . ILE D 1 99 ? 1.276 112.615 13.928 1.00 19.41 99 ILE D C 1
ATOM 6069 O O . ILE D 1 99 ? 0.357 111.811 13.884 1.00 21.52 99 ILE D O 1
ATOM 6074 N N . LYS D 1 100 ? 1.348 113.666 13.124 1.00 19.12 100 LYS D N 1
ATOM 6075 C CA . LYS D 1 100 ? 0.327 113.901 12.113 1.00 19.97 100 LYS D CA 1
ATOM 6076 C C . LYS D 1 100 ? 0.948 113.988 10.723 1.00 18.77 100 LYS D C 1
ATOM 6077 O O . LYS D 1 100 ? 2.142 114.248 10.578 1.00 20.83 100 LYS D O 1
ATOM 6083 N N . LEU D 1 101 ? 0.124 113.778 9.711 1.00 17.64 101 LEU D N 1
ATOM 6084 C CA . LEU D 1 101 ? 0.526 113.990 8.329 1.00 18.84 101 LEU D CA 1
ATOM 6085 C C . LEU D 1 101 ? 0.276 115.459 8.050 1.00 19.22 101 LEU D C 1
ATOM 6086 O O . LEU D 1 101 ? -0.867 115.858 7.816 1.00 20.77 101 LEU D O 1
ATOM 6091 N N . PHE D 1 102 ? 1.336 116.264 8.088 1.00 17.72 102 PHE D N 1
ATOM 6092 C CA . PHE D 1 102 ? 1.231 117.720 7.971 1.00 19.54 102 PHE D CA 1
ATOM 6093 C C . PHE D 1 102 ? 0.595 118.178 6.651 1.00 23.73 102 PHE D C 1
ATOM 6094 O O . PHE D 1 102 ? -0.228 119.116 6.617 1.00 19.84 102 PHE D O 1
ATOM 6102 N N . ASN D 1 103 ? 0.953 117.506 5.563 1.00 21.76 103 ASN D N 1
ATOM 6103 C CA . ASN D 1 103 ? 0.463 117.910 4.248 1.00 22.85 103 ASN D CA 1
ATOM 6104 C C . ASN D 1 103 ? -0.770 117.143 3.800 1.00 21.07 103 ASN D C 1
ATOM 6105 O O . ASN D 1 103 ? -1.037 117.049 2.602 1.00 20.83 103 ASN D O 1
ATOM 6110 N N . SER D 1 104 ? -1.517 116.588 4.750 1.00 13.58 104 SER D N 1
ATOM 6111 C CA . SER D 1 104 ? -2.773 115.921 4.404 1.00 14.95 104 SER D CA 1
ATOM 6112 C C . SER D 1 104 ? -3.728 116.924 3.736 1.00 16.56 104 SER D C 1
ATOM 6113 O O . SER D 1 104 ? -3.760 118.095 4.122 1.00 18.67 104 SER D O 1
ATOM 6116 N N . VAL D 1 105 ? -4.499 116.492 2.743 1.00 18.90 105 VAL D N 1
ATOM 6117 C CA . VAL D 1 105 ? -5.498 117.400 2.162 1.00 16.18 105 VAL D CA 1
ATOM 6118 C C . VAL D 1 105 ? -6.763 117.415 3.050 1.00 15.61 105 VAL D C 1
ATOM 6119 O O . VAL D 1 105 ? -7.574 118.343 2.987 1.00 17.84 105 VAL D O 1
ATOM 6123 N N . ASP D 1 106 ? -6.923 116.368 3.863 1.00 18.43 106 ASP D N 1
ATOM 6124 C CA . ASP D 1 106 ? -7.938 116.328 4.923 1.00 19.83 106 ASP D CA 1
ATOM 6125 C C . ASP D 1 106 ? -7.316 116.837 6.206 1.00 22.91 106 ASP D C 1
ATOM 6126 O O . ASP D 1 106 ? -6.173 117.289 6.187 1.00 19.61 106 ASP D O 1
ATOM 6131 N N . LEU D 1 107 ? -8.054 116.784 7.312 1.00 19.85 107 LEU D N 1
ATOM 6132 C CA . LEU D 1 107 ? -7.513 117.281 8.576 1.00 22.82 107 LEU D CA 1
ATOM 6133 C C . LEU D 1 107 ? -6.203 116.582 8.904 1.00 18.39 107 LEU D C 1
ATOM 6134 O O . LEU D 1 107 ? -5.265 117.206 9.376 1.00 18.72 107 LEU D O 1
ATOM 6139 N N . ASP D 1 108 ? -6.143 115.266 8.650 1.00 14.58 108 ASP D N 1
ATOM 6140 C CA . ASP D 1 108 ? -4.973 114.490 9.008 1.00 16.01 108 ASP D CA 1
ATOM 6141 C C . ASP D 1 108 ? -5.162 113.137 8.319 1.00 15.27 108 ASP D C 1
ATOM 6142 O O . ASP D 1 108 ? -6.235 112.848 7.790 1.00 17.94 108 ASP D O 1
ATOM 6147 N N . MET D 1 109 ? -4.119 112.333 8.291 1.00 18.02 109 MET D N 1
ATOM 6148 C CA . MET D 1 109 ? -4.322 110.919 8.014 1.00 18.76 109 MET D CA 1
ATOM 6149 C C . MET D 1 109 ? -5.216 110.386 9.124 1.00 22.05 109 MET D C 1
ATOM 6150 O O . MET D 1 109 ? -5.357 111.001 10.187 1.00 18.67 109 MET D O 1
ATOM 6155 N N . THR D 1 110 ? -5.847 109.243 8.885 1.00 20.59 110 THR D N 1
ATOM 6156 C CA . THR D 1 110 ? -6.623 108.624 9.933 1.00 21.59 110 THR D CA 1
ATOM 6157 C C . THR D 1 110 ? -5.939 107.298 10.260 1.00 23.44 110 THR D C 1
ATOM 6158 O O . THR D 1 110 ? -5.429 106.628 9.353 1.00 20.71 110 THR D O 1
ATOM 6162 N N . LEU D 1 111 ? -5.867 106.977 11.541 1.00 24.34 111 LEU D N 1
ATOM 6163 C CA . LEU D 1 111 ? -5.361 105.679 12.009 1.00 21.49 111 LEU D CA 1
ATOM 6164 C C . LEU D 1 111 ? -6.515 104.956 12.639 1.00 26.37 111 LEU D C 1
ATOM 6165 O O . LEU D 1 111 ? -7.463 105.577 13.138 1.00 22.23 111 LEU D O 1
ATOM 6170 N N . ASP D 1 112 ? -6.454 103.629 12.617 1.00 19.94 112 ASP D N 1
ATOM 6171 C CA . ASP D 1 112 ? -7.484 102.868 13.243 1.00 20.58 112 ASP D CA 1
ATOM 6172 C C . ASP D 1 112 ? -7.084 102.787 14.691 1.00 22.66 112 ASP D C 1
ATOM 6173 O O . ASP D 1 112 ? -6.286 101.929 15.067 1.00 20.03 112 ASP D O 1
ATOM 6178 N N . ARG D 1 113 ? -7.648 103.663 15.494 1.00 18.83 113 ARG D N 1
ATOM 6179 C CA . ARG D 1 113 ? -7.316 103.716 16.920 1.00 18.54 113 ARG D CA 1
ATOM 6180 C C . ARG D 1 113 ? -8.021 102.636 17.774 1.00 20.80 113 ARG D C 1
ATOM 6181 O O . ARG D 1 113 ? -7.815 102.577 18.981 1.00 23.30 113 ARG D O 1
ATOM 6189 N N . THR D 1 114 ? -8.829 101.779 17.149 1.00 18.21 114 THR D N 1
ATOM 6190 C CA . THR D 1 114 ? -9.391 100.606 17.843 1.00 18.57 114 THR D CA 1
ATOM 6191 C C . THR D 1 114 ? -8.363 99.479 17.891 1.00 20.38 114 THR D C 1
ATOM 6192 O O . THR D 1 114 ? -8.486 98.515 18.669 1.00 21.12 114 THR D O 1
ATOM 6196 N N A THR D 1 115 ? -7.322 99.618 17.076 0.53 17.79 115 THR D N 1
ATOM 6197 N N B THR D 1 115 ? -7.351 99.569 17.047 0.47 18.07 115 THR D N 1
ATOM 6198 C CA A THR D 1 115 ? -6.196 98.676 17.026 0.53 22.48 115 THR D CA 1
ATOM 6199 C CA B THR D 1 115 ? -6.321 98.545 17.053 0.47 21.80 115 THR D CA 1
ATOM 6200 C C A THR D 1 115 ? -5.346 98.713 18.302 0.53 26.31 115 THR D C 1
ATOM 6201 C C B THR D 1 115 ? -5.503 98.685 18.344 0.47 25.74 115 THR D C 1
ATOM 6202 O O A THR D 1 115 ? -4.878 99.780 18.699 0.53 26.68 115 THR D O 1
ATOM 6203 O O B THR D 1 115 ? -5.257 99.794 18.816 0.47 27.17 115 THR D O 1
ATOM 6210 N N . GLN D 1 116 ? -5.121 97.565 18.947 1.00 22.77 116 GLN D N 1
ATOM 6211 C CA . GLN D 1 116 ? -4.421 97.609 20.242 1.00 16.06 116 GLN D CA 1
ATOM 6212 C C . GLN D 1 116 ? -2.926 97.848 20.128 1.00 22.82 116 GLN D C 1
ATOM 6213 O O . GLN D 1 116 ? -2.288 97.440 19.161 1.00 24.26 116 GLN D O 1
ATOM 6219 N N . ALA D 1 117 ? -2.376 98.540 21.118 1.00 23.67 117 ALA D N 1
ATOM 6220 C CA . ALA D 1 117 ? -0.934 98.626 21.242 1.00 19.26 117 ALA D CA 1
ATOM 6221 C C . ALA D 1 117 ? -0.489 97.538 22.198 1.00 24.02 117 ALA D C 1
ATOM 6222 O O . ALA D 1 117 ? -1.272 97.053 23.012 1.00 28.13 117 ALA D O 1
ATOM 6224 N N . ILE D 1 118 ? 0.761 97.136 22.072 1.00 21.46 118 ILE D N 1
ATOM 6225 C CA . ILE D 1 118 ? 1.327 96.138 22.957 1.00 25.06 118 ILE D CA 1
ATOM 6226 C C . ILE D 1 118 ? 2.424 96.816 23.742 1.00 25.32 118 ILE D C 1
ATOM 6227 O O . ILE D 1 118 ? 3.293 97.473 23.164 1.00 26.91 118 ILE D O 1
ATOM 6232 N N . VAL D 1 119 ? 2.362 96.688 25.062 1.00 23.63 119 VAL D N 1
ATOM 6233 C CA . VAL D 1 119 ? 3.366 97.275 25.932 1.00 27.72 119 VAL D CA 1
ATOM 6234 C C . VAL D 1 119 ? 4.178 96.154 26.571 1.00 26.23 119 VAL D C 1
ATOM 6235 O O . VAL D 1 119 ? 3.614 95.237 27.174 1.00 28.68 119 VAL D O 1
ATOM 6239 N N . PHE D 1 120 ? 5.496 96.212 26.420 1.00 25.93 120 PHE D N 1
ATOM 6240 C CA . PHE D 1 120 ? 6.362 95.229 27.065 1.00 29.13 120 PHE D CA 1
ATOM 6241 C C . PHE D 1 120 ? 6.754 95.692 28.460 1.00 32.12 120 PHE D C 1
ATOM 6242 O O . PHE D 1 120 ? 6.742 96.891 28.748 1.00 27.59 120 PHE D O 1
ATOM 6250 N N . SER D 1 121 ? 7.117 94.739 29.319 1.00 33.44 121 SER D N 1
ATOM 6251 C CA . SER D 1 121 ? 7.390 95.034 30.729 1.00 34.90 121 SER D CA 1
ATOM 6252 C C . SER D 1 121 ? 8.407 96.163 30.963 1.00 32.97 121 SER D C 1
ATOM 6253 O O . SER D 1 121 ? 8.380 96.820 32.006 1.00 30.69 121 SER D O 1
ATOM 6256 N N . ASN D 1 122 ? 9.280 96.423 29.996 1.00 32.62 122 ASN D N 1
ATOM 6257 C CA . ASN D 1 122 ? 10.264 97.492 30.173 1.00 35.53 122 ASN D CA 1
ATOM 6258 C C . ASN D 1 122 ? 9.773 98.858 29.666 1.00 35.96 122 ASN D C 1
ATOM 6259 O O . ASN D 1 122 ? 10.534 99.821 29.602 1.00 35.34 122 ASN D O 1
ATOM 6264 N N . GLY D 1 123 ? 8.500 98.924 29.290 1.00 33.80 123 GLY D N 1
ATOM 6265 C CA . GLY D 1 123 ? 7.885 100.198 28.950 1.00 31.30 123 GLY D CA 1
ATOM 6266 C C . GLY D 1 123 ? 7.889 100.487 27.468 1.00 26.42 123 GLY D C 1
ATOM 6267 O O . GLY D 1 123 ? 7.285 101.467 27.006 1.00 25.78 123 GLY D O 1
ATOM 6268 N N . THR D 1 124 ? 8.575 99.637 26.711 1.00 27.20 124 THR D N 1
ATOM 6269 C CA . THR D 1 124 ? 8.540 99.736 25.255 1.00 27.52 124 THR D CA 1
ATOM 6270 C C . THR D 1 124 ? 7.135 99.468 24.733 1.00 27.23 124 THR D C 1
ATOM 6271 O O . THR D 1 124 ? 6.547 98.424 25.004 1.00 26.13 124 THR D O 1
ATOM 6275 N N . VAL D 1 125 ? 6.598 100.429 23.970 1.00 26.04 125 VAL D N 1
ATOM 6276 C CA . VAL D 1 125 ? 5.272 100.287 23.376 1.00 24.39 125 VAL D CA 1
ATOM 6277 C C . VAL D 1 125 ? 5.442 100.061 21.878 1.00 27.29 125 VAL D C 1
ATOM 6278 O O . VAL D 1 125 ? 6.278 100.700 21.237 1.00 25.61 125 VAL D O 1
ATOM 6282 N N . LEU D 1 126 ? 4.674 99.135 21.322 1.00 23.27 126 LEU D N 1
ATOM 6283 C CA . LEU D 1 126 ? 4.687 98.927 19.875 1.00 21.31 126 LEU D CA 1
ATOM 6284 C C . LEU D 1 126 ? 3.252 98.916 19.403 1.00 21.99 126 LEU D C 1
ATOM 6285 O O . LEU D 1 126 ? 2.431 98.144 19.886 1.00 22.35 126 LEU D O 1
ATOM 6290 N N . TRP D 1 127 ? 2.946 99.815 18.478 1.00 20.89 127 TRP D N 1
ATOM 6291 C CA . TRP D 1 127 ? 1.584 100.008 18.023 1.00 21.09 127 TRP D CA 1
ATOM 6292 C C . TRP D 1 127 ? 1.662 100.158 16.508 1.00 24.51 127 TRP D C 1
ATOM 6293 O O . TRP D 1 127 ? 2.401 101.006 15.993 1.00 23.53 127 TRP D O 1
ATOM 6304 N N . ILE D 1 128 ? 0.926 99.307 15.802 1.00 22.02 128 ILE D N 1
ATOM 6305 C CA . ILE D 1 128 ? 1.045 99.218 14.347 1.00 20.50 128 ILE D CA 1
ATOM 6306 C C . ILE D 1 128 ? -0.331 99.333 13.651 1.00 15.35 128 ILE D C 1
ATOM 6307 O O . ILE D 1 128 ? -0.845 98.355 13.104 1.00 20.91 128 ILE D O 1
ATOM 6312 N N . PRO D 1 129 ? -0.934 100.538 13.675 1.00 15.05 129 PRO D N 1
ATOM 6313 C CA . PRO D 1 129 ? -2.284 100.714 13.139 1.00 18.76 129 PRO D CA 1
ATOM 6314 C C . PRO D 1 129 ? -2.353 100.829 11.615 1.00 19.84 129 PRO D C 1
ATOM 6315 O O . PRO D 1 129 ? -1.445 101.415 11.011 1.00 19.22 129 PRO D O 1
ATOM 6319 N N . PRO D 1 130 ? -3.440 100.315 11.010 1.00 19.57 130 PRO D N 1
ATOM 6320 C CA . PRO D 1 130 ? -3.756 100.656 9.616 1.00 20.91 130 PRO D CA 1
ATOM 6321 C C . PRO D 1 130 ? -3.955 102.169 9.522 1.00 21.90 130 PRO D C 1
ATOM 6322 O O . PRO D 1 130 ? -4.284 102.794 10.528 1.00 19.06 130 PRO D O 1
ATOM 6326 N N . ALA D 1 131 ? -3.754 102.737 8.338 1.00 16.28 131 ALA D N 1
ATOM 6327 C CA . ALA D 1 131 ? -3.832 104.175 8.132 1.00 16.00 131 ALA D CA 1
ATOM 6328 C C . ALA D 1 131 ? -4.351 104.463 6.733 1.00 14.84 131 ALA D C 1
ATOM 6329 O O . ALA D 1 131 ? -4.112 103.686 5.789 1.00 18.01 131 ALA D O 1
ATOM 6331 N N . VAL D 1 132 ? -5.088 105.572 6.601 1.00 13.82 132 VAL D N 1
ATOM 6332 C CA . VAL D 1 132 ? -5.443 106.111 5.292 1.00 15.06 132 VAL D CA 1
ATOM 6333 C C . VAL D 1 132 ? -4.823 107.516 5.164 1.00 20.48 132 VAL D C 1
ATOM 6334 O O . VAL D 1 132 ? -4.956 108.328 6.073 1.00 20.42 132 VAL D O 1
ATOM 6338 N N . LEU D 1 133 ? -4.146 107.783 4.044 1.00 18.03 133 LEU D N 1
ATOM 6339 C CA . LEU D 1 133 ? -3.378 109.005 3.844 1.00 18.15 133 LEU D CA 1
ATOM 6340 C C . LEU D 1 133 ? -3.831 109.648 2.548 1.00 18.94 133 LEU D C 1
ATOM 6341 O O . LEU D 1 133 ? -3.918 108.996 1.511 1.00 21.25 133 LEU D O 1
ATOM 6346 N N . LYS D 1 134 ? -4.131 110.936 2.605 1.00 17.07 134 LYS D N 1
ATOM 6347 C CA . LYS D 1 134 ? -4.606 111.608 1.419 1.00 19.47 134 LYS D CA 1
ATOM 6348 C C . LYS D 1 134 ? -3.763 112.867 1.218 1.00 20.11 134 LYS D C 1
ATOM 6349 O O . LYS D 1 134 ? -3.730 113.760 2.079 1.00 19.35 134 LYS D O 1
ATOM 6355 N N . VAL D 1 135 ? -3.018 112.893 0.113 1.00 18.22 135 VAL D N 1
ATOM 6356 C CA . VAL D 1 135 ? -2.102 113.995 -0.161 1.00 18.63 135 VAL D CA 1
ATOM 6357 C C . VAL D 1 135 ? -2.246 114.532 -1.587 1.00 21.35 135 VAL D C 1
ATOM 6358 O O . VAL D 1 135 ? -2.872 113.916 -2.446 1.00 20.82 135 VAL D O 1
ATOM 6362 N N . LEU D 1 136 ? -1.661 115.702 -1.821 1.00 22.22 136 LEU D N 1
ATOM 6363 C CA . LEU D 1 136 ? -1.695 116.329 -3.123 1.00 23.61 136 LEU D CA 1
ATOM 6364 C C . LEU D 1 136 ? -0.428 115.932 -3.884 1.00 25.27 136 LEU D C 1
ATOM 6365 O O . LEU D 1 136 ? 0.681 116.222 -3.443 1.00 33.77 136 LEU D O 1
ATOM 6370 N N . CYS D 1 137 ? -0.602 115.286 -5.024 1.00 23.73 137 CYS D N 1
ATOM 6371 C CA . CYS D 1 137 ? 0.518 114.776 -5.804 1.00 23.89 137 CYS D CA 1
ATOM 6372 C C . CYS D 1 137 ? 0.646 115.584 -7.080 1.00 28.77 137 CYS D C 1
ATOM 6373 O O . CYS D 1 137 ? -0.240 116.365 -7.429 1.00 28.13 137 CYS D O 1
ATOM 6376 N N . VAL D 1 138 ? 1.752 115.384 -7.774 1.00 27.78 138 VAL D N 1
ATOM 6377 C CA . VAL D 1 138 ? 1.946 115.975 -9.091 1.00 30.49 138 VAL D CA 1
ATOM 6378 C C . VAL D 1 138 ? 1.897 114.854 -10.121 1.00 40.96 138 VAL D C 1
ATOM 6379 O O . VAL D 1 138 ? 2.607 113.853 -9.992 1.00 38.82 138 VAL D O 1
ATOM 6383 N N . SER D 1 139 ? 1.022 115.006 -11.111 1.00 41.60 139 SER D N 1
ATOM 6384 C CA . SER D 1 139 ? 0.837 113.990 -12.136 1.00 42.17 139 SER D CA 1
ATOM 6385 C C . SER D 1 139 ? 1.284 114.561 -13.463 1.00 43.73 139 SER D C 1
ATOM 6386 O O . SER D 1 139 ? 0.554 115.332 -14.082 1.00 45.38 139 SER D O 1
ATOM 6389 N N . GLN D 1 140 ? 2.491 114.203 -13.882 1.00 45.80 140 GLN D N 1
ATOM 6390 C CA . GLN D 1 140 ? 3.020 114.663 -15.163 1.00 54.25 140 GLN D CA 1
ATOM 6391 C C . GLN D 1 140 ? 3.969 113.630 -15.773 1.00 52.81 140 GLN D C 1
ATOM 6392 O O . GLN D 1 140 ? 4.682 112.929 -15.053 1.00 49.97 140 GLN D O 1
ATOM 6398 N N . ASP D 1 141 ? 3.961 113.532 -17.102 1.00 55.85 141 ASP D N 1
ATOM 6399 C CA . ASP D 1 141 ? 4.851 112.625 -17.812 1.00 54.11 141 ASP D CA 1
ATOM 6400 C C . ASP D 1 141 ? 4.653 111.163 -17.380 1.00 46.54 141 ASP D C 1
ATOM 6401 O O . ASP D 1 141 ? 5.620 110.414 -17.246 1.00 44.48 141 ASP D O 1
ATOM 6406 N N . ASP D 1 142 ? 3.396 110.780 -17.156 1.00 41.65 142 ASP D N 1
ATOM 6407 C CA . ASP D 1 142 ? 3.012 109.408 -16.793 1.00 44.06 142 ASP D CA 1
ATOM 6408 C C . ASP D 1 142 ? 3.567 108.952 -15.449 1.00 36.69 142 ASP D C 1
ATOM 6409 O O . ASP D 1 142 ? 3.650 107.749 -15.178 1.00 33.52 142 ASP D O 1
ATOM 6414 N N . VAL D 1 143 ? 3.939 109.922 -14.618 1.00 35.83 143 VAL D N 1
ATOM 6415 C CA . VAL D 1 143 ? 4.464 109.663 -13.283 1.00 34.43 143 VAL D CA 1
ATOM 6416 C C . VAL D 1 143 ? 3.649 110.431 -12.241 1.00 34.31 143 VAL D C 1
ATOM 6417 O O . VAL D 1 143 ? 3.369 111.613 -12.410 1.00 36.88 143 VAL D O 1
ATOM 6421 N N . ASP D 1 144 ? 3.258 109.753 -11.170 1.00 30.90 144 ASP D N 1
ATOM 6422 C CA . ASP D 1 144 ? 2.544 110.409 -10.084 1.00 28.63 144 ASP D CA 1
ATOM 6423 C C . ASP D 1 144 ? 3.501 110.545 -8.911 1.00 27.51 144 ASP D C 1
ATOM 6424 O O . ASP D 1 144 ? 3.909 109.537 -8.326 1.00 28.01 144 ASP D O 1
ATOM 6429 N N . SER D 1 145 ? 3.855 111.781 -8.572 1.00 28.52 145 SER D N 1
ATOM 6430 C CA . SER D 1 145 ? 4.823 112.045 -7.515 1.00 28.98 145 SER D CA 1
ATOM 6431 C C . SER D 1 145 ? 4.117 112.602 -6.286 1.00 29.95 145 SER D C 1
ATOM 6432 O O . SER D 1 145 ? 3.454 113.632 -6.358 1.00 26.91 145 SER D O 1
ATOM 6435 N N . CYS D 1 146 ? 4.275 111.917 -5.163 1.00 24.38 146 CYS D N 1
ATOM 6436 C CA . CYS D 1 146 ? 3.581 112.277 -3.929 1.00 27.90 146 CYS D CA 1
ATOM 6437 C C . CYS D 1 146 ? 4.577 112.307 -2.792 1.00 31.69 146 CYS D C 1
ATOM 6438 O O . CYS D 1 146 ? 5.506 111.503 -2.751 1.00 35.66 146 CYS D O 1
ATOM 6441 N N . HIS D 1 147 ? 4.369 113.221 -1.853 1.00 23.79 147 HIS D N 1
ATOM 6442 C CA . HIS D 1 147 ? 5.243 113.343 -0.706 1.00 22.18 147 HIS D CA 1
ATOM 6443 C C . HIS D 1 147 ? 4.405 113.277 0.563 1.00 26.15 147 HIS D C 1
ATOM 6444 O O . HIS D 1 147 ? 3.215 113.607 0.547 1.00 24.60 147 HIS D O 1
ATOM 6451 N N . PHE D 1 148 ? 5.024 112.827 1.644 1.00 27.04 148 PHE D N 1
ATOM 6452 C CA . PHE D 1 148 ? 4.334 112.653 2.918 1.00 25.02 148 PHE D CA 1
ATOM 6453 C C . PHE D 1 148 ? 5.214 113.225 4.017 1.00 27.25 148 PHE D C 1
ATOM 6454 O O . PHE D 1 148 ? 6.360 112.800 4.180 1.00 28.20 148 PHE D O 1
ATOM 6462 N N . GLN D 1 149 ? 4.676 114.188 4.754 1.00 23.59 149 GLN D N 1
ATOM 6463 C CA . GLN D 1 149 ? 5.405 114.861 5.827 1.00 23.08 149 GLN D CA 1
ATOM 6464 C C . GLN D 1 149 ? 4.791 114.561 7.180 1.00 27.44 149 GLN D C 1
ATOM 6465 O O . GLN D 1 149 ? 3.658 114.980 7.471 1.00 24.34 149 GLN D O 1
ATOM 6471 N N . PHE D 1 150 ? 5.550 113.849 8.010 1.00 23.05 150 PHE D N 1
ATOM 6472 C CA . PHE D 1 150 ? 5.064 113.430 9.322 1.00 22.74 150 PHE D CA 1
ATOM 6473 C C . PHE D 1 150 ? 5.871 114.081 10.426 1.00 24.39 150 PHE D C 1
ATOM 6474 O O . PHE D 1 150 ? 7.087 114.229 10.314 1.00 24.10 150 PHE D O 1
ATOM 6482 N N . GLY D 1 151 ? 5.214 114.413 11.531 1.00 26.71 151 GLY D N 1
ATOM 6483 C CA . GLY D 1 151 ? 5.935 114.927 12.676 1.00 24.17 151 GLY D CA 1
ATOM 6484 C C . GLY D 1 151 ? 4.993 115.167 13.831 1.00 25.89 151 GLY D C 1
ATOM 6485 O O . GLY D 1 151 ? 3.780 115.184 13.651 1.00 23.51 151 GLY D O 1
ATOM 6486 N N . SER D 1 152 ? 5.536 115.341 15.023 1.00 23.36 152 SER D N 1
ATOM 6487 C CA . SER D 1 152 ? 4.696 115.649 16.168 1.00 20.65 152 SER D CA 1
ATOM 6488 C C . SER D 1 152 ? 4.130 117.057 16.016 1.00 19.63 152 SER D C 1
ATOM 6489 O O . SER D 1 152 ? 4.862 117.991 15.696 1.00 22.29 152 SER D O 1
ATOM 6492 N N . TRP D 1 153 ? 2.848 117.230 16.296 1.00 20.46 153 TRP D N 1
ATOM 6493 C CA . TRP D 1 153 ? 2.238 118.550 16.127 1.00 20.37 153 TRP D CA 1
ATOM 6494 C C . TRP D 1 153 ? 2.749 119.600 17.115 1.00 24.49 153 TRP D C 1
ATOM 6495 O O . TRP D 1 153 ? 3.116 120.695 16.710 1.00 23.34 153 TRP D O 1
ATOM 6506 N N . VAL D 1 154 ? 2.799 119.280 18.408 1.00 23.92 154 VAL D N 1
ATOM 6507 C CA . VAL D 1 154 ? 3.140 120.311 19.382 1.00 23.46 154 VAL D CA 1
ATOM 6508 C C . VAL D 1 154 ? 4.496 120.122 20.053 1.00 22.66 154 VAL D C 1
ATOM 6509 O O . VAL D 1 154 ? 4.970 121.022 20.740 1.00 26.72 154 VAL D O 1
ATOM 6513 N N . TYR D 1 155 ? 5.117 118.956 19.887 1.00 22.95 155 TYR D N 1
ATOM 6514 C CA . TYR D 1 155 ? 6.380 118.704 20.594 1.00 21.76 155 TYR D CA 1
ATOM 6515 C C . TYR D 1 155 ? 7.591 118.872 19.689 1.00 22.21 155 TYR D C 1
ATOM 6516 O O . TYR D 1 155 ? 7.692 118.218 18.653 1.00 26.38 155 TYR D O 1
ATOM 6525 N N . SER D 1 156 ? 8.511 119.752 20.101 1.00 24.86 156 SER D N 1
ATOM 6526 C CA . SER D 1 156 ? 9.767 119.965 19.400 1.00 27.85 156 SER D CA 1
ATOM 6527 C C . SER D 1 156 ? 10.751 118.820 19.647 1.00 29.42 156 SER D C 1
ATOM 6528 O O . SER D 1 156 ? 10.487 117.914 20.445 1.00 29.66 156 SER D O 1
ATOM 6531 N N . VAL D 1 157 ? 11.898 118.890 18.984 1.00 30.53 157 VAL D N 1
ATOM 6532 C CA . VAL D 1 157 ? 12.886 117.823 19.042 1.00 32.73 157 VAL D CA 1
ATOM 6533 C C . VAL D 1 157 ? 13.442 117.601 20.457 1.00 37.30 157 VAL D C 1
ATOM 6534 O O . VAL D 1 157 ? 13.916 116.516 20.780 1.00 39.50 157 VAL D O 1
ATOM 6538 N N . ASP D 1 158 ? 13.351 118.617 21.300 1.00 35.90 158 ASP D N 1
ATOM 6539 C CA . ASP D 1 158 ? 13.757 118.487 22.697 1.00 43.37 158 ASP D CA 1
ATOM 6540 C C . ASP D 1 158 ? 12.795 117.631 23.521 1.00 38.16 158 ASP D C 1
ATOM 6541 O O . ASP D 1 158 ? 13.127 117.210 24.630 1.00 35.05 158 ASP D O 1
ATOM 6546 N N . GLU D 1 159 ? 11.603 117.377 22.977 1.00 29.20 159 GLU D N 1
ATOM 6547 C CA . GLU D 1 159 ? 10.556 116.657 23.700 1.00 29.53 159 GLU D CA 1
ATOM 6548 C C . GLU D 1 159 ? 10.194 115.340 23.021 1.00 27.59 159 GLU D C 1
ATOM 6549 O O . GLU D 1 159 ? 10.125 114.283 23.654 1.00 25.63 159 GLU D O 1
ATOM 6555 N N . VAL D 1 160 ? 9.941 115.409 21.722 1.00 33.13 160 VAL D N 1
ATOM 6556 C CA . VAL D 1 160 ? 9.672 114.200 20.959 1.00 32.18 160 VAL D CA 1
ATOM 6557 C C . VAL D 1 160 ? 10.599 114.173 19.750 1.00 34.02 160 VAL D C 1
ATOM 6558 O O . VAL D 1 160 ? 10.603 115.098 18.930 1.00 40.11 160 VAL D O 1
ATOM 6562 N N . ASP D 1 161 ? 11.406 113.118 19.669 1.00 29.85 161 ASP D N 1
ATOM 6563 C CA . ASP D 1 161 ? 12.303 112.895 18.542 1.00 31.18 161 ASP D CA 1
ATOM 6564 C C . ASP D 1 161 ? 11.737 111.758 17.718 1.00 31.91 161 ASP D C 1
ATOM 6565 O O . ASP D 1 161 ? 11.018 110.901 18.246 1.00 30.95 161 ASP D O 1
ATOM 6570 N N . ILE D 1 162 ? 12.038 111.750 16.423 1.00 28.49 162 ILE D N 1
ATOM 6571 C CA . ILE D 1 162 ? 11.617 110.643 15.562 1.00 27.31 162 ILE D CA 1
ATOM 6572 C C . ILE D 1 162 ? 12.779 110.090 14.731 1.00 28.37 162 ILE D C 1
ATOM 6573 O O . ILE D 1 162 ? 13.588 110.852 14.204 1.00 32.46 162 ILE D O 1
ATOM 6578 N N . HIS D 1 163 ? 12.847 108.768 14.616 1.00 26.68 163 HIS D N 1
ATOM 6579 C CA . HIS D 1 163 ? 13.807 108.116 13.725 1.00 32.92 163 HIS D CA 1
ATOM 6580 C C . HIS D 1 163 ? 13.146 107.002 12.927 1.00 31.56 163 HIS D C 1
ATOM 6581 O O . HIS D 1 163 ? 12.144 106.424 13.361 1.00 31.87 163 HIS D O 1
ATOM 6588 N N . PHE D 1 164 ? 13.694 106.719 11.746 1.00 31.48 164 PHE D N 1
ATOM 6589 C CA . PHE D 1 164 ? 13.163 105.665 10.885 1.00 31.90 164 PHE D CA 1
ATOM 6590 C C . PHE D 1 164 ? 13.270 104.293 11.552 1.00 36.88 164 PHE D C 1
ATOM 6591 O O . PHE D 1 164 ? 14.332 103.915 12.049 1.00 37.64 164 PHE D O 1
ATOM 6599 N N . MET D 1 165 ? 12.163 103.554 11.567 1.00 38.49 165 MET D N 1
ATOM 6600 C CA . MET D 1 165 ? 12.159 102.219 12.150 1.00 40.85 165 MET D CA 1
ATOM 6601 C C . MET D 1 165 ? 13.063 101.286 11.345 1.00 40.94 165 MET D C 1
ATOM 6602 O O . MET D 1 165 ? 13.016 101.294 10.116 1.00 37.96 165 MET D O 1
ATOM 6607 N N . ASP D 1 166 ? 13.881 100.499 12.046 1.00 46.93 166 ASP D N 1
ATOM 6608 C CA . ASP D 1 166 ? 14.856 99.579 11.432 1.00 55.86 166 ASP D CA 1
ATOM 6609 C C . ASP D 1 166 ? 15.881 100.302 10.553 1.00 54.12 166 ASP D C 1
ATOM 6610 O O . ASP D 1 166 ? 16.488 99.703 9.659 1.00 55.09 166 ASP D O 1
ATOM 6615 N N . ASP D 1 167 ? 16.064 101.590 10.829 1.00 51.50 167 ASP D N 1
ATOM 6616 C CA . ASP D 1 167 ? 16.962 102.457 10.065 1.00 54.71 167 ASP D CA 1
ATOM 6617 C C . ASP D 1 167 ? 16.689 102.558 8.558 1.00 50.47 167 ASP D C 1
ATOM 6618 O O . ASP D 1 167 ? 17.561 102.982 7.799 1.00 51.36 167 ASP D O 1
ATOM 6623 N N . LYS D 1 168 ? 15.487 102.191 8.122 1.00 42.75 168 LYS D N 1
ATOM 6624 C CA . LYS D 1 168 ? 15.169 102.250 6.697 1.00 40.10 168 LYS D CA 1
ATOM 6625 C C . LYS D 1 168 ? 14.502 103.578 6.334 1.00 34.02 168 LYS D C 1
ATOM 6626 O O . LYS D 1 168 ? 13.344 103.810 6.687 1.00 30.40 168 LYS D O 1
ATOM 6632 N N . ALA D 1 169 ? 15.236 104.442 5.639 1.00 32.46 169 ALA D N 1
ATOM 6633 C CA . ALA D 1 169 ? 14.710 105.730 5.173 1.00 34.90 169 ALA D CA 1
ATOM 6634 C C . ALA D 1 169 ? 13.981 105.589 3.830 1.00 33.60 169 ALA D C 1
ATOM 6635 O O . ALA D 1 169 ? 14.437 106.084 2.795 1.00 30.03 169 ALA D O 1
ATOM 6637 N N . GLU D 1 170 ? 12.844 104.905 3.858 1.00 34.51 170 GLU D N 1
ATOM 6638 C CA . GLU D 1 170 ? 12.075 104.638 2.652 1.00 33.85 170 GLU D CA 1
ATOM 6639 C C . GLU D 1 170 ? 10.677 104.165 3.028 1.00 27.26 170 GLU D C 1
ATOM 6640 O O . GLU D 1 170 ? 10.422 103.739 4.158 1.00 27.91 170 GLU D O 1
ATOM 6646 N N . VAL D 1 171 ? 9.764 104.249 2.077 1.00 25.14 171 VAL D N 1
ATOM 6647 C CA . VAL D 1 171 ? 8.476 103.609 2.259 1.00 24.90 171 VAL D CA 1
ATOM 6648 C C . VAL D 1 171 ? 8.723 102.091 2.302 1.00 32.01 171 VAL D C 1
ATOM 6649 O O . VAL D 1 171 ? 9.352 101.538 1.399 1.00 29.94 171 VAL D O 1
ATOM 6653 N N . LEU D 1 172 ? 8.261 101.425 3.358 1.00 28.62 172 LEU D N 1
ATOM 6654 C CA . LEU D 1 172 ? 8.473 99.983 3.494 1.00 28.69 172 LEU D CA 1
ATOM 6655 C C . LEU D 1 172 ? 7.503 99.252 2.581 1.00 25.95 172 LEU D C 1
ATOM 6656 O O . LEU D 1 172 ? 6.374 99.701 2.362 1.00 26.88 172 LEU D O 1
ATOM 6661 N N . LEU D 1 173 ? 7.939 98.132 2.031 1.00 27.13 173 LEU D N 1
ATOM 6662 C CA . LEU D 1 173 ? 7.144 97.461 1.011 1.00 29.64 173 LEU D CA 1
ATOM 6663 C C . LEU D 1 173 ? 6.819 96.040 1.460 1.00 31.38 173 LEU D C 1
ATOM 6664 O O . LEU D 1 173 ? 6.358 95.212 0.675 1.00 26.58 173 LEU D O 1
ATOM 6669 N N . ASP D 1 174 ? 7.025 95.808 2.752 1.00 29.59 174 ASP D N 1
ATOM 6670 C CA . ASP D 1 174 ? 6.771 94.523 3.385 1.00 34.17 174 ASP D CA 1
ATOM 6671 C C . ASP D 1 174 ? 5.308 94.071 3.233 1.00 37.80 174 ASP D C 1
ATOM 6672 O O . ASP D 1 174 ? 5.032 92.878 3.161 1.00 37.15 174 ASP D O 1
ATOM 6677 N N . PHE D 1 175 ? 4.379 95.025 3.145 1.00 29.95 175 PHE D N 1
ATOM 6678 C CA . PHE D 1 175 ? 2.959 94.709 2.993 1.00 25.31 175 PHE D CA 1
ATOM 6679 C C . PHE D 1 175 ? 2.395 95.172 1.638 1.00 28.75 175 PHE D C 1
ATOM 6680 O O . PHE D 1 175 ? 1.175 95.277 1.459 1.00 24.09 175 PHE D O 1
ATOM 6688 N N . TYR D 1 176 ? 3.268 95.468 0.682 1.00 31.55 176 TYR D N 1
ATOM 6689 C CA . TYR D 1 176 ? 2.798 96.031 -0.583 1.00 30.41 176 TYR D CA 1
ATOM 6690 C C . TYR D 1 176 ? 2.036 94.981 -1.393 1.00 34.46 176 TYR D C 1
ATOM 6691 O O . TYR D 1 176 ? 2.558 93.906 -1.667 1.00 33.92 176 TYR D O 1
ATOM 6700 N N . GLN D 1 177 ? 0.800 95.298 -1.775 1.00 29.55 177 GLN D N 1
ATOM 6701 C CA . GLN D 1 177 ? -0.045 94.362 -2.514 1.00 37.24 177 GLN D CA 1
ATOM 6702 C C . GLN D 1 177 ? -0.473 94.855 -3.882 1.00 37.89 177 GLN D C 1
ATOM 6703 O O . GLN D 1 177 ? -1.160 94.144 -4.612 1.00 49.24 177 GLN D O 1
ATOM 6709 N N . ASP D 1 178 ? -0.085 96.069 -4.232 1.00 32.49 178 ASP D N 1
ATOM 6710 C CA . ASP D 1 178 ? -0.605 96.693 -5.438 1.00 30.74 178 ASP D CA 1
ATOM 6711 C C . ASP D 1 178 ? 0.213 96.315 -6.674 1.00 33.80 178 ASP D C 1
ATOM 6712 O O . ASP D 1 178 ? 1.329 95.804 -6.572 1.00 35.88 178 ASP D O 1
ATOM 6717 N N . SER D 1 179 ? -0.354 96.579 -7.840 1.00 31.03 179 SER D N 1
ATOM 6718 C CA . SER D 1 179 ? 0.297 96.259 -9.097 1.00 34.74 179 SER D CA 1
ATOM 6719 C C . SER D 1 179 ? 1.116 97.436 -9.628 1.00 33.14 179 SER D C 1
ATOM 6720 O O . SER D 1 179 ? 1.844 97.285 -10.594 1.00 33.91 179 SER D O 1
ATOM 6723 N N . LEU D 1 180 ? 1.002 98.608 -8.996 1.00 33.35 180 LEU D N 1
ATOM 6724 C CA . LEU D 1 180 ? 1.698 99.807 -9.476 1.00 32.83 180 LEU D CA 1
ATOM 6725 C C . LEU D 1 180 ? 3.217 99.711 -9.355 1.00 37.59 180 LEU D C 1
ATOM 6726 O O . LEU D 1 180 ? 3.741 99.212 -8.354 1.00 35.99 180 LEU D O 1
ATOM 6731 N N . GLU D 1 181 ? 3.916 100.200 -10.380 1.00 33.43 181 GLU D N 1
ATOM 6732 C CA . GLU D 1 181 ? 5.377 100.228 -10.373 1.00 33.20 181 GLU D CA 1
ATOM 6733 C C . GLU D 1 181 ? 5.856 101.446 -9.599 1.00 33.83 181 GLU D C 1
ATOM 6734 O O . GLU D 1 181 ? 5.451 102.577 -9.882 1.00 30.63 181 GLU D O 1
ATOM 6740 N N . ILE D 1 182 ? 6.710 101.202 -8.610 1.00 32.74 182 ILE D N 1
ATOM 6741 C CA . ILE D 1 182 ? 7.276 102.260 -7.788 1.00 33.84 182 ILE D CA 1
ATOM 6742 C C . ILE D 1 182 ? 8.568 102.765 -8.424 1.00 39.92 182 ILE D C 1
ATOM 6743 O O . ILE D 1 182 ? 9.549 102.021 -8.543 1.00 37.81 182 ILE D O 1
ATOM 6748 N N . LEU D 1 183 ? 8.555 104.026 -8.851 1.00 35.13 183 LEU D N 1
ATOM 6749 C CA . LEU D 1 183 ? 9.659 104.584 -9.628 1.00 37.76 183 LEU D CA 1
ATOM 6750 C C . LEU D 1 183 ? 10.631 105.373 -8.762 1.00 41.01 183 LEU D C 1
ATOM 6751 O O . LEU D 1 183 ? 11.797 105.547 -9.115 1.00 44.25 183 LEU D O 1
ATOM 6756 N N . GLU D 1 184 ? 10.141 105.859 -7.628 1.00 34.73 184 GLU D N 1
ATOM 6757 C CA . GLU D 1 184 ? 10.977 106.582 -6.686 1.00 37.01 184 GLU D CA 1
ATOM 6758 C C . GLU D 1 184 ? 10.461 106.273 -5.293 1.00 34.75 184 GLU D C 1
ATOM 6759 O O . GLU D 1 184 ? 9.250 106.196 -5.069 1.00 31.27 184 GLU D O 1
ATOM 6765 N N . ASN D 1 185 ? 11.378 106.094 -4.358 1.00 29.21 185 ASN D N 1
ATOM 6766 C CA . ASN D 1 185 ? 11.005 105.758 -2.991 1.00 26.50 185 ASN D CA 1
ATOM 6767 C C . ASN D 1 185 ? 12.167 106.116 -2.103 1.00 29.13 185 ASN D C 1
ATOM 6768 O O . ASN D 1 185 ? 13.162 105.400 -2.057 1.00 29.39 185 ASN D O 1
ATOM 6773 N N . SER D 1 186 ? 12.048 107.242 -1.409 1.00 30.58 186 SER D N 1
ATOM 6774 C CA . SER D 1 186 ? 13.102 107.695 -0.516 1.00 33.67 186 SER D CA 1
ATOM 6775 C C . SER D 1 186 ? 12.487 108.467 0.634 1.00 33.46 186 SER D C 1
ATOM 6776 O O . SER D 1 186 ? 11.303 108.799 0.615 1.00 31.98 186 SER D O 1
ATOM 6779 N N . ALA D 1 187 ? 13.285 108.755 1.644 1.00 30.20 187 ALA D N 1
ATOM 6780 C CA . ALA D 1 187 ? 12.765 109.464 2.795 1.00 29.66 187 ALA D CA 1
ATOM 6781 C C . ALA D 1 187 ? 13.905 110.158 3.500 1.00 32.74 187 ALA D C 1
ATOM 6782 O O . ALA D 1 187 ? 15.063 109.744 3.374 1.00 30.25 187 ALA D O 1
ATOM 6784 N N . GLN D 1 188 ? 13.578 111.211 4.243 1.00 28.71 188 GLN D N 1
ATOM 6785 C CA . GLN D 1 188 ? 14.586 111.976 4.958 1.00 32.26 188 GLN D CA 1
ATOM 6786 C C . GLN D 1 188 ? 14.066 112.486 6.313 1.00 30.99 188 GLN D C 1
ATOM 6787 O O . GLN D 1 188 ? 12.915 112.922 6.432 1.00 28.59 188 GLN D O 1
ATOM 6793 N N . ARG D 1 189 ? 14.918 112.411 7.330 1.00 31.92 189 ARG D N 1
ATOM 6794 C CA . ARG D 1 189 ? 14.625 112.985 8.641 1.00 33.13 189 ARG D CA 1
ATOM 6795 C C . ARG D 1 189 ? 15.327 114.332 8.791 1.00 36.78 189 ARG D C 1
ATOM 6796 O O . ARG D 1 189 ? 16.551 114.426 8.661 1.00 43.01 189 ARG D O 1
ATOM 6804 N N . GLN D 1 190 ? 14.553 115.375 9.056 1.00 35.69 190 GLN D N 1
ATOM 6805 C CA . GLN D 1 190 ? 15.103 116.724 9.163 1.00 39.06 190 GLN D CA 1
ATOM 6806 C C . GLN D 1 190 ? 14.541 117.471 10.361 1.00 38.41 190 GLN D C 1
ATOM 6807 O O . GLN D 1 190 ? 13.378 117.280 10.734 1.00 35.97 190 GLN D O 1
ATOM 6813 N N . GLU D 1 191 ? 15.357 118.341 10.956 1.00 33.80 191 GLU D N 1
ATOM 6814 C CA . GLU D 1 191 ? 14.869 119.221 12.010 1.00 38.98 191 GLU D CA 1
ATOM 6815 C C . GLU D 1 191 ? 14.474 120.570 11.404 1.00 41.36 191 GLU D C 1
ATOM 6816 O O . GLU D 1 191 ? 15.327 121.307 10.913 1.00 39.49 191 GLU D O 1
ATOM 6822 N N . VAL D 1 192 ? 13.176 120.874 11.420 1.00 39.13 192 VAL D N 1
ATOM 6823 C CA . VAL D 1 192 ? 12.656 122.068 10.750 1.00 40.49 192 VAL D CA 1
ATOM 6824 C C . VAL D 1 192 ? 12.196 123.118 11.753 1.00 42.35 192 VAL D C 1
ATOM 6825 O O . VAL D 1 192 ? 11.474 122.810 12.709 1.00 33.42 192 VAL D O 1
ATOM 6829 N N . VAL D 1 193 ? 12.619 124.362 11.541 1.00 40.79 193 VAL D N 1
ATOM 6830 C CA . VAL D 1 193 ? 12.210 125.442 12.421 1.00 43.90 193 VAL D CA 1
ATOM 6831 C C . VAL D 1 193 ? 10.886 126.029 11.958 1.00 49.49 193 VAL D C 1
ATOM 6832 O O . VAL D 1 193 ? 10.700 126.329 10.781 1.00 55.01 193 VAL D O 1
ATOM 6836 N N . TYR D 1 194 ? 9.956 126.167 12.888 1.00 45.14 194 TYR D N 1
ATOM 6837 C CA . TYR D 1 194 ? 8.660 126.746 12.575 1.00 45.01 194 TYR D CA 1
ATOM 6838 C C . TYR D 1 194 ? 8.552 128.137 13.202 1.00 52.17 194 TYR D C 1
ATOM 6839 O O . TYR D 1 194 ? 9.265 128.437 14.164 1.00 49.73 194 TYR D O 1
ATOM 6848 N N . PRO D 1 195 ? 7.690 129.005 12.638 1.00 58.74 195 PRO D N 1
ATOM 6849 C CA . PRO D 1 195 ? 7.538 130.383 13.127 1.00 58.28 195 PRO D CA 1
ATOM 6850 C C . PRO D 1 195 ? 7.123 130.464 14.596 1.00 56.50 195 PRO D C 1
ATOM 6851 O O . PRO D 1 195 ? 7.434 131.444 15.271 1.00 56.95 195 PRO D O 1
ATOM 6855 N N . CYS D 1 196 ? 6.436 129.438 15.084 1.00 52.01 196 CYS D N 1
ATOM 6856 C CA . CYS D 1 196 ? 5.867 129.466 16.425 1.00 47.15 196 CYS D CA 1
ATOM 6857 C C . CYS D 1 196 ? 6.936 129.417 17.508 1.00 45.98 196 CYS D C 1
ATOM 6858 O O . CYS D 1 196 ? 6.774 129.989 18.586 1.00 47.44 196 CYS D O 1
ATOM 6861 N N . CYS D 1 197 ? 8.024 128.718 17.219 1.00 45.48 197 CYS D N 1
ATOM 6862 C CA . CYS D 1 197 ? 8.848 128.162 18.279 1.00 44.43 197 CYS D CA 1
ATOM 6863 C C . CYS D 1 197 ? 10.333 128.204 18.007 1.00 50.43 197 CYS D C 1
ATOM 6864 O O . CYS D 1 197 ? 10.777 128.074 16.866 1.00 55.64 1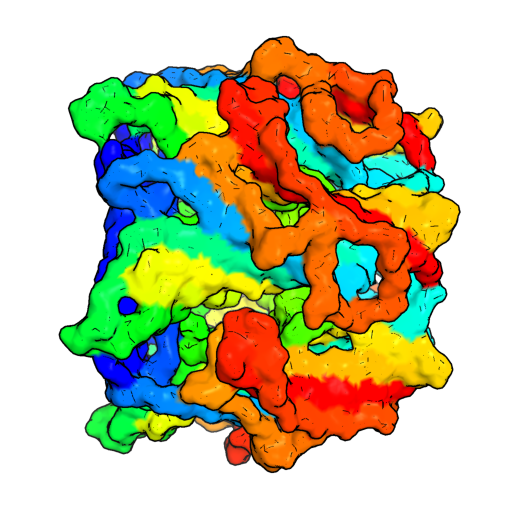97 CYS D O 1
ATOM 6867 N N . GLU D 1 198 ? 11.092 128.341 19.086 1.00 50.98 198 GLU D N 1
ATOM 6868 C CA . GLU D 1 198 ? 12.545 128.372 19.028 1.00 55.71 198 GLU D CA 1
ATOM 6869 C C . GLU D 1 198 ? 13.121 127.005 18.640 1.00 52.29 198 GLU D C 1
ATOM 6870 O O . GLU D 1 198 ? 13.932 126.909 17.717 1.00 51.95 198 GLU D O 1
ATOM 6876 N N . SER D 1 199 ? 12.702 125.951 19.339 1.00 47.85 199 SER D N 1
ATOM 6877 C CA . SER D 1 199 ? 13.222 124.610 19.066 1.00 47.98 199 SER D CA 1
ATOM 6878 C C . SER D 1 199 ? 12.652 124.058 17.770 1.00 44.56 199 SER D C 1
ATOM 6879 O O . SER D 1 199 ? 11.524 124.371 17.404 1.00 43.07 199 SER D O 1
ATOM 6882 N N . ALA D 1 200 ? 13.441 123.239 17.081 1.00 38.83 200 ALA D N 1
ATOM 6883 C CA . ALA D 1 200 ? 13.037 122.684 15.800 1.00 34.65 200 ALA D CA 1
ATOM 6884 C C . ALA D 1 200 ? 12.143 121.477 16.015 1.00 33.99 200 ALA D C 1
ATOM 6885 O O . ALA D 1 200 ? 12.178 120.858 17.081 1.00 29.34 200 ALA D O 1
ATOM 6887 N N . TYR D 1 201 ? 11.354 121.161 14.991 1.00 30.41 201 TYR D N 1
ATOM 6888 C CA . TYR D 1 201 ? 10.461 120.008 14.982 1.00 29.99 201 TYR D CA 1
ATOM 6889 C C . TYR D 1 201 ? 11.001 118.954 14.028 1.00 31.91 201 TYR D C 1
ATOM 6890 O O . TYR D 1 201 ? 11.456 119.281 12.938 1.00 33.78 201 TYR D O 1
ATOM 6899 N N . VAL D 1 202 ? 10.947 117.685 14.419 1.00 30.24 202 VAL D N 1
ATOM 6900 C CA . VAL D 1 202 ? 11.452 116.640 13.538 1.00 28.99 202 VAL D CA 1
ATOM 6901 C C . VAL D 1 202 ? 10.414 116.298 12.487 1.00 31.14 202 VAL D C 1
ATOM 6902 O O . VAL D 1 202 ? 9.267 115.978 12.808 1.00 27.87 202 VAL D O 1
ATOM 6906 N N . GLU D 1 203 ? 10.826 116.380 11.229 1.00 30.15 203 GLU D N 1
ATOM 6907 C CA . GLU D 1 203 ? 9.972 116.001 10.125 1.00 31.19 203 GLU D CA 1
ATOM 6908 C C . GLU D 1 203 ? 10.511 114.730 9.479 1.00 29.48 203 GLU D C 1
ATOM 6909 O O . GLU D 1 203 ? 11.705 114.623 9.200 1.00 31.19 203 GLU D O 1
ATOM 6915 N N . MET D 1 204 ? 9.636 113.754 9.271 1.00 27.25 204 MET D N 1
ATOM 6916 C CA . MET D 1 204 ? 9.981 112.611 8.445 1.00 26.83 204 MET D CA 1
ATOM 6917 C C . MET D 1 204 ? 9.306 112.833 7.101 1.00 29.15 204 MET D C 1
ATOM 6918 O O . MET D 1 204 ? 8.077 112.787 7.013 1.00 28.92 204 MET D O 1
ATOM 6923 N N . LYS D 1 205 ? 10.093 113.117 6.063 1.00 30.47 205 LYS D N 1
ATOM 6924 C CA . LYS D 1 205 ? 9.533 113.387 4.738 1.00 32.06 205 LYS D CA 1
ATOM 6925 C C . LYS D 1 205 ? 9.817 112.256 3.763 1.00 31.15 205 LYS D C 1
ATOM 6926 O O . LYS D 1 205 ? 10.979 111.925 3.500 1.00 30.80 205 LYS D O 1
ATOM 6932 N N . TYR D 1 206 ? 8.745 111.665 3.247 1.00 25.86 206 TYR D N 1
ATOM 6933 C CA . TYR D 1 206 ? 8.823 110.564 2.289 1.00 28.99 206 TYR D CA 1
ATOM 6934 C C . TYR D 1 206 ? 8.475 111.039 0.892 1.00 27.29 206 TYR D C 1
ATOM 6935 O O . TYR D 1 206 ? 7.527 111.797 0.701 1.00 31.66 206 TYR D O 1
ATOM 6944 N N . LEU D 1 207 ? 9.232 110.558 -0.079 1.00 30.14 207 LEU D N 1
ATOM 6945 C CA . LEU D 1 207 ? 8.993 110.852 -1.478 1.00 25.78 207 LEU D CA 1
ATOM 6946 C C . LEU D 1 207 ? 8.664 109.547 -2.172 1.00 30.69 207 LEU D C 1
ATOM 6947 O O . LEU D 1 207 ? 9.422 108.576 -2.109 1.00 31.93 207 LEU D O 1
ATOM 6952 N N . LEU D 1 208 ? 7.508 109.518 -2.822 1.00 29.40 208 LEU D N 1
ATOM 6953 C CA . LEU D 1 208 ? 7.067 108.341 -3.534 1.00 27.88 208 LEU D CA 1
ATOM 6954 C C . LEU D 1 208 ? 6.616 108.731 -4.930 1.00 31.43 208 LEU D C 1
ATOM 6955 O O . LEU D 1 208 ? 5.829 109.661 -5.096 1.00 31.25 208 LEU D O 1
ATOM 6960 N N . ALA D 1 209 ? 7.116 108.027 -5.938 1.00 26.49 209 ALA D N 1
ATOM 6961 C CA . ALA D 1 209 ? 6.627 108.226 -7.291 1.00 29.35 209 ALA D CA 1
ATOM 6962 C C . ALA D 1 209 ? 6.202 106.892 -7.899 1.00 35.02 209 ALA D C 1
ATOM 6963 O O . ALA D 1 209 ? 6.918 105.895 -7.798 1.00 33.16 209 ALA D O 1
ATOM 6965 N N . LEU D 1 210 ? 5.029 106.887 -8.524 1.00 31.08 210 LEU D N 1
ATOM 6966 C CA . LEU D 1 210 ? 4.474 105.694 -9.137 1.00 31.63 210 LEU D CA 1
ATOM 6967 C C . LEU D 1 210 ? 4.278 105.897 -10.630 1.00 32.90 210 LEU D C 1
ATOM 6968 O O . LEU D 1 210 ? 4.090 107.025 -11.095 1.00 31.22 210 LEU D O 1
ATOM 6973 N N . ARG D 1 211 ? 4.294 104.804 -11.376 1.00 30.50 211 ARG D N 1
ATOM 6974 C CA . ARG D 1 211 ? 3.907 104.855 -12.781 1.00 35.98 211 ARG D CA 1
ATOM 6975 C C . ARG D 1 211 ? 2.386 105.020 -12.844 1.00 34.29 211 ARG D C 1
ATOM 6976 O O . ARG D 1 211 ? 1.653 104.278 -12.191 1.00 39.44 211 ARG D O 1
ATOM 6984 N N . SER D 1 212 ? 1.916 106.007 -13.606 1.00 30.86 212 SER D N 1
ATOM 6985 C CA . SER D 1 212 ? 0.481 106.255 -13.761 1.00 35.29 212 SER D CA 1
ATOM 6986 C C . SER D 1 212 ? -0.194 105.118 -14.523 1.00 38.22 212 SER D C 1
ATOM 6987 O O . SER D 1 212 ? 0.440 104.478 -15.356 1.00 39.92 212 SER D O 1
ATOM 6990 N N . GLU D 1 213 ? -1.476 104.877 -14.248 1.00 41.78 213 GLU D N 1
ATOM 6991 C CA . GLU D 1 213 ? -2.235 103.836 -14.956 1.00 51.08 213 GLU D CA 1
ATOM 6992 C C . GLU D 1 213 ? -2.947 104.328 -16.224 1.00 56.39 213 GLU D C 1
ATOM 6993 O O . GLU D 1 213 ? -3.530 105.415 -16.253 1.00 61.39 213 GLU D O 1
ATOM 6999 N N . ASN E 1 2 ? 9.726 117.899 37.231 1.00 53.46 2 ASN E N 1
ATOM 7000 C CA . ASN E 1 2 ? 9.305 116.524 37.495 1.00 55.56 2 ASN E CA 1
ATOM 7001 C C . ASN E 1 2 ? 8.032 116.158 36.733 1.00 53.82 2 ASN E C 1
ATOM 7002 O O . ASN E 1 2 ? 7.069 116.930 36.711 1.00 52.97 2 ASN E O 1
ATOM 7007 N N . GLY E 1 3 ? 8.025 114.976 36.123 1.00 46.38 3 GLY E N 1
ATOM 7008 C CA . GLY E 1 3 ? 6.911 114.550 35.297 1.00 51.28 3 GLY E CA 1
ATOM 7009 C C . GLY E 1 3 ? 5.593 114.491 36.040 1.00 55.37 3 GLY E C 1
ATOM 7010 O O . GLY E 1 3 ? 4.562 114.949 35.541 1.00 57.79 3 GLY E O 1
ATOM 7011 N N . LEU E 1 4 ? 5.645 113.924 37.241 1.00 53.85 4 LEU E N 1
ATOM 7012 C CA . LEU E 1 4 ? 4.490 113.774 38.113 1.00 54.71 4 LEU E CA 1
ATOM 7013 C C . LEU E 1 4 ? 3.887 115.125 38.484 1.00 49.09 4 LEU E C 1
ATOM 7014 O O . LEU E 1 4 ? 2.666 115.279 38.525 1.00 48.34 4 LEU E O 1
ATOM 7019 N N . MET E 1 5 ? 4.747 116.098 38.763 1.00 43.69 5 MET E N 1
ATOM 7020 C CA . MET E 1 5 ? 4.296 117.434 39.125 1.00 41.34 5 MET E CA 1
ATOM 7021 C C . MET E 1 5 ? 3.548 118.084 37.974 1.00 38.05 5 MET E C 1
ATOM 7022 O O . MET E 1 5 ? 2.595 118.834 38.195 1.00 36.66 5 MET E O 1
ATOM 7027 N N . ALA E 1 6 ? 3.982 117.785 36.749 1.00 33.81 6 ALA E N 1
ATOM 7028 C CA . ALA E 1 6 ? 3.380 118.376 35.562 1.00 32.43 6 ALA E CA 1
ATOM 7029 C C . ALA E 1 6 ? 1.949 117.870 35.405 1.00 35.91 6 ALA E C 1
ATOM 7030 O O . ALA E 1 6 ? 1.031 118.649 35.144 1.00 30.93 6 ALA E O 1
ATOM 7032 N N . LYS E 1 7 ? 1.768 116.556 35.576 1.00 33.81 7 LYS E N 1
ATOM 7033 C CA . LYS E 1 7 ? 0.450 115.954 35.472 1.00 34.21 7 LYS E CA 1
ATOM 7034 C C . LYS E 1 7 ? -0.452 116.457 36.588 1.00 28.04 7 LYS E C 1
ATOM 7035 O O . LYS E 1 7 ? -1.628 116.730 36.359 1.00 31.52 7 LYS E O 1
ATOM 7041 N N . ARG E 1 8 ? 0.105 116.626 37.785 1.00 31.81 8 ARG E N 1
ATOM 7042 C CA . ARG E 1 8 ? -0.693 117.130 38.901 1.00 38.79 8 ARG E CA 1
ATOM 7043 C C . ARG E 1 8 ? -1.077 118.587 38.687 1.00 34.43 8 ARG E C 1
ATOM 7044 O O . ARG E 1 8 ? -2.182 119.001 39.031 1.00 28.79 8 ARG E O 1
ATOM 7052 N N . LEU E 1 9 ? -0.163 119.357 38.112 1.00 33.91 9 LEU E N 1
ATOM 7053 C CA . LEU E 1 9 ? -0.440 120.752 37.814 1.00 35.45 9 LEU E CA 1
ATOM 7054 C C . LEU E 1 9 ? -1.626 120.804 36.857 1.00 32.34 9 LEU E C 1
ATOM 7055 O O . LEU E 1 9 ? -2.567 121.563 37.065 1.00 29.17 9 LEU E O 1
ATOM 7060 N N . ARG E 1 10 ? -1.593 119.972 35.820 1.00 28.30 10 ARG E N 1
ATOM 7061 C CA . ARG E 1 10 ? -2.683 119.956 34.850 1.00 25.01 10 ARG E CA 1
ATOM 7062 C C . ARG E 1 10 ? -4.015 119.644 35.521 1.00 26.48 10 ARG E C 1
ATOM 7063 O O . ARG E 1 10 ? -5.045 120.258 35.214 1.00 27.56 10 ARG E O 1
ATOM 7071 N N . ARG E 1 11 ? -3.986 118.676 36.430 1.00 28.54 11 ARG E N 1
ATOM 7072 C CA . ARG E 1 11 ? -5.192 118.224 37.104 1.00 30.23 11 ARG E CA 1
ATOM 7073 C C . ARG E 1 11 ? -5.727 119.311 38.014 1.00 35.44 11 ARG E C 1
ATOM 7074 O O . ARG E 1 11 ? -6.936 119.526 38.074 1.00 30.84 11 ARG E O 1
ATOM 7082 N N . GLU E 1 12 ? -4.822 119.990 38.717 1.00 33.36 12 GLU E N 1
ATOM 7083 C CA . GLU E 1 12 ? -5.206 121.119 39.551 1.00 36.47 12 GLU E CA 1
ATOM 7084 C C . GLU E 1 12 ? -5.846 122.202 38.694 1.00 34.45 12 GLU E C 1
ATOM 7085 O O . GLU E 1 12 ? -6.921 122.700 39.024 1.00 39.73 12 GLU E O 1
ATOM 7091 N N . LEU E 1 13 ? -5.212 122.536 37.570 1.00 30.84 13 LEU E N 1
ATOM 7092 C CA . LEU E 1 13 ? -5.721 123.606 36.723 1.00 39.80 13 LEU E CA 1
ATOM 7093 C C . LEU E 1 13 ? -7.093 123.266 36.145 1.00 38.55 13 LEU E C 1
ATOM 7094 O O . LEU E 1 13 ? -7.985 124.118 36.101 1.00 34.73 13 LEU E O 1
ATOM 7099 N N . LEU E 1 14 ? -7.254 122.021 35.710 1.00 31.24 14 LEU E N 1
ATOM 7100 C CA . LEU E 1 14 ? -8.488 121.581 35.057 1.00 28.16 14 LEU E CA 1
ATOM 7101 C C . LEU E 1 14 ? -9.604 121.220 36.041 1.00 27.82 14 LEU E C 1
ATOM 7102 O O . LEU E 1 14 ? -10.738 120.958 35.635 1.00 31.62 14 LEU E O 1
ATOM 7107 N N . ASN E 1 15 ? -9.291 121.183 37.329 1.00 29.67 15 ASN E N 1
ATOM 7108 C CA . ASN E 1 15 ? -10.312 120.821 38.306 1.00 33.83 15 ASN E CA 1
ATOM 7109 C C . ASN E 1 15 ? -11.523 121.754 38.248 1.00 32.96 15 ASN E C 1
ATOM 7110 O O . ASN E 1 15 ? -12.670 121.320 38.363 1.00 28.03 15 ASN E O 1
ATOM 7115 N N . THR E 1 16 ? -11.256 123.040 38.040 1.00 33.57 16 THR E N 1
ATOM 7116 C CA . THR E 1 16 ? -12.319 124.016 37.868 1.00 32.98 16 THR E CA 1
ATOM 7117 C C . THR E 1 16 ? -13.264 123.681 36.717 1.00 27.18 16 THR E C 1
ATOM 7118 O O . THR E 1 16 ? -14.484 123.738 36.865 1.00 29.84 16 THR E O 1
ATOM 7122 N N . TYR E 1 17 ? -12.702 123.341 35.561 1.00 24.53 17 TYR E N 1
ATOM 7123 C CA . TYR E 1 17 ? -13.505 123.044 34.391 1.00 23.54 17 TYR E CA 1
ATOM 7124 C C . TYR E 1 17 ? -14.277 121.720 34.553 1.00 30.57 17 TYR E C 1
ATOM 7125 O O . TYR E 1 17 ? -15.410 121.575 34.078 1.00 30.09 17 TYR E O 1
ATOM 7134 N N . GLU E 1 18 ? -13.664 120.765 35.224 1.00 32.19 18 GLU E N 1
ATOM 7135 C CA . GLU E 1 18 ? -14.334 119.490 35.485 1.00 36.26 18 GLU E CA 1
ATOM 7136 C C . GLU E 1 18 ? -15.525 119.651 36.424 1.00 37.41 18 GLU E C 1
ATOM 7137 O O . GLU E 1 18 ? -16.563 119.011 36.243 1.00 37.00 18 GLU E O 1
ATOM 7143 N N . GLN E 1 19 ? -15.375 120.527 37.416 1.00 37.95 19 GLN E N 1
ATOM 7144 C CA . GLN E 1 19 ? -16.416 120.749 38.415 1.00 42.13 19 GLN E CA 1
ATOM 7145 C C . GLN E 1 19 ? -17.509 121.718 37.950 1.00 47.35 19 GLN E C 1
ATOM 7146 O O . GLN E 1 19 ? -18.685 121.516 38.253 1.00 46.13 19 GLN E O 1
ATOM 7152 N N . LEU E 1 20 ? -17.125 122.755 37.206 1.00 45.87 20 LEU E N 1
ATOM 7153 C CA . LEU E 1 20 ? -18.066 123.815 36.830 1.00 42.38 20 LEU E CA 1
ATOM 7154 C C . LEU E 1 20 ? -18.497 123.768 35.370 1.00 41.48 20 LEU E C 1
ATOM 7155 O O . LEU E 1 20 ? -19.483 124.398 34.989 1.00 44.60 20 LEU E O 1
ATOM 7160 N N . GLY E 1 21 ? -17.759 123.020 34.558 1.00 34.59 21 GLY E N 1
ATOM 7161 C CA . GLY E 1 21 ? -18.063 122.918 33.148 1.00 33.39 21 GLY E CA 1
ATOM 7162 C C . GLY E 1 21 ? -17.229 123.898 32.345 1.00 35.58 21 GLY E C 1
ATOM 7163 O O . GLY E 1 21 ? -16.650 124.838 32.901 1.00 32.45 21 GLY E O 1
ATOM 7164 N N . LYS E 1 22 ? -17.191 123.681 31.033 1.00 32.79 22 LYS E N 1
ATOM 7165 C CA . LYS E 1 22 ? -16.341 124.445 30.131 1.00 36.43 22 LYS E CA 1
ATOM 7166 C C . LYS E 1 22 ? -17.032 125.691 29.596 1.00 36.10 22 LYS E C 1
ATOM 7167 O O . LYS E 1 22 ? -16.390 126.565 29.022 1.00 43.04 22 LYS E O 1
ATOM 7173 N N . SER E 1 23 ? -18.346 125.765 29.752 1.00 24.49 23 SER E N 1
ATOM 7174 C CA . SER E 1 23 ? -19.092 126.874 29.203 1.00 31.27 23 SER E CA 1
ATOM 7175 C C . SER E 1 23 ? -18.850 128.155 29.996 1.00 29.98 23 SER E C 1
ATOM 7176 O O . SER E 1 23 ? -18.568 128.115 31.205 1.00 29.53 23 SER E O 1
ATOM 7179 N N . GLY E 1 24 ? -18.995 129.283 29.316 1.00 29.17 24 GLY E N 1
ATOM 7180 C CA . GLY E 1 24 ? -18.821 130.584 29.939 1.00 27.76 24 GLY E CA 1
ATOM 7181 C C . GLY E 1 24 ? -17.431 131.152 29.713 1.00 28.63 24 GLY E C 1
ATOM 7182 O O . GLY E 1 24 ? -16.446 130.409 29.579 1.00 26.80 24 GLY E O 1
ATOM 7183 N N . LEU E 1 25 ? -17.362 132.479 29.673 1.00 23.44 25 LEU E N 1
ATOM 7184 C CA . LEU E 1 25 ? -16.120 133.178 29.390 1.00 22.14 25 LEU E CA 1
ATOM 7185 C C . LEU E 1 25 ? -15.085 132.818 30.459 1.00 22.32 25 LEU E C 1
ATOM 7186 O O . LEU E 1 25 ? -15.431 132.650 31.614 1.00 26.28 25 LEU E O 1
ATOM 7191 N N . PRO E 1 26 ? -13.820 132.651 30.051 1.00 26.95 26 PRO E N 1
ATOM 7192 C CA . PRO E 1 26 ? -12.766 132.131 30.932 1.00 29.24 26 PRO E CA 1
ATOM 7193 C C . PRO E 1 26 ? -12.247 133.159 31.948 1.00 34.93 26 PRO E C 1
ATOM 7194 O O . PRO E 1 26 ? -11.090 133.601 31.905 1.00 32.98 26 PRO E O 1
ATOM 7198 N N . PHE E 1 27 ? -13.133 133.527 32.870 1.00 30.72 27 PHE E N 1
ATOM 7199 C CA . PHE E 1 27 ? -12.781 134.385 33.989 1.00 32.19 27 PHE E CA 1
ATOM 7200 C C . PHE E 1 27 ? -13.270 133.762 35.289 1.00 40.36 27 PHE E C 1
ATOM 7201 O O . PHE E 1 27 ? -14.351 133.177 35.342 1.00 45.48 27 PHE E O 1
ATOM 7209 N N . LEU E 1 28 ? -12.476 133.887 36.340 1.00 48.07 28 LEU E N 1
ATOM 7210 C CA . LEU E 1 28 ? -12.904 133.407 37.640 1.00 54.74 28 LEU E CA 1
ATOM 7211 C C . LEU E 1 28 ? -13.313 134.605 38.484 1.00 54.18 28 LEU E C 1
ATOM 7212 O O . LEU E 1 28 ? -14.288 134.553 39.235 1.00 50.74 28 LEU E O 1
ATOM 7217 N N . ASP E 1 29 ? -12.571 135.699 38.336 1.00 50.74 29 ASP E N 1
ATOM 7218 C CA . ASP E 1 29 ? -12.923 136.937 39.011 1.00 56.08 29 ASP E CA 1
ATOM 7219 C C . ASP E 1 29 ? -13.884 137.719 38.123 1.00 50.95 29 ASP E C 1
ATOM 7220 O O . ASP E 1 29 ? -14.773 137.138 37.496 1.00 48.73 29 ASP E O 1
ATOM 7225 N N . ASP E 1 30 ? -13.702 139.030 38.056 1.00 47.15 30 ASP E N 1
ATOM 7226 C CA . ASP E 1 30 ? -14.581 139.873 37.257 1.00 51.19 30 ASP E CA 1
ATOM 7227 C C . ASP E 1 30 ? -14.571 139.451 35.791 1.00 42.56 30 ASP E C 1
ATOM 7228 O O . ASP E 1 30 ? -13.519 139.142 35.233 1.00 38.91 30 ASP E O 1
ATOM 7233 N N . ILE E 1 31 ? -15.744 139.422 35.178 1.00 40.10 31 ILE E N 1
ATOM 7234 C CA . ILE E 1 31 ? -15.839 138.974 33.793 1.00 40.47 31 ILE E CA 1
ATOM 7235 C C . ILE E 1 31 ? -15.469 140.122 32.877 1.00 41.31 31 ILE E C 1
ATOM 7236 O O . ILE E 1 31 ? -16.144 141.153 32.850 1.00 43.86 31 ILE E O 1
ATOM 7241 N N . GLY E 1 32 ? -14.378 139.951 32.144 1.00 33.93 32 GLY E N 1
ATOM 7242 C CA . GLY E 1 32 ? -13.949 140.964 31.199 1.00 31.22 32 GLY E CA 1
ATOM 7243 C C . GLY E 1 32 ? -14.234 140.566 29.759 1.00 33.41 32 GLY E C 1
ATOM 7244 O O . GLY E 1 32 ? -15.241 139.923 29.444 1.00 32.92 32 GLY E O 1
ATOM 7245 N N . LYS E 1 33 ? -13.327 140.960 28.882 1.00 33.08 33 LYS E N 1
ATOM 7246 C CA . LYS E 1 33 ? -13.459 140.697 27.458 1.00 37.28 33 LYS E CA 1
ATOM 7247 C C . LYS E 1 33 ? -12.314 139.776 27.073 1.00 34.14 33 LYS E C 1
ATOM 7248 O O . LYS E 1 33 ? -11.179 139.968 27.505 1.00 35.55 33 LYS E O 1
ATOM 7254 N N . VAL E 1 34 ? -12.611 138.754 26.285 1.00 23.97 34 VAL E N 1
ATOM 7255 C CA . VAL E 1 34 ? -11.562 137.914 25.749 1.00 20.80 34 VAL E CA 1
ATOM 7256 C C . VAL E 1 34 ? -11.173 138.571 24.439 1.00 24.86 34 VAL E C 1
ATOM 7257 O O . VAL E 1 34 ? -12.037 139.092 23.730 1.00 27.79 34 VAL E O 1
ATOM 7261 N N . ASP E 1 35 ? -9.882 138.584 24.136 1.00 24.39 35 ASP E N 1
ATOM 7262 C CA . ASP E 1 35 ? -9.418 139.107 22.858 1.00 25.17 35 ASP E CA 1
ATOM 7263 C C . ASP E 1 35 ? -8.727 137.951 22.141 1.00 31.16 35 ASP E C 1
ATOM 7264 O O . ASP E 1 35 ? -7.616 137.568 22.487 1.00 32.80 35 ASP E O 1
ATOM 7269 N N . VAL E 1 36 ? -9.406 137.366 21.165 1.00 24.31 36 VAL E N 1
ATOM 7270 C CA . VAL E 1 36 ? -8.825 136.256 20.431 1.00 21.84 36 VAL E CA 1
ATOM 7271 C C . VAL E 1 36 ? -7.931 136.780 19.303 1.00 22.04 36 VAL E C 1
ATOM 7272 O O . VAL E 1 36 ? -8.317 137.675 18.558 1.00 23.88 36 VAL E O 1
ATOM 7276 N N . LYS E 1 37 ? -6.715 136.244 19.228 1.00 15.30 37 LYS E N 1
ATOM 7277 C CA . LYS E 1 37 ? -5.832 136.487 18.099 1.00 20.12 37 LYS E CA 1
ATOM 7278 C C . LYS E 1 37 ? -6.079 135.375 17.098 1.00 23.45 37 LYS E C 1
ATOM 7279 O O . LYS E 1 37 ? -6.037 134.203 17.454 1.00 23.46 37 LYS E O 1
ATOM 7285 N N . PHE E 1 38 ? -6.362 135.740 15.854 1.00 21.33 38 PHE E N 1
ATOM 7286 C CA . PHE E 1 38 ? -6.789 134.765 14.861 1.00 20.67 38 PHE E CA 1
ATOM 7287 C C . PHE E 1 38 ? -5.893 134.848 13.628 1.00 21.42 38 PHE E C 1
ATOM 7288 O O . PHE E 1 38 ? -5.641 135.938 13.109 1.00 19.25 38 PHE E O 1
ATOM 7296 N N . GLY E 1 39 ? -5.431 133.691 13.164 1.00 20.51 39 GLY E N 1
ATOM 7297 C CA . GLY E 1 39 ? -4.615 133.590 11.968 1.00 20.19 39 GLY E CA 1
ATOM 7298 C C . GLY E 1 39 ? -5.112 132.461 11.067 1.00 20.46 39 GLY E C 1
ATOM 7299 O O . GLY E 1 39 ? -5.563 131.421 11.556 1.00 19.76 39 GLY E O 1
ATOM 7300 N N . LEU E 1 40 ? -5.055 132.675 9.751 1.00 20.70 40 LEU E N 1
ATOM 7301 C CA . LEU E 1 40 ? -5.402 131.634 8.784 1.00 18.77 40 LEU E CA 1
ATOM 7302 C C . LEU E 1 40 ? -4.242 131.355 7.823 1.00 19.73 40 LEU E C 1
ATOM 7303 O O . LEU E 1 40 ? -3.857 132.230 7.039 1.00 20.25 40 LEU E O 1
ATOM 7308 N N . SER E 1 41 ? -3.679 130.141 7.878 1.00 17.33 41 SER E N 1
ATOM 7309 C CA . SER E 1 41 ? -2.575 129.775 6.991 1.00 17.86 41 SER E CA 1
ATOM 7310 C C . SER E 1 41 ? -3.035 128.778 5.954 1.00 18.19 41 SER E C 1
ATOM 7311 O O . SER E 1 41 ? -3.360 127.640 6.290 1.00 21.63 41 SER E O 1
ATOM 7314 N N . LEU E 1 42 ? -3.026 129.176 4.681 1.00 17.08 42 LEU E N 1
ATOM 7315 C CA . LEU E 1 42 ? -3.506 128.276 3.638 1.00 18.12 42 LEU E CA 1
ATOM 7316 C C . LEU E 1 42 ? -2.428 127.282 3.271 1.00 19.55 42 LEU E C 1
ATOM 7317 O O . LEU E 1 42 ? -1.301 127.670 2.986 1.00 21.00 42 LEU E O 1
ATOM 7322 N N . GLN E 1 43 ? -2.743 125.990 3.267 1.00 17.93 43 GLN E N 1
ATOM 7323 C CA . GLN E 1 43 ? -1.762 125.017 2.779 1.00 16.22 43 GLN E CA 1
ATOM 7324 C C . GLN E 1 43 ? -1.984 124.625 1.327 1.00 18.80 43 GLN E C 1
ATOM 7325 O O . GLN E 1 43 ? -1.031 124.550 0.548 1.00 24.19 43 GLN E O 1
ATOM 7331 N N . LEU E 1 44 ? -3.233 124.302 0.987 1.00 18.41 44 LEU E N 1
ATOM 7332 C CA . LEU E 1 44 ? -3.540 123.830 -0.365 1.00 18.41 44 LEU E CA 1
ATOM 7333 C C . LEU E 1 44 ? -5.028 123.866 -0.682 1.00 14.71 44 LEU E C 1
ATOM 7334 O O . LEU E 1 44 ? -5.875 123.949 0.216 1.00 15.07 44 LEU E O 1
ATOM 7339 N N . LEU E 1 45 ? -5.340 123.793 -1.972 1.00 16.14 45 LEU E N 1
ATOM 7340 C CA . LEU E 1 45 ? -6.708 123.582 -2.417 1.00 17.99 45 LEU E CA 1
ATOM 7341 C C . LEU E 1 45 ? -6.976 122.090 -2.633 1.00 22.29 45 LEU E C 1
ATOM 7342 O O . LEU E 1 45 ? -6.266 121.431 -3.387 1.00 20.50 45 LEU E O 1
ATOM 7347 N N . LYS E 1 46 ? -8.008 121.560 -1.990 1.00 19.96 46 LYS E N 1
ATOM 7348 C CA . LYS E 1 46 ? -8.410 120.176 -2.245 1.00 17.12 46 LYS E CA 1
ATOM 7349 C C . LYS E 1 46 ? -9.161 120.058 -3.572 1.00 23.95 46 LYS E C 1
ATOM 7350 O O . LYS E 1 46 ? -8.839 119.207 -4.407 1.00 24.22 46 LYS E O 1
ATOM 7356 N N . SER E 1 47 ? -10.158 120.912 -3.770 1.00 22.25 47 SER E N 1
ATOM 7357 C CA . SER E 1 47 ? -10.927 120.908 -5.023 1.00 24.88 47 SER E CA 1
ATOM 7358 C C . SER E 1 47 ? -11.674 122.219 -5.152 1.00 24.28 47 SER E C 1
ATOM 7359 O O . SER E 1 47 ? -11.955 122.880 -4.156 1.00 18.60 47 SER E O 1
ATOM 7362 N N . ILE E 1 48 ? -11.979 122.598 -6.383 1.00 23.13 48 ILE E N 1
ATOM 7363 C CA . ILE E 1 48 ? -12.891 123.690 -6.643 1.00 23.62 48 ILE E CA 1
ATOM 7364 C C . ILE E 1 48 ? -13.829 123.174 -7.730 1.00 28.66 48 ILE E C 1
ATOM 7365 O O . ILE E 1 48 ? -13.401 122.843 -8.837 1.00 33.77 48 ILE E O 1
ATOM 7370 N N . GLU E 1 49 ? -15.104 123.032 -7.390 1.00 21.39 49 GLU E N 1
ATOM 7371 C CA . GLU E 1 49 ? -16.037 122.348 -8.284 1.00 22.42 49 GLU E CA 1
ATOM 7372 C C . GLU E 1 49 ? -17.181 123.260 -8.702 1.00 28.51 49 GLU E C 1
ATOM 7373 O O . GLU E 1 49 ? -17.904 123.791 -7.853 1.00 22.84 49 GLU E O 1
ATOM 7379 N N . GLN E 1 50 ? -17.343 123.424 -10.012 1.00 26.06 50 GLN E N 1
ATOM 7380 C CA . GLN E 1 50 ? -18.373 124.292 -10.549 1.00 23.22 50 GLN E CA 1
ATOM 7381 C C . GLN E 1 50 ? -19.722 123.852 -10.006 1.00 25.68 50 GLN E C 1
ATOM 7382 O O . GLN E 1 50 ? -20.020 122.655 -9.952 1.00 25.51 50 GLN E O 1
ATOM 7388 N N . ARG E 1 51 ? -20.536 124.806 -9.575 1.00 22.48 51 ARG E N 1
ATOM 7389 C CA . ARG E 1 51 ? -21.907 124.457 -9.220 1.00 25.34 51 ARG E CA 1
ATOM 7390 C C . ARG E 1 51 ? -22.805 124.573 -10.450 1.00 29.28 51 ARG E C 1
ATOM 7391 O O . ARG E 1 51 ? -22.902 125.635 -11.052 1.00 26.33 51 ARG E O 1
ATOM 7399 N N . GLY E 1 52 ? -23.463 123.481 -10.820 1.00 29.66 52 GLY E N 1
ATOM 7400 C CA . GLY E 1 52 ? -24.335 123.507 -11.981 1.00 28.87 52 GLY E CA 1
ATOM 7401 C C . GLY E 1 52 ? -23.579 123.986 -13.207 1.00 35.73 52 GLY E C 1
ATOM 7402 O O . GLY E 1 52 ? -22.431 123.610 -13.421 1.00 36.26 52 GLY E O 1
ATOM 7403 N N . MET E 1 53 ? -24.207 124.843 -14.002 1.00 33.23 53 MET E N 1
ATOM 7404 C CA . MET E 1 53 ? -23.541 125.383 -15.174 1.00 36.36 53 MET E CA 1
ATOM 7405 C C . MET E 1 53 ? -23.358 126.888 -15.038 1.00 38.11 53 MET E C 1
ATOM 7406 O O . MET E 1 53 ? -23.162 127.591 -16.028 1.00 41.99 53 MET E O 1
ATOM 7411 N N . GLY E 1 54 ? -23.397 127.367 -13.792 1.00 38.61 54 GLY E N 1
ATOM 7412 C CA . GLY E 1 54 ? -23.254 128.782 -13.489 1.00 34.83 54 GLY E CA 1
ATOM 7413 C C . GLY E 1 54 ? -21.830 129.202 -13.169 1.00 31.50 54 GLY E C 1
ATOM 7414 O O . GLY E 1 54 ? -20.894 128.426 -13.335 1.00 30.32 54 GLY E O 1
ATOM 7415 N N . PHE E 1 55 ? -21.661 130.431 -12.694 1.00 30.61 55 PHE E N 1
ATOM 7416 C CA . PHE E 1 55 ? -20.321 130.958 -12.493 1.00 37.35 55 PHE E CA 1
ATOM 7417 C C . PHE E 1 55 ? -19.856 130.827 -11.056 1.00 32.62 55 PHE E C 1
ATOM 7418 O O . PHE E 1 55 ? -18.929 131.520 -10.643 1.00 35.83 55 PHE E O 1
ATOM 7426 N N . ASN E 1 56 ? -20.511 129.955 -10.291 1.00 28.38 56 ASN E N 1
ATOM 7427 C CA . ASN E 1 56 ? -20.093 129.712 -8.917 1.00 25.36 56 ASN E CA 1
ATOM 7428 C C . ASN E 1 56 ? -19.514 128.302 -8.763 1.00 18.38 56 ASN E C 1
ATOM 7429 O O . ASN E 1 56 ? -19.711 127.439 -9.609 1.00 22.90 56 ASN E O 1
ATOM 7434 N N . SER E 1 57 ? -18.773 128.094 -7.689 1.00 21.75 57 SER E N 1
ATOM 7435 C CA . SER E 1 57 ? -18.149 126.808 -7.453 1.00 22.89 57 SER E CA 1
ATOM 7436 C C . SER E 1 57 ? -18.034 126.608 -5.953 1.00 20.25 57 SER E C 1
ATOM 7437 O O . SER E 1 57 ? -18.060 127.580 -5.182 1.00 19.24 57 SER E O 1
ATOM 7440 N N . ILE E 1 58 ? -17.925 125.356 -5.543 1.00 15.78 58 ILE E N 1
ATOM 7441 C CA . ILE E 1 58 ? -17.625 125.038 -4.156 1.00 19.02 58 ILE E CA 1
ATOM 7442 C C . ILE E 1 58 ? -16.115 124.842 -4.055 1.00 21.92 58 ILE E C 1
ATOM 7443 O O . ILE E 1 58 ? -15.540 123.971 -4.729 1.00 17.86 58 ILE E O 1
ATOM 7448 N N . GLY E 1 59 ? -15.479 125.651 -3.218 1.00 17.91 59 GLY E N 1
ATOM 7449 C CA . GLY E 1 59 ? -14.045 125.554 -3.014 1.00 18.74 59 GLY E CA 1
ATOM 7450 C C . GLY E 1 59 ? -13.763 124.890 -1.682 1.00 18.86 59 GLY E C 1
ATOM 7451 O O . GLY E 1 59 ? -14.254 125.332 -0.649 1.00 17.91 59 GLY E O 1
ATOM 7452 N N . THR E 1 60 ? -12.972 123.825 -1.707 1.00 17.63 60 THR E N 1
ATOM 7453 C CA . THR E 1 60 ? -12.601 123.121 -0.493 1.00 15.30 60 THR E CA 1
ATOM 7454 C C . THR E 1 60 ? -11.099 123.288 -0.256 1.00 18.09 60 THR E C 1
ATOM 7455 O O . THR E 1 60 ? -10.287 122.920 -1.108 1.00 20.47 60 THR E O 1
ATOM 7459 N N . PHE E 1 61 ? -10.744 123.836 0.913 1.00 15.77 61 PHE E N 1
ATOM 7460 C CA . PHE E 1 61 ? -9.363 124.223 1.219 1.00 16.86 61 PHE E CA 1
ATOM 7461 C C . PHE E 1 61 ? -8.855 123.489 2.457 1.00 18.84 61 PHE E C 1
ATOM 7462 O O . PHE E 1 61 ? -9.627 123.164 3.350 1.00 17.82 61 PHE E O 1
ATOM 7470 N N . LYS E 1 62 ? -7.545 123.283 2.506 1.00 13.85 62 LYS E N 1
ATOM 7471 C CA . LYS E 1 62 ? -6.866 122.745 3.670 1.00 17.91 62 LYS E CA 1
ATOM 7472 C C . LYS E 1 62 ? -6.036 123.885 4.227 1.00 17.98 62 LYS E C 1
ATOM 7473 O O . LYS E 1 62 ? -5.245 124.515 3.526 1.00 18.02 62 LYS E O 1
ATOM 7479 N N . ALA E 1 63 ? -6.245 124.179 5.490 1.00 16.42 63 ALA E N 1
ATOM 7480 C CA . ALA E 1 63 ? -5.518 125.263 6.093 1.00 16.17 63 ALA E CA 1
ATOM 7481 C C . ALA E 1 63 ? -5.149 124.884 7.506 1.00 19.37 63 ALA E C 1
ATOM 7482 O O . ALA E 1 63 ? -5.483 123.806 7.981 1.00 15.86 63 ALA E O 1
ATOM 7484 N N . ILE E 1 64 ? -4.446 125.795 8.171 1.00 20.17 64 ILE E N 1
ATOM 7485 C CA . ILE E 1 64 ? -4.138 125.665 9.576 1.00 15.74 64 ILE E CA 1
ATOM 7486 C C . ILE E 1 64 ? -4.614 126.962 10.221 1.00 17.67 64 ILE E C 1
ATOM 7487 O O . ILE E 1 64 ? -4.337 128.048 9.727 1.00 21.53 64 ILE E O 1
ATOM 7492 N N . VAL E 1 65 ? -5.382 126.831 11.293 1.00 15.98 65 VAL E N 1
ATOM 7493 C CA . VAL E 1 65 ? -5.977 127.974 11.955 1.00 17.69 65 VAL E CA 1
ATOM 7494 C C . VAL E 1 65 ? -5.165 128.190 13.210 1.00 22.30 65 VAL E C 1
ATOM 7495 O O . VAL E 1 65 ? -4.831 127.236 13.900 1.00 18.42 65 VAL E O 1
ATOM 7499 N N . LYS E 1 66 ? -4.813 129.445 13.475 1.00 19.47 66 LYS E N 1
ATOM 7500 C CA . LYS E 1 66 ? -4.036 129.792 14.644 1.00 20.95 66 LYS E CA 1
ATOM 7501 C C . LYS E 1 66 ? -4.912 130.616 15.570 1.00 21.98 66 LYS E C 1
ATOM 7502 O O . LYS E 1 66 ? -5.480 131.620 15.148 1.00 22.64 66 LYS E O 1
ATOM 7508 N N . LEU E 1 67 ? -5.024 130.182 16.820 1.00 23.06 67 LEU E N 1
ATOM 7509 C CA . LEU E 1 67 ? -5.872 130.853 17.804 1.00 20.78 67 LEU E CA 1
ATOM 7510 C C . LEU E 1 67 ? -5.111 131.074 19.108 1.00 21.73 67 LEU E C 1
ATOM 7511 O O . LEU E 1 67 ? -4.499 130.150 19.648 1.00 22.37 67 LEU E O 1
ATOM 7516 N N . SER E 1 68 ? -5.181 132.285 19.641 1.00 20.55 68 SER E N 1
ATOM 7517 C CA . SER E 1 68 ? -4.627 132.498 20.962 1.00 22.07 68 SER E CA 1
ATOM 7518 C C . SER E 1 68 ? -5.533 133.409 21.772 1.00 20.92 68 SER E C 1
ATOM 7519 O O . SER E 1 68 ? -6.125 134.345 21.228 1.00 20.23 68 SER E O 1
ATOM 7522 N N . TRP E 1 69 ? -5.610 133.154 23.075 1.00 19.64 69 TRP E N 1
ATOM 7523 C CA . TRP E 1 69 ? -6.404 133.982 23.976 1.00 20.06 69 TRP E CA 1
ATOM 7524 C C . TRP E 1 69 ? -5.912 133.781 25.409 1.00 22.46 69 TRP E C 1
ATOM 7525 O O . TRP E 1 69 ? -5.128 132.873 25.679 1.00 22.59 69 TRP E O 1
ATOM 7536 N N . VAL E 1 70 ? -6.362 134.624 26.326 1.00 20.06 70 VAL E N 1
ATOM 7537 C CA . VAL E 1 70 ? -6.011 134.446 27.731 1.00 17.93 70 VAL E CA 1
ATOM 7538 C C . VAL E 1 70 ? -7.149 133.752 28.477 1.00 23.18 70 VAL E C 1
ATOM 7539 O O . VAL E 1 70 ? -8.315 134.160 28.383 1.00 23.42 70 VAL E O 1
ATOM 7543 N N . ASP E 1 71 ? -6.803 132.673 29.178 1.00 21.06 71 ASP E N 1
ATOM 7544 C CA . ASP E 1 71 ? -7.701 132.028 30.133 1.00 21.69 71 ASP E CA 1
ATOM 7545 C C . ASP E 1 71 ? -7.142 132.186 31.550 1.00 24.79 71 ASP E C 1
ATOM 7546 O O . ASP E 1 71 ? -6.203 131.487 31.937 1.00 25.51 71 ASP E O 1
ATOM 7551 N N . THR E 1 72 ? -7.734 133.088 32.332 1.00 26.87 72 THR E N 1
ATOM 7552 C CA . THR E 1 72 ? -7.223 133.391 33.673 1.00 30.28 72 THR E CA 1
ATOM 7553 C C . THR E 1 72 ? -7.445 132.245 34.655 1.00 29.81 72 THR E C 1
ATOM 7554 O O . THR E 1 72 ? -6.838 132.212 35.720 1.00 28.54 72 THR E O 1
ATOM 7558 N N . ILE E 1 73 ? -8.324 131.309 34.300 1.00 25.00 73 ILE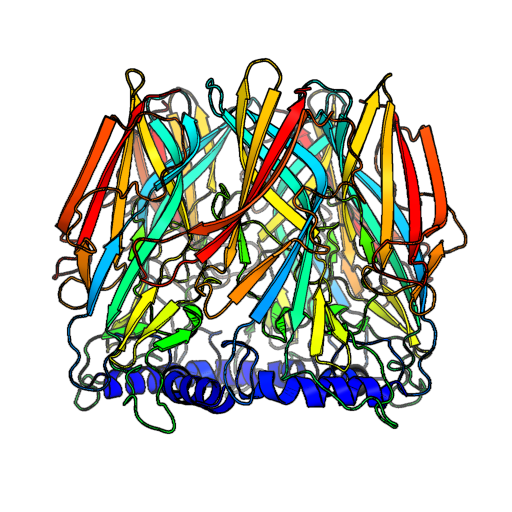 E N 1
ATOM 7559 C CA . ILE E 1 73 ? -8.542 130.125 35.119 1.00 29.62 73 ILE E CA 1
ATOM 7560 C C . ILE E 1 73 ? -7.314 129.194 35.049 1.00 30.21 73 ILE E C 1
ATOM 7561 O O . ILE E 1 73 ? -7.056 128.431 35.974 1.00 29.10 73 ILE E O 1
ATOM 7566 N N . LEU E 1 74 ? -6.547 129.274 33.960 1.00 27.94 74 LEU E N 1
ATOM 7567 C CA . LEU E 1 74 ? -5.438 128.340 33.760 1.00 26.63 74 LEU E CA 1
ATOM 7568 C C . LEU E 1 74 ? -4.071 128.948 34.072 1.00 29.65 74 LEU E C 1
ATOM 7569 O O . LEU E 1 74 ? -3.090 128.655 33.402 1.00 35.61 74 LEU E O 1
ATOM 7574 N N . ARG E 1 75 ? -4.012 129.805 35.086 1.00 30.25 75 ARG E N 1
ATOM 7575 C CA . ARG E 1 75 ? -2.764 130.460 35.469 1.00 26.49 75 ARG E CA 1
ATOM 7576 C C . ARG E 1 75 ? -2.107 129.673 36.589 1.00 27.98 75 ARG E C 1
ATOM 7577 O O . ARG E 1 75 ? -2.808 129.093 37.416 1.00 31.06 75 ARG E O 1
ATOM 7585 N N . TRP E 1 76 ? -0.773 129.684 36.643 1.00 26.64 76 TRP E N 1
ATOM 7586 C CA . TRP E 1 76 ? -0.034 129.174 37.798 1.00 35.26 76 TRP E CA 1
ATOM 7587 C C . TRP E 1 76 ? 1.281 129.951 38.004 1.00 34.92 76 TRP E C 1
ATOM 7588 O O . TRP E 1 76 ? 1.841 130.510 37.060 1.00 32.26 76 TRP E O 1
ATOM 7599 N N . ASP E 1 77 ? 1.754 129.994 39.246 1.00 33.22 77 ASP E N 1
ATOM 7600 C CA . ASP E 1 77 ? 3.066 130.559 39.537 1.00 37.57 77 ASP E CA 1
ATOM 7601 C C . ASP E 1 77 ? 4.122 129.543 39.132 1.00 37.08 77 ASP E C 1
ATOM 7602 O O . ASP E 1 77 ? 4.189 128.467 39.712 1.00 38.73 77 ASP E O 1
ATOM 7607 N N . PRO E 1 78 ? 4.967 129.887 38.151 1.00 37.91 78 PRO E N 1
ATOM 7608 C CA . PRO E 1 78 ? 5.984 128.946 37.662 1.00 40.03 78 PRO E CA 1
ATOM 7609 C C . PRO E 1 78 ? 7.185 128.797 38.622 1.00 51.46 78 PRO E C 1
ATOM 7610 O O . PRO E 1 78 ? 8.296 129.218 38.295 1.00 54.32 78 PRO E O 1
ATOM 7614 N N . GLU E 1 79 ? 6.943 128.200 39.789 1.00 55.10 79 GLU E N 1
ATOM 7615 C CA . GLU E 1 79 ? 7.968 127.946 40.806 1.00 60.02 79 GLU E CA 1
ATOM 7616 C C . GLU E 1 79 ? 7.901 126.479 41.189 1.00 58.39 79 GLU E C 1
ATOM 7617 O O . GLU E 1 79 ? 6.825 125.888 41.136 1.00 55.45 79 GLU E O 1
ATOM 7623 N N . PRO E 1 80 ? 9.039 125.886 41.595 1.00 60.90 80 PRO E N 1
ATOM 7624 C CA . PRO E 1 80 ? 9.029 124.488 42.053 1.00 62.55 80 PRO E CA 1
ATOM 7625 C C . PRO E 1 80 ? 7.938 124.237 43.102 1.00 64.40 80 PRO E C 1
ATOM 7626 O O . PRO E 1 80 ? 7.665 125.121 43.915 1.00 65.03 80 PRO E O 1
ATOM 7630 N N . PRO E 1 81 ? 7.296 123.058 43.065 1.00 65.14 81 PRO E N 1
ATOM 7631 C CA . PRO E 1 81 ? 7.548 121.940 42.150 1.00 61.35 81 PRO E CA 1
ATOM 7632 C C . PRO E 1 81 ? 6.846 122.112 40.801 1.00 55.09 81 PRO E C 1
ATOM 7633 O O . PRO E 1 81 ? 6.982 121.261 39.924 1.00 55.77 81 PRO E O 1
ATOM 7637 N N . PHE E 1 82 ? 6.107 123.203 40.641 1.00 52.48 82 PHE E N 1
ATOM 7638 C CA . PHE E 1 82 ? 5.392 123.459 39.392 1.00 52.16 82 PHE E CA 1
ATOM 7639 C C . PHE E 1 82 ? 6.172 124.405 38.476 1.00 49.51 82 PHE E C 1
ATOM 7640 O O . PHE E 1 82 ? 5.592 125.294 37.845 1.00 45.60 82 PHE E O 1
ATOM 7648 N N . ASP E 1 83 ? 7.489 124.206 38.416 1.00 54.48 83 ASP E N 1
ATOM 7649 C CA . ASP E 1 83 ? 8.376 125.045 37.611 1.00 57.63 83 ASP E CA 1
ATOM 7650 C C . ASP E 1 83 ? 8.281 124.688 36.122 1.00 49.54 83 ASP E C 1
ATOM 7651 O O . ASP E 1 83 ? 9.208 124.127 35.532 1.00 44.72 83 ASP E O 1
ATOM 7656 N N . PHE E 1 84 ? 7.127 125.008 35.540 1.00 42.09 84 PHE E N 1
ATOM 7657 C CA . PHE E 1 84 ? 6.839 124.756 34.137 1.00 42.41 84 PHE E CA 1
ATOM 7658 C C . PHE E 1 84 ? 6.386 126.063 33.499 1.00 39.41 84 PHE E C 1
ATOM 7659 O O . PHE E 1 84 ? 5.565 126.792 34.058 1.00 38.93 84 PHE E O 1
ATOM 7667 N N . GLN E 1 85 ? 6.935 126.364 32.331 1.00 36.07 85 GLN E N 1
ATOM 7668 C CA . GLN E 1 85 ? 6.556 127.572 31.623 1.00 34.99 85 GLN E CA 1
ATOM 7669 C C . GLN E 1 85 ? 5.305 127.308 30.793 1.00 32.04 85 GLN E C 1
ATOM 7670 O O . GLN E 1 85 ? 4.551 128.224 30.484 1.00 28.34 85 GLN E O 1
ATOM 7676 N N . LYS E 1 86 ? 5.080 126.045 30.450 1.00 28.82 86 LYS E N 1
ATOM 7677 C CA . LYS E 1 86 ? 3.942 125.695 29.616 1.00 35.35 86 LYS E CA 1
ATOM 7678 C C . LYS E 1 86 ? 3.491 124.268 29.886 1.00 33.79 86 LYS E C 1
ATOM 7679 O O . LYS E 1 86 ? 4.238 123.453 30.429 1.00 30.68 86 LYS E O 1
ATOM 7685 N N A ILE E 1 87 ? 2.248 123.973 29.535 0.67 28.45 87 ILE E N 1
ATOM 7686 N N B ILE E 1 87 ? 2.263 123.972 29.479 0.33 28.86 87 ILE E N 1
ATOM 7687 C CA A ILE E 1 87 ? 1.756 122.602 29.562 0.67 27.33 87 ILE E CA 1
ATOM 7688 C CA B ILE E 1 87 ? 1.711 122.631 29.592 0.33 28.59 87 ILE E CA 1
ATOM 7689 C C A ILE E 1 87 ? 0.894 122.382 28.331 0.67 26.48 87 ILE E C 1
ATOM 7690 C C B ILE E 1 87 ? 0.777 122.378 28.410 0.33 26.26 87 ILE E C 1
ATOM 7691 O O A ILE E 1 87 ? 0.461 123.340 27.688 0.67 26.90 87 ILE E O 1
ATOM 7692 O O B ILE E 1 87 ? 0.188 123.315 27.866 0.33 26.39 87 ILE E O 1
ATOM 7701 N N . GLU E 1 88 ? 0.660 121.123 27.989 1.00 22.39 88 GLU E N 1
ATOM 7702 C CA . GLU E 1 88 ? -0.205 120.802 26.867 1.00 29.05 88 GLU E CA 1
ATOM 7703 C C . GLU E 1 88 ? -1.543 120.334 27.405 1.00 31.25 88 GLU E C 1
ATOM 7704 O O . GLU E 1 88 ? -1.608 119.642 28.420 1.00 30.48 88 GLU E O 1
ATOM 7710 N N . ILE E 1 89 ? -2.615 120.747 26.735 1.00 25.43 89 ILE E N 1
ATOM 7711 C CA . ILE E 1 89 ? -3.969 120.452 27.192 1.00 27.01 89 ILE E CA 1
ATOM 7712 C C . ILE E 1 89 ? -4.842 120.181 25.972 1.00 25.62 89 ILE E C 1
ATOM 7713 O O . ILE E 1 89 ? -4.700 120.842 24.947 1.00 25.15 89 ILE E O 1
ATOM 7718 N N . SER E 1 90 ? -5.738 119.212 26.074 1.00 27.05 90 SER E N 1
ATOM 7719 C CA . SER E 1 90 ? -6.693 118.961 25.003 1.00 24.54 90 SER E CA 1
ATOM 7720 C C . SER E 1 90 ? -7.731 120.087 24.976 1.00 24.05 90 SER E C 1
ATOM 7721 O O . SER E 1 90 ? -8.223 120.502 26.025 1.00 27.60 90 SER E O 1
ATOM 7724 N N . PRO E 1 91 ? -8.057 120.603 23.778 1.00 20.44 91 PRO E N 1
ATOM 7725 C CA . PRO E 1 91 ? -9.014 121.709 23.642 1.00 23.22 91 PRO E CA 1
ATOM 7726 C C . PRO E 1 91 ? -10.415 121.376 24.155 1.00 21.21 91 PRO E C 1
ATOM 7727 O O . PRO E 1 91 ? -11.183 122.274 24.480 1.00 28.99 91 PRO E O 1
ATOM 7731 N N . ASP E 1 92 ? -10.752 120.104 24.235 1.00 19.73 92 ASP E N 1
ATOM 7732 C CA . ASP E 1 92 ? -12.083 119.755 24.698 1.00 20.50 92 ASP E CA 1
ATOM 7733 C C . ASP E 1 92 ? -12.158 119.663 26.230 1.00 23.46 92 ASP E C 1
ATOM 7734 O O . ASP E 1 92 ? -13.201 119.324 26.775 1.00 24.00 92 ASP E O 1
ATOM 7739 N N . GLU E 1 93 ? -11.059 119.975 26.912 1.00 20.46 93 GLU E N 1
ATOM 7740 C CA . GLU E 1 93 ? -11.060 120.028 28.373 1.00 21.31 93 GLU E CA 1
ATOM 7741 C C . GLU E 1 93 ? -11.136 121.445 28.924 1.00 20.39 93 GLU E C 1
ATOM 7742 O O . GLU E 1 93 ? -11.214 121.640 30.132 1.00 18.01 93 GLU E O 1
ATOM 7748 N N . ILE E 1 94 ? -11.088 122.435 28.027 1.00 19.60 94 ILE E N 1
ATOM 7749 C CA . ILE E 1 94 ? -11.102 123.840 28.424 1.00 19.42 94 ILE E CA 1
ATOM 7750 C C . ILE E 1 94 ? -12.097 124.603 27.571 1.00 19.24 94 ILE E C 1
ATOM 7751 O O . ILE E 1 94 ? -12.577 124.096 26.557 1.00 19.93 94 ILE E O 1
ATOM 7756 N N . TRP E 1 95 ? -12.421 125.820 27.986 1.00 18.94 95 TRP E N 1
ATOM 7757 C CA . TRP E 1 95 ? -13.167 126.715 27.120 1.00 15.89 95 TRP E CA 1
ATOM 7758 C C . TRP E 1 95 ? -12.347 127.013 25.871 1.00 19.97 95 TRP E C 1
ATOM 7759 O O . TRP E 1 95 ? -11.128 127.184 25.935 1.00 18.62 95 TRP E O 1
ATOM 7770 N N . THR E 1 96 ? -13.010 127.068 24.726 1.00 18.16 96 THR E N 1
ATOM 7771 C CA . THR E 1 96 ? -12.357 127.554 23.521 1.00 17.04 96 THR E CA 1
ATOM 7772 C C . THR E 1 96 ? -13.361 128.492 22.868 1.00 17.26 96 THR E C 1
ATOM 7773 O O . THR E 1 96 ? -14.565 128.314 23.018 1.00 17.42 96 THR E O 1
ATOM 7777 N N . PRO E 1 97 ? -12.871 129.521 22.169 1.00 18.17 97 PRO E N 1
ATOM 7778 C CA . PRO E 1 97 ? -13.823 130.435 21.543 1.00 19.93 97 PRO E CA 1
ATOM 7779 C C . PRO E 1 97 ? -14.640 129.729 20.463 1.00 20.54 97 PRO E C 1
ATOM 7780 O O . PRO E 1 97 ? -14.145 128.797 19.801 1.00 17.77 97 PRO E O 1
ATOM 7784 N N . ASP E 1 98 ? -15.902 130.135 20.338 1.00 15.95 98 ASP E N 1
ATOM 7785 C CA . ASP E 1 98 ? -16.827 129.493 19.417 1.00 18.93 98 ASP E CA 1
ATOM 7786 C C . ASP E 1 98 ? -16.727 130.180 18.075 1.00 15.74 98 ASP E C 1
ATOM 7787 O O . ASP E 1 98 ? -17.727 130.629 17.505 1.00 18.37 98 ASP E O 1
ATOM 7792 N N . ILE E 1 99 ? -15.507 130.258 17.566 1.00 17.67 99 ILE E N 1
ATOM 7793 C CA . ILE E 1 99 ? -15.286 130.925 16.283 1.00 18.92 99 ILE E CA 1
ATOM 7794 C C . ILE E 1 99 ? -15.630 129.978 15.108 1.00 18.66 99 ILE E C 1
ATOM 7795 O O . ILE E 1 99 ? -15.096 128.871 14.996 1.00 19.97 99 ILE E O 1
ATOM 7800 N N . LYS E 1 100 ? -16.571 130.415 14.274 1.00 18.01 100 LYS E N 1
ATOM 7801 C CA . LYS E 1 100 ? -17.078 129.588 13.189 1.00 15.34 100 LYS E CA 1
ATOM 7802 C C . LYS E 1 100 ? -16.871 130.296 11.841 1.00 18.33 100 LYS E C 1
ATOM 7803 O O . LYS E 1 100 ? -16.722 131.519 11.779 1.00 16.44 100 LYS E O 1
ATOM 7809 N N . LEU E 1 101 ? -16.861 129.505 10.780 1.00 12.60 101 LEU E N 1
ATOM 7810 C CA . LEU E 1 101 ? -16.837 130.028 9.413 1.00 12.58 101 LEU E CA 1
ATOM 7811 C C . LEU E 1 101 ? -18.288 130.252 9.019 1.00 14.04 101 LEU E C 1
ATOM 7812 O O . LEU E 1 101 ? -19.029 129.317 8.701 1.00 12.25 101 LEU E O 1
ATOM 7817 N N . PHE E 1 102 ? -18.718 131.509 9.082 1.00 16.32 102 PHE E N 1
ATOM 7818 C CA . PHE E 1 102 ? -20.121 131.868 8.893 1.00 14.05 102 PHE E CA 1
ATOM 7819 C C . PHE E 1 102 ? -20.673 131.438 7.519 1.00 14.01 102 PHE E C 1
ATOM 7820 O O . PHE E 1 102 ? -21.806 130.950 7.411 1.00 14.92 102 PHE E O 1
ATOM 7828 N N . ASN E 1 103 ? -19.855 131.579 6.488 1.00 11.68 103 ASN E N 1
ATOM 7829 C CA . ASN E 1 103 ? -20.298 131.343 5.115 1.00 15.35 103 ASN E CA 1
ATOM 7830 C C . ASN E 1 103 ? -19.932 129.943 4.614 1.00 16.93 103 ASN E C 1
ATOM 7831 O O . ASN E 1 103 ? -19.875 129.684 3.406 1.00 15.63 103 ASN E O 1
ATOM 7836 N N . SER E 1 104 ? -19.693 129.040 5.550 1.00 16.08 104 SER E N 1
ATOM 7837 C CA . SER E 1 104 ? -19.389 127.654 5.193 1.00 11.07 104 SER E CA 1
ATOM 7838 C C . SER E 1 104 ? -20.585 127.104 4.405 1.00 11.67 104 SER E C 1
ATOM 7839 O O . SER E 1 104 ? -21.718 127.448 4.694 1.00 15.62 104 SER E O 1
ATOM 7842 N N A VAL E 1 105 ? -20.339 126.271 3.388 0.72 14.59 105 VAL E N 1
ATOM 7843 N N B VAL E 1 105 ? -20.318 126.245 3.436 0.28 14.21 105 VAL E N 1
ATOM 7844 C CA A VAL E 1 105 ? -21.474 125.640 2.693 0.72 16.05 105 VAL E CA 1
ATOM 7845 C CA B VAL E 1 105 ? -21.394 125.632 2.680 0.28 15.98 105 VAL E CA 1
ATOM 7846 C C A VAL E 1 105 ? -21.978 124.452 3.518 0.72 14.72 105 VAL E C 1
ATOM 7847 C C B VAL E 1 105 ? -21.940 124.439 3.482 0.28 14.99 105 VAL E C 1
ATOM 7848 O O A VAL E 1 105 ? -23.113 124.005 3.343 0.72 13.78 105 VAL E O 1
ATOM 7849 O O B VAL E 1 105 ? -23.073 123.990 3.283 0.28 14.51 105 VAL E O 1
ATOM 7856 N N . ASP E 1 106 ? -21.119 123.961 4.410 1.00 15.26 106 ASP E N 1
ATOM 7857 C CA . ASP E 1 106 ? -21.504 122.916 5.364 1.00 19.11 106 ASP E CA 1
ATOM 7858 C C . ASP E 1 106 ? -21.870 123.574 6.684 1.00 19.44 106 ASP E C 1
ATOM 7859 O O . ASP E 1 106 ? -21.876 124.798 6.769 1.00 19.46 106 ASP E O 1
ATOM 7864 N N . LEU E 1 107 ? -22.180 122.791 7.721 1.00 15.51 107 LEU E N 1
ATOM 7865 C CA . LEU E 1 107 ? -22.479 123.409 9.022 1.00 16.31 107 LEU E CA 1
ATOM 7866 C C . LEU E 1 107 ? -21.415 124.412 9.474 1.00 18.83 107 LEU E C 1
ATOM 7867 O O . LEU E 1 107 ? -21.745 125.474 9.984 1.00 18.53 107 LEU E O 1
ATOM 7872 N N . ASP E 1 108 ? -20.146 124.080 9.267 1.00 14.50 108 ASP E N 1
ATOM 7873 C CA . ASP E 1 108 ? -19.048 124.930 9.711 1.00 13.59 108 ASP E CA 1
ATOM 7874 C C . ASP E 1 108 ? -17.779 124.404 9.048 1.00 15.67 108 ASP E C 1
ATOM 7875 O O . ASP E 1 108 ? -17.793 123.337 8.434 1.00 17.83 108 ASP E O 1
ATOM 7880 N N . MET E 1 109 ? -16.680 125.131 9.176 1.00 14.79 109 MET E N 1
ATOM 7881 C CA . MET E 1 109 ? -15.393 124.496 8.932 1.00 14.69 109 MET E CA 1
ATOM 7882 C C . MET E 1 109 ? -15.208 123.385 9.967 1.00 17.88 109 MET E C 1
ATOM 7883 O O . MET E 1 109 ? -15.904 123.338 10.986 1.00 16.08 109 MET E O 1
ATOM 7888 N N A THR E 1 110 ? -14.266 122.494 9.699 0.82 18.21 110 THR E N 1
ATOM 7889 N N B THR E 1 110 ? -14.288 122.471 9.694 0.18 18.47 110 THR E N 1
ATOM 7890 C CA A THR E 1 110 ? -13.905 121.478 10.676 0.82 19.10 110 THR E CA 1
ATOM 7891 C CA B THR E 1 110 ? -13.936 121.484 10.700 0.18 18.99 110 THR E CA 1
ATOM 7892 C C A THR E 1 110 ? -12.482 121.738 11.121 0.82 19.53 110 THR E C 1
ATOM 7893 C C B THR E 1 110 ? -12.490 121.702 11.121 0.18 19.16 110 THR E C 1
ATOM 7894 O O A THR E 1 110 ? -11.638 122.161 10.314 0.82 17.40 110 THR E O 1
ATOM 7895 O O B THR E 1 110 ? -11.634 122.043 10.302 0.18 18.74 110 THR E O 1
ATOM 7902 N N . LEU E 1 111 ? -12.248 121.557 12.416 1.00 21.00 111 LEU E N 1
ATOM 7903 C CA . LEU E 1 111 ? -10.920 121.716 13.008 1.00 21.74 111 LEU E CA 1
ATOM 7904 C C . LEU E 1 111 ? -10.581 120.368 13.577 1.00 22.28 111 LEU E C 1
ATOM 7905 O O . LEU E 1 111 ? -11.471 119.619 13.999 1.00 22.07 111 LEU E O 1
ATOM 7910 N N . ASP E 1 112 ? -9.303 120.033 13.603 1.00 18.44 112 ASP E N 1
ATOM 7911 C CA . ASP E 1 112 ? -8.918 118.784 14.223 1.00 17.28 112 ASP E CA 1
ATOM 7912 C C . ASP E 1 112 ? -8.803 119.052 15.718 1.00 17.94 112 ASP E C 1
ATOM 7913 O O . ASP E 1 112 ? -7.809 119.613 16.190 1.00 19.05 112 ASP E O 1
ATOM 7918 N N . ARG E 1 113 ? -9.834 118.667 16.461 1.00 15.53 113 ARG E N 1
ATOM 7919 C CA . ARG E 1 113 ? -9.879 118.954 17.887 1.00 17.47 113 ARG E CA 1
ATOM 7920 C C . ARG E 1 113 ? -9.092 117.940 18.708 1.00 22.13 113 ARG E C 1
ATOM 7921 O O . ARG E 1 113 ? -9.042 118.034 19.933 1.00 20.98 113 ARG E O 1
ATOM 7929 N N . THR E 1 114 ? -8.446 116.989 18.040 1.00 17.29 114 THR E N 1
ATOM 7930 C CA . THR E 1 114 ? -7.519 116.100 18.751 1.00 19.91 114 THR E CA 1
ATOM 7931 C C . THR E 1 114 ? -6.170 116.783 18.920 1.00 23.83 114 THR E C 1
ATOM 7932 O O . THR E 1 114 ? -5.335 116.352 19.714 1.00 23.37 114 THR E O 1
ATOM 7936 N N . THR E 1 115 ? -5.959 117.854 18.163 1.00 17.39 115 THR E N 1
ATOM 7937 C CA . THR E 1 115 ? -4.726 118.623 18.245 1.00 18.94 115 THR E CA 1
ATOM 7938 C C . THR E 1 115 ? -4.657 119.281 19.621 1.00 25.30 115 THR E C 1
ATOM 7939 O O . THR E 1 115 ? -5.623 119.902 20.050 1.00 28.00 115 THR E O 1
ATOM 7943 N N . GLN E 1 116 ? -3.544 119.119 20.327 1.00 21.43 116 GLN E N 1
ATOM 7944 C CA . GLN E 1 116 ? -3.405 119.707 21.664 1.00 18.75 116 GLN E CA 1
ATOM 7945 C C . GLN E 1 116 ? -3.144 121.210 21.630 1.00 21.36 116 GLN E C 1
ATOM 7946 O O . GLN E 1 116 ? -2.551 121.737 20.681 1.00 21.74 116 GLN E O 1
ATOM 7952 N N . ALA E 1 117 ? -3.597 121.890 22.674 1.00 20.50 117 ALA E N 1
ATOM 7953 C CA . ALA E 1 117 ? -3.309 123.302 22.846 1.00 23.22 117 ALA E CA 1
ATOM 7954 C C . ALA E 1 117 ? -2.181 123.438 23.863 1.00 26.52 117 ALA E C 1
ATOM 7955 O O . ALA E 1 117 ? -1.971 122.552 24.697 1.00 23.30 117 ALA E O 1
ATOM 7957 N N . ILE E 1 118 ? -1.450 124.542 23.782 1.00 20.89 118 ILE E N 1
ATOM 7958 C CA . ILE E 1 118 ? -0.409 124.818 24.760 1.00 22.53 118 ILE E CA 1
ATOM 7959 C C . ILE E 1 118 ? -0.869 125.984 25.616 1.00 24.99 118 ILE E C 1
ATOM 7960 O O . ILE E 1 118 ? -1.300 127.006 25.091 1.00 25.34 118 ILE E O 1
ATOM 7965 N N . VAL E 1 119 ? -0.801 125.826 26.931 1.00 24.62 119 VAL E N 1
ATOM 7966 C CA . VAL E 1 119 ? -1.147 126.917 27.833 1.00 23.25 119 VAL E CA 1
ATOM 7967 C C . VAL E 1 119 ? 0.097 127.316 28.597 1.00 21.58 119 VAL E C 1
ATOM 7968 O O . VAL E 1 119 ? 0.805 126.468 29.129 1.00 23.53 119 VAL E O 1
ATOM 7972 N N . PHE E 1 120 ? 0.370 128.612 28.635 1.00 21.82 120 PHE E N 1
ATOM 7973 C CA . PHE E 1 120 ? 1.546 129.105 29.317 1.00 24.46 120 PHE E CA 1
ATOM 7974 C C . PHE E 1 120 ? 1.145 129.493 30.722 1.00 27.65 120 PHE E C 1
ATOM 7975 O O . PHE E 1 120 ? -0.041 129.631 30.995 1.00 23.30 120 PHE E O 1
ATOM 7983 N N . SER E 1 121 ? 2.128 129.716 31.597 1.00 28.54 121 SER E N 1
ATOM 7984 C CA . SER E 1 121 ? 1.844 129.917 33.017 1.00 28.08 121 SER E CA 1
ATOM 7985 C C . SER E 1 121 ? 0.999 131.163 33.279 1.00 31.92 121 SER E C 1
ATOM 7986 O O . SER E 1 121 ? 0.327 131.264 34.312 1.00 25.23 121 SER E O 1
ATOM 7989 N N . ASN E 1 122 ? 1.031 132.106 32.342 1.00 29.06 122 ASN E N 1
ATOM 7990 C CA . ASN E 1 122 ? 0.274 133.349 32.490 1.00 27.84 122 ASN E CA 1
ATOM 7991 C C . ASN E 1 122 ? -1.155 133.223 31.984 1.00 23.37 122 ASN E C 1
ATOM 7992 O O . ASN E 1 122 ? -1.896 134.200 31.945 1.00 22.89 122 ASN E O 1
ATOM 7997 N N . GLY E 1 123 ? -1.530 132.014 31.580 1.00 21.32 123 GLY E N 1
ATOM 7998 C CA . GLY E 1 123 ? -2.886 131.759 31.123 1.00 19.96 123 GLY E CA 1
ATOM 7999 C C . GLY E 1 123 ? -3.125 131.920 29.627 1.00 19.45 123 GLY E C 1
ATOM 8000 O O . GLY E 1 123 ? -4.241 131.657 29.141 1.00 21.93 123 GLY E O 1
ATOM 8001 N N . THR E 1 124 ? -2.100 132.323 28.890 1.00 22.61 124 THR E N 1
ATOM 8002 C CA . THR E 1 124 ? -2.223 132.434 27.437 1.00 17.41 124 THR E CA 1
ATOM 8003 C C . THR E 1 124 ? -2.306 131.035 26.822 1.00 21.43 124 THR E C 1
ATOM 8004 O O . THR E 1 124 ? -1.465 130.191 27.094 1.00 23.29 124 THR E O 1
ATOM 8008 N N . VAL E 1 125 ? -3.327 130.805 26.006 1.00 18.61 125 VAL E N 1
ATOM 8009 C CA . VAL E 1 125 ? -3.499 129.532 25.324 1.00 18.42 125 VAL E CA 1
ATOM 8010 C C . VAL E 1 125 ? -3.147 129.789 23.869 1.00 23.19 125 VAL E C 1
ATOM 8011 O O . VAL E 1 125 ? -3.537 130.813 23.314 1.00 20.59 125 VAL E O 1
ATOM 8015 N N . LEU E 1 126 ? -2.389 128.883 23.262 1.00 20.64 126 LEU E N 1
ATOM 8016 C CA . LEU E 1 126 ? -2.078 128.971 21.839 1.00 19.50 126 LEU E CA 1
ATOM 8017 C C . LEU E 1 126 ? -2.429 127.613 21.271 1.00 20.36 126 LEU E C 1
ATOM 8018 O O . LEU E 1 126 ? -1.873 126.607 21.695 1.00 20.61 126 LEU E O 1
ATOM 8023 N N . TRP E 1 127 ? -3.362 127.593 20.337 1.00 18.09 127 TRP E N 1
ATOM 8024 C CA . TRP E 1 127 ? -3.874 126.345 19.774 1.00 17.97 127 TRP E CA 1
ATOM 8025 C C . TRP E 1 127 ? -3.875 126.498 18.269 1.00 15.98 127 TRP E C 1
ATOM 8026 O O . TRP E 1 127 ? -4.414 127.461 17.746 1.00 16.20 127 TRP E O 1
ATOM 8037 N N . ILE E 1 128 ? -3.256 125.552 17.558 1.00 16.04 128 ILE E N 1
ATOM 8038 C CA . ILE E 1 128 ? -3.025 125.743 16.132 1.00 18.75 128 ILE E CA 1
ATOM 8039 C C . ILE E 1 128 ? -3.503 124.510 15.355 1.00 17.81 128 ILE E C 1
ATOM 8040 O O . ILE E 1 128 ? -2.701 123.733 14.851 1.00 20.01 128 ILE E O 1
ATOM 8045 N N . PRO E 1 129 ? -4.826 124.308 15.288 1.00 16.50 129 PRO E N 1
ATOM 8046 C CA . PRO E 1 129 ? -5.316 123.085 14.622 1.00 13.87 129 PRO E CA 1
ATOM 8047 C C . PRO E 1 129 ? -5.365 123.135 13.095 1.00 15.98 129 PRO E C 1
ATOM 8048 O O . PRO E 1 129 ? -5.642 124.179 12.495 1.00 15.72 129 PRO E O 1
ATOM 8052 N N . PRO E 1 130 ? -5.151 121.975 12.459 1.00 18.82 130 PRO E N 1
ATOM 8053 C CA . PRO E 1 130 ? -5.531 121.821 11.058 1.00 18.54 130 PRO E CA 1
ATOM 8054 C C . PRO E 1 130 ? -7.016 122.071 10.875 1.00 14.95 130 PRO E C 1
ATOM 8055 O O . PRO E 1 130 ? -7.819 121.830 11.783 1.00 15.09 130 PRO E O 1
ATOM 8059 N N . ALA E 1 131 ? -7.383 122.511 9.679 1.00 17.08 131 ALA E N 1
ATOM 8060 C CA . ALA E 1 131 ? -8.757 122.896 9.396 1.00 15.97 131 ALA E CA 1
ATOM 8061 C C . ALA E 1 131 ? -9.103 122.561 7.949 1.00 12.85 131 ALA E C 1
ATOM 8062 O O . ALA E 1 131 ? -8.237 122.613 7.061 1.00 15.80 131 ALA E O 1
ATOM 8064 N N . VAL E 1 132 ? -10.367 122.225 7.710 1.00 12.10 132 VAL E N 1
ATOM 8065 C CA . VAL E 1 132 ? -10.864 122.107 6.351 1.00 15.07 132 VAL E CA 1
ATOM 8066 C C . VAL E 1 132 ? -11.992 123.122 6.189 1.00 17.78 132 VAL E C 1
ATOM 8067 O O . VAL E 1 132 ? -12.883 123.199 7.024 1.00 17.18 132 VAL E O 1
ATOM 8071 N N . LEU E 1 133 ? -11.928 123.927 5.134 1.00 17.98 133 LEU E N 1
ATOM 8072 C CA . LEU E 1 133 ? -12.899 124.986 4.960 1.00 19.46 133 LEU E CA 1
ATOM 8073 C C . LEU E 1 133 ? -13.570 124.811 3.610 1.00 20.13 133 LEU E C 1
ATOM 8074 O O . LEU E 1 133 ? -12.901 124.579 2.619 1.00 18.57 133 LEU E O 1
ATOM 8079 N N . LYS E 1 134 ? -14.888 124.941 3.570 1.00 14.19 134 LYS E N 1
ATOM 8080 C CA . LYS E 1 134 ? -15.608 124.793 2.315 1.00 15.08 134 LYS E CA 1
ATOM 8081 C C . LYS E 1 134 ? -16.549 125.994 2.139 1.00 17.86 134 LYS E C 1
ATOM 8082 O O . LYS E 1 134 ? -17.424 126.228 2.989 1.00 15.55 134 LYS E O 1
ATOM 8088 N N . VAL E 1 135 ? -16.353 126.741 1.047 1.00 14.51 135 VAL E N 1
ATOM 8089 C CA . VAL E 1 135 ? -17.071 128.006 0.777 1.00 13.31 135 VAL E CA 1
ATOM 8090 C C . VAL E 1 135 ? -17.536 128.075 -0.684 1.00 16.09 135 VAL E C 1
ATOM 8091 O O . VAL E 1 135 ? -17.113 127.271 -1.515 1.00 17.91 135 VAL E O 1
ATOM 8095 N N . LEU E 1 136 ? -18.419 129.023 -0.983 1.00 14.56 136 LEU E N 1
ATOM 8096 C CA . LEU E 1 136 ? -18.966 129.187 -2.327 1.00 19.75 136 LEU E CA 1
ATOM 8097 C C . LEU E 1 136 ? -18.139 130.272 -2.983 1.00 19.96 136 LEU E C 1
ATOM 8098 O O . LEU E 1 136 ? -18.070 131.375 -2.452 1.00 22.58 136 LEU E O 1
ATOM 8103 N N . CYS E 1 137 ? -17.490 129.959 -4.108 1.00 17.96 137 CYS E N 1
ATOM 8104 C CA . CYS E 1 137 ? -16.600 130.905 -4.775 1.00 20.42 137 CYS E CA 1
ATOM 8105 C C . CYS E 1 137 ? -17.248 131.378 -6.052 1.00 23.35 137 CYS E C 1
ATOM 8106 O O . CYS E 1 137 ? -18.236 130.806 -6.501 1.00 20.87 137 CYS E O 1
ATOM 8109 N N . VAL E 1 138 ? -16.692 132.441 -6.624 1.00 25.44 138 VAL E N 1
ATOM 8110 C CA . VAL E 1 138 ? -17.086 132.891 -7.948 1.00 26.78 138 VAL E CA 1
ATOM 8111 C C . VAL E 1 138 ? -15.954 132.508 -8.888 1.00 31.09 138 VAL E C 1
ATOM 8112 O O . VAL E 1 138 ? -14.793 132.811 -8.618 1.00 31.90 138 VAL E O 1
ATOM 8116 N N . SER E 1 139 ? -16.291 131.820 -9.972 1.00 33.24 139 SER E N 1
ATOM 8117 C CA . SER E 1 139 ? -15.297 131.327 -10.914 1.00 39.20 139 SER E CA 1
ATOM 8118 C C . SER E 1 139 ? -15.636 131.904 -12.275 1.00 43.50 139 SER E C 1
ATOM 8119 O O . SER E 1 139 ? -16.569 131.453 -12.941 1.00 44.82 139 SER E O 1
ATOM 8122 N N . GLN E 1 140 ? -14.881 132.913 -12.672 1.00 47.85 140 GLN E N 1
ATOM 8123 C CA . GLN E 1 140 ? -15.172 133.650 -13.888 1.00 55.00 140 GLN E CA 1
ATOM 8124 C C . GLN E 1 140 ? -13.884 134.284 -14.414 1.00 51.79 140 GLN E C 1
ATOM 8125 O O . GLN E 1 140 ? -13.049 134.744 -13.632 1.00 44.44 140 GLN E O 1
ATOM 8131 N N . ASP E 1 141 ? -13.721 134.287 -15.737 1.00 50.06 141 ASP E N 1
ATOM 8132 C CA . ASP E 1 141 ? -12.526 134.837 -16.381 1.00 48.40 141 ASP E CA 1
ATOM 8133 C C . ASP E 1 141 ? -11.217 134.219 -15.864 1.00 41.01 141 ASP E C 1
ATOM 8134 O O . ASP E 1 141 ? -10.227 134.921 -15.640 1.00 41.27 141 ASP E O 1
ATOM 8139 N N . ASP E 1 142 ? -11.231 132.901 -15.683 1.00 36.84 142 ASP E N 1
ATOM 8140 C CA . ASP E 1 142 ? -10.074 132.136 -15.193 1.00 35.38 142 ASP E CA 1
ATOM 8141 C C . ASP E 1 142 ? -9.588 132.545 -13.803 1.00 29.26 142 ASP E C 1
ATOM 8142 O O . ASP E 1 142 ? -8.453 132.257 -13.420 1.00 27.49 142 ASP E O 1
ATOM 8147 N N . VAL E 1 143 ? -10.452 133.224 -13.055 1.00 28.15 143 VAL E N 1
ATOM 8148 C CA . VAL E 1 143 ? -10.143 133.617 -11.675 1.00 28.10 143 VAL E CA 1
ATOM 8149 C C . VAL E 1 143 ? -11.178 132.990 -10.735 1.00 27.59 143 VAL E C 1
ATOM 8150 O O . VAL E 1 143 ? -12.384 133.092 -10.968 1.00 32.89 143 VAL E O 1
ATOM 8154 N N . ASP E 1 144 ? -10.701 132.324 -9.693 1.00 22.77 144 ASP E N 1
ATOM 8155 C CA . ASP E 1 144 ? -11.571 131.808 -8.647 1.00 21.85 144 ASP E CA 1
ATOM 8156 C C . ASP E 1 144 ? -11.494 132.719 -7.443 1.00 23.18 144 ASP E C 1
ATOM 8157 O O . ASP E 1 144 ? -10.449 132.804 -6.799 1.00 22.79 144 ASP E O 1
ATOM 8162 N N . SER E 1 145 ? -12.597 133.393 -7.124 1.00 21.78 145 SER E N 1
ATOM 8163 C CA . SER E 1 145 ? -12.637 134.307 -5.985 1.00 19.85 145 SER E CA 1
ATOM 8164 C C . SER E 1 145 ? -13.445 133.752 -4.815 1.00 23.07 145 SER E C 1
ATOM 8165 O O . SER E 1 145 ? -14.621 133.453 -4.953 1.00 21.74 145 SER E O 1
ATOM 8168 N N . CYS E 1 146 ? -12.822 133.671 -3.657 1.00 17.25 146 CYS E N 1
ATOM 8169 C CA . CYS E 1 146 ? -13.440 133.026 -2.508 1.00 13.42 146 CYS E CA 1
ATOM 8170 C C . CYS E 1 146 ? -13.314 133.946 -1.302 1.00 24.11 146 CYS E C 1
ATOM 8171 O O . CYS E 1 146 ? -12.310 134.633 -1.146 1.00 22.56 146 CYS E O 1
ATOM 8174 N N . HIS E 1 147 ? -14.328 133.984 -0.457 1.00 17.44 147 HIS E N 1
ATOM 8175 C CA . HIS E 1 147 ? -14.202 134.747 0.785 1.00 18.30 147 HIS E CA 1
ATOM 8176 C C . HIS E 1 147 ? -14.408 133.841 1.982 1.00 21.09 147 HIS E C 1
ATOM 8177 O O . HIS E 1 147 ? -15.014 132.771 1.844 1.00 15.77 147 HIS E O 1
ATOM 8184 N N . PHE E 1 148 ? -13.893 134.265 3.138 1.00 18.00 148 PHE E N 1
ATOM 8185 C CA . PHE E 1 148 ? -14.038 133.533 4.400 1.00 18.29 148 PHE E CA 1
ATOM 8186 C C . PHE E 1 148 ? -14.380 134.526 5.514 1.00 20.71 148 PHE E C 1
ATOM 8187 O O . PHE E 1 148 ? -13.658 135.503 5.731 1.00 21.49 148 PHE E O 1
ATOM 8195 N N . GLN E 1 149 ? -15.484 134.280 6.202 1.00 13.95 149 GLN E N 1
ATOM 8196 C CA . GLN E 1 149 ? -15.923 135.130 7.299 1.00 16.65 149 GLN E CA 1
ATOM 8197 C C . GLN E 1 149 ? -15.893 134.361 8.596 1.00 17.87 149 GLN E C 1
ATOM 8198 O O . GLN E 1 149 ? -16.627 133.362 8.750 1.00 17.34 149 GLN E O 1
ATOM 8204 N N . PHE E 1 150 ? -15.052 134.807 9.526 1.00 15.71 150 PHE E N 1
ATOM 8205 C CA . PHE E 1 150 ? -14.922 134.154 10.826 1.00 16.35 150 PHE E CA 1
ATOM 8206 C C . PHE E 1 150 ? -15.368 135.044 11.963 1.00 16.97 150 PHE E C 1
ATOM 8207 O O . PHE E 1 150 ? -15.104 136.244 11.962 1.00 18.13 150 PHE E O 1
ATOM 8215 N N . GLY E 1 151 ? -15.974 134.448 12.987 1.00 16.85 151 GLY E N 1
ATOM 8216 C CA . GLY E 1 151 ? -16.387 135.225 14.139 1.00 18.04 151 GLY E CA 1
ATOM 8217 C C . GLY E 1 151 ? -16.929 134.336 15.235 1.00 19.06 151 GLY E C 1
ATOM 8218 O O . GLY E 1 151 ? -17.265 133.183 14.987 1.00 17.50 151 GLY E O 1
ATOM 8219 N N . SER E 1 152 ? -17.002 134.866 16.450 1.00 17.23 152 SER E N 1
ATOM 8220 C CA . SER E 1 152 ? -17.660 134.149 17.527 1.00 15.51 152 SER E CA 1
ATOM 8221 C C . SER E 1 152 ? -19.140 134.029 17.201 1.00 14.11 152 SER E C 1
ATOM 8222 O O . SER E 1 152 ? -19.774 135.024 16.793 1.00 19.32 152 SER E O 1
ATOM 8225 N N . TRP E 1 153 ? -19.713 132.830 17.382 1.00 14.44 153 TRP E N 1
ATOM 8226 C CA . TRP E 1 153 ? -21.130 132.662 17.085 1.00 15.68 153 TRP E CA 1
ATOM 8227 C C . TRP E 1 153 ? -22.048 133.446 18.022 1.00 17.70 153 TRP E C 1
ATOM 8228 O O . TRP E 1 153 ? -22.965 134.099 17.556 1.00 19.08 153 TRP E O 1
ATOM 8239 N N . VAL E 1 154 ? -21.801 133.400 19.334 1.00 18.90 154 VAL E N 1
ATOM 8240 C CA . VAL E 1 154 ? -22.760 133.986 20.272 1.00 17.88 154 VAL E CA 1
ATOM 8241 C C . VAL E 1 154 ? -22.225 135.180 21.054 1.00 19.37 154 VAL E C 1
ATOM 8242 O O . VAL E 1 154 ? -23.016 135.911 21.662 1.00 22.51 154 VAL E O 1
ATOM 8246 N N . TYR E 1 155 ? -20.907 135.371 21.071 1.00 17.50 155 TYR E N 1
ATOM 8247 C CA . TYR E 1 155 ? -20.327 136.483 21.841 1.00 19.41 155 TYR E CA 1
ATOM 8248 C C . TYR E 1 155 ? -20.065 137.735 21.019 1.00 20.88 155 TYR E C 1
ATOM 8249 O O . TYR E 1 155 ? -19.341 137.704 20.024 1.00 19.16 155 TYR E O 1
ATOM 8258 N N . SER E 1 156 ? -20.652 138.842 21.466 1.00 21.72 156 SER E N 1
ATOM 8259 C CA . SER E 1 156 ? -20.459 140.127 20.804 1.00 23.11 156 SER E CA 1
ATOM 8260 C C . SER E 1 156 ? -19.122 140.709 21.213 1.00 25.01 156 SER E C 1
ATOM 8261 O O . SER E 1 156 ? -18.448 140.176 22.087 1.00 23.03 156 SER E O 1
ATOM 8264 N N . VAL E 1 157 ? -18.764 141.836 20.598 1.00 24.70 157 VAL E N 1
ATOM 8265 C CA . VAL E 1 157 ? -17.464 142.468 20.802 1.00 21.89 157 VAL E CA 1
ATOM 8266 C C . VAL E 1 157 ? -17.187 142.868 22.271 1.00 26.95 157 VAL E C 1
ATOM 8267 O O . VAL E 1 157 ? -16.034 143.013 22.656 1.00 28.98 157 VAL E O 1
ATOM 8271 N N A ASP E 1 158 ? -18.235 143.036 23.071 0.64 25.38 158 ASP E N 1
ATOM 8272 N N B ASP E 1 158 ? -18.242 143.032 23.071 0.36 26.72 158 ASP E N 1
ATOM 8273 C CA A ASP E 1 158 ? -18.054 143.323 24.491 0.64 31.39 158 ASP E CA 1
ATOM 8274 C CA B ASP E 1 158 ? -18.078 143.325 24.498 0.36 31.72 158 ASP E CA 1
ATOM 8275 C C A ASP E 1 158 ? -17.565 142.090 25.251 0.64 29.57 158 ASP E C 1
ATOM 8276 C C B ASP E 1 158 ? -17.836 142.058 25.326 0.36 29.36 158 ASP E C 1
ATOM 8277 O O A ASP E 1 158 ? -17.028 142.200 26.353 0.64 29.32 158 ASP E O 1
ATOM 8278 O O B ASP E 1 158 ? -17.748 142.109 26.554 0.36 28.35 158 ASP E O 1
ATOM 8287 N N . GLU E 1 159 ? -17.739 140.922 24.643 1.00 25.11 159 GLU E N 1
ATOM 8288 C CA . GLU E 1 159 ? -17.438 139.651 25.307 1.00 22.23 159 GLU E CA 1
ATOM 8289 C C . GLU E 1 159 ? -16.228 138.949 24.690 1.00 26.40 159 GLU E C 1
ATOM 8290 O O . GLU E 1 159 ? -15.286 138.565 25.396 1.00 22.93 159 GLU E O 1
ATOM 8296 N N . VAL E 1 160 ? -16.267 138.767 23.371 1.00 22.77 160 VAL E N 1
ATOM 8297 C CA . VAL E 1 160 ? -15.135 138.206 22.654 1.00 25.41 160 VAL E CA 1
ATOM 8298 C C . VAL E 1 160 ? -14.769 139.148 21.507 1.00 26.60 160 VAL E C 1
ATOM 8299 O O . VAL E 1 160 ? -15.582 139.418 20.637 1.00 29.34 160 VAL E O 1
ATOM 8303 N N . ASP E 1 161 ? -13.556 139.678 21.540 1.00 22.24 161 ASP E N 1
ATOM 8304 C CA . ASP E 1 161 ? -13.072 140.521 20.461 1.00 22.36 161 ASP E CA 1
ATOM 8305 C C . ASP E 1 161 ? -12.132 139.639 19.682 1.00 20.16 161 ASP E C 1
ATOM 8306 O O . ASP E 1 161 ? -11.666 138.625 20.195 1.00 20.57 161 ASP E O 1
ATOM 8311 N N . ILE E 1 162 ? -11.851 140.009 18.445 1.00 20.50 162 ILE E N 1
ATOM 8312 C CA . ILE E 1 162 ? -10.916 139.249 17.631 1.00 17.58 162 ILE E CA 1
ATOM 8313 C C . ILE E 1 162 ? -9.991 140.236 16.899 1.00 18.08 162 ILE E C 1
ATOM 8314 O O . ILE E 1 162 ? -10.446 141.280 16.419 1.00 22.13 162 ILE E O 1
ATOM 8319 N N . HIS E 1 163 ? -8.709 139.907 16.838 1.00 18.01 163 HIS E N 1
ATOM 8320 C CA . HIS E 1 163 ? -7.744 140.676 16.041 1.00 18.43 163 HIS E CA 1
ATOM 8321 C C . HIS E 1 163 ? -6.859 139.714 15.253 1.00 20.29 163 HIS E C 1
ATOM 8322 O O . HIS E 1 163 ? -6.677 138.552 15.650 1.00 18.35 163 HIS E O 1
ATOM 8329 N N . PHE E 1 164 ? -6.309 140.194 14.147 1.00 17.25 164 PHE E N 1
ATOM 8330 C CA . PHE E 1 164 ? -5.402 139.381 13.360 1.00 19.10 164 PHE E CA 1
ATOM 8331 C C . PHE E 1 164 ? -4.176 139.039 14.185 1.00 19.85 164 PHE E C 1
ATOM 8332 O O . PHE E 1 164 ? -3.619 139.908 14.843 1.00 19.19 164 PHE E O 1
ATOM 8340 N N . MET E 1 165 ? -3.776 137.768 14.165 1.00 23.36 165 MET E N 1
ATOM 8341 C CA . MET E 1 165 ? -2.547 137.351 14.835 1.00 24.30 165 MET E CA 1
ATOM 8342 C C . MET E 1 165 ? -1.344 138.014 14.184 1.00 24.81 165 MET E C 1
ATOM 8343 O O . MET E 1 165 ? -1.203 137.990 12.969 1.00 26.70 165 MET E O 1
ATOM 8348 N N . ASP E 1 166 ? -0.488 138.603 15.011 1.00 20.50 166 ASP E N 1
ATOM 8349 C CA . ASP E 1 166 ? 0.654 139.381 14.544 1.00 26.13 166 ASP E CA 1
ATOM 8350 C C . ASP E 1 166 ? 0.232 140.588 13.684 1.00 27.36 166 ASP E C 1
ATOM 8351 O O . ASP E 1 166 ? 1.032 141.099 12.915 1.00 25.69 166 ASP E O 1
ATOM 8356 N N . ASP E 1 167 ? -1.015 141.036 13.833 1.00 24.71 167 ASP E N 1
ATOM 8357 C CA . ASP E 1 167 ? -1.564 142.169 13.073 1.00 22.57 167 ASP E CA 1
ATOM 8358 C C . ASP E 1 167 ? -1.535 141.968 11.553 1.00 26.25 167 ASP E C 1
ATOM 8359 O O . ASP E 1 167 ? -1.660 142.939 10.796 1.00 21.41 167 ASP E O 1
ATOM 8364 N N . LYS E 1 168 ? -1.389 140.720 11.104 1.00 21.85 168 LYS E N 1
ATOM 8365 C CA . LYS E 1 168 ? -1.285 140.438 9.671 1.00 25.11 168 LYS E CA 1
ATOM 8366 C C . LYS E 1 168 ? -2.659 140.169 9.076 1.00 24.14 168 LYS E C 1
ATOM 8367 O O . LYS E 1 168 ? -3.232 139.103 9.301 1.00 23.32 168 LYS E O 1
ATOM 8373 N N . ALA E 1 169 ? -3.163 141.144 8.322 1.00 22.90 169 ALA E N 1
ATOM 8374 C CA . ALA E 1 169 ? -4.520 141.135 7.773 1.00 19.15 169 ALA E CA 1
ATOM 8375 C C . ALA E 1 169 ? -4.517 140.490 6.383 1.00 21.99 169 ALA E C 1
ATOM 8376 O O . ALA E 1 169 ? -4.745 141.157 5.364 1.00 21.64 169 ALA E O 1
ATOM 8378 N N . GLU E 1 170 ? -4.240 139.188 6.346 1.00 18.20 170 GLU E N 1
ATOM 8379 C CA . GLU E 1 170 ? -4.152 138.457 5.089 1.00 18.16 170 GLU E CA 1
ATOM 8380 C C . GLU E 1 170 ? -4.059 136.974 5.396 1.00 21.01 170 GLU E C 1
ATOM 8381 O O . GLU E 1 170 ? -3.724 136.590 6.519 1.00 19.62 170 GLU E O 1
ATOM 8387 N N . VAL E 1 171 ? -4.358 136.146 4.403 1.00 16.21 171 VAL E N 1
ATOM 8388 C CA . VAL E 1 171 ? -4.092 134.714 4.524 1.00 18.38 171 VAL E CA 1
ATOM 8389 C C . VAL E 1 171 ? -2.587 134.536 4.661 1.00 20.86 171 VAL E C 1
ATOM 8390 O O . VAL E 1 171 ? -1.821 135.113 3.893 1.00 18.09 171 VAL E O 1
ATOM 8394 N N . LEU E 1 172 ? -2.161 133.775 5.652 1.00 17.91 172 LEU E N 1
ATOM 8395 C CA . LEU E 1 172 ? -0.744 133.507 5.847 1.00 21.49 172 LEU E CA 1
ATOM 8396 C C . LEU E 1 172 ? -0.280 132.424 4.873 1.00 19.72 172 LEU E C 1
ATOM 8397 O O . LEU E 1 172 ? -0.993 131.456 4.629 1.00 17.74 172 LEU E O 1
ATOM 8402 N N . LEU E 1 173 ? 0.919 132.584 4.330 1.00 18.38 173 LEU E N 1
ATOM 8403 C CA . LEU E 1 173 ? 1.432 131.664 3.312 1.00 24.08 173 LEU E CA 1
ATOM 8404 C C . LEU E 1 173 ? 2.663 130.909 3.817 1.00 22.69 173 LEU E C 1
ATOM 8405 O O . LEU E 1 173 ? 3.395 130.323 3.030 1.00 21.30 173 LEU E O 1
ATOM 8410 N N . ASP E 1 174 ? 2.857 130.913 5.139 1.00 24.76 174 ASP E N 1
ATOM 8411 C CA . ASP E 1 174 ? 3.995 130.270 5.793 1.00 30.62 174 ASP E CA 1
ATOM 8412 C C . ASP E 1 174 ? 4.020 128.755 5.530 1.00 32.45 174 ASP E C 1
ATOM 8413 O O . ASP E 1 174 ? 5.085 128.143 5.450 1.00 33.34 174 ASP E O 1
ATOM 8418 N N . PHE E 1 175 ? 2.841 128.159 5.361 1.00 23.15 175 PHE E N 1
ATOM 8419 C CA . PHE E 1 175 ? 2.758 126.725 5.096 1.00 22.71 175 PHE E CA 1
ATOM 8420 C C . PHE E 1 175 ? 2.192 126.423 3.701 1.00 26.55 175 PHE E C 1
ATOM 8421 O O . PHE E 1 175 ? 1.746 125.311 3.441 1.00 25.86 175 PHE E O 1
ATOM 8429 N N . TYR E 1 176 ? 2.174 127.407 2.810 1.00 22.81 176 TYR E N 1
ATOM 8430 C CA . TYR E 1 176 ? 1.557 127.205 1.494 1.00 26.71 176 TYR E CA 1
ATOM 8431 C C . TYR E 1 176 ? 2.323 126.190 0.636 1.00 31.18 176 TYR E C 1
ATOM 8432 O O . TYR E 1 176 ? 3.499 126.388 0.346 1.00 30.03 176 TYR E O 1
ATOM 8441 N N . GLN E 1 177 ? 1.660 125.114 0.219 1.00 27.63 177 GLN E N 1
ATOM 8442 C CA . GLN E 1 177 ? 2.342 124.057 -0.531 1.00 33.46 177 GLN E CA 1
ATOM 8443 C C . GLN E 1 177 ? 1.626 123.683 -1.820 1.00 37.82 177 GLN E C 1
ATOM 8444 O O . GLN E 1 177 ? 1.550 122.507 -2.170 1.00 45.18 177 GLN E O 1
ATOM 8450 N N . ASP E 1 178 ? 1.075 124.660 -2.516 1.00 29.01 178 ASP E N 1
ATOM 8451 C CA . ASP E 1 178 ? 0.281 124.359 -3.698 1.00 26.36 178 ASP E CA 1
ATOM 8452 C C . ASP E 1 178 ? 0.884 125.113 -4.869 1.00 27.57 178 ASP E C 1
ATOM 8453 O O . ASP E 1 178 ? 1.769 125.939 -4.671 1.00 30.96 178 ASP E O 1
ATOM 8458 N N . SER E 1 179 ? 0.422 124.825 -6.082 1.00 26.00 179 SER E N 1
ATOM 8459 C CA . SER E 1 179 ? 0.994 125.441 -7.272 1.00 27.37 179 SER E CA 1
ATOM 8460 C C . SER E 1 179 ? 0.147 126.605 -7.779 1.00 29.28 179 SER E C 1
ATOM 8461 O O . SER E 1 179 ? 0.477 127.225 -8.785 1.00 33.71 179 SER E O 1
ATOM 8464 N N . LEU E 1 180 ? -0.954 126.894 -7.099 1.00 27.19 180 LEU E N 1
ATOM 8465 C CA . LEU E 1 180 ? -1.899 127.873 -7.614 1.00 26.87 180 LEU E CA 1
ATOM 8466 C C . LEU E 1 180 ? -1.378 129.274 -7.371 1.00 26.83 180 LEU E C 1
ATOM 8467 O O . LEU E 1 180 ? -0.824 129.564 -6.316 1.00 28.37 180 LEU E O 1
ATOM 8472 N N . GLU E 1 181 ? -1.531 130.134 -8.367 1.00 24.35 181 GLU E N 1
ATOM 8473 C CA . GLU E 1 181 ? -1.068 131.499 -8.228 1.00 27.45 181 GLU E CA 1
ATOM 8474 C C . GLU E 1 181 ? -2.121 132.290 -7.468 1.00 23.58 181 GLU E C 1
ATOM 8475 O O . GLU E 1 181 ? -3.313 132.179 -7.744 1.00 24.55 181 GLU E O 1
ATOM 8481 N N . ILE E 1 182 ? -1.670 133.071 -6.493 1.00 26.69 182 ILE E N 1
ATOM 8482 C CA . ILE E 1 182 ? -2.561 133.900 -5.699 1.00 28.96 182 ILE E CA 1
ATOM 8483 C C . ILE E 1 182 ? -2.682 135.294 -6.314 1.00 26.29 182 ILE E C 1
ATOM 8484 O O . ILE E 1 182 ? -1.685 136.008 -6.443 1.00 23.64 182 ILE E O 1
ATOM 8489 N N . LEU E 1 183 ? -3.908 135.655 -6.688 1.00 20.67 183 LEU E N 1
ATOM 8490 C CA . LEU E 1 183 ? -4.206 136.914 -7.369 1.00 21.11 183 LEU E CA 1
ATOM 8491 C C . LEU E 1 183 ? -4.715 138.017 -6.433 1.00 21.62 183 LEU E C 1
ATOM 8492 O O . LEU E 1 183 ? -4.651 139.199 -6.765 1.00 26.43 183 LEU E O 1
ATOM 8497 N N . GLU E 1 184 ? -5.239 137.630 -5.283 1.00 20.48 184 GLU E N 1
ATOM 8498 C CA . GLU E 1 184 ? -5.745 138.603 -4.314 1.00 22.57 184 GLU E CA 1
ATOM 8499 C C . GLU E 1 184 ? -5.657 137.943 -2.961 1.00 22.02 184 GLU E C 1
ATOM 8500 O O . GLU E 1 184 ? -5.907 136.735 -2.845 1.00 20.11 184 GLU E O 1
ATOM 8506 N N . ASN E 1 185 ? -5.320 138.711 -1.936 1.00 18.64 185 ASN E N 1
ATOM 8507 C CA . ASN E 1 185 ? -5.160 138.128 -0.598 1.00 22.52 185 ASN E CA 1
ATOM 8508 C C . ASN E 1 185 ? -5.195 139.247 0.423 1.00 24.61 185 ASN E C 1
ATOM 8509 O O . ASN E 1 185 ? -4.167 139.856 0.748 1.00 22.64 185 ASN E O 1
ATOM 8514 N N . SER E 1 186 ? -6.395 139.533 0.916 1.00 19.31 186 SER E N 1
ATOM 8515 C CA . SER E 1 186 ? -6.574 140.634 1.853 1.00 26.28 186 SER E CA 1
ATOM 8516 C C . SER E 1 186 ? -7.585 140.222 2.906 1.00 23.69 186 SER E C 1
ATOM 8517 O O . SER E 1 186 ? -8.268 139.207 2.757 1.00 28.89 186 SER E O 1
ATOM 8520 N N . ALA E 1 187 ? -7.655 140.985 3.980 1.00 25.16 187 ALA E N 1
ATOM 8521 C CA . ALA E 1 187 ? -8.589 140.686 5.055 1.00 22.49 187 ALA E CA 1
ATOM 8522 C C . ALA E 1 187 ? -8.928 141.961 5.814 1.00 21.10 187 ALA E C 1
ATOM 8523 O O . ALA E 1 187 ? -8.173 142.941 5.799 1.00 20.68 187 ALA E O 1
ATOM 8525 N N . GLN E 1 188 ? -10.065 141.941 6.479 1.00 19.95 188 GLN E N 1
ATOM 8526 C CA . GLN E 1 188 ? -10.530 143.100 7.201 1.00 24.90 188 GLN E CA 1
ATOM 8527 C C . GLN E 1 188 ? -11.202 142.655 8.488 1.00 23.88 188 GLN E C 1
ATOM 8528 O O . GLN E 1 188 ? -11.937 141.671 8.499 1.00 21.32 188 GLN E O 1
ATOM 8534 N N . ARG E 1 189 ? -10.953 143.388 9.564 1.00 19.55 189 ARG E N 1
ATOM 8535 C CA . ARG E 1 189 ? -11.694 143.204 10.803 1.00 21.24 189 ARG E CA 1
ATOM 8536 C C . ARG E 1 189 ? -12.794 144.253 10.795 1.00 23.93 189 ARG E C 1
ATOM 8537 O O . ARG E 1 189 ? -12.512 145.443 10.626 1.00 24.86 189 ARG E O 1
ATOM 8545 N N . GLN E 1 190 ? -14.038 143.826 10.949 1.00 20.56 190 GLN E N 1
ATOM 8546 C CA . GLN E 1 190 ? -15.153 144.768 11.084 1.00 28.77 190 GLN E CA 1
ATOM 8547 C C . GLN E 1 190 ? -16.086 144.361 12.207 1.00 26.42 190 GLN E C 1
ATOM 8548 O O . GLN E 1 190 ? -16.261 143.181 12.481 1.00 22.01 190 GLN E O 1
ATOM 8554 N N . GLU E 1 191 ? -16.701 145.342 12.841 1.00 23.01 191 GLU E N 1
ATOM 8555 C CA . GLU E 1 191 ? -17.725 145.075 13.834 1.00 27.03 191 GLU E CA 1
ATOM 8556 C C . GLU E 1 191 ? -19.066 145.167 13.130 1.00 28.23 191 GLU E C 1
ATOM 8557 O O . GLU E 1 191 ? -19.437 146.222 12.637 1.00 31.97 191 GLU E O 1
ATOM 8563 N N . VAL E 1 192 ? -19.786 144.050 13.063 1.00 24.67 192 VAL E N 1
ATOM 8564 C CA . VAL E 1 192 ? -21.021 143.997 12.299 1.00 29.09 192 VAL E CA 1
ATOM 8565 C C . VAL E 1 192 ? -22.233 143.859 13.222 1.00 30.08 192 VAL E C 1
ATOM 8566 O O . VAL E 1 192 ? -22.213 143.044 14.140 1.00 24.62 192 VAL E O 1
ATOM 8570 N N . VAL E 1 193 ? -23.275 144.662 12.994 1.00 30.99 193 VAL E N 1
ATOM 8571 C CA . VAL E 1 193 ? -24.540 144.512 13.736 1.00 31.84 193 VAL E CA 1
ATOM 8572 C C . VAL E 1 193 ? -25.459 143.455 13.112 1.00 34.74 193 VAL E C 1
ATOM 8573 O O . VAL E 1 193 ? -25.739 143.479 11.911 1.00 34.58 193 VAL E O 1
ATOM 8577 N N . TYR E 1 194 ? -25.912 142.516 13.938 1.00 28.61 194 TYR E N 1
ATOM 8578 C CA . TYR E 1 194 ? -26.798 141.446 13.494 1.00 34.31 194 TYR E CA 1
ATOM 8579 C C . TYR E 1 194 ? -28.215 141.664 14.041 1.00 41.23 194 TYR E C 1
ATOM 8580 O O . TYR E 1 194 ? -28.374 142.318 15.072 1.00 38.52 194 TYR E O 1
ATOM 8589 N N . PRO E 1 195 ? -29.239 141.118 13.351 1.00 46.54 195 PRO E N 1
ATOM 8590 C CA . PRO E 1 195 ? -30.654 141.237 13.739 1.00 48.28 195 PRO E CA 1
ATOM 8591 C C . PRO E 1 195 ? -30.922 140.940 15.218 1.00 46.91 195 PRO E C 1
ATOM 8592 O O . PRO E 1 195 ? -31.695 141.655 15.864 1.00 48.52 195 PRO E O 1
ATOM 8596 N N . CYS E 1 196 ? -30.284 139.896 15.738 1.00 37.91 196 CYS E N 1
ATOM 8597 C CA . CYS E 1 196 ? -30.553 139.403 17.086 1.00 34.59 196 CYS E CA 1
ATOM 8598 C C . CYS E 1 196 ? -30.265 140.417 18.189 1.00 36.49 196 CYS E C 1
ATOM 8599 O O . CYS E 1 196 ? -30.972 140.469 19.199 1.00 44.48 196 CYS E O 1
ATOM 8602 N N . CYS E 1 197 ? -29.212 141.205 18.009 1.00 35.77 197 CYS E N 1
ATOM 8603 C CA . CYS E 1 197 ? -28.510 141.766 19.158 1.00 37.67 197 CYS E CA 1
ATOM 8604 C C . CYS E 1 197 ? -28.104 143.211 18.974 1.00 39.93 197 CYS E C 1
ATOM 8605 O O . CYS E 1 197 ? -27.818 143.642 17.866 1.00 35.00 197 CYS E O 1
ATOM 8608 N N . GLU E 1 198 ? -28.049 143.947 20.081 1.00 46.52 198 GLU E N 1
ATOM 8609 C CA . GLU E 1 198 ? -27.617 145.345 20.060 1.00 52.66 198 GLU E CA 1
ATOM 8610 C C . GLU E 1 198 ? -26.106 145.510 19.825 1.00 44.90 198 GLU E C 1
ATOM 8611 O O . GLU E 1 198 ? -25.695 146.283 18.963 1.00 42.70 198 GLU E O 1
ATOM 8617 N N . SER E 1 199 ? -25.287 144.789 20.594 1.00 37.18 199 SER E N 1
ATOM 8618 C CA . SER E 1 199 ? -23.831 144.889 20.469 1.00 37.68 199 SER E CA 1
ATOM 8619 C C . SER E 1 199 ? -23.352 144.220 19.186 1.00 34.93 199 SER E C 1
ATOM 8620 O O . SER E 1 199 ? -23.834 143.153 18.833 1.00 30.74 199 SER E O 1
ATOM 8623 N N . ALA E 1 200 ? -22.402 144.851 18.500 1.00 33.42 200 ALA E N 1
ATOM 8624 C CA . ALA E 1 200 ? -21.869 144.327 17.250 1.00 29.05 200 ALA E CA 1
ATOM 8625 C C . ALA E 1 200 ? -21.068 143.053 17.476 1.00 24.83 200 ALA E C 1
ATOM 8626 O O . ALA E 1 200 ? -20.600 142.796 18.592 1.00 21.85 200 ALA E O 1
ATOM 8628 N N . TYR E 1 201 ? -20.907 142.275 16.404 1.00 21.31 201 TYR E N 1
ATOM 8629 C CA . TYR E 1 201 ? -20.078 141.071 16.397 1.00 21.44 201 TYR E CA 1
ATOM 8630 C C . TYR E 1 201 ? -18.834 141.294 15.544 1.00 25.15 201 TYR E C 1
ATOM 8631 O O . TYR E 1 201 ? -18.907 141.913 14.476 1.00 24.52 201 TYR E O 1
ATOM 8640 N N . VAL E 1 202 ? -17.693 140.796 15.999 1.00 18.54 202 VAL E N 1
ATOM 8641 C CA . VAL E 1 202 ? -16.455 140.991 15.240 1.00 15.31 202 VAL E CA 1
ATOM 8642 C C . VAL E 1 202 ? -16.338 139.961 14.122 1.00 15.10 202 VAL E C 1
ATOM 8643 O O . VAL E 1 202 ? -16.319 138.757 14.389 1.00 20.84 202 VAL E O 1
ATOM 8647 N N . GLU E 1 203 ? -16.272 140.446 12.885 1.00 21.67 203 GLU E N 1
ATOM 8648 C CA . GLU E 1 203 ? -16.085 139.591 11.709 1.00 18.35 203 GLU E CA 1
ATOM 8649 C C . GLU E 1 203 ? -14.682 139.764 11.137 1.00 19.89 203 GLU E C 1
ATOM 8650 O O . GLU E 1 203 ? -14.239 140.888 10.849 1.00 21.29 203 GLU E O 1
ATOM 8656 N N . MET E 1 204 ? -13.967 138.651 10.997 1.00 17.54 204 MET E N 1
ATOM 8657 C CA . MET E 1 204 ? -12.712 138.664 10.269 1.00 14.82 204 MET E CA 1
ATOM 8658 C C . MET E 1 204 ? -13.003 138.155 8.860 1.00 17.63 204 MET E C 1
ATOM 8659 O O . MET E 1 204 ? -13.337 136.984 8.670 1.00 16.80 204 MET E O 1
ATOM 8664 N N . LYS E 1 205 ? -12.909 139.025 7.869 1.00 18.74 205 LYS E N 1
ATOM 8665 C CA . LYS E 1 205 ? -13.304 138.616 6.524 1.00 17.40 205 LYS E CA 1
ATOM 8666 C C . LYS E 1 205 ? -12.103 138.598 5.620 1.00 18.92 205 LYS E C 1
ATOM 8667 O O . LYS E 1 205 ? -11.438 139.618 5.436 1.00 20.12 205 LYS E O 1
ATOM 8673 N N . TYR E 1 206 ? -11.831 137.432 5.054 1.00 16.59 206 TYR E N 1
ATOM 8674 C CA . TYR E 1 206 ? -10.711 137.250 4.147 1.00 22.75 206 TYR E CA 1
ATOM 8675 C C . TYR E 1 206 ? -11.185 137.128 2.709 1.00 23.24 206 TYR E C 1
ATOM 8676 O O . TYR E 1 206 ? -12.159 136.426 2.430 1.00 21.43 206 TYR E O 1
ATOM 8685 N N . LEU E 1 207 ? -10.464 137.775 1.805 1.00 16.62 207 LEU E N 1
ATOM 8686 C CA . LEU E 1 207 ? -10.716 137.674 0.369 1.00 16.19 207 LEU E CA 1
ATOM 8687 C C . LEU E 1 207 ? -9.517 137.032 -0.282 1.00 17.62 207 LEU E C 1
ATOM 8688 O O . LEU E 1 207 ? -8.408 137.534 -0.180 1.00 20.58 207 LEU E O 1
ATOM 8693 N N . LEU E 1 208 ? -9.747 135.922 -0.981 1.00 17.24 208 LEU E N 1
ATOM 8694 C CA . LEU E 1 208 ? -8.679 135.179 -1.610 1.00 17.06 208 LEU E CA 1
ATOM 8695 C C . LEU E 1 208 ? -9.085 134.920 -3.057 1.00 22.56 208 LEU E C 1
ATOM 8696 O O . LEU E 1 208 ? -10.220 134.518 -3.325 1.00 24.88 208 LEU E O 1
ATOM 8701 N N . ALA E 1 209 ? -8.180 135.179 -3.990 1.00 21.92 209 ALA E N 1
ATOM 8702 C CA . ALA E 1 209 ? -8.443 134.850 -5.382 1.00 22.02 209 ALA E CA 1
ATOM 8703 C C . ALA E 1 209 ? -7.273 134.058 -5.923 1.00 25.77 209 ALA E C 1
ATOM 8704 O O . ALA E 1 209 ? -6.109 134.368 -5.627 1.00 22.53 209 ALA E O 1
ATOM 8706 N N . LEU E 1 210 ? -7.598 133.032 -6.717 1.00 24.73 210 LEU E N 1
ATOM 8707 C CA . LEU E 1 210 ? -6.628 132.094 -7.260 1.00 21.07 210 LEU E CA 1
ATOM 8708 C C . LEU E 1 210 ? -6.789 131.993 -8.773 1.00 20.25 210 LEU E C 1
ATOM 8709 O O . LEU E 1 210 ? -7.905 132.063 -9.296 1.00 23.30 210 LEU E O 1
ATOM 8714 N N . ARG E 1 211 ? -5.675 131.840 -9.485 1.00 20.51 211 ARG E N 1
ATOM 8715 C CA . ARG E 1 211 ? -5.741 131.601 -10.915 1.00 25.85 211 ARG E CA 1
ATOM 8716 C C . ARG E 1 211 ? -6.338 130.207 -11.121 1.00 29.07 211 ARG E C 1
ATOM 8717 O O . ARG E 1 211 ? -5.938 129.251 -10.463 1.00 28.22 211 ARG E O 1
ATOM 8725 N N . SER E 1 212 ? -7.323 130.092 -12.005 1.00 30.74 212 SER E N 1
ATOM 8726 C CA . SER E 1 212 ? -7.955 128.802 -12.260 1.00 35.28 212 SER E CA 1
ATOM 8727 C C . SER E 1 212 ? -7.000 127.830 -12.956 1.00 33.68 212 SER E C 1
ATOM 8728 O O . SER E 1 212 ? -6.134 128.251 -13.718 1.00 28.00 212 SER E O 1
ATOM 8731 N N . GLU E 1 213 ? -7.152 126.528 -12.690 1.00 32.14 213 GLU E N 1
ATOM 8732 C CA . GLU E 1 213 ? -6.318 125.520 -13.362 1.00 40.49 213 GLU E CA 1
ATOM 8733 C C . GLU E 1 213 ? -6.835 125.114 -14.743 1.00 41.82 213 GLU E C 1
ATOM 8734 O O . GLU E 1 213 ? -8.022 124.828 -14.914 1.00 45.50 213 GLU E O 1
#

Solvent-accessible surface area: 41901 Å² total; per-residue (Å²): 56,57,2,45,43,12,2,108,5,2,53,106,16,1,76,32,6,107,128,15,16,94,15,5,20,0,26,50,105,116,76,32,102,4,43,0,78,1,3,5,0,7,0,3,6,54,24,40,106,112,8,48,162,10,138,12,2,21,0,5,2,1,1,1,0,19,5,16,4,66,0,43,16,0,125,25,103,70,96,109,66,50,63,22,149,84,6,18,0,31,1,73,57,4,10,23,13,26,12,13,1,26,1,0,0,41,45,25,12,69,31,11,94,113,1,24,0,28,0,69,19,92,0,37,0,43,3,32,0,1,0,26,1,48,0,18,0,72,32,98,127,101,40,9,45,5,45,4,17,2,13,10,42,23,7,11,21,97,45,1,6,0,62,22,24,106,133,99,50,72,3,17,77,69,24,54,56,18,80,16,102,49,74,69,44,48,18,104,66,78,92,47,106,46,100,68,42,180,38,15,24,4,17,0,71,1,70,2,4,3,89,42,59,82,52,4,46,41,14,4,109,3,2,49,107,14,0,71,33,6,108,119,18,18,93,22,4,12,0,27,61,101,102,59,34,100,3,48,0,78,1,3,3,0,6,0,2,5,54,24,38,106,112,7,49,165,13,134,11,1,21,0,4,1,1,0,2,0,23,5,16,4,63,0,24,10,0,133,28,105,63,111,108,80,39,50,26,146,94,7,20,0,28,1,74,59,5,10,21,10,24,12,14,2,30,2,0,1,42,45,26,12,72,28,12,89,110,1,24,0,30,0,71,19,95,0,38,0,50,2,36,0,0,0,26,1,54,0,16,0,66,36,87,121,102,38,11,46,5,46,2,15,2,13,10,40,21,6,11,21,96,35,1,6,0,62,21,26,119,134,112,50,65,3,23,77,70,28,55,64,18,83,15,98,43,68,85,41,48,13,115,65,92,92,41,97,46,103,62,41,170,42,17,26,4,21,0,76,1,66,2,6,4,106,48,59,55,54,2,44,64,10,1,96,3,2,55,108,16,0,75,28,6,105,124,19,18,88,21,4,15,0,25,70,93,98,54,34,100,3,48,0,75,1,3,4,0,7,1,2,4,53,26,40,104,113,8,50,165,15,128,12,1,22,0,7,0,1,1,1,0,17,5,16,4,62,0,22,9,0,130,25,114,66,124,103,74,42,55,21,148,86,5,18,0,31,1,72,61,3,9,20,10,26,11,14,2,28,2,0,0,40,46,25,11,73,29,11,91,113,1,25,0,25,0,72,20,93,0,39,0,42,2,31,0,1,0,26,1,51,0,19,1,63,33,80,128,102,37,11,43,5,46,3,13,1,14,10,41,22,6,9,22,94,39,1,8,0,63,19,26,108,131,108,49,72,2,20,79,64,24,53,57,17,83,15,101,43,69,80,44,48,12,112,62,94,92,44,103,46,104,61,40,173,39,15,25,5,21,0,75,1,68,3,5,2,103,43,68,63,59,2,39,54,10,1,97,4,1,49,110,16,0,78,31,6,107,128,24,17,91,18,7,16,0,25,49,108,124,75,32,104,4,53,0,80,1,3,5,0,8,0,2,3,56,27,40,107,109,9,50,171,11,133,11,1,18,0,7,2,1,2,1,0,20,4,17,4,63,0,43,16,0,125,28,114,56,112,110,77,44,54,22,142,98,6,17,0,30,1,74,60,3,9,21,9,25,12,12,2,26,3,0,0,43,46,25,12,71,28,12,89,114,2,25,0,30,0,70,22,94,0,42,0,45,2,32,0,1,0,28,1,48,0,15,1,72,31,89,120,105,37,7,47,4,43,4,16,2,13,11,42,17,5,10,21,88,35,1,8,0,63,22,24,112,138,104,45,71,2,17,77,70,24,54,61,16,84,16,101,41,70,74,43,44,17,102,68,85,92,44,104,48,98,66,42,174,37,16,25,5,24,0,76,1,70,2,4,2,101,46,67,72,3,50,26,14,3,109,4,2,46,113,16,1,78,30,6,100,121,18,18,92,19,6,17,0,26,57,103,113,67,36,99,4,48,0,79,0,3,5,0,7,2,3,5,52,28,42,106,113,8,49,165,10,128,10,2,21,0,9,2,1,2,1,0,24,5,15,5,69,0,36,13,0,140,24,106,70,105,107,76,41,78,26,148,81,4,19,0,33,1,69,59,3,8,22,10,26,13,13,2,27,2,0,1,42,47,28,13,71,30,11,93,111,2,25,0,24,0,69,21,96,0,38,0,46,3,35,0,1,0,26,1,47,0,16,0,69,32,89,132,101,43,8,44,6,44,5,17,2,13,10,41,20,7,10,23,93,35,1,7,1,61,19,26,112,133,106,44,72,2,22,80,68,24,53,58,21,82,15,111,45,70,72,38,46,18,104,66,77,93,44,106,45,88,62,42,170,38,16,25,5,20,0,69,1,67,2,4,2,102,42,68

Nearest PDB structures (foldseek):
  4afh-assembly1_A  TM=1.005E+00  e=5.982E-46  Capitella teleta
  7ql5-assembly1_D  TM=8.868E-01  e=1.304E-17  Tetronarce californica
  7smr-assembly1_B  TM=8.473E-01  e=1.763E-15  Tetronarce californica
  7ql5-assembly1_C  TM=8.343E-01  e=1.763E-15  Tetronarce californica
  7smm-assembly1_B  TM=8.274E-01  e=8.110E-15  Tetronarce californica

InterPro domains:
  IPR006201 Neurotransmitter-gated ion-channel [PTHR18945] (26-186)
  IPR006202 Neurotransmitter-gated ion-channel ligand-binding domain [PF02931] (7-211)
  IPR036734 Neurotransmitter-gated ion-channel ligand-binding domain superfamily [G3DSA:2.70.170.10] (1-213)
  IPR036734 Neurotransmitter-gated ion-channel ligand-binding domain superfamily [SSF63712] (7-211)

GO terms:
  GO:0042802 identical protein binding (F, IPI)

B-factor: mean 32.17, std 15.89, range [9.85, 129.24]

Radius of gyration: 29.66 Å; Cα contacts (8 Å, |Δi|>4): 2909; chains: 5; bounding box: 73×72×63 Å

Sequence (1064 aa):
SNGLMAKRLRRELLNTYEQLGKSSGLPFLDDIGKVDVKFGLSSLQLLKSIEQRGMGFNSIGTFKAIVKLSWVDTILRWDPEPPFDFQKIEISPDEIWTPDIKLFNSVDLDMTLDRTTTQAIVFSNGTVLWIPPAVLKVLCVSQDDVDSCHFQFGSWVYSVDEVDIHFMDDKAEVLLDFYQDSLEILENSAQRQEVVYPCCESAYVEMKYLLALRSESNGLMAKRLRRELLNTYEQLGKSGLPFLDDIGKVDVKFGLSLQLLKSIEQRGMGFNSIGTFKAIVKLSWVDTILRWDPEPPFDDFQKIEISPDEIWTPDIKLFNSVDLDMTLDRTTTQAIVFSNGTVLWIPPAVLLKVLCVSQDDDVDSCHFQFGSWVYSVDEVDIIHFMDDKAEVLLDFYQDSLEILENSAQRQEVVYPCCESAYVEMKYLLALRSESNGLMAKRLRRELLNTYEQLGKSGLPFLDDIGKVDVKFGLSSLQLLKSIIEQRGMGFNSIGTFKAIVKLSWVDTILRWDPEPPFDFQKIEISPDEIWTPDIKLFNSVDLDMTLDRTTTQAIVFSNGTVLWIPPAVLKVLCVSQDDDVDSCHFQFGSWVYSVDDEVDIHFMMDDKAEVLLDFYQDSLEILENSAQRQEVVYPCCESSAYVEMKYLLALRSESNGLMAKRLRRELLNTYEQLGKSGLPFLDDIGKVDVKFGLSLQLLKSIEQRGMGFNSIGTFKAIVKLSWVDTILRWDPEPPFDFQKIIEISSPDEIWTPDIKLFNSVDLDMTLDRTTTQAIVFSNGTVLWIPPAVLKVLCVSQDDVDSCHFQFGSWVYSVDEVDIHFMDDKAEVLLDFYQDSLEILENSAQRQEVVYPCCESAYVEMKYLLALRSENGLMAKRLRRELLNTYEQLGKSGLPFLDDIGKVDVKFGLSLQLLKSIEQRGMGFNSIGTFKAIVKLSWVDTILRWDPEPPFDFQKIIEISPDEIWTPDIKLFNSVVDLDMTTLDRTTQAIVFSNGTVLWIPPAVLKVLCVSQDDVDSCHFQFGSWVYSVDDEVDIHFMDDKAEVLLDFYQDSLEILENSAQRQEVVYPCCESAYVEMKYLLALRSE

Foldseek 3Di:
DDPVVLVVLVCVLLVCCVVVNQDDAQDDPDQFAKEKAKAKAFAEWPDWADDDPDQKTKTKTKIKMKIKIFRQSSADDLDPPNVDQKHKAQPVSHHDFQKFFPQAPPPTKDWDSRFIWMAGNRRMIIGITIIMGIHMWGHPPQKTKTKTKIWGPPDFCRHYHYAHVVNDFWHHHPNYDYPWDKDDIGWDWDFDDDPVDDGTIIIIMIMTMTGHD/DDPVLLVVLVCVLLVCCVVPHQDDAQDPDDQFAKEKAKAKAFAAWPDWADDDPAQKTKTKTKIKMKIKIFRQSNADDCDPPNVDQKDKDQCVSHHDFQKFFVQAPDPTKDWDSRFIWMAGNRRMIIGITIIMGIHMWGHPDQKTKTKTKIWGPPDFCRHYHYAHHVNAFWHHHPNYDYDWDKDDIGWDWDFDDDPVDDGTIIIIMIMTMTGHD/DDPVVLVVLVCVLLVCCVVPNADDAQDPDDQFAKEKAKAKAFADWPDWADDDPDQKTKTKTKIKMKIKIFRQSSADDCDPPNVDQKDKAQPNSHHDFQKFFPQAPPPTKDWDRRFIWMAGNNRMIIGITMIMGIHMWGHPDQKTKTKTKIWGDPDFCRHYHYAHDVNAFWHHHPNYDYPWDWDDIGWDWDWADDPVDDGTIIIIMIMTMTGHD/DDPVVLVVLVCVLLVCCVVVNADDAQDPPDAFAKEKAKAKAFADWPDWADDDPDQKTKTKTKIKMKIKIFRQSNADDCDPPNVDFKHKDQPVSHHDFQKFFPQAPPPTKDWDSRFIWMAGNRRMIIGITIIMGIHMWGHPPQKTKTKTKIWGDPDFRRHYHYAHVVNAQWHHHPNYDDPWDKDDIGWDWDFDDDPVDDGTIIIIMIMTMTGHD/DVVLQVVLVCVLLVCCVVPNADDAQDDPDAFAKEKAKAKAFAEWPDWADDDPDQKTKTKTKIKMKIKIFRQSSADDCDPPNVFQKHKAQPNSHHDFQKFFPQAPPPTKDWDSRFIWMAGNRRMIIGITMIMGIHMWGHPPQKTKTKTKIWGPPDFCRHYHYAHHVNDFWHHHPNYDYDWDKDDTGWDWDFADDPPDDGTIIIIMIMTMTGHD

Organism: Capitella teleta (NCBI:txid283909)

Secondary structure (DSSP, 8-state):
-BHHHHHHHHHHHHHHHHHH-S-S-S-SSB---EEEEEEEEEEEEEEEEE-TTSSEEEEEEEEEEEEEEE-GGG-----TTS--SEEEE-GGGS----EEETT-SSSS-EE-TTSPEEEETTSEEEE--EEEEEEEEEEETTEEEEEEEEEESS--TTTEEEEEGGG--S-B-TT----PPEEEEEEEEEEE--TT-SSPEEEEEEEEEEE--/-BHHHHHHHHHHHHHHHHHH-S-S-S-SSB---EEEEEEEEEEEEEEEEE-TTSSEEEEEEEEEEEEEEE-GGG-----TTS--SEEEE-GGGS----EEETT-SSSS-EE-TTSPEEEETTSEEEE--EEEEEEEEEEETTEEEEEEEEEESS--TTTEEEEEGGG--S-B-TT----PPEEEEEEEEEEE--TT-SS-EEEEEEEEEEE--/-BHHHHHHHHHHHHHHHHHH-S-S-S-SSB---EEEEEEEEEEEEEEEEE-TTSSEEEEEEEEEEEEEEE-GGG-----TTS--SEEEE-GGGS----EEETTBSSSS-EE-TTSPEEEETTSEEEE--EEEEEEEEEEETTEEEEEEEEEESS--TTTEEEEEGGG--S-B-TT------EEEEEEEEEEE--TT-SS-EEEEEEEEEEE--/-BHHHHHHHHHHHHHHHHHH-S-S-S-SSS---EEEEEEEEEEEEEEEEE-TTSSEEEEEEEEEEEEEEE-GGG-----TTS--SEEEE-GGGS----EEETTBSSSS-EE-TTSPEEEETTSEEEE--EEEEEEEEEEETTEEEEEEEEEESS--TTTEEEEEGGG--S-B-TT------EEEEEEEEEEE--TT-SS-EEEEEEEEEEE--/-HHHHHHHHHHHHHHHHHH-S-S-S-SSB---EEEEEEEEEEEEEEEEE-TTSSEEEEEEEEEEEEEEE-GGG-----TTS--SEEEE-GGGS----EEETT-SSSS-EE-TTSPEEEETTSEEEE--EEEEEEEEEEETTEEEEEEEEEESS--TTTEEEEEGGG--S-B-TT----PPEEEEEEEEEEE--TT-SS-EEEEEEEEEEE--

CATH classification: 2.70.170.10